Protein AF-0000000086146297 (afdb_homodimer)

Organism: NCBI:txid717836

Solvent-accessible surface area (backbone atoms only — not comparable to full-atom values): 44201 Å² total; per-residue (Å²): 134,79,69,78,69,76,67,78,66,74,62,49,36,58,52,51,18,40,50,40,42,63,62,53,62,82,61,59,47,70,68,55,52,52,50,49,42,52,52,50,49,47,46,53,19,30,20,44,31,10,44,73,65,35,85,61,36,61,24,47,51,53,18,51,52,60,70,60,40,91,52,51,75,29,87,24,72,25,65,71,34,85,62,46,26,46,54,42,56,15,21,18,49,40,8,17,19,18,39,48,49,43,37,44,44,35,29,76,68,16,60,27,36,36,55,40,12,4,45,28,26,13,54,36,49,35,55,77,49,42,88,76,43,50,43,57,48,40,51,42,10,28,53,48,3,26,34,48,13,39,39,51,15,38,49,29,28,73,45,10,50,80,38,12,43,37,39,30,11,42,27,17,18,53,4,8,35,36,4,38,35,39,69,67,61,37,55,35,69,44,43,31,15,18,44,14,39,36,44,31,54,35,25,22,41,45,23,20,73,72,65,37,26,52,44,68,26,38,26,28,7,53,19,24,24,48,19,49,51,23,45,38,27,19,76,39,64,41,50,26,12,48,45,22,42,74,32,91,29,4,44,52,56,43,52,18,80,47,82,81,53,46,67,62,68,55,56,57,51,70,84,74,54,67,71,43,74,54,45,17,54,47,88,47,51,30,45,71,70,37,41,27,48,25,52,51,25,16,53,48,15,74,77,40,81,41,49,72,80,48,51,59,36,34,42,38,38,29,21,51,73,52,29,74,63,28,46,50,88,43,68,48,25,43,53,25,85,47,64,54,24,35,32,33,6,43,32,42,42,31,29,42,6,27,60,72,32,52,92,50,55,76,59,55,58,77,49,61,74,36,66,65,44,46,55,43,14,74,37,49,46,68,47,67,33,86,86,42,54,85,39,24,31,36,42,35,40,29,33,54,89,60,65,71,49,79,48,74,44,61,64,31,72,18,30,81,94,27,57,69,53,70,65,55,54,51,50,54,28,46,69,34,26,29,84,75,63,32,64,69,54,40,51,50,51,53,51,45,50,75,45,36,83,80,46,56,62,67,61,55,55,64,67,39,68,130,77,70,77,69,75,67,78,65,73,63,50,37,57,54,52,17,40,48,40,40,63,60,52,62,83,62,59,46,69,67,54,52,53,50,49,40,52,52,49,48,48,45,54,18,31,20,43,30,11,46,74,65,36,85,60,35,62,24,47,50,53,19,50,51,60,71,59,40,91,53,50,73,29,86,22,70,25,66,70,35,86,63,44,25,46,54,44,57,15,22,18,50,39,8,17,19,19,39,50,50,44,38,44,43,35,29,76,68,17,58,28,37,38,54,40,12,5,44,27,26,14,53,37,48,35,55,75,50,43,86,76,43,50,44,57,48,39,51,42,10,28,52,49,3,24,33,49,13,40,39,51,16,38,49,31,29,73,45,10,51,79,38,13,43,36,39,30,9,41,28,17,19,54,4,10,34,36,4,38,36,39,70,65,61,37,53,35,69,44,43,32,16,18,44,14,38,34,42,30,53,35,27,23,41,45,21,20,73,73,63,38,26,52,43,68,26,39,25,29,7,52,20,23,24,49,18,48,51,23,45,38,26,18,75,39,63,40,48,26,13,49,46,23,43,74,32,90,28,4,43,53,54,44,52,17,79,46,81,81,55,46,66,62,70,54,55,57,52,70,83,76,56,66,72,43,76,54,44,19,53,46,86,46,50,29,46,71,70,36,41,27,46,24,52,52,26,16,52,46,15,74,76,38,80,40,47,73,81,48,52,59,35,34,42,38,37,26,20,51,74,53,28,75,63,27,44,50,88,43,68,49,26,44,53,26,85,48,63,53,25,34,34,33,6,43,32,43,41,31,30,41,5,28,60,72,30,53,92,50,54,78,60,55,57,76,48,60,74,35,66,66,43,46,55,44,15,73,36,48,46,67,46,66,34,86,87,43,56,87,40,23,32,36,42,35,39,29,34,55,88,60,64,70,48,78,50,74,44,62,66,33,71,20,31,79,93,28,56,69,53,70,64,55,54,50,50,55,28,46,70,34,29,28,86,74,63,32,65,68,52,41,52,49,51,52,51,45,50,75,44,35,84,80,44,57,61,66,61,57,56,64,67,39,68

InterPro domains:
  IPR005656 MmgE/PrpD [PTHR16943] (11-462)
  IPR036148 MmgE/PrpD superfamily [SSF103378] (12-457)
  IPR042183 MmgE/PrpD superfamily, domain 1 [G3DSA:1.10.4100.10] (11-283)
  IPR042188 MmgE/PrpD superfamily, domain 2 [G3DSA:3.30.1330.120] (284-409)
  IPR045336 MmgE/PrpD, N-terminal [PF03972] (16-261)
  IPR045337 MmgE/PrpD, C-terminal [PF19305] (284-452)

Foldseek 3Di:
DDPPPPPPPDQLLLLLLQLLLPQDLVLDDPLLLVLLLLQVLLLLLQLLLLCPPFPVLVVLVVVLDVVCDDPADADFFQFLDPHHGNLLSSLLNSLLSSPRLLQHWADQLLGEHQQSQQLSLLLSLQVVCPPLFALSLSSSLSLSLLQQLNLLSNLQGLQLVVVFFHSHQQSNLLSSLSSNCSRVSHHSQLNSQLLLQLLVQRGGGNCCLVAVDSRSSRRSSSSNSVSVVSSVCSVVPHGGDGSQDPDPCHNSVPRGPDDPRDSCSSNPQRSHDRSSSQMFGGLASARLLLQQLLQVLQVLCVVPLDFLQFFQAKEKEAAPSLCSFANPPDPCQLQPDASSSLSRHSLLSSLLCNNPNNNCHSCSRVCRVPPSSSSRSVRYHYDYDNVADTSKMWMWTATPVGDIDIDIDRDGQGGPVRRDDPVSSLVSSCVRPCVSLNDVLSVVLSVCSVVVNVDGSVSNSVSRD/DPPPPPPPPDQLLLLLLQLLLPFDLVLDDPLLLVLLLLQVLLLLLQLLLLCPPFPVLVVLVVVLDVVCDPPADADFFQFLDPHHGNLLSSLLNSLLSSPRLLFHWADQLLGEHQQSQQLSLLLSLQVVVAPLFALSLSSRLSLSLLQQLNLLSNLQGLQLVVVFFHSHQQSNLLSSLSSNCSRVSHHSQLNSQLLLQLLVQRGGGNCCLVAVDSRSSRRSSSSNSVSVVSSVCSVVPHGGDGSQDPDPCHNSVPRGPDDPRDSCSSNPQRSHDRSSSQMFGGLASARLLLQQLLQVLQVLCVVPLDFLQFFQAKEKEAAPSLCSFANPPDPCQLQPPASSSLSRHSLLSSLLCNNPNNNCHPCSRVCRVPPSSSSRSVRYHYDYDNVADTSKMWMWTATPVGDIDIDIDRDGQGGPVRRDDPVSSLVSSCVRPCVSLNDVLSVVLSVCSVVVNVDGSVVNSVSRD

pLDDT: mean 95.55, std 8.71, range [22.58, 99.0]

Structure (mmCIF, N/CA/C/O backbone):
data_AF-0000000086146297-model_v1
#
loop_
_entity.id
_entity.type
_entity.pdbx_description
1 polymer 'MmgE/PrpD family protein'
#
loop_
_atom_site.group_PDB
_atom_site.id
_atom_site.type_symbol
_atom_site.label_atom_id
_atom_site.label_alt_id
_atom_site.label_comp_id
_atom_site.label_asym_id
_atom_site.label_entity_id
_atom_site.label_seq_id
_atom_site.pdbx_PDB_ins_code
_atom_site.Cartn_x
_atom_site.Cartn_y
_atom_site.Cartn_z
_atom_site.occupancy
_atom_site.B_iso_or_equiv
_atom_site.auth_seq_id
_atom_site.auth_comp_id
_atom_site.auth_asym_id
_atom_site.auth_atom_id
_atom_site.pdbx_PDB_model_num
ATOM 1 N N . MET A 1 1 ? 5.941 -0.787 -39.719 1 22.58 1 MET A N 1
ATOM 2 C CA . MET A 1 1 ? 5.75 0.22 -38.688 1 22.58 1 MET A CA 1
ATOM 3 C C . MET A 1 1 ? 6.668 -0.047 -37.5 1 22.58 1 MET A C 1
ATOM 5 O O . MET A 1 1 ? 6.73 -1.17 -37 1 22.58 1 MET A O 1
ATOM 9 N N . ASP A 1 2 ? 7.793 0.718 -37.344 1 25.03 2 ASP A N 1
ATOM 10 C CA . ASP A 1 2 ? 8.938 0.594 -36.438 1 25.03 2 ASP A CA 1
ATOM 11 C C . ASP A 1 2 ? 8.492 0.47 -34.969 1 25.03 2 ASP A C 1
ATOM 13 O O . ASP A 1 2 ? 7.516 1.104 -34.562 1 25.03 2 ASP A O 1
ATOM 17 N N . ALA A 1 3 ? 8.609 -0.657 -34.469 1 31.59 3 ALA A N 1
ATOM 18 C CA . ALA A 1 3 ? 8.422 -0.79 -33.031 1 31.59 3 ALA A CA 1
ATOM 19 C C . ALA A 1 3 ? 8.906 0.457 -32.312 1 31.59 3 ALA A C 1
ATOM 21 O O . ALA A 1 3 ? 9.984 0.976 -32.594 1 31.59 3 ALA A O 1
ATOM 22 N N . PRO A 1 4 ? 8.016 1.37 -31.844 1 35.16 4 PRO A N 1
ATOM 23 C CA . PRO A 1 4 ? 8.633 2.494 -31.125 1 35.16 4 PRO A CA 1
ATOM 24 C C . PRO A 1 4 ? 9.898 2.094 -30.391 1 35.16 4 PRO A C 1
ATOM 26 O O . PRO A 1 4 ? 9.977 1 -29.828 1 35.16 4 PRO A O 1
ATOM 29 N N . THR A 1 5 ? 11.055 2.32 -30.875 1 36.78 5 THR A N 1
ATOM 30 C CA . THR A 1 5 ? 12.344 2.303 -30.203 1 36.78 5 THR A CA 1
ATOM 31 C C . THR A 1 5 ? 12.188 2.662 -28.734 1 36.78 5 THR A C 1
ATOM 33 O O . THR A 1 5 ? 11.648 3.719 -28.391 1 36.78 5 THR A O 1
ATOM 36 N N . GLU A 1 6 ? 11.836 1.782 -27.891 1 41.22 6 GLU A N 1
ATOM 37 C CA . GLU A 1 6 ? 11.859 2.062 -26.469 1 41.22 6 GLU A CA 1
ATOM 38 C C . GLU A 1 6 ? 12.914 3.115 -26.125 1 41.22 6 GLU A C 1
ATOM 40 O O . GLU A 1 6 ? 14.117 2.85 -26.219 1 41.22 6 GLU A O 1
ATOM 45 N N . ILE A 1 7 ? 12.938 4.27 -26.734 1 43.19 7 ILE A N 1
ATOM 46 C CA . ILE A 1 7 ? 13.773 5.379 -26.297 1 43.19 7 ILE A CA 1
ATOM 47 C C . ILE A 1 7 ? 14.102 5.219 -24.812 1 43.19 7 ILE A C 1
ATOM 49 O O . ILE A 1 7 ? 13.203 5.082 -23.984 1 43.19 7 ILE A O 1
ATOM 53 N N . SER A 1 8 ? 15.273 4.695 -24.656 1 55.25 8 SER A N 1
ATOM 54 C CA . SER A 1 8 ? 15.914 4.406 -23.391 1 55.25 8 SER A CA 1
ATOM 55 C C . SER A 1 8 ? 15.555 5.453 -22.344 1 55.25 8 SER A C 1
ATOM 57 O O . SER A 1 8 ? 15.953 6.617 -22.453 1 55.25 8 SER A O 1
ATOM 59 N N . ARG A 1 9 ? 14.461 5.418 -21.656 1 78.69 9 ARG 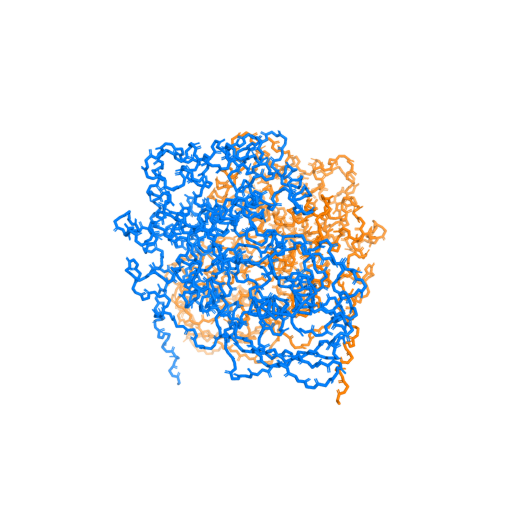A N 1
ATOM 60 C CA . ARG A 1 9 ? 14.062 6.324 -20.578 1 78.69 9 ARG A CA 1
ATOM 61 C C . ARG A 1 9 ? 15.172 6.457 -19.531 1 78.69 9 ARG A C 1
ATOM 63 O O . ARG A 1 9 ? 15.945 5.52 -19.312 1 78.69 9 ARG A O 1
ATOM 70 N N . LEU A 1 10 ? 15.625 7.727 -19.328 1 92.19 10 LEU A N 1
ATOM 71 C CA . LEU A 1 10 ? 16.547 8.023 -18.219 1 92.19 10 LEU A CA 1
ATOM 72 C C . LEU A 1 10 ? 16.297 7.094 -17.047 1 92.19 10 LEU A C 1
ATOM 74 O O . LEU A 1 10 ? 15.164 6.969 -16.578 1 92.19 10 LEU A O 1
ATOM 78 N N . PRO A 1 11 ? 17.328 6.254 -16.703 1 97.19 11 PRO A N 1
ATOM 79 C CA . PRO A 1 11 ? 17.141 5.297 -15.609 1 97.19 11 PRO A CA 1
ATOM 80 C C . PRO A 1 11 ? 17.109 5.965 -14.234 1 97.19 11 PRO A C 1
ATOM 82 O O . PRO A 1 11 ? 18.016 5.746 -13.414 1 97.19 11 PRO A O 1
ATOM 85 N N . VAL A 1 12 ? 16.094 6.637 -13.891 1 98.44 12 VAL A N 1
ATOM 86 C CA . VAL A 1 12 ? 16.031 7.512 -12.719 1 98.44 12 VAL A CA 1
ATOM 87 C C . VAL A 1 12 ? 16.094 6.68 -11.445 1 98.44 12 VAL A C 1
ATOM 89 O O . VAL A 1 12 ? 16.656 7.117 -10.438 1 98.44 12 VAL A O 1
ATOM 92 N N . THR A 1 13 ? 15.5 5.48 -11.445 1 98.81 13 THR A N 1
ATOM 93 C CA . THR A 1 13 ? 15.578 4.629 -10.266 1 98.81 13 THR A CA 1
ATOM 94 C C . THR A 1 13 ? 17.031 4.344 -9.898 1 98.81 13 THR A C 1
ATOM 96 O O . THR A 1 13 ? 17.422 4.48 -8.742 1 98.81 13 THR A O 1
ATOM 99 N N . LYS A 1 14 ? 17.797 3.939 -10.867 1 98.56 14 LYS A N 1
ATOM 100 C CA . LYS A 1 14 ? 19.219 3.639 -10.664 1 98.56 14 LYS A CA 1
ATOM 101 C C . LYS A 1 14 ? 19.984 4.891 -10.258 1 98.56 14 LYS A C 1
ATOM 103 O O . LYS A 1 14 ? 20.875 4.828 -9.391 1 98.56 14 LYS A O 1
ATOM 108 N N . ILE A 1 15 ? 19.688 6.008 -10.914 1 98.75 15 ILE A N 1
ATOM 109 C CA . ILE A 1 15 ? 20.359 7.262 -10.625 1 98.75 15 ILE A CA 1
ATOM 110 C C . ILE A 1 15 ? 20.094 7.672 -9.18 1 98.75 15 ILE A C 1
ATOM 112 O O . ILE A 1 15 ? 21.016 8.039 -8.453 1 98.75 15 ILE A O 1
ATOM 116 N N . LEU A 1 16 ? 18.844 7.609 -8.734 1 98.88 16 LEU A N 1
ATOM 117 C CA . LEU A 1 16 ? 18.5 7.934 -7.352 1 98.88 16 LEU A CA 1
ATOM 118 C C . LEU A 1 16 ? 19.172 6.961 -6.383 1 98.88 16 LEU A C 1
ATOM 120 O O . LEU A 1 16 ? 19.656 7.363 -5.328 1 98.88 16 LEU A O 1
ATOM 124 N N . ALA A 1 17 ? 19.141 5.691 -6.715 1 98.94 17 ALA A N 1
ATOM 125 C CA . ALA A 1 17 ? 19.766 4.688 -5.855 1 98.94 17 ALA A CA 1
ATOM 126 C C . ALA A 1 17 ? 21.25 4.957 -5.695 1 98.94 17 ALA A C 1
ATOM 128 O O . ALA A 1 17 ? 21.797 4.832 -4.598 1 98.94 17 ALA A O 1
ATOM 129 N N . THR A 1 18 ? 21.906 5.301 -6.773 1 98.81 18 THR A N 1
ATOM 130 C CA . THR A 1 18 ? 23.328 5.617 -6.746 1 98.81 18 THR A CA 1
ATOM 131 C C . THR A 1 18 ? 23.594 6.859 -5.898 1 98.81 18 THR A C 1
ATOM 133 O O . THR A 1 18 ? 24.547 6.906 -5.133 1 98.81 18 THR A O 1
ATOM 136 N N . PHE A 1 19 ? 22.781 7.844 -6.074 1 98.88 19 PHE A N 1
ATOM 137 C CA . PHE A 1 19 ? 22.875 9.055 -5.266 1 98.88 19 PHE A CA 1
ATOM 138 C C . PHE A 1 19 ? 22.781 8.727 -3.783 1 98.88 19 PHE A C 1
ATOM 140 O O . PHE A 1 19 ? 23.609 9.18 -2.986 1 98.88 19 PHE A O 1
ATOM 147 N N . VAL A 1 20 ? 21.766 7.914 -3.383 1 98.94 20 VAL A N 1
ATOM 148 C CA . VAL A 1 20 ? 21.547 7.516 -1.998 1 98.94 20 VAL A CA 1
ATOM 149 C C . VAL A 1 20 ? 22.766 6.754 -1.479 1 98.94 20 VAL A C 1
ATOM 151 O O . VAL A 1 20 ? 23.266 7.035 -0.385 1 98.94 20 VAL A O 1
ATOM 154 N N . ALA A 1 21 ? 23.281 5.828 -2.27 1 98.81 21 ALA A N 1
ATOM 155 C CA . ALA A 1 21 ? 24.391 4.961 -1.873 1 98.81 21 ALA A CA 1
ATOM 156 C C . ALA A 1 21 ? 25.688 5.754 -1.73 1 98.81 21 ALA A C 1
ATOM 158 O O . ALA A 1 21 ? 26.562 5.391 -0.935 1 98.81 21 ALA A O 1
ATOM 159 N N . SER A 1 22 ? 25.797 6.879 -2.467 1 98.44 22 SER A N 1
ATOM 160 C CA . SER A 1 22 ? 27.047 7.621 -2.5 1 98.44 22 SER A CA 1
ATOM 161 C C . SER A 1 22 ? 26.969 8.898 -1.671 1 98.44 22 SER A C 1
ATOM 163 O O . SER A 1 22 ? 27.906 9.688 -1.635 1 98.44 22 SER A O 1
ATOM 165 N N . ALA A 1 23 ? 25.844 9.117 -1.084 1 98.19 23 ALA A N 1
ATOM 166 C CA . ALA A 1 23 ? 25.672 10.328 -0.279 1 98.19 23 ALA A CA 1
ATOM 167 C C . ALA A 1 23 ? 26.75 10.422 0.795 1 98.19 23 ALA A C 1
ATOM 169 O O . ALA A 1 23 ? 27.141 9.414 1.395 1 98.19 23 ALA A O 1
ATOM 170 N N . SER A 1 24 ? 27.234 11.664 1.044 1 97.5 24 SER A N 1
ATOM 171 C CA . SER A 1 24 ? 28.328 11.906 1.981 1 97.5 24 SER A CA 1
ATOM 172 C C . SER A 1 24 ? 28.062 13.141 2.834 1 97.5 24 SER A C 1
ATOM 174 O O . SER A 1 24 ? 27.406 14.086 2.383 1 97.5 24 SER A O 1
ATOM 176 N N . VAL A 1 25 ? 28.578 13.156 4.016 1 97.19 25 VAL A N 1
ATOM 177 C CA . VAL A 1 25 ? 28.406 14.266 4.941 1 97.19 25 VAL A CA 1
ATOM 178 C C . VAL A 1 25 ? 28.984 15.539 4.336 1 97.19 25 VAL A C 1
ATOM 180 O O . VAL A 1 25 ? 28.609 16.656 4.742 1 97.19 25 VAL A O 1
ATOM 183 N N . GLU A 1 26 ? 29.797 15.398 3.314 1 96.88 26 GLU A N 1
ATOM 184 C CA . GLU A 1 26 ? 30.375 16.547 2.623 1 96.88 26 GLU A CA 1
ATOM 185 C C . GLU A 1 26 ? 29.312 17.344 1.873 1 96.88 26 GLU A C 1
ATOM 187 O O . GLU A 1 26 ? 29.516 18.5 1.527 1 96.88 26 GLU A O 1
ATOM 192 N N . HIS A 1 27 ? 28.156 16.703 1.616 1 96.81 27 HIS A N 1
ATOM 193 C CA . HIS A 1 27 ? 27.062 17.375 0.957 1 96.81 27 HIS A CA 1
ATOM 194 C C . HIS A 1 27 ? 26.406 18.406 1.886 1 96.81 27 HIS A C 1
ATOM 196 O O . HIS A 1 27 ? 25.688 19.297 1.429 1 96.81 27 HIS A O 1
ATOM 202 N N . LEU A 1 28 ? 26.625 18.234 3.184 1 97.62 28 LEU A N 1
ATOM 203 C CA . LEU A 1 28 ? 25.953 19.078 4.16 1 97.62 28 LEU A CA 1
ATOM 204 C C . LEU A 1 28 ? 26.656 20.422 4.289 1 97.62 28 LEU A C 1
ATOM 206 O O . LEU A 1 28 ? 27.656 20.547 5.012 1 97.62 28 LEU A O 1
ATOM 210 N N . ASP A 1 29 ? 26.188 21.438 3.652 1 97 29 ASP A N 1
ATOM 211 C CA . ASP A 1 29 ? 26.672 22.797 3.898 1 97 29 ASP A CA 1
ATOM 212 C C . ASP A 1 29 ? 25.891 23.453 5.027 1 97 29 ASP A C 1
ATOM 214 O O . ASP A 1 29 ? 25.047 22.812 5.664 1 97 29 ASP A O 1
ATOM 218 N N . GLU A 1 30 ? 26.125 24.641 5.32 1 96.31 30 GLU A N 1
ATOM 219 C CA . GLU A 1 30 ? 25.531 25.328 6.469 1 96.31 30 GLU A CA 1
ATOM 220 C C . GLU A 1 30 ? 24.031 25.547 6.27 1 96.31 30 GLU A C 1
ATOM 222 O O . GLU A 1 30 ? 23.266 25.5 7.227 1 96.31 30 GLU A O 1
ATOM 227 N N . LYS A 1 31 ? 23.672 25.797 5.055 1 95.94 31 LYS A N 1
ATOM 228 C CA . LYS A 1 31 ? 22.266 26 4.75 1 95.94 31 LYS A CA 1
ATOM 229 C C . LYS A 1 31 ? 21.453 24.734 5.035 1 95.94 31 LYS A C 1
ATOM 231 O O . LYS A 1 31 ? 20.375 24.812 5.621 1 95.94 31 LYS A O 1
ATOM 236 N N . LEU A 1 32 ? 21.984 23.594 4.602 1 97.44 32 LEU A N 1
ATOM 237 C CA . LEU A 1 32 ? 21.312 22.312 4.848 1 97.44 32 LEU A CA 1
ATOM 238 C C . LEU A 1 32 ? 21.25 22.016 6.34 1 97.44 32 LEU A C 1
ATOM 240 O O . LEU A 1 32 ? 20.203 21.594 6.848 1 97.44 32 LEU A O 1
ATOM 244 N N . ARG A 1 33 ? 22.344 22.203 7.051 1 97.69 33 ARG A N 1
ATOM 245 C CA . ARG A 1 33 ? 22.375 21.938 8.484 1 97.69 33 ARG A CA 1
ATOM 246 C C . ARG A 1 33 ? 21.359 22.781 9.234 1 97.69 33 ARG A C 1
ATOM 248 O O . ARG A 1 33 ? 20.656 22.281 10.109 1 97.69 33 ARG A O 1
ATOM 255 N N . THR A 1 34 ? 21.297 24.031 8.875 1 96.75 34 THR A N 1
ATOM 256 C CA . THR A 1 34 ? 20.359 24.953 9.516 1 96.75 34 THR A CA 1
ATOM 257 C C . THR A 1 34 ? 18.922 24.516 9.258 1 96.75 34 THR A C 1
ATOM 259 O O . THR A 1 34 ? 18.094 24.484 10.18 1 96.75 34 THR A O 1
ATOM 262 N N . LYS A 1 35 ? 18.609 24.172 8 1 97.62 35 LYS A N 1
ATOM 263 C CA . LYS A 1 35 ? 17.266 23.75 7.648 1 97.62 35 LYS A CA 1
ATOM 264 C C . LYS A 1 35 ? 16.891 22.438 8.328 1 97.62 35 LYS A C 1
ATOM 266 O O . LYS A 1 35 ? 15.75 22.266 8.766 1 97.62 35 LYS A O 1
ATOM 271 N N . ILE A 1 36 ? 17.844 21.562 8.43 1 98.31 36 ILE A N 1
ATOM 272 C CA . ILE A 1 36 ? 17.594 20.281 9.086 1 98.31 36 ILE A CA 1
ATOM 273 C C . ILE A 1 36 ? 17.234 20.516 10.555 1 98.31 36 ILE A C 1
ATOM 275 O O . ILE A 1 36 ? 16.297 19.906 11.07 1 98.31 36 ILE A O 1
ATOM 279 N N . LYS A 1 37 ? 17.984 21.391 11.211 1 97.94 37 LYS A N 1
ATOM 280 C CA . LYS A 1 37 ? 17.688 21.703 12.602 1 97.94 37 LYS A CA 1
ATOM 281 C C . LYS A 1 37 ? 16.297 22.328 12.75 1 97.94 37 LYS A C 1
ATOM 283 O O . LYS A 1 37 ? 15.578 22.031 13.703 1 97.94 37 LYS A O 1
ATOM 288 N N . GLU A 1 38 ? 15.914 23.109 11.805 1 97.75 38 GLU A N 1
ATOM 289 C CA . GLU A 1 38 ? 14.602 23.75 11.805 1 97.75 38 GLU A CA 1
ATOM 290 C C . GLU A 1 38 ? 13.492 22.703 11.695 1 97.75 38 GLU A C 1
ATOM 292 O O . GLU A 1 38 ? 12.555 22.703 12.5 1 97.75 38 GLU A O 1
ATOM 297 N N . VAL A 1 39 ? 13.586 21.812 10.695 1 98.25 39 VAL A N 1
ATOM 298 C CA . VAL A 1 39 ? 12.516 20.859 10.453 1 98.25 39 VAL A CA 1
ATOM 299 C C . VAL A 1 39 ? 12.523 19.781 11.539 1 98.25 39 VAL A C 1
ATOM 301 O O . VAL A 1 39 ? 11.469 19.266 11.914 1 98.25 39 VAL A O 1
ATOM 304 N N . LEU A 1 40 ? 13.711 19.484 12.078 1 98.5 40 LEU A N 1
ATOM 305 C CA . LEU A 1 40 ? 13.781 18.531 13.188 1 98.5 40 LEU A CA 1
ATOM 306 C C . LEU A 1 40 ? 13.07 19.094 14.422 1 98.5 40 LEU A C 1
ATOM 308 O O . LEU A 1 40 ? 12.352 18.375 15.109 1 98.5 40 LEU A O 1
ATOM 312 N N . THR A 1 41 ? 13.328 20.391 14.703 1 98.38 41 THR A N 1
ATOM 313 C CA . THR A 1 41 ? 12.641 21.062 15.797 1 98.38 41 THR A CA 1
ATOM 314 C C . THR A 1 41 ? 11.133 21 15.609 1 98.38 41 THR A C 1
ATOM 316 O O . THR A 1 41 ? 10.398 20.672 16.547 1 98.38 41 THR A O 1
ATOM 319 N N . ASP A 1 42 ? 10.703 21.266 14.445 1 98.56 42 ASP A N 1
ATOM 320 C CA . ASP A 1 42 ? 9.281 21.234 14.117 1 98.56 42 ASP A CA 1
ATOM 321 C C . ASP A 1 42 ? 8.719 19.828 14.266 1 98.56 42 ASP A C 1
ATOM 323 O O . ASP A 1 42 ? 7.645 19.641 14.844 1 98.56 42 ASP A O 1
ATOM 327 N N . TYR A 1 43 ? 9.438 18.859 13.766 1 98.62 43 TYR A N 1
ATOM 328 C CA . TYR A 1 43 ? 9.023 17.453 13.812 1 98.62 43 TYR A CA 1
ATOM 329 C C . TYR A 1 43 ? 8.836 17 15.25 1 98.62 43 TYR A C 1
ATOM 331 O O . TYR A 1 43 ? 7.832 16.375 15.586 1 98.62 43 TYR A O 1
ATOM 339 N N . ILE A 1 44 ? 9.797 17.297 16.062 1 98.56 44 ILE A N 1
ATOM 340 C CA . ILE A 1 44 ? 9.734 16.891 17.469 1 98.56 44 ILE A CA 1
ATOM 341 C C . ILE A 1 44 ? 8.516 17.516 18.141 1 98.56 44 ILE A C 1
ATOM 343 O O . ILE A 1 44 ? 7.781 16.844 18.859 1 98.56 44 ILE A O 1
ATOM 347 N N . ALA A 1 45 ? 8.305 18.766 17.875 1 98.62 45 ALA A N 1
ATOM 348 C CA . ALA A 1 45 ? 7.191 19.5 18.484 1 98.62 45 ALA A CA 1
ATOM 349 C C . ALA A 1 45 ? 5.855 18.875 18.078 1 98.62 45 ALA A C 1
ATOM 351 O O . ALA A 1 45 ? 5.016 18.594 18.938 1 98.62 45 ALA A O 1
ATOM 352 N N . VAL A 1 46 ? 5.676 18.625 16.812 1 98.62 46 VAL A N 1
ATOM 353 C CA . VAL A 1 46 ? 4.371 18.172 16.344 1 98.62 46 VAL A CA 1
ATOM 354 C C . VAL A 1 46 ? 4.172 16.703 16.734 1 98.62 46 VAL A C 1
ATOM 356 O O . VAL A 1 46 ? 3.047 16.266 16.984 1 98.62 46 VAL A O 1
ATOM 359 N N . ALA A 1 47 ? 5.262 15.914 16.766 1 98.62 47 ALA A N 1
ATOM 360 C CA . ALA A 1 47 ? 5.145 14.531 17.234 1 98.62 47 ALA A CA 1
ATOM 361 C C . ALA A 1 47 ? 4.684 14.484 18.688 1 98.62 47 ALA A C 1
ATOM 363 O O . ALA A 1 47 ? 3.795 13.703 19.047 1 98.62 47 ALA A O 1
ATOM 364 N N . ILE A 1 48 ? 5.316 15.336 19.578 1 98.31 48 ILE A N 1
ATOM 365 C CA . ILE A 1 48 ? 4.941 15.398 20.984 1 98.31 48 ILE A CA 1
ATOM 366 C C . ILE A 1 48 ? 3.502 15.891 21.109 1 98.31 48 ILE A C 1
ATOM 368 O O . ILE A 1 48 ? 2.715 15.32 21.875 1 98.31 48 ILE A O 1
ATOM 372 N N . GLY A 1 49 ? 3.178 16.938 20.359 1 97.94 49 GLY A N 1
ATOM 373 C CA . GLY A 1 49 ? 1.81 17.438 20.359 1 97.94 49 GLY A CA 1
ATOM 374 C C . GLY A 1 49 ? 0.803 16.391 19.891 1 97.94 49 GLY A C 1
ATOM 375 O O . GLY A 1 49 ? -0.259 16.234 20.5 1 97.94 49 GLY A O 1
ATOM 376 N N . GLY A 1 50 ? 1.109 15.703 18.766 1 98 50 GLY A N 1
ATOM 377 C CA . GLY A 1 50 ? 0.235 14.664 18.25 1 98 50 GLY A CA 1
ATOM 378 C C . GLY A 1 50 ? 0.04 13.508 19.219 1 98 50 GLY A C 1
ATOM 379 O O . GLY A 1 50 ? -1.08 13.031 19.391 1 98 50 GLY A O 1
ATOM 380 N N . TYR A 1 51 ? 1.096 13.109 19.812 1 96.94 51 TYR A N 1
ATOM 381 C CA . TYR A 1 51 ? 1.035 12.062 20.828 1 96.94 51 TYR A CA 1
ATOM 382 C C . TYR A 1 51 ? 0.106 12.461 21.969 1 96.94 51 TYR A C 1
ATOM 384 O O . TYR A 1 51 ? -0.764 11.68 22.375 1 96.94 51 TYR A O 1
ATOM 392 N N . ALA A 1 52 ? 0.223 13.617 22.438 1 96.44 52 ALA A N 1
ATOM 393 C CA . ALA A 1 52 ? -0.414 14.039 23.688 1 96.44 52 ALA A CA 1
ATOM 394 C C . ALA A 1 52 ? -1.862 14.461 23.438 1 96.44 52 ALA A C 1
ATOM 396 O O . ALA A 1 52 ? -2.717 14.289 24.312 1 96.44 52 ALA A O 1
ATOM 397 N N . SER A 1 53 ? -2.152 14.945 22.266 1 95.56 53 SER A N 1
ATOM 398 C CA . SER A 1 53 ? -3.424 15.656 22.172 1 95.56 53 SER A CA 1
ATOM 399 C C . SER A 1 53 ? -4.336 15.031 21.125 1 95.56 53 SER A C 1
ATOM 401 O O . SER A 1 53 ? -5.543 15.281 21.125 1 95.56 53 SER A O 1
ATOM 403 N N . ALA A 1 54 ? -3.844 14.258 20.203 1 97 54 ALA A N 1
ATOM 404 C CA . ALA A 1 54 ? -4.699 13.68 19.172 1 97 54 ALA A CA 1
ATOM 405 C C . ALA A 1 54 ? -5.512 12.516 19.734 1 97 54 ALA A C 1
ATOM 407 O O . ALA A 1 54 ? -4.969 11.633 20.406 1 97 54 ALA A O 1
ATOM 408 N N . ASP A 1 55 ? -6.75 12.469 19.406 1 96.69 55 ASP A N 1
ATOM 409 C CA . ASP A 1 55 ? -7.645 11.422 19.891 1 96.69 55 ASP A CA 1
ATOM 410 C C . ASP A 1 55 ? -7.266 10.062 19.312 1 96.69 55 ASP A C 1
ATOM 412 O O . ASP A 1 55 ? -7.582 9.023 19.875 1 96.69 55 ASP A O 1
ATOM 416 N N . SER A 1 56 ? -6.543 10.055 18.234 1 98.12 56 SER A N 1
ATOM 417 C CA . SER A 1 56 ? -6.184 8.828 17.547 1 98.12 56 SER A CA 1
ATOM 418 C C . SER A 1 56 ? -4.969 8.164 18.172 1 98.12 56 SER A C 1
ATOM 420 O O . SER A 1 56 ? -4.688 6.988 17.922 1 98.12 56 SER A O 1
ATOM 422 N N . SER A 1 57 ? -4.191 8.867 18.984 1 97.94 57 SER A N 1
ATOM 423 C CA . SER A 1 57 ? -2.887 8.406 19.453 1 97.94 57 SER A CA 1
ATOM 424 C C . SER A 1 57 ? -3.014 7.145 20.297 1 97.94 57 SER A C 1
ATOM 426 O O . SER A 1 57 ? -2.289 6.172 20.078 1 97.94 57 SER A O 1
ATOM 428 N N . THR A 1 58 ? -3.939 7.105 21.25 1 97.94 58 THR A N 1
ATOM 429 C CA . THR A 1 58 ? -4.059 5.984 22.172 1 97.94 58 THR A CA 1
ATOM 430 C C . THR A 1 58 ? -4.527 4.73 21.438 1 97.94 58 THR A C 1
ATOM 432 O O . THR A 1 58 ? -3.926 3.662 21.578 1 97.94 58 THR A O 1
ATOM 435 N N . PRO A 1 59 ? -5.621 4.816 20.609 1 98.62 59 PRO A N 1
ATOM 436 C CA . PRO A 1 59 ? -6.039 3.627 19.859 1 98.62 59 PRO A CA 1
ATOM 437 C C . PRO A 1 59 ? -4.938 3.084 18.953 1 98.62 59 PRO A C 1
ATOM 439 O O . PRO A 1 59 ? -4.723 1.87 18.891 1 98.62 59 PRO A O 1
ATOM 442 N N . ILE A 1 60 ? -4.227 3.93 18.281 1 98.62 60 ILE A N 1
ATOM 443 C CA . ILE A 1 60 ? -3.176 3.5 17.375 1 98.62 60 ILE A CA 1
ATOM 444 C C . ILE A 1 60 ? -2.043 2.844 18.156 1 98.62 60 ILE A C 1
ATOM 446 O O . ILE A 1 60 ? -1.534 1.791 17.766 1 98.62 60 ILE A O 1
ATOM 450 N N . TYR A 1 61 ? -1.627 3.457 19.266 1 97.25 61 TYR A N 1
ATOM 451 C CA . TYR A 1 61 ? -0.597 2.885 20.125 1 97.25 61 TYR A CA 1
ATOM 452 C C . TYR A 1 61 ? -0.995 1.49 20.594 1 97.25 61 TYR A C 1
ATOM 454 O O . TYR A 1 61 ? -0.19 0.557 20.547 1 97.25 61 TYR A O 1
ATOM 462 N N . ASN A 1 62 ? -2.246 1.33 21.047 1 97.25 62 ASN A N 1
ATOM 463 C CA . ASN A 1 62 ? -2.727 0.047 21.547 1 97.25 62 ASN A CA 1
ATOM 464 C C . ASN A 1 62 ? -2.676 -1.029 20.453 1 97.25 62 ASN A C 1
ATOM 466 O O . ASN A 1 62 ? -2.348 -2.184 20.734 1 97.25 62 ASN A O 1
ATOM 470 N N . ALA A 1 63 ? -3.029 -0.686 19.25 1 98.19 63 ALA A N 1
ATOM 471 C CA . ALA A 1 63 ? -2.965 -1.63 18.125 1 98.19 63 ALA A CA 1
ATOM 472 C C . ALA A 1 63 ? -1.533 -2.094 17.891 1 98.19 63 ALA A C 1
ATOM 474 O O . ALA A 1 63 ? -1.289 -3.279 17.656 1 98.19 63 ALA A O 1
ATOM 475 N N . VAL A 1 64 ? -0.589 -1.155 17.906 1 96.62 64 VAL A N 1
ATOM 476 C CA . VAL A 1 64 ? 0.81 -1.47 17.641 1 96.62 64 VAL A CA 1
ATOM 477 C C . VAL A 1 64 ? 1.36 -2.367 18.75 1 96.62 64 VAL A C 1
ATOM 479 O O . VAL A 1 64 ? 2.119 -3.301 18.484 1 96.62 64 VAL A O 1
ATOM 482 N N . VAL A 1 65 ? 0.996 -2.098 19.984 1 94.19 65 VAL A N 1
ATOM 483 C CA . VAL A 1 65 ? 1.396 -2.943 21.109 1 94.19 65 VAL A CA 1
ATOM 484 C C . VAL A 1 65 ? 0.906 -4.371 20.875 1 94.19 65 VAL A C 1
ATOM 486 O O . VAL A 1 65 ? 1.645 -5.332 21.109 1 94.19 65 VAL A O 1
ATOM 489 N N . ALA A 1 66 ? -0.301 -4.492 20.406 1 92.81 66 ALA A N 1
ATOM 490 C CA . ALA A 1 66 ? -0.873 -5.812 20.156 1 92.81 66 ALA A CA 1
ATOM 491 C C . ALA A 1 66 ? -0.119 -6.527 19.031 1 92.81 66 ALA A C 1
ATOM 493 O O . ALA A 1 66 ? 0.094 -7.738 19.094 1 92.81 66 ALA A O 1
ATOM 494 N N . LEU A 1 67 ? 0.263 -5.84 18.016 1 92.56 67 LEU A N 1
ATOM 495 C CA . LEU A 1 67 ? 0.929 -6.406 16.859 1 92.56 67 LEU A CA 1
ATOM 496 C C . LEU A 1 67 ? 2.338 -6.871 17.203 1 92.56 67 LEU A C 1
ATOM 498 O O . LEU A 1 67 ? 2.814 -7.879 16.672 1 92.56 67 LEU A O 1
ATOM 502 N N . GLN A 1 68 ? 3.062 -6.137 18.031 1 88.69 68 GLN A N 1
ATOM 503 C CA . GLN A 1 68 ? 4.438 -6.496 18.359 1 88.69 68 GLN A CA 1
ATOM 504 C C . GLN A 1 68 ? 4.484 -7.656 19.344 1 88.69 68 GLN A C 1
ATOM 506 O O . GLN A 1 68 ? 5.508 -8.328 19.469 1 88.69 68 GLN A O 1
ATOM 511 N N . GLY A 1 69 ? 3.344 -7.938 20.016 1 82.06 69 GLY A N 1
ATOM 512 C CA . GLY A 1 69 ? 3.289 -9.062 20.938 1 82.06 69 GLY A CA 1
ATOM 513 C C . GLY A 1 69 ? 3.854 -8.742 22.297 1 82.06 69 GLY A C 1
ATOM 514 O O . GLY A 1 69 ? 4.609 -7.781 22.453 1 82.06 69 GLY A O 1
ATOM 515 N N . ALA A 1 70 ? 3.582 -9.547 23.219 1 72 70 ALA A N 1
ATOM 516 C CA . ALA A 1 70 ? 3.891 -9.312 24.625 1 72 70 ALA A CA 1
ATOM 517 C C . ALA A 1 70 ? 5.383 -9.484 24.906 1 72 70 ALA A C 1
ATOM 519 O O . ALA A 1 70 ? 5.918 -8.898 25.844 1 72 70 ALA A O 1
ATOM 520 N N . ALA A 1 71 ? 5.977 -10.133 24.062 1 68.25 71 ALA A N 1
ATOM 521 C CA . ALA A 1 71 ? 7.371 -10.461 24.344 1 68.25 71 ALA A CA 1
ATOM 522 C C . ALA A 1 71 ? 8.312 -9.516 23.594 1 68.25 71 ALA A C 1
ATOM 524 O O . ALA A 1 71 ? 9.531 -9.695 23.609 1 68.25 71 ALA A O 1
ATOM 525 N N . ALA A 1 72 ? 7.691 -8.617 22.984 1 68.69 72 ALA A N 1
ATOM 526 C CA . ALA A 1 72 ? 8.562 -7.773 22.172 1 68.69 72 ALA A CA 1
ATOM 527 C C . ALA A 1 72 ? 9.5 -6.953 23.047 1 68.69 72 ALA A C 1
ATOM 529 O O . ALA A 1 72 ? 9.094 -6.434 24.094 1 68.69 72 ALA A O 1
ATOM 530 N N . ASN A 1 73 ? 10.703 -7.008 22.75 1 73.06 73 ASN A N 1
ATOM 531 C CA . ASN A 1 73 ? 11.75 -6.254 23.438 1 73.06 73 ASN A CA 1
ATOM 532 C C . ASN A 1 73 ? 12.5 -5.336 22.469 1 73.06 73 ASN A C 1
ATOM 534 O O . ASN A 1 73 ? 13.68 -5.559 22.188 1 73.06 73 ASN A O 1
ATOM 538 N N . GLY A 1 74 ? 11.758 -4.387 21.984 1 78.75 74 GLY A N 1
ATOM 539 C CA . GLY A 1 74 ? 12.453 -3.471 21.094 1 78.75 74 GLY A CA 1
ATOM 540 C C . GLY A 1 74 ? 13.273 -2.428 21.828 1 78.75 74 GLY A C 1
ATOM 541 O O . GLY A 1 74 ? 13.195 -2.332 23.062 1 78.75 74 GLY A O 1
ATOM 542 N N . SER A 1 75 ? 14.156 -1.713 21.062 1 84.62 75 SER A N 1
ATOM 543 C CA . SER A 1 75 ? 15.07 -0.765 21.688 1 84.62 75 SER A CA 1
ATOM 544 C C . SER A 1 75 ? 14.875 0.643 21.141 1 84.62 75 SER A C 1
ATOM 546 O O . SER A 1 75 ? 15.664 1.544 21.422 1 84.62 75 SER A O 1
ATOM 548 N N . CYS A 1 76 ? 13.781 0.811 20.359 1 94.25 76 CYS A N 1
ATOM 549 C CA . CYS A 1 76 ? 13.633 2.105 19.703 1 94.25 76 CYS A CA 1
ATOM 550 C C . CYS A 1 76 ? 12.602 2.969 20.422 1 94.25 76 CYS A C 1
ATOM 552 O O . CYS A 1 76 ? 11.578 2.463 20.891 1 94.25 76 CYS A O 1
ATOM 554 N N . THR A 1 77 ? 12.844 4.234 20.438 1 94.88 77 THR A N 1
ATOM 555 C CA . THR A 1 77 ? 12.102 5.238 21.188 1 94.88 77 THR A CA 1
ATOM 556 C C . THR A 1 77 ? 10.75 5.516 20.547 1 94.88 77 THR A C 1
ATOM 558 O O . THR A 1 77 ? 10.672 5.684 19.328 1 94.88 77 THR A O 1
ATOM 561 N N . VAL A 1 78 ? 9.711 5.488 21.297 1 96 78 VAL A N 1
ATOM 562 C CA . VAL A 1 78 ? 8.422 6.098 20.969 1 96 78 VAL A CA 1
ATOM 563 C C . VAL A 1 78 ? 8.273 7.43 21.688 1 96 78 VAL A C 1
ATOM 565 O O . VAL A 1 78 ? 8.273 7.473 22.922 1 96 78 VAL A O 1
ATOM 568 N N . ILE A 1 79 ? 8.195 8.461 20.922 1 95.81 79 ILE A N 1
ATOM 569 C CA . ILE A 1 79 ? 8.156 9.812 21.469 1 95.81 79 ILE A CA 1
ATOM 570 C C . ILE A 1 79 ? 7.023 9.93 22.484 1 95.81 79 ILE A C 1
ATOM 572 O O . ILE A 1 79 ? 5.879 9.562 22.188 1 95.81 79 ILE A O 1
ATOM 576 N N . GLY A 1 80 ? 7.383 10.445 23.672 1 93.06 80 GLY A N 1
ATOM 577 C CA . GLY A 1 80 ? 6.414 10.672 24.719 1 93.06 80 GLY A CA 1
ATOM 578 C C . GLY A 1 80 ? 6.176 9.453 25.594 1 93.06 80 GLY A C 1
ATOM 579 O O . GLY A 1 80 ? 5.41 9.508 26.562 1 93.06 80 GLY A O 1
ATOM 580 N N . ARG A 1 81 ? 6.844 8.32 25.25 1 91.19 81 ARG A N 1
ATOM 581 C CA . ARG A 1 81 ? 6.645 7.074 25.984 1 91.19 81 ARG A CA 1
ATOM 582 C C . ARG A 1 81 ? 7.973 6.523 26.5 1 91.19 81 ARG A C 1
ATOM 584 O O . ARG A 1 81 ? 9.023 6.758 25.891 1 91.19 81 ARG A O 1
ATOM 591 N N . SER A 1 82 ? 7.875 5.734 27.547 1 87.88 82 SER A N 1
ATOM 592 C CA . SER A 1 82 ? 9.07 5.098 28.094 1 87.88 82 SER A CA 1
ATOM 593 C C . SER A 1 82 ? 9.305 3.734 27.453 1 87.88 82 SER A C 1
ATOM 595 O O . SER A 1 82 ? 10.438 3.244 27.422 1 87.88 82 SER A O 1
ATOM 597 N N . GLU A 1 83 ? 8.211 3.17 26.938 1 86.25 83 GLU A N 1
ATOM 598 C CA . GLU A 1 83 ? 8.32 1.854 26.328 1 86.25 83 GLU A CA 1
ATOM 599 C C . GLU A 1 83 ? 9.094 1.928 25.016 1 86.25 83 GLU A C 1
ATOM 601 O O . GLU A 1 83 ? 8.945 2.891 24.25 1 86.25 83 GLU A O 1
ATOM 606 N N . GLN A 1 84 ? 9.859 0.967 24.812 1 88.62 84 GLN A N 1
ATOM 607 C CA . GLN A 1 84 ? 10.586 0.843 23.562 1 88.62 84 GLN A CA 1
ATOM 608 C C . GLN A 1 84 ? 9.961 -0.23 22.672 1 88.62 84 GLN A C 1
ATOM 610 O O . GLN A 1 84 ? 9.312 -1.153 23.156 1 88.62 84 GLN A O 1
ATOM 615 N N . MET A 1 85 ? 10.125 -0.017 21.406 1 92.38 85 MET A N 1
ATOM 616 C CA . MET A 1 85 ? 9.484 -0.908 20.438 1 92.38 85 MET A CA 1
ATOM 617 C C . MET A 1 85 ? 10.484 -1.37 19.375 1 92.38 85 MET A C 1
ATOM 619 O O . MET A 1 85 ? 11.633 -0.912 19.359 1 92.38 85 MET A O 1
ATOM 623 N N . LEU A 1 86 ? 10.031 -2.396 18.625 1 93.44 86 LEU A N 1
ATOM 624 C CA . LEU A 1 86 ? 10.773 -2.746 17.406 1 93.44 86 LEU A CA 1
ATOM 625 C C . LEU A 1 86 ? 10.875 -1.55 16.469 1 93.44 86 LEU A C 1
ATOM 627 O O . LEU A 1 86 ? 9.984 -0.695 16.453 1 93.44 86 LEU A O 1
ATOM 631 N N . PRO A 1 87 ? 11.938 -1.448 15.68 1 95.75 87 PRO A N 1
ATOM 632 C CA . PRO A 1 87 ? 12.227 -0.249 14.891 1 95.75 87 PRO A CA 1
ATOM 633 C C . PRO A 1 87 ? 11.062 0.154 13.984 1 95.75 87 PRO A C 1
ATOM 635 O O . PRO A 1 87 ? 10.664 1.321 13.969 1 95.75 87 PRO A O 1
ATOM 638 N N . GLN A 1 88 ? 10.461 -0.836 13.234 1 97.06 88 GLN A N 1
ATOM 639 C CA . GLN A 1 88 ? 9.422 -0.494 12.266 1 97.06 88 GLN A CA 1
ATOM 640 C C . GLN A 1 88 ? 8.164 0.008 12.977 1 97.06 88 GLN A C 1
ATOM 642 O O . GLN A 1 88 ? 7.426 0.828 12.422 1 97.06 88 GLN A O 1
ATOM 647 N N . TYR A 1 89 ? 7.922 -0.392 14.211 1 96.75 89 TYR A N 1
ATOM 648 C CA . TYR A 1 89 ? 6.727 0.012 14.945 1 96.75 89 TYR A CA 1
ATOM 649 C C . TYR A 1 89 ? 6.941 1.346 15.648 1 96.75 89 TYR A C 1
ATOM 651 O O . TYR A 1 89 ? 6.035 2.182 15.703 1 96.75 89 TYR A O 1
ATOM 659 N N . ALA A 1 90 ? 8.188 1.532 16.25 1 97.19 90 ALA A N 1
ATOM 660 C CA . ALA A 1 90 ? 8.516 2.842 16.797 1 97.19 90 ALA A CA 1
ATOM 661 C C . ALA A 1 90 ? 8.422 3.932 15.742 1 97.19 90 ALA A C 1
ATOM 663 O O . ALA A 1 90 ? 7.852 5 15.984 1 97.19 90 ALA A O 1
ATOM 664 N N . ALA A 1 91 ? 8.969 3.633 14.578 1 98.25 91 ALA A N 1
ATOM 665 C CA . ALA A 1 91 ? 8.938 4.582 13.461 1 98.25 91 ALA A CA 1
ATOM 666 C C . ALA A 1 91 ? 7.508 4.855 13.016 1 98.25 91 ALA A C 1
ATOM 668 O O . ALA A 1 91 ? 7.16 5.996 12.695 1 98.25 91 ALA A O 1
ATOM 669 N N . LEU A 1 92 ? 6.66 3.797 12.93 1 98.69 92 LEU A N 1
ATOM 670 C CA . LEU A 1 92 ? 5.254 3.939 12.57 1 98.69 92 LEU A CA 1
ATOM 671 C C . LEU A 1 92 ? 4.543 4.895 13.531 1 98.69 92 LEU A C 1
ATOM 673 O O . LEU A 1 92 ? 3.855 5.816 13.094 1 98.69 92 LEU A O 1
ATOM 677 N N . LEU A 1 93 ? 4.754 4.688 14.797 1 98.44 93 LEU A N 1
ATOM 678 C CA . LEU A 1 93 ? 4.07 5.496 15.805 1 98.44 93 LEU A CA 1
ATOM 679 C C . LEU A 1 93 ? 4.551 6.941 15.758 1 98.44 93 LEU A C 1
ATOM 681 O O . LEU A 1 93 ? 3.74 7.867 15.711 1 98.44 93 LEU A O 1
ATOM 685 N N . ASN A 1 94 ? 5.855 7.156 15.727 1 98.75 94 ASN A N 1
ATOM 686 C CA . ASN A 1 94 ? 6.398 8.508 15.742 1 98.75 94 ASN A CA 1
ATOM 687 C C . ASN A 1 94 ? 5.98 9.289 14.5 1 98.75 94 ASN A C 1
ATOM 689 O O . ASN A 1 94 ? 5.652 10.477 14.586 1 98.75 94 ASN A O 1
ATOM 693 N N . SER A 1 95 ? 6.012 8.609 13.359 1 98.88 95 SER A N 1
ATOM 694 C CA . SER A 1 95 ? 5.566 9.242 12.117 1 98.88 95 SER A CA 1
ATOM 695 C C . SER A 1 95 ? 4.086 9.602 12.18 1 98.88 95 SER A C 1
ATOM 697 O O . SER A 1 95 ? 3.682 10.672 11.711 1 98.88 95 SER A O 1
ATOM 699 N N . THR A 1 96 ? 3.283 8.711 12.719 1 98.88 96 THR A N 1
ATOM 700 C CA . THR A 1 96 ? 1.847 8.93 12.852 1 98.88 96 THR A CA 1
ATOM 701 C C . THR A 1 96 ? 1.561 10.094 13.797 1 98.88 96 THR A C 1
ATOM 703 O O . THR A 1 96 ? 0.76 10.977 13.477 1 98.88 96 THR A O 1
ATOM 706 N N . PHE A 1 97 ? 2.24 10.117 14.953 1 98.69 97 PHE A N 1
ATOM 707 C CA . PHE A 1 97 ? 2.051 11.211 15.898 1 98.69 97 PHE A CA 1
ATOM 708 C C . PHE A 1 97 ? 2.4 12.547 15.25 1 98.69 97 PHE A C 1
ATOM 710 O O . PHE A 1 97 ? 1.652 13.516 15.383 1 98.69 97 PHE A O 1
ATOM 717 N N . ALA A 1 98 ? 3.439 12.547 14.5 1 98.81 98 ALA A N 1
ATOM 718 C CA . ALA A 1 98 ? 3.949 13.781 13.914 1 98.81 98 ALA A CA 1
ATOM 719 C C . ALA A 1 98 ? 3.01 14.297 12.828 1 98.81 98 ALA A C 1
ATOM 721 O O . ALA A 1 98 ? 3.08 15.469 12.445 1 98.81 98 ALA A O 1
ATOM 722 N N . HIS A 1 99 ? 2.143 13.445 12.32 1 98.75 99 HIS A N 1
ATOM 723 C CA . HIS A 1 99 ? 1.249 13.836 11.234 1 98.75 99 HIS A CA 1
ATOM 724 C C . HIS A 1 99 ? -0.179 14.023 11.742 1 98.75 99 HIS A C 1
ATOM 726 O O . HIS A 1 99 ? -1.069 14.398 10.969 1 98.75 99 HIS A O 1
ATOM 732 N N . SER A 1 100 ? -0.445 13.844 13.016 1 98.38 100 SER A N 1
ATOM 733 C CA . SER A 1 100 ? -1.798 13.719 13.547 1 98.38 100 SER A CA 1
ATOM 734 C C . SER A 1 100 ? -2.455 15.086 13.719 1 98.38 100 SER A C 1
ATOM 736 O O . SER A 1 100 ? -3.684 15.188 13.75 1 98.38 100 SER A O 1
ATOM 738 N N . LEU A 1 101 ? -1.626 16.141 13.789 1 98.06 101 LEU A N 1
ATOM 739 C CA . LEU A 1 101 ? -2.207 17.453 14.039 1 98.06 101 LEU A CA 1
ATOM 740 C C . LEU A 1 101 ? -2.332 18.25 12.742 1 98.06 101 LEU A C 1
ATOM 742 O O . LEU A 1 101 ? -2.861 19.359 12.742 1 98.06 101 LEU A O 1
ATOM 746 N N . ASP A 1 102 ? -1.839 17.656 11.602 1 97.69 102 ASP A N 1
ATOM 747 C CA . ASP A 1 102 ? -1.72 18.406 10.352 1 97.69 102 ASP A CA 1
ATOM 748 C C . ASP A 1 102 ? -0.991 19.734 10.57 1 97.69 102 ASP A C 1
ATOM 750 O O . ASP A 1 102 ? -1.435 20.781 10.094 1 97.69 102 ASP A O 1
ATOM 754 N N . PHE A 1 103 ? 0.054 19.625 11.266 1 98.38 103 PHE A N 1
ATOM 755 C CA . PHE A 1 103 ? 0.808 20.797 11.703 1 98.38 103 PHE A CA 1
ATOM 756 C C . PHE A 1 103 ? 2.271 20.672 11.297 1 98.38 103 PHE A C 1
ATOM 758 O O . PHE A 1 103 ? 3.082 21.547 11.617 1 98.38 103 PHE A O 1
ATOM 765 N N . ASP A 1 104 ? 2.621 19.578 10.57 1 98.44 104 ASP A N 1
ATOM 766 C CA . ASP A 1 104 ? 3.982 19.266 10.141 1 98.44 104 ASP A CA 1
ATOM 767 C C . ASP A 1 104 ? 4.332 20.016 8.859 1 98.44 104 ASP A C 1
ATOM 769 O O . ASP A 1 104 ? 3.467 20.625 8.234 1 98.44 104 ASP A O 1
ATOM 773 N N . ASP A 1 105 ? 5.582 20 8.539 1 98 105 ASP A N 1
ATOM 774 C CA . ASP A 1 105 ? 6.086 20.766 7.398 1 98 105 ASP A CA 1
ATOM 775 C C . ASP A 1 105 ? 5.465 20.266 6.094 1 98 105 ASP A C 1
ATOM 777 O O . ASP A 1 105 ? 4.898 19.172 6.047 1 98 105 ASP A O 1
ATOM 781 N N . THR A 1 106 ? 5.566 21.062 5.078 1 97.44 106 THR A N 1
ATOM 782 C CA . THR A 1 106 ? 4.961 20.766 3.783 1 97.44 106 THR A CA 1
ATOM 783 C C . THR A 1 106 ? 5.898 21.172 2.646 1 97.44 106 THR A C 1
ATOM 785 O O . THR A 1 106 ? 6.793 22 2.836 1 97.44 106 THR A O 1
ATOM 788 N N . TYR A 1 107 ? 5.773 20.562 1.573 1 97.19 107 TYR A N 1
ATOM 789 C CA . TYR A 1 107 ? 6.445 20.891 0.319 1 97.19 107 TYR A CA 1
ATOM 790 C C . TYR A 1 107 ? 5.438 21.156 -0.79 1 97.19 107 TYR A C 1
ATOM 792 O O . TYR A 1 107 ? 4.77 20.234 -1.268 1 97.19 107 TYR A O 1
ATOM 800 N N . ALA A 1 108 ? 5.352 22.344 -1.267 1 94.56 108 ALA A N 1
ATOM 801 C CA . ALA A 1 108 ? 4.266 22.844 -2.104 1 94.56 108 ALA A CA 1
ATOM 802 C C . ALA A 1 108 ? 4.27 22.172 -3.475 1 94.56 108 ALA A C 1
ATOM 804 O O . ALA A 1 108 ? 3.223 21.766 -3.975 1 94.56 108 ALA A O 1
ATOM 805 N N . GLU A 1 109 ? 5.395 22 -4.09 1 93.44 109 GLU A N 1
ATOM 806 C CA . GLU A 1 109 ? 5.453 21.516 -5.465 1 93.44 109 GLU A CA 1
ATOM 807 C C . GLU A 1 109 ? 5.051 20.047 -5.543 1 93.44 109 GLU A C 1
ATOM 809 O O . GLU A 1 109 ? 4.629 19.562 -6.602 1 93.44 109 GLU A O 1
ATOM 814 N N . GLY A 1 110 ? 5.156 19.344 -4.469 1 94.44 110 GLY A N 1
ATOM 815 C CA . GLY A 1 110 ? 4.781 17.938 -4.418 1 94.44 110 GLY A CA 1
ATOM 816 C C . GLY A 1 110 ? 3.498 17.688 -3.646 1 94.44 110 GLY A C 1
ATOM 817 O O . GLY A 1 110 ? 2.975 16.578 -3.645 1 94.44 110 GLY A O 1
ATOM 818 N N . SER A 1 111 ? 3.047 18.812 -3.002 1 92.62 111 SER A N 1
ATOM 819 C CA . SER A 1 111 ? 1.861 18.766 -2.154 1 92.62 111 SER A CA 1
ATOM 820 C C . SER A 1 111 ? 1.947 17.609 -1.155 1 92.62 111 SER A C 1
ATOM 822 O O . SER A 1 111 ? 1.058 16.766 -1.102 1 92.62 111 SER A O 1
ATOM 824 N N . LEU A 1 112 ? 3.006 17.656 -0.344 1 97.62 112 LEU A N 1
ATOM 825 C CA . LEU A 1 112 ? 3.217 16.547 0.581 1 97.62 112 LEU A CA 1
ATOM 826 C C . LEU A 1 112 ? 3.969 17.016 1.823 1 97.62 112 LEU A C 1
ATOM 828 O O . LEU A 1 112 ? 4.379 18.172 1.907 1 97.62 112 LEU A O 1
ATOM 832 N N . HIS A 1 113 ? 3.979 16.141 2.762 1 98.56 113 HIS A N 1
ATOM 833 C CA . HIS A 1 113 ? 4.746 16.266 3.996 1 98.56 113 HIS A CA 1
ATOM 834 C C . HIS A 1 113 ? 5.938 15.32 4.004 1 98.56 113 HIS A C 1
ATOM 836 O O . HIS A 1 113 ? 5.781 14.125 4.242 1 98.56 113 HIS A O 1
ATOM 842 N N . ALA A 1 114 ? 7.098 15.875 3.85 1 98.56 114 ALA A N 1
ATOM 843 C CA . ALA A 1 114 ? 8.258 15.008 3.666 1 98.56 114 ALA A CA 1
ATOM 844 C C . ALA A 1 114 ? 8.898 14.664 5.004 1 98.56 114 ALA A C 1
ATOM 846 O O . ALA A 1 114 ? 9.484 13.586 5.164 1 98.56 114 ALA A O 1
ATOM 847 N N . GLY A 1 115 ? 8.82 15.539 5.953 1 98.81 115 GLY A N 1
ATOM 848 C CA . GLY A 1 115 ? 9.531 15.391 7.211 1 98.81 115 GLY A CA 1
ATOM 849 C C . GLY A 1 115 ? 9.086 14.188 8.016 1 98.81 115 GLY A C 1
ATOM 850 O O . GLY A 1 115 ? 9.914 13.461 8.57 1 98.81 115 GLY A O 1
ATOM 851 N N . VAL A 1 116 ? 7.82 13.922 8.016 1 98.81 116 VAL A N 1
ATOM 852 C CA . VAL A 1 116 ? 7.246 12.922 8.906 1 98.81 116 VAL A CA 1
ATOM 853 C C . VAL A 1 116 ? 7.762 11.531 8.523 1 98.81 116 VAL A C 1
ATOM 855 O O . VAL A 1 116 ? 7.922 10.664 9.383 1 98.81 116 VAL A O 1
ATOM 858 N N . THR A 1 117 ? 8.055 11.289 7.258 1 98.88 117 THR A N 1
ATOM 859 C CA . THR A 1 117 ? 8.609 10 6.871 1 98.88 117 THR A CA 1
ATOM 860 C C . THR A 1 117 ? 10.133 10.016 6.957 1 98.88 117 THR A C 1
ATOM 862 O O . THR A 1 117 ? 10.734 9.102 7.527 1 98.88 117 THR A O 1
ATOM 865 N N . ALA A 1 118 ? 10.812 11.078 6.492 1 98.88 118 ALA A N 1
ATOM 866 C CA . ALA A 1 118 ? 12.266 11.156 6.426 1 98.88 118 ALA A CA 1
ATOM 867 C C . ALA A 1 118 ? 12.883 11.164 7.82 1 98.88 118 ALA A C 1
ATOM 869 O O . ALA A 1 118 ? 13.805 10.398 8.102 1 98.88 118 ALA A O 1
ATOM 870 N N . ILE A 1 119 ? 12.375 11.984 8.711 1 98.88 119 ILE A N 1
ATOM 871 C CA . ILE A 1 119 ? 12.961 12.156 10.039 1 98.88 119 ILE A CA 1
ATOM 872 C C . ILE A 1 119 ? 12.664 10.922 10.891 1 98.88 119 ILE A C 1
ATOM 874 O O . ILE A 1 119 ? 13.531 10.438 11.617 1 98.88 119 ILE A O 1
ATOM 878 N N . SER A 1 120 ? 11.414 10.398 10.797 1 98.81 120 SER A N 1
ATOM 879 C CA . SER A 1 120 ? 11.07 9.203 11.562 1 98.81 120 SER A CA 1
ATOM 880 C C . SER A 1 120 ? 11.969 8.023 11.18 1 98.81 120 SER A C 1
ATOM 882 O O . SER A 1 120 ? 12.461 7.305 12.047 1 98.81 120 SER A O 1
ATOM 884 N N . ALA A 1 121 ? 12.172 7.836 9.883 1 98.88 121 ALA A N 1
ATOM 885 C CA . ALA A 1 121 ? 13.008 6.738 9.406 1 98.88 121 ALA A CA 1
ATOM 886 C C . ALA A 1 121 ? 14.461 6.938 9.836 1 98.88 121 ALA A C 1
ATOM 888 O O . ALA A 1 121 ? 15.102 6.012 10.344 1 98.88 121 ALA A O 1
ATOM 889 N N . ALA A 1 122 ? 14.984 8.148 9.656 1 98.75 122 ALA A N 1
ATOM 890 C CA . ALA A 1 122 ? 16.375 8.453 9.961 1 98.75 122 ALA A CA 1
ATOM 891 C C . ALA A 1 122 ? 16.656 8.312 11.453 1 98.75 122 ALA A C 1
ATOM 893 O O . ALA A 1 122 ? 17.641 7.672 11.844 1 98.75 122 ALA A O 1
ATOM 894 N N . MET A 1 123 ? 15.75 8.867 12.297 1 97.62 123 MET A N 1
ATOM 895 C CA . MET A 1 123 ? 15.977 8.844 13.734 1 97.62 123 MET A CA 1
ATOM 896 C C . MET A 1 123 ? 15.891 7.426 14.281 1 97.62 123 MET A C 1
ATOM 898 O O . MET A 1 123 ? 16.703 7.027 15.125 1 97.62 123 MET A O 1
ATOM 902 N N . THR A 1 124 ? 14.938 6.676 13.836 1 97.94 124 THR A N 1
ATOM 903 C CA . THR A 1 124 ? 14.789 5.301 14.297 1 97.94 124 THR A CA 1
ATOM 904 C C . THR A 1 124 ? 15.977 4.453 13.859 1 97.94 124 THR A C 1
ATOM 906 O O . THR A 1 124 ? 16.547 3.701 14.664 1 97.94 124 THR A O 1
ATOM 909 N N . GLN A 1 125 ? 16.359 4.566 12.578 1 98.12 125 GLN A N 1
ATOM 910 C CA . GLN A 1 125 ? 17.484 3.775 12.094 1 98.12 125 GLN A CA 1
ATOM 911 C C . GLN A 1 125 ? 18.781 4.168 12.805 1 98.12 125 GLN A C 1
ATOM 913 O O . GLN A 1 125 ? 19.625 3.312 13.094 1 98.12 125 GLN A O 1
ATOM 918 N N . ALA A 1 126 ? 18.984 5.465 13.031 1 97.75 126 ALA A N 1
ATOM 919 C CA . ALA A 1 126 ? 20.156 5.918 13.766 1 97.75 126 ALA A CA 1
ATOM 920 C C . ALA A 1 126 ? 20.188 5.32 15.172 1 97.75 126 ALA A C 1
ATOM 922 O O . ALA A 1 126 ? 21.25 4.945 15.664 1 97.75 126 ALA A O 1
ATOM 923 N N . GLU A 1 127 ? 19.047 5.297 15.773 1 96.44 127 GLU A N 1
ATOM 924 C CA . GLU A 1 127 ? 18.969 4.711 17.109 1 96.44 127 GLU A CA 1
ATOM 925 C C . GLU A 1 127 ? 19.344 3.232 17.094 1 96.44 127 GLU A C 1
ATOM 927 O O . GLU A 1 127 ? 20.031 2.75 18 1 96.44 127 GLU A O 1
ATOM 932 N N . VAL A 1 128 ? 18.891 2.484 16.125 1 95.19 128 VAL A N 1
ATOM 933 C CA . VAL A 1 128 ? 19.219 1.072 15.977 1 95.19 128 VAL A CA 1
ATOM 934 C C . VAL A 1 128 ? 20.734 0.905 15.914 1 95.19 128 VAL A C 1
ATOM 936 O O . VAL A 1 128 ? 21.297 -0.046 16.469 1 95.19 128 VAL A O 1
ATOM 939 N N . LEU A 1 129 ? 21.375 1.887 15.258 1 95.31 129 LEU A N 1
ATOM 940 C CA . LEU A 1 129 ? 22.828 1.801 15.062 1 95.31 129 LEU A CA 1
ATOM 941 C C . LEU A 1 129 ? 23.562 2.248 16.312 1 95.31 129 LEU A C 1
ATOM 943 O O . LEU A 1 129 ? 24.75 1.939 16.469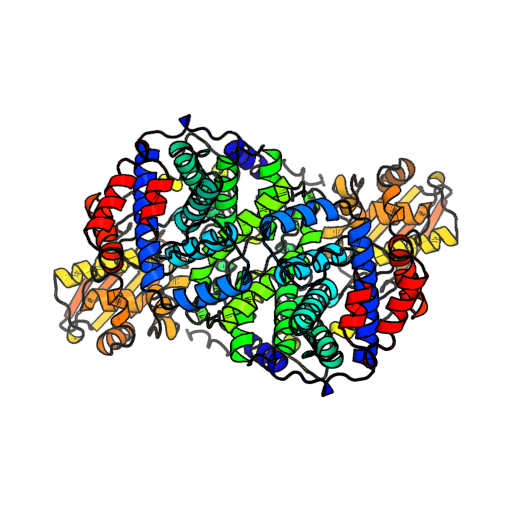 1 95.31 129 LEU A O 1
ATOM 947 N N . GLY A 1 130 ? 22.906 3.012 17.125 1 92.25 130 GLY A N 1
ATOM 948 C CA . GLY A 1 130 ? 23.531 3.482 18.359 1 92.25 130 GLY A CA 1
ATOM 949 C C . GLY A 1 130 ? 24.734 4.387 18.109 1 92.25 130 GLY A C 1
ATOM 950 O O . GLY A 1 130 ? 24.641 5.348 17.344 1 92.25 130 GLY A O 1
ATOM 951 N N . GLU A 1 131 ? 25.812 4.055 18.703 1 89.31 131 GLU A N 1
ATOM 952 C CA . GLU A 1 131 ? 27.016 4.895 18.656 1 89.31 131 GLU A CA 1
ATOM 953 C C . GLU A 1 131 ? 27.703 4.809 17.297 1 89.31 131 GLU A C 1
ATOM 955 O O . GLU A 1 131 ? 28.562 5.625 16.984 1 89.31 131 GLU A O 1
ATOM 960 N N . SER A 1 132 ? 27.25 3.916 16.562 1 90 132 SER A N 1
ATOM 961 C CA . SER A 1 132 ? 27.859 3.76 15.25 1 90 132 SER A CA 1
ATOM 962 C C . SER A 1 132 ? 27.344 4.816 14.273 1 90 132 SER A C 1
ATOM 964 O O . SER A 1 132 ? 27.938 5.031 13.211 1 90 132 SER A O 1
ATOM 966 N N . ALA A 1 133 ? 26.266 5.457 14.57 1 91 133 ALA A N 1
ATOM 967 C CA . ALA A 1 133 ? 25.75 6.539 13.734 1 91 133 ALA A CA 1
ATOM 968 C C . ALA A 1 133 ? 26.094 7.902 14.328 1 91 133 ALA A C 1
ATOM 970 O O . ALA A 1 133 ? 25.688 8.211 15.453 1 91 133 ALA A O 1
ATOM 971 N N . SER A 1 134 ? 26.812 8.703 13.539 1 94.62 134 SER A N 1
ATOM 972 C CA . SER A 1 134 ? 27.094 10.07 13.984 1 94.62 134 SER A CA 1
ATOM 973 C C . SER A 1 134 ? 25.891 10.984 13.727 1 94.62 134 SER A C 1
ATOM 975 O O . SER A 1 134 ? 25.031 10.664 12.914 1 94.62 134 SER A O 1
ATOM 977 N N . VAL A 1 135 ? 25.891 12.031 14.398 1 96.31 135 VAL A N 1
ATOM 978 C CA . VAL A 1 135 ? 24.844 13.031 14.219 1 96.31 135 VAL A CA 1
ATOM 979 C C . VAL A 1 135 ? 24.859 13.547 12.781 1 96.31 135 VAL A C 1
ATOM 981 O O . VAL A 1 135 ? 23.797 13.781 12.188 1 96.31 135 VAL A O 1
ATOM 984 N N . GLU A 1 136 ? 26.016 13.711 12.195 1 96.69 136 GLU A N 1
ATOM 985 C CA . GLU A 1 136 ? 26.141 14.195 10.82 1 96.69 136 GLU A CA 1
ATOM 986 C C . GLU A 1 136 ? 25.547 13.195 9.828 1 96.69 136 GLU A C 1
ATOM 988 O O . GLU A 1 136 ? 24.922 13.594 8.844 1 96.69 136 GLU A O 1
ATOM 993 N N . GLU A 1 137 ? 25.766 11.961 10.109 1 97.62 137 GLU A N 1
ATOM 994 C CA . GLU A 1 137 ? 25.172 10.938 9.242 1 97.62 137 GLU A CA 1
ATOM 995 C C . GLU A 1 137 ? 23.656 10.93 9.352 1 97.62 137 GLU A C 1
ATOM 997 O O . GLU A 1 137 ? 22.953 10.727 8.352 1 97.62 137 GLU A O 1
ATOM 1002 N N . ALA A 1 138 ? 23.188 11.117 10.594 1 98.19 138 ALA A N 1
ATOM 1003 C CA . ALA A 1 138 ? 21.734 11.219 10.773 1 98.19 138 ALA A CA 1
ATOM 1004 C C . ALA A 1 138 ? 21.188 12.43 10.031 1 98.19 138 ALA A C 1
ATOM 1006 O O . ALA A 1 138 ? 20.125 12.344 9.398 1 98.19 138 ALA A O 1
ATOM 1007 N N . MET A 1 139 ? 21.891 13.555 10.109 1 98.5 139 MET A N 1
ATOM 1008 C CA . MET A 1 139 ? 21.484 14.758 9.391 1 98.5 139 MET A CA 1
ATOM 1009 C C . MET A 1 139 ? 21.484 14.523 7.887 1 98.5 139 MET A C 1
ATOM 1011 O O . MET A 1 139 ? 20.547 14.938 7.188 1 98.5 139 MET A O 1
ATOM 1015 N N . LEU A 1 140 ? 22.5 13.828 7.414 1 98.75 140 LEU A N 1
ATOM 1016 C CA . LEU A 1 140 ? 22.594 13.492 5.996 1 98.75 140 LEU A CA 1
ATOM 1017 C C . LEU A 1 140 ? 21.406 12.633 5.57 1 98.75 140 LEU A C 1
ATOM 1019 O O . LEU A 1 140 ? 20.812 12.867 4.516 1 98.75 140 LEU A O 1
ATOM 1023 N N . ALA A 1 141 ? 21.078 11.633 6.402 1 98.88 141 ALA A N 1
ATOM 1024 C CA . ALA A 1 141 ? 19.969 10.734 6.109 1 98.88 141 ALA A CA 1
ATOM 1025 C C . ALA A 1 141 ? 18.656 11.5 6.027 1 98.88 141 ALA A C 1
ATOM 1027 O O . ALA A 1 141 ? 17.828 11.242 5.152 1 98.88 141 ALA A O 1
ATOM 1028 N N . ILE A 1 142 ? 18.453 12.453 6.934 1 98.88 142 ILE A N 1
ATOM 1029 C CA . ILE A 1 142 ? 17.266 13.305 6.906 1 98.88 142 ILE A CA 1
ATOM 1030 C C . ILE A 1 142 ? 17.219 14.078 5.59 1 98.88 142 ILE A C 1
ATOM 1032 O O . ILE A 1 142 ? 16.203 14.062 4.895 1 98.88 142 ILE A O 1
ATOM 1036 N N . ALA A 1 143 ? 18.297 14.672 5.207 1 98.88 143 ALA A N 1
ATOM 1037 C CA . ALA A 1 143 ? 18.359 15.492 3.996 1 98.88 143 ALA A CA 1
ATOM 1038 C C . ALA A 1 143 ? 18.062 14.656 2.756 1 98.88 143 ALA A C 1
ATOM 1040 O O . ALA A 1 143 ? 17.281 15.062 1.894 1 98.88 143 ALA A O 1
ATOM 1041 N N . VAL A 1 144 ? 18.672 13.5 2.67 1 98.94 144 VAL A N 1
ATOM 1042 C CA . VAL A 1 144 ? 18.516 12.633 1.508 1 98.94 144 VAL A CA 1
ATOM 1043 C C . VAL A 1 144 ? 17.078 12.102 1.456 1 98.94 144 VAL A C 1
ATOM 1045 O O . VAL A 1 144 ? 16.469 12.031 0.384 1 98.94 144 VAL A O 1
ATOM 1048 N N . GLY A 1 145 ? 16.547 11.688 2.639 1 98.94 145 GLY A N 1
ATOM 1049 C CA . GLY A 1 145 ? 15.164 11.258 2.688 1 98.94 145 GLY A CA 1
ATOM 1050 C C . GLY A 1 145 ? 14.188 12.312 2.199 1 98.94 145 GLY A C 1
ATOM 1051 O O . GLY A 1 145 ? 13.305 12.031 1.389 1 98.94 145 GLY A O 1
ATOM 1052 N N . TYR A 1 146 ? 14.383 13.602 2.664 1 98.88 146 TYR A N 1
ATOM 1053 C CA . TYR A 1 146 ? 13.586 14.727 2.182 1 98.88 146 TYR A CA 1
ATOM 1054 C C . TYR A 1 146 ? 13.703 14.875 0.67 1 98.88 146 TYR A C 1
ATOM 1056 O O . TYR A 1 146 ? 12.703 15.039 -0.025 1 98.88 146 TYR A O 1
ATOM 1064 N N . GLU A 1 147 ? 14.898 14.828 0.216 1 98.88 147 GLU A N 1
ATOM 1065 C CA . GLU A 1 147 ? 15.188 15.125 -1.182 1 98.88 147 GLU A CA 1
ATOM 1066 C C . GLU A 1 147 ? 14.508 14.133 -2.117 1 98.88 147 GLU A C 1
ATOM 1068 O O . GLU A 1 147 ? 13.867 14.523 -3.09 1 98.88 147 GLU A O 1
ATOM 1073 N N . VAL A 1 148 ? 14.648 12.875 -1.775 1 98.94 148 VAL A N 1
ATOM 1074 C CA . VAL A 1 148 ? 14.047 11.828 -2.604 1 98.94 148 VAL A CA 1
ATOM 1075 C C . VAL A 1 148 ? 12.531 11.969 -2.594 1 98.94 148 VAL A C 1
ATOM 1077 O O . VAL A 1 148 ? 11.891 11.914 -3.645 1 98.94 148 VAL A O 1
ATOM 1080 N N . THR A 1 149 ? 11.945 12.203 -1.44 1 98.94 149 THR A N 1
ATOM 1081 C CA . THR A 1 149 ? 10.5 12.359 -1.316 1 98.94 149 THR A CA 1
ATOM 1082 C C . THR A 1 149 ? 10.016 13.547 -2.143 1 98.94 149 THR A C 1
ATOM 1084 O O . THR A 1 149 ? 9.055 13.422 -2.908 1 98.94 149 THR A O 1
ATOM 1087 N N . CYS A 1 150 ? 10.68 14.656 -2.004 1 98.81 150 CYS A N 1
ATOM 1088 C CA . CYS A 1 150 ? 10.242 15.891 -2.631 1 98.81 150 CYS A CA 1
ATOM 1089 C C . CYS A 1 150 ? 10.375 15.82 -4.145 1 98.81 150 CYS A C 1
ATOM 1091 O O . CYS A 1 150 ? 9.484 16.234 -4.879 1 98.81 150 CYS A O 1
ATOM 1093 N N . ARG A 1 151 ? 11.453 15.305 -4.645 1 98.81 151 ARG A N 1
ATOM 1094 C CA . ARG A 1 151 ? 11.656 15.195 -6.086 1 98.81 151 ARG A CA 1
ATOM 1095 C C . ARG A 1 151 ? 10.617 14.281 -6.719 1 98.81 151 ARG A C 1
ATOM 1097 O O . ARG A 1 151 ? 10.031 14.625 -7.75 1 98.81 151 ARG A O 1
ATOM 1104 N N . ILE A 1 152 ? 10.383 13.141 -6.113 1 98.75 152 ILE A N 1
ATOM 1105 C CA . ILE A 1 152 ? 9.375 12.211 -6.621 1 98.75 152 ILE A CA 1
ATOM 1106 C C . ILE A 1 152 ? 7.988 12.844 -6.516 1 98.75 152 ILE A C 1
ATOM 1108 O O . ILE A 1 152 ? 7.199 12.797 -7.465 1 98.75 152 ILE A O 1
ATOM 1112 N N . GLY A 1 153 ? 7.688 13.438 -5.359 1 98.44 153 GLY A N 1
ATOM 1113 C CA . GLY A 1 153 ? 6.406 14.086 -5.148 1 98.44 153 GLY A CA 1
ATOM 1114 C C . GLY A 1 153 ? 6.109 15.172 -6.164 1 98.44 153 GLY A C 1
ATOM 1115 O O . GLY A 1 153 ? 4.969 15.336 -6.602 1 98.44 153 GLY A O 1
ATOM 1116 N N . ARG A 1 154 ? 7.094 15.93 -6.52 1 97.75 154 ARG A N 1
ATOM 1117 C CA . ARG A 1 154 ? 6.93 17 -7.496 1 97.75 154 ARG A CA 1
ATOM 1118 C C . ARG A 1 154 ? 6.488 16.453 -8.844 1 97.75 154 ARG A C 1
ATOM 1120 O O . ARG A 1 154 ? 5.699 17.078 -9.555 1 97.75 154 ARG A O 1
ATOM 1127 N N . GLU A 1 155 ? 6.945 15.289 -9.203 1 98 155 GLU A N 1
ATOM 1128 C CA . GLU A 1 155 ? 6.59 14.695 -10.492 1 98 155 GLU A CA 1
ATOM 1129 C C . GLU A 1 155 ? 5.219 14.031 -10.43 1 98 155 GLU A C 1
ATOM 1131 O O . GLU A 1 155 ? 4.605 13.766 -11.469 1 98 155 GLU A O 1
ATOM 1136 N N . LEU A 1 156 ? 4.746 13.688 -9.258 1 97.56 156 LEU A N 1
ATOM 1137 C CA . LEU A 1 156 ? 3.359 13.258 -9.109 1 97.56 156 LEU A CA 1
ATOM 1138 C C . LEU A 1 156 ? 2.408 14.445 -9.234 1 97.56 156 LEU A C 1
ATOM 1140 O O . LEU A 1 156 ? 1.392 14.359 -9.922 1 97.56 156 LEU A O 1
ATOM 1144 N N . GLY A 1 157 ? 2.775 15.555 -8.539 1 94.75 157 GLY A N 1
ATOM 1145 C CA . GLY A 1 157 ? 1.954 16.75 -8.523 1 94.75 157 GLY A CA 1
ATOM 1146 C C . GLY A 1 157 ? 0.612 16.547 -7.844 1 94.75 157 GLY A C 1
ATOM 1147 O O . GLY A 1 157 ? 0.371 15.508 -7.234 1 94.75 157 GLY A O 1
ATOM 1148 N N . THR A 1 158 ? -0.236 17.562 -7.934 1 93.75 158 THR A N 1
ATOM 1149 C CA . THR A 1 158 ? -1.582 17.453 -7.379 1 93.75 158 THR A CA 1
ATOM 1150 C C . THR A 1 158 ? -2.477 16.609 -8.273 1 93.75 158 THR A C 1
ATOM 1152 O O . THR A 1 158 ? -3.568 16.203 -7.867 1 93.75 158 THR A O 1
ATOM 1155 N N . GLU A 1 159 ? -1.979 16.281 -9.477 1 93.88 159 GLU A N 1
ATOM 1156 C CA . GLU A 1 159 ? -2.719 15.406 -10.383 1 93.88 159 GLU A CA 1
ATOM 1157 C C . GLU A 1 159 ? -2.975 14.039 -9.75 1 93.88 159 GLU A C 1
ATOM 1159 O O . GLU A 1 159 ? -3.963 13.375 -10.07 1 93.88 159 GLU A O 1
ATOM 1164 N N . SER A 1 160 ? -2.086 13.633 -8.812 1 96.19 160 SER A N 1
ATOM 1165 C CA . SER A 1 160 ? -2.264 12.367 -8.102 1 96.19 160 SER A CA 1
ATOM 1166 C C . SER A 1 160 ? -3.604 12.328 -7.379 1 96.19 160 SER A C 1
ATOM 1168 O O . SER A 1 160 ? -4.176 11.25 -7.184 1 96.19 160 SER A O 1
ATOM 1170 N N . TYR A 1 161 ? -4.121 13.508 -6.988 1 93.81 161 TYR A N 1
ATOM 1171 C CA . TYR A 1 161 ? -5.383 13.578 -6.266 1 93.81 161 TYR A CA 1
ATOM 1172 C C . TYR A 1 161 ? -6.535 13.078 -7.125 1 93.81 161 TYR A C 1
ATOM 1174 O O . TYR A 1 161 ? -7.523 12.555 -6.609 1 93.81 161 TYR A O 1
ATOM 1182 N N . HIS A 1 162 ? -6.375 13.195 -8.391 1 92.12 162 HIS A N 1
ATOM 1183 C CA . HIS A 1 162 ? -7.434 12.75 -9.289 1 92.12 162 HIS A CA 1
ATOM 1184 C C . HIS A 1 162 ? -7.547 11.234 -9.289 1 92.12 162 HIS A C 1
ATOM 1186 O O . HIS A 1 162 ? -8.602 10.688 -9.617 1 92.12 162 HIS A O 1
ATOM 1192 N N . ARG A 1 163 ? -6.523 10.617 -8.891 1 94.5 163 ARG A N 1
ATOM 1193 C CA . ARG A 1 163 ? -6.586 9.164 -8.758 1 94.5 163 ARG A CA 1
ATOM 1194 C C . ARG A 1 163 ? -6.938 8.766 -7.328 1 94.5 163 ARG A C 1
ATOM 1196 O O . ARG A 1 163 ? -7.309 7.613 -7.074 1 94.5 163 ARG A O 1
ATOM 1203 N N . GLY A 1 164 ? -6.738 9.727 -6.461 1 96.06 164 GLY A N 1
ATOM 1204 C CA . GLY A 1 164 ? -7.164 9.477 -5.094 1 96.06 164 GLY A CA 1
ATOM 1205 C C . GLY A 1 164 ? -6.027 9.086 -4.172 1 96.06 164 GLY A C 1
ATOM 1206 O O . GLY A 1 164 ? -6.23 8.383 -3.184 1 96.06 164 GLY A O 1
ATOM 1207 N N . PHE A 1 165 ? -4.812 9.57 -4.441 1 98.12 165 PHE A N 1
ATOM 1208 C CA . PHE A 1 165 ? -3.689 9.125 -3.625 1 98.12 165 PHE A CA 1
ATOM 1209 C C . PHE A 1 165 ? -3.076 10.297 -2.867 1 98.12 165 PHE A C 1
ATOM 1211 O O . PHE A 1 165 ? -3.023 11.414 -3.383 1 98.12 165 PHE A O 1
ATOM 1218 N N . HIS A 1 166 ? -2.604 10 -1.689 1 98.19 166 HIS A N 1
ATOM 1219 C CA . HIS A 1 166 ? -1.918 10.914 -0.785 1 98.19 166 HIS A CA 1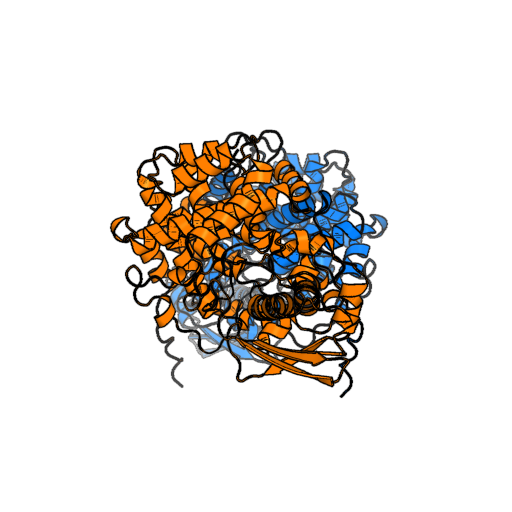
ATOM 1220 C C . HIS A 1 166 ? -0.405 10.82 -0.945 1 98.19 166 HIS A C 1
ATOM 1222 O O . HIS A 1 166 ? 0.217 9.875 -0.449 1 98.19 166 HIS A O 1
ATOM 1228 N N . ASN A 1 167 ? 0.211 11.82 -1.467 1 98.38 167 ASN A N 1
ATOM 1229 C CA . ASN A 1 167 ? 1.61 11.797 -1.878 1 98.38 167 ASN A CA 1
ATOM 1230 C C . ASN A 1 167 ? 2.543 11.633 -0.68 1 98.38 167 ASN A C 1
ATOM 1232 O O . ASN A 1 167 ? 3.639 11.086 -0.809 1 98.38 167 ASN A O 1
ATOM 1236 N N . THR A 1 168 ? 2.094 12.117 0.495 1 98.69 168 THR A N 1
ATOM 1237 C CA . THR A 1 168 ? 2.926 12.016 1.689 1 98.69 168 THR A CA 1
ATOM 1238 C C . THR A 1 168 ? 3.334 10.562 1.941 1 98.69 168 THR A C 1
ATOM 1240 O O . THR A 1 168 ? 4.48 10.289 2.295 1 98.69 168 THR A O 1
ATOM 1243 N N . ALA A 1 169 ? 2.416 9.695 1.692 1 98.75 169 ALA A N 1
ATOM 1244 C CA . ALA A 1 169 ? 2.697 8.281 1.923 1 98.75 169 ALA A CA 1
ATOM 1245 C C . ALA A 1 169 ? 3.318 7.641 0.687 1 98.75 169 ALA A C 1
ATOM 1247 O O . ALA A 1 169 ? 4.316 6.922 0.789 1 98.75 169 ALA A O 1
ATOM 1248 N N . THR A 1 170 ? 2.754 7.898 -0.502 1 98.75 170 THR A N 1
ATOM 1249 C CA . THR A 1 170 ? 3.178 7.18 -1.697 1 98.75 170 THR A CA 1
ATOM 1250 C C . THR A 1 170 ? 4.605 7.559 -2.08 1 98.75 170 THR A C 1
ATOM 1252 O O . THR A 1 170 ? 5.418 6.691 -2.402 1 98.75 170 THR A O 1
ATOM 1255 N N . ALA A 1 171 ? 4.934 8.844 -2.012 1 98.88 171 ALA A N 1
ATOM 1256 C CA . ALA A 1 171 ? 6.301 9.266 -2.287 1 98.88 171 ALA A CA 1
ATOM 1257 C C . ALA A 1 171 ? 7.191 9.086 -1.06 1 98.88 171 ALA A C 1
ATOM 1259 O O . ALA A 1 171 ? 8.383 8.805 -1.186 1 98.88 171 ALA A O 1
ATOM 1260 N N . GLY A 1 172 ? 6.609 9.234 0.111 1 98.88 172 GLY A N 1
ATOM 1261 C CA . GLY A 1 172 ? 7.355 9.219 1.361 1 98.88 172 GLY A CA 1
ATOM 1262 C C . GLY A 1 172 ? 8.062 7.898 1.612 1 98.88 172 GLY A C 1
ATOM 1263 O O . GLY A 1 172 ? 9.125 7.871 2.244 1 98.88 172 GLY A O 1
ATOM 1264 N N . ILE A 1 173 ? 7.531 6.816 1.106 1 98.94 173 ILE A N 1
ATOM 1265 C CA . ILE A 1 173 ? 8.141 5.516 1.352 1 98.94 173 ILE A CA 1
ATOM 1266 C C . ILE A 1 173 ? 9.508 5.453 0.68 1 98.94 173 ILE A C 1
ATOM 1268 O O . ILE A 1 173 ? 10.438 4.84 1.209 1 98.94 173 ILE A O 1
ATOM 1272 N N . PHE A 1 174 ? 9.664 6.082 -0.467 1 98.94 174 PHE A N 1
ATOM 1273 C CA . PHE A 1 174 ? 10.953 6.102 -1.148 1 98.94 174 PHE A CA 1
ATOM 1274 C C . PHE A 1 174 ? 11.969 6.918 -0.362 1 98.94 174 PHE A C 1
ATOM 1276 O O . PHE A 1 174 ? 13.125 6.523 -0.235 1 98.94 174 PHE A O 1
ATOM 1283 N N . GLY A 1 175 ? 11.523 8.055 0.162 1 98.94 175 GLY A N 1
ATOM 1284 C CA . GLY A 1 175 ? 12.406 8.852 1.003 1 98.94 175 GLY A CA 1
ATOM 1285 C C . GLY A 1 175 ? 12.812 8.141 2.281 1 98.94 175 GLY A C 1
ATOM 1286 O O . GLY A 1 175 ? 13.953 8.258 2.721 1 98.94 175 GLY A O 1
ATOM 1287 N N . ALA A 1 176 ? 11.867 7.445 2.896 1 99 176 ALA A N 1
ATOM 1288 C CA . ALA A 1 176 ? 12.172 6.676 4.098 1 99 176 ALA A CA 1
ATOM 1289 C C . ALA A 1 176 ? 13.195 5.582 3.803 1 99 176 ALA A C 1
ATOM 1291 O O . ALA A 1 176 ? 14.148 5.391 4.566 1 99 176 ALA A O 1
ATOM 1292 N N . VAL A 1 177 ? 13.023 4.859 2.709 1 99 177 VAL A N 1
ATOM 1293 C CA . VAL A 1 177 ? 13.992 3.854 2.291 1 99 177 VAL A CA 1
ATOM 1294 C C . VAL A 1 177 ? 15.359 4.496 2.115 1 99 177 VAL A C 1
ATOM 1296 O O . VAL A 1 177 ? 16.375 3.957 2.572 1 99 177 VAL A O 1
ATOM 1299 N N . ALA A 1 178 ? 15.398 5.645 1.468 1 99 178 ALA A N 1
ATOM 1300 C CA . ALA A 1 178 ? 16.656 6.352 1.223 1 99 178 ALA A CA 1
ATOM 1301 C C . ALA A 1 178 ? 17.344 6.703 2.535 1 99 178 ALA A C 1
ATOM 1303 O O . ALA A 1 178 ? 18.547 6.492 2.68 1 99 178 ALA A O 1
ATOM 1304 N N . ALA A 1 179 ? 16.594 7.25 3.482 1 98.94 179 ALA A N 1
ATOM 1305 C CA . ALA A 1 179 ? 17.156 7.641 4.77 1 98.94 179 ALA A CA 1
ATOM 1306 C C . ALA A 1 179 ? 17.781 6.441 5.484 1 98.94 179 ALA A C 1
ATOM 1308 O O . ALA A 1 179 ? 18.891 6.523 5.988 1 98.94 179 ALA A O 1
ATOM 1309 N N . ILE A 1 180 ? 17.062 5.328 5.527 1 98.94 180 ILE A N 1
ATOM 1310 C CA . ILE A 1 180 ? 17.547 4.113 6.172 1 98.94 180 ILE A CA 1
ATOM 1311 C C . ILE A 1 180 ? 18.797 3.619 5.457 1 98.94 180 ILE A C 1
ATOM 1313 O O . ILE A 1 180 ? 19.797 3.262 6.105 1 98.94 180 ILE A O 1
ATOM 1317 N N . ALA A 1 181 ? 18.766 3.65 4.16 1 98.94 181 ALA A N 1
ATOM 1318 C CA . ALA A 1 181 ? 19.859 3.127 3.346 1 98.94 181 ALA A CA 1
ATOM 1319 C C . ALA A 1 181 ? 21.125 3.947 3.543 1 98.94 181 ALA A C 1
ATOM 1321 O O . ALA A 1 181 ? 22.234 3.398 3.568 1 98.94 181 ALA A O 1
ATOM 1322 N N . VAL A 1 182 ? 20.984 5.258 3.605 1 98.88 182 VAL A N 1
ATOM 1323 C CA . VAL A 1 182 ? 22.141 6.125 3.838 1 98.88 182 VAL A CA 1
ATOM 1324 C C . VAL A 1 182 ? 22.828 5.73 5.141 1 98.88 182 VAL A C 1
ATOM 1326 O O . VAL A 1 182 ? 24.047 5.555 5.176 1 98.88 182 VAL A O 1
ATOM 1329 N N . LEU A 1 183 ? 22.094 5.598 6.211 1 98.75 183 LEU A N 1
ATOM 1330 C CA . LEU A 1 183 ? 22.641 5.297 7.52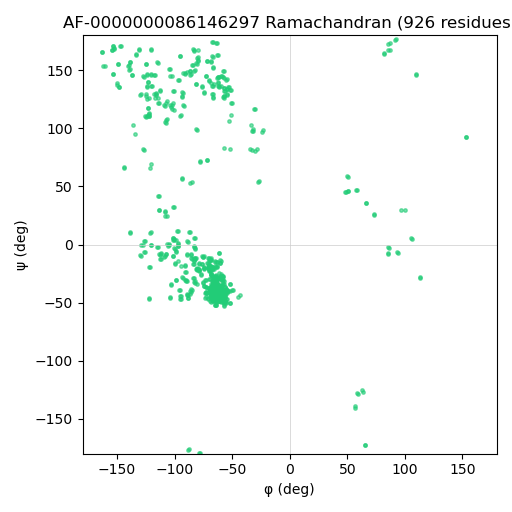7 1 98.75 183 LEU A CA 1
ATOM 1331 C C . LEU A 1 183 ? 23.266 3.91 7.547 1 98.75 183 LEU A C 1
ATOM 1333 O O . LEU A 1 183 ? 24.266 3.686 8.242 1 98.75 183 LEU A O 1
ATOM 1337 N N . LYS A 1 184 ? 22.766 2.99 6.758 1 98.5 184 LYS A N 1
ATOM 1338 C CA . LYS A 1 184 ? 23.281 1.623 6.734 1 98.5 184 LYS A CA 1
ATOM 1339 C C . LYS A 1 184 ? 24.406 1.48 5.719 1 98.5 184 LYS A C 1
ATOM 1341 O O . LYS A 1 184 ? 25.016 0.416 5.609 1 98.5 184 LYS A O 1
ATOM 1346 N N . HIS A 1 185 ? 24.625 2.508 4.922 1 98.44 185 HIS A N 1
ATOM 1347 C CA . HIS A 1 185 ? 25.625 2.496 3.871 1 98.44 185 HIS A CA 1
ATOM 1348 C C . HIS A 1 185 ? 25.391 1.354 2.889 1 98.44 185 HIS A C 1
ATOM 1350 O O . HIS A 1 185 ? 26.312 0.598 2.57 1 98.44 185 HIS A O 1
ATOM 1356 N N . LEU A 1 186 ? 24.203 1.225 2.479 1 98.81 186 LEU A N 1
ATOM 1357 C CA . LEU A 1 186 ? 23.859 0.141 1.563 1 98.81 186 LEU A CA 1
ATOM 1358 C C . LEU A 1 186 ? 24.406 0.415 0.167 1 98.81 186 LEU A C 1
ATOM 1360 O O . LEU A 1 186 ? 24.391 1.558 -0.296 1 98.81 186 LEU A O 1
ATOM 1364 N N . PRO A 1 187 ? 24.828 -0.625 -0.552 1 98.75 187 PRO A N 1
ATOM 1365 C CA . PRO A 1 187 ? 25.234 -0.45 -1.948 1 98.75 187 PRO A CA 1
ATOM 1366 C C . PRO A 1 187 ? 24.062 -0.104 -2.863 1 98.75 187 PRO A C 1
ATOM 1368 O O . PRO A 1 187 ? 22.922 -0.406 -2.541 1 98.75 187 PRO A O 1
ATOM 1371 N N . SER A 1 188 ? 24.375 0.507 -3.98 1 98.75 188 SER A N 1
ATOM 1372 C CA . SER A 1 188 ? 23.375 1.039 -4.898 1 98.75 188 SER A CA 1
ATOM 1373 C C . SER A 1 188 ? 22.406 -0.051 -5.363 1 98.75 188 SER A C 1
ATOM 1375 O O . SER A 1 188 ? 21.219 0.191 -5.512 1 98.75 188 SER A O 1
ATOM 1377 N N . GLU A 1 189 ? 22.891 -1.269 -5.52 1 98.56 189 GLU A N 1
ATOM 1378 C CA . GLU A 1 189 ? 22.047 -2.359 -6.004 1 98.56 189 GLU A CA 1
ATOM 1379 C C . GLU A 1 189 ? 20.984 -2.738 -4.977 1 98.56 189 GLU A C 1
ATOM 1381 O O . GLU A 1 189 ? 19.859 -3.053 -5.332 1 98.56 189 GLU A O 1
ATOM 1386 N N . LEU A 1 190 ? 21.375 -2.676 -3.703 1 98.88 190 LEU A N 1
ATOM 1387 C CA . LEU A 1 190 ? 20.422 -2.982 -2.643 1 98.88 190 LEU A CA 1
ATOM 1388 C C . LEU A 1 190 ? 19.406 -1.861 -2.49 1 98.88 190 LEU A C 1
ATOM 1390 O O . LEU A 1 190 ? 18.219 -2.121 -2.238 1 98.88 190 LEU A O 1
ATOM 1394 N N . VAL A 1 191 ? 19.875 -0.628 -2.662 1 98.94 191 VAL A N 1
ATOM 1395 C CA . VAL A 1 191 ? 18.938 0.5 -2.609 1 98.94 191 VAL A CA 1
ATOM 1396 C C . VAL A 1 191 ? 17.938 0.39 -3.746 1 98.94 191 VAL A C 1
ATOM 1398 O O . VAL A 1 191 ? 16.734 0.622 -3.547 1 98.94 191 VAL A O 1
ATOM 1401 N N . GLU A 1 192 ? 18.391 0.041 -4.926 1 98.88 192 GLU A N 1
ATOM 1402 C CA . GLU A 1 192 ? 17.516 -0.128 -6.074 1 98.88 192 GLU A CA 1
ATOM 1403 C C . GLU A 1 192 ? 16.469 -1.211 -5.812 1 98.88 192 GLU A C 1
ATOM 1405 O O . GLU A 1 192 ? 15.297 -1.039 -6.141 1 98.88 192 GLU A O 1
ATOM 1410 N N . SER A 1 193 ? 16.906 -2.324 -5.246 1 98.88 193 SER A N 1
ATOM 1411 C CA . SER A 1 193 ? 15.977 -3.396 -4.906 1 98.88 193 SER A CA 1
ATOM 1412 C C . SER A 1 193 ? 14.953 -2.936 -3.871 1 98.88 193 SER A C 1
ATOM 1414 O O . SER A 1 193 ? 13.766 -3.246 -3.982 1 98.88 193 SER A O 1
ATOM 1416 N N . ALA A 1 194 ? 15.438 -2.213 -2.891 1 98.94 194 ALA A N 1
ATOM 1417 C CA . ALA A 1 194 ? 14.531 -1.699 -1.863 1 98.94 194 ALA A CA 1
ATOM 1418 C C . ALA A 1 194 ? 13.516 -0.732 -2.461 1 98.94 194 ALA A C 1
ATOM 1420 O O . ALA A 1 194 ? 12.344 -0.741 -2.08 1 98.94 194 ALA A O 1
ATOM 1421 N N . PHE A 1 195 ? 13.961 0.112 -3.408 1 98.94 195 PHE A N 1
ATOM 1422 C CA . PHE A 1 195 ? 13.039 0.989 -4.113 1 98.94 195 PHE A CA 1
ATOM 1423 C C . PHE A 1 195 ? 12.008 0.176 -4.887 1 98.94 195 PHE A C 1
ATOM 1425 O O . PHE A 1 195 ? 10.82 0.527 -4.914 1 98.94 195 PHE A O 1
ATOM 1432 N N . GLY A 1 196 ? 12.484 -0.877 -5.543 1 98.94 196 GLY A N 1
ATOM 1433 C CA . GLY A 1 196 ? 11.57 -1.752 -6.254 1 98.94 196 GLY A CA 1
ATOM 1434 C C . GLY A 1 196 ? 10.5 -2.354 -5.359 1 98.94 196 GLY A C 1
ATOM 1435 O O . GLY A 1 196 ? 9.328 -2.41 -5.734 1 98.94 196 GLY A O 1
ATOM 1436 N N . LEU A 1 197 ? 10.891 -2.789 -4.168 1 98.94 197 LEU A N 1
ATOM 1437 C CA . LEU A 1 197 ? 9.961 -3.34 -3.188 1 98.94 197 LEU A CA 1
ATOM 1438 C C . LEU A 1 197 ? 9.031 -2.258 -2.645 1 98.94 197 LEU A C 1
ATOM 1440 O O . LEU A 1 197 ? 7.836 -2.494 -2.453 1 98.94 197 LEU A O 1
ATOM 1444 N N . ALA A 1 198 ? 9.57 -1.082 -2.465 1 98.94 198 ALA A N 1
ATOM 1445 C CA . ALA A 1 198 ? 8.781 0.049 -1.982 1 98.94 198 ALA A CA 1
ATOM 1446 C C . ALA A 1 198 ? 7.684 0.417 -2.977 1 98.94 198 ALA A C 1
ATOM 1448 O O . ALA A 1 198 ? 6.574 0.785 -2.578 1 98.94 198 ALA A O 1
ATOM 1449 N N . ALA A 1 199 ? 7.977 0.337 -4.25 1 98.81 199 ALA A N 1
ATOM 1450 C CA . ALA A 1 199 ? 6.977 0.63 -5.273 1 98.81 199 ALA A CA 1
ATOM 1451 C C . ALA A 1 199 ? 5.785 -0.314 -5.16 1 98.81 199 ALA A C 1
ATOM 1453 O O . ALA A 1 199 ? 4.648 0.074 -5.445 1 98.81 199 ALA A O 1
ATOM 1454 N N . SER A 1 200 ? 6 -1.504 -4.66 1 98.62 200 SER A N 1
ATOM 1455 C CA . SER A 1 200 ? 4.938 -2.492 -4.496 1 98.62 200 SER A CA 1
ATOM 1456 C C . SER A 1 200 ? 4.156 -2.256 -3.209 1 98.62 200 SER A C 1
ATOM 1458 O O . SER A 1 200 ? 3.07 -2.811 -3.025 1 98.62 200 SER A O 1
ATOM 1460 N N . LYS A 1 201 ? 4.684 -1.396 -2.346 1 98.81 201 LYS A N 1
ATOM 1461 C CA . LYS A 1 201 ? 4.023 -1.168 -1.064 1 98.81 201 LYS A CA 1
ATOM 1462 C C . LYS A 1 201 ? 3.461 0.248 -0.979 1 98.81 201 LYS A C 1
ATOM 1464 O O . LYS A 1 201 ? 2.666 0.553 -0.089 1 98.81 201 LYS A O 1
ATOM 1469 N N . ALA A 1 202 ? 3.834 1.115 -1.894 1 98.81 202 ALA A N 1
ATOM 1470 C CA . ALA A 1 202 ? 3.342 2.49 -1.869 1 98.81 202 ALA A CA 1
ATOM 1471 C C . ALA A 1 202 ? 1.815 2.527 -1.902 1 98.81 202 ALA A C 1
ATOM 1473 O O . ALA A 1 202 ? 1.189 1.852 -2.723 1 98.81 202 ALA A O 1
ATOM 1474 N N . ALA A 1 203 ? 1.2 3.252 -0.96 1 98.56 203 ALA A N 1
ATOM 1475 C CA . ALA A 1 203 ? -0.254 3.336 -0.856 1 98.56 203 ALA A CA 1
ATOM 1476 C C . ALA A 1 203 ? -0.674 4.523 0.005 1 98.56 203 ALA A C 1
ATOM 1478 O O . ALA A 1 203 ? 0.15 5.109 0.71 1 98.56 203 ALA A O 1
ATOM 1479 N N . GLY A 1 204 ? -1.899 4.879 -0.043 1 98.56 204 GLY A N 1
ATOM 1480 C CA . GLY A 1 204 ? -2.48 5.969 0.725 1 98.56 204 GLY A CA 1
ATOM 1481 C C . GLY A 1 204 ? -3.688 6.598 0.052 1 98.56 204 GLY A C 1
ATOM 1482 O O . GLY A 1 204 ? -3.553 7.574 -0.69 1 98.56 204 GLY A O 1
ATOM 1483 N N . SER A 1 205 ? -4.855 6.152 0.348 1 98.44 205 SER A N 1
ATOM 1484 C CA . SER A 1 205 ? -6.098 6.625 -0.259 1 98.44 205 SER A CA 1
ATOM 1485 C C . SER A 1 205 ? -6.574 7.914 0.4 1 98.44 205 SER A C 1
ATOM 1487 O O . SER A 1 205 ? -6.547 8.039 1.626 1 98.44 205 SER A O 1
ATOM 1489 N N . MET A 1 206 ? -7.031 8.82 -0.377 1 97.62 206 MET A N 1
ATOM 1490 C CA . MET A 1 206 ? -7.562 10.086 0.123 1 97.62 206 MET A CA 1
ATOM 1491 C C . MET A 1 206 ? -9.016 9.93 0.565 1 97.62 206 MET A C 1
ATOM 1493 O O . MET A 1 206 ? -9.641 10.891 1.007 1 97.62 206 MET A O 1
ATOM 1497 N N . GLN A 1 207 ? -9.5 8.719 0.542 1 97.75 207 GLN A N 1
ATOM 1498 C CA . GLN A 1 207 ? -10.891 8.469 0.921 1 97.75 207 GLN A CA 1
ATOM 1499 C C . GLN A 1 207 ? -11.141 8.867 2.373 1 97.75 207 GLN A C 1
ATOM 1501 O O . GLN A 1 207 ? -12.297 8.977 2.803 1 97.75 207 GLN A O 1
ATOM 1506 N N . TYR A 1 208 ? -10.133 9.219 3.125 1 96.62 208 TYR A N 1
ATOM 1507 C CA . TYR A 1 208 ? -10.289 9.703 4.492 1 96.62 208 TYR A CA 1
ATOM 1508 C C . TYR A 1 208 ? -11.07 11.008 4.516 1 96.62 208 TYR A C 1
ATOM 1510 O O . TYR A 1 208 ? -11.641 11.383 5.547 1 96.62 208 TYR A O 1
ATOM 1518 N N . LEU A 1 209 ? -11.164 11.703 3.449 1 95.44 209 LEU A N 1
ATOM 1519 C CA . LEU A 1 209 ? -11.875 12.977 3.354 1 95.44 209 LEU A CA 1
ATOM 1520 C C . LEU A 1 209 ? -13.383 12.766 3.459 1 95.44 209 LEU A C 1
ATOM 1522 O O . LEU A 1 209 ? -14.133 13.719 3.678 1 95.44 209 LEU A O 1
ATOM 1526 N N . ASP A 1 210 ? -13.82 11.531 3.256 1 95.62 210 ASP A N 1
ATOM 1527 C CA . ASP A 1 210 ? -15.25 11.234 3.215 1 95.62 210 ASP A CA 1
ATOM 1528 C C . ASP A 1 210 ? -15.891 11.422 4.586 1 95.62 210 ASP A C 1
ATOM 1530 O O . ASP A 1 210 ? -17.031 11.891 4.691 1 95.62 210 ASP A O 1
ATOM 1534 N N . ASN A 1 211 ? -15.164 11.039 5.637 1 95.81 211 ASN A N 1
ATOM 1535 C CA . ASN A 1 211 ? -15.773 11.07 6.965 1 95.81 211 ASN A CA 1
ATOM 1536 C C . ASN A 1 211 ? -14.797 11.602 8.016 1 95.81 211 ASN A C 1
ATOM 1538 O O . ASN A 1 211 ? -15.008 11.422 9.211 1 95.81 211 ASN A O 1
ATOM 1542 N N . GLY A 1 212 ? -13.703 12.133 7.586 1 96.25 212 GLY A N 1
ATOM 1543 C CA . GLY A 1 212 ? -12.711 12.602 8.547 1 96.25 212 GLY A CA 1
ATOM 1544 C C . GLY A 1 212 ? -12.086 11.477 9.352 1 96.25 212 GLY A C 1
ATOM 1545 O O . GLY A 1 212 ? -11.844 11.625 10.547 1 96.25 212 GLY A O 1
ATOM 1546 N N . SER A 1 213 ? -11.883 10.352 8.75 1 97.69 213 SER A N 1
ATOM 1547 C CA . SER A 1 213 ? -11.273 9.195 9.398 1 97.69 213 SER A CA 1
ATOM 1548 C C . SER A 1 213 ? -9.805 9.461 9.734 1 97.69 213 SER A C 1
ATOM 1550 O O . SER A 1 213 ? -9.266 10.508 9.375 1 97.69 213 SER A O 1
ATOM 1552 N N . TRP A 1 214 ? -9.156 8.539 10.422 1 98.69 214 TRP A N 1
ATOM 1553 C CA . TRP A 1 214 ? -7.816 8.766 10.945 1 98.69 214 TRP A CA 1
ATOM 1554 C C . TRP A 1 214 ? -6.762 8.172 10.016 1 98.69 214 TRP A C 1
ATOM 1556 O O . TRP A 1 214 ? -5.594 8.047 10.391 1 98.69 214 TRP A O 1
ATOM 1566 N N . ASN A 1 215 ? -7.219 7.762 8.773 1 98.62 215 ASN A N 1
ATOM 1567 C CA . ASN A 1 215 ? -6.316 7.18 7.789 1 98.62 215 ASN A CA 1
ATOM 1568 C C . ASN A 1 215 ? -5.133 8.102 7.496 1 98.62 215 ASN A C 1
ATOM 1570 O O . ASN A 1 215 ? -3.982 7.664 7.504 1 98.62 215 ASN A O 1
ATOM 1574 N N . LYS A 1 216 ? -5.418 9.328 7.223 1 98 216 LYS A N 1
ATOM 1575 C CA . LYS A 1 216 ? -4.391 10.297 6.836 1 98 216 LYS A CA 1
ATOM 1576 C C . LYS A 1 216 ? -3.285 10.367 7.887 1 98 216 LYS A C 1
ATOM 1578 O O . LYS A 1 216 ? -2.105 10.484 7.543 1 98 216 LYS A O 1
ATOM 1583 N N . ARG A 1 217 ? -3.695 10.344 9.164 1 98.69 217 ARG A N 1
ATOM 1584 C CA . ARG A 1 217 ? -2.746 10.398 10.273 1 98.69 217 ARG A CA 1
ATOM 1585 C C . ARG A 1 217 ? -1.792 9.211 10.234 1 98.69 217 ARG A C 1
ATOM 1587 O O . ARG A 1 217 ? -0.634 9.32 10.641 1 98.69 217 ARG A O 1
ATOM 1594 N N . LEU A 1 218 ? -2.248 8.078 9.688 1 98.88 218 LEU A N 1
ATOM 1595 C CA . LEU A 1 218 ? -1.51 6.816 9.68 1 98.88 218 LEU A CA 1
ATOM 1596 C C . LEU A 1 218 ? -0.657 6.691 8.43 1 98.88 218 LEU A C 1
ATOM 1598 O O . LEU A 1 218 ? 0.268 5.879 8.375 1 98.88 218 LEU A O 1
ATOM 1602 N N . HIS A 1 219 ? -0.906 7.418 7.414 1 98.88 219 HIS A N 1
ATOM 1603 C CA . HIS A 1 219 ? -0.3 7.23 6.098 1 98.88 219 HIS A CA 1
ATOM 1604 C C . HIS A 1 219 ? 1.222 7.293 6.18 1 98.88 219 HIS A C 1
ATOM 1606 O O . HIS A 1 219 ? 1.912 6.391 5.707 1 98.88 219 HIS A O 1
ATOM 1612 N N . PRO A 1 220 ? 1.811 8.352 6.773 1 98.88 220 PRO A N 1
ATOM 1613 C CA . PRO A 1 220 ? 3.273 8.328 6.828 1 98.88 220 PRO A CA 1
ATOM 1614 C C . PRO A 1 220 ? 3.814 7.211 7.719 1 98.88 220 PRO A C 1
ATOM 1616 O O . PRO A 1 220 ? 4.895 6.68 7.461 1 98.88 220 PRO A O 1
ATOM 1619 N N . GLY A 1 221 ? 3.045 6.887 8.812 1 98.94 221 GLY A N 1
ATOM 1620 C CA . GLY A 1 221 ? 3.43 5.758 9.641 1 98.94 221 GLY A CA 1
ATOM 1621 C C . GLY A 1 221 ? 3.492 4.449 8.867 1 98.94 221 GLY A C 1
ATOM 1622 O O . GLY A 1 221 ? 4.449 3.684 9.016 1 98.94 221 GLY A O 1
ATOM 1623 N N . PHE A 1 222 ? 2.463 4.203 8.039 1 98.94 222 PHE A N 1
ATOM 1624 C CA . PHE A 1 222 ? 2.459 3.031 7.172 1 98.94 222 PHE A CA 1
ATOM 1625 C C . PHE A 1 222 ? 3.66 3.047 6.234 1 98.94 222 PHE A C 1
ATOM 1627 O O . PHE A 1 222 ? 4.336 2.027 6.062 1 98.94 222 PHE A O 1
ATOM 1634 N N . ALA A 1 223 ? 3.957 4.184 5.652 1 98.94 223 ALA A N 1
ATOM 1635 C CA . ALA A 1 223 ? 5.047 4.316 4.688 1 98.94 223 ALA A CA 1
ATOM 1636 C C . ALA A 1 223 ? 6.391 3.994 5.328 1 98.94 223 ALA A C 1
ATOM 1638 O O . ALA A 1 223 ? 7.195 3.248 4.762 1 98.94 223 ALA A O 1
ATOM 1639 N N . VAL A 1 224 ? 6.664 4.523 6.527 1 98.88 224 VAL A N 1
ATOM 1640 C CA . VAL A 1 224 ? 7.957 4.332 7.176 1 98.88 224 VAL A CA 1
ATOM 1641 C C . VAL A 1 224 ? 8.086 2.889 7.66 1 98.88 224 VAL A C 1
ATOM 1643 O O . VAL A 1 224 ? 9.148 2.281 7.547 1 98.88 224 VAL A O 1
ATOM 1646 N N . HIS A 1 225 ? 6.969 2.361 8.242 1 98.81 225 HIS A N 1
ATOM 1647 C CA . HIS A 1 225 ? 6.953 0.947 8.594 1 98.81 225 HIS A CA 1
ATOM 1648 C C . HIS A 1 225 ? 7.348 0.078 7.406 1 98.81 225 HIS A C 1
ATOM 1650 O O . HIS A 1 225 ? 8.211 -0.797 7.527 1 98.81 225 HIS A O 1
ATOM 1656 N N . ASP A 1 226 ? 6.73 0.297 6.309 1 98.88 226 ASP A N 1
ATOM 1657 C CA . ASP A 1 226 ? 6.941 -0.522 5.117 1 98.88 226 ASP A CA 1
ATOM 1658 C C . ASP A 1 226 ? 8.336 -0.292 4.535 1 98.88 226 ASP A C 1
ATOM 1660 O O . ASP A 1 226 ? 8.914 -1.193 3.926 1 98.88 226 ASP A O 1
ATOM 1664 N N . ALA A 1 227 ? 8.875 0.906 4.719 1 98.94 227 ALA A N 1
ATOM 1665 C CA . ALA A 1 227 ? 10.258 1.144 4.305 1 98.94 227 ALA A CA 1
ATOM 1666 C C . ALA A 1 227 ? 11.219 0.221 5.047 1 98.94 227 ALA A C 1
ATOM 1668 O O . ALA A 1 227 ? 12.141 -0.336 4.445 1 98.94 227 ALA A O 1
ATOM 1669 N N . PHE A 1 228 ? 11.07 0.086 6.348 1 98.81 228 PHE A N 1
ATOM 1670 C CA . PHE A 1 228 ? 11.898 -0.839 7.113 1 98.81 228 PHE A CA 1
ATOM 1671 C C . PHE A 1 228 ? 11.742 -2.262 6.59 1 98.81 228 PHE A C 1
ATOM 1673 O O . PHE A 1 228 ? 12.719 -3.008 6.508 1 98.81 228 PHE A O 1
ATOM 1680 N N . VAL A 1 229 ? 10.523 -2.637 6.219 1 98.81 229 VAL A N 1
ATOM 1681 C CA . VAL A 1 229 ? 10.258 -3.963 5.672 1 98.81 229 VAL A CA 1
ATOM 1682 C C . VAL A 1 229 ? 11.008 -4.129 4.348 1 98.81 229 VAL A C 1
ATOM 1684 O O . VAL A 1 229 ? 11.688 -5.141 4.133 1 98.81 229 VAL A O 1
ATOM 1687 N N . CYS A 1 230 ? 10.906 -3.16 3.475 1 98.94 230 CYS A N 1
ATOM 1688 C CA . CYS A 1 230 ? 11.523 -3.227 2.154 1 98.94 230 CYS A CA 1
ATOM 1689 C C . CYS A 1 230 ? 13.039 -3.311 2.264 1 98.94 230 CYS A C 1
ATOM 1691 O O . CYS A 1 230 ? 13.68 -4.082 1.545 1 98.94 230 CYS A O 1
ATOM 1693 N N . VAL A 1 231 ? 13.648 -2.518 3.154 1 98.94 231 VAL A N 1
ATOM 1694 C CA . VAL A 1 231 ? 15.094 -2.52 3.32 1 98.94 231 VAL A CA 1
ATOM 1695 C C . VAL A 1 231 ? 15.547 -3.863 3.887 1 98.94 231 VAL A C 1
ATOM 1697 O O . VAL A 1 231 ? 16.547 -4.43 3.436 1 98.94 231 VAL A O 1
ATOM 1700 N N . ALA A 1 232 ? 14.789 -4.426 4.879 1 98.81 232 ALA A N 1
ATOM 1701 C CA . ALA A 1 232 ? 15.125 -5.734 5.441 1 98.81 232 ALA A CA 1
ATOM 1702 C C . ALA A 1 232 ? 15.102 -6.816 4.363 1 98.81 232 ALA A C 1
ATOM 1704 O O . ALA A 1 232 ? 15.977 -7.68 4.32 1 98.81 232 ALA A O 1
ATOM 1705 N N . LEU A 1 233 ? 14.094 -6.785 3.514 1 98.94 233 LEU A N 1
ATOM 1706 C CA . LEU A 1 233 ? 13.977 -7.75 2.424 1 98.94 233 LEU A CA 1
ATOM 1707 C C . LEU A 1 233 ? 15.148 -7.621 1.452 1 98.94 233 LEU A C 1
ATOM 1709 O O . LEU A 1 233 ? 15.766 -8.617 1.087 1 98.94 233 LEU A O 1
ATOM 1713 N N . ALA A 1 234 ? 15.445 -6.414 1.047 1 98.94 234 ALA A N 1
ATOM 1714 C CA . ALA A 1 234 ? 16.547 -6.191 0.119 1 98.94 234 ALA A CA 1
ATOM 1715 C C . ALA A 1 234 ? 17.875 -6.676 0.712 1 98.94 234 ALA A C 1
ATOM 1717 O O . ALA A 1 234 ? 18.656 -7.344 0.034 1 98.94 234 ALA A O 1
ATOM 1718 N N . GLU A 1 235 ? 18.141 -6.398 1.967 1 98.75 235 GLU A N 1
ATOM 1719 C CA . GLU A 1 235 ? 19.375 -6.797 2.639 1 98.75 235 GLU A CA 1
ATOM 1720 C C . GLU A 1 235 ? 19.484 -8.32 2.723 1 98.75 235 GLU A C 1
ATOM 1722 O O . GLU A 1 235 ? 20.594 -8.859 2.721 1 98.75 235 GLU A O 1
ATOM 1727 N N . ALA A 1 236 ? 18.312 -8.961 2.785 1 98.75 236 ALA A N 1
ATOM 1728 C CA . ALA A 1 236 ? 18.297 -10.414 2.877 1 98.75 236 ALA A CA 1
ATOM 1729 C C . ALA A 1 236 ? 18.453 -11.055 1.501 1 98.75 236 ALA A C 1
ATOM 1731 O O . ALA A 1 236 ? 18.469 -12.281 1.378 1 98.75 236 ALA A O 1
ATOM 1732 N N . GLY A 1 237 ? 18.516 -10.258 0.462 1 98.69 237 GLY A N 1
ATOM 1733 C CA . GLY A 1 237 ? 18.797 -10.766 -0.869 1 98.69 237 GLY A CA 1
ATOM 1734 C C . GLY A 1 237 ? 17.578 -10.805 -1.773 1 98.69 237 GLY A C 1
ATOM 1735 O O . GLY A 1 237 ? 17.656 -11.312 -2.895 1 98.69 237 GLY A O 1
ATOM 1736 N N . VAL A 1 238 ? 16.5 -10.312 -1.349 1 98.81 238 VAL A N 1
ATOM 1737 C CA . VAL A 1 238 ? 15.297 -10.297 -2.17 1 98.81 238 VAL A CA 1
ATOM 1738 C C . VAL A 1 238 ? 15.492 -9.359 -3.357 1 98.81 238 VAL A C 1
ATOM 1740 O O . VAL A 1 238 ? 15.961 -8.227 -3.195 1 98.81 238 VAL A O 1
ATOM 1743 N N . ILE A 1 239 ? 15.078 -9.781 -4.496 1 98.56 239 ILE A N 1
ATOM 1744 C CA . ILE A 1 239 ? 15.234 -9.023 -5.73 1 98.56 239 ILE A CA 1
ATOM 1745 C C . ILE A 1 239 ? 13.992 -8.156 -5.965 1 98.56 239 ILE A C 1
ATOM 1747 O O . ILE A 1 239 ? 12.883 -8.68 -6.098 1 98.56 239 ILE A O 1
ATOM 1751 N N . GLY A 1 240 ? 14.234 -6.832 -6.012 1 98.75 240 GLY A N 1
ATOM 1752 C CA . GLY A 1 240 ? 13.148 -5.895 -6.273 1 98.75 240 GLY A CA 1
ATOM 1753 C C . GLY A 1 240 ? 13.047 -5.504 -7.738 1 98.75 240 GLY A C 1
ATOM 1754 O O . GLY A 1 240 ? 13.992 -5.699 -8.508 1 98.75 240 GLY A O 1
ATOM 1755 N N . ALA A 1 241 ? 11.93 -4.984 -8.094 1 98.69 241 ALA A N 1
ATOM 1756 C CA . ALA A 1 241 ? 11.648 -4.586 -9.469 1 98.69 241 ALA A CA 1
ATOM 1757 C C . ALA A 1 241 ? 12.609 -3.498 -9.93 1 98.69 241 ALA A C 1
ATOM 1759 O O . ALA A 1 241 ? 12.906 -2.559 -9.188 1 98.69 241 ALA A O 1
ATOM 1760 N N . SER A 1 242 ? 13.109 -3.631 -11.117 1 97.62 242 SER A N 1
ATOM 1761 C CA . SER A 1 242 ? 13.938 -2.592 -11.727 1 97.62 242 SER A CA 1
ATOM 1762 C C . SER A 1 242 ? 13.078 -1.471 -12.305 1 97.62 242 SER A C 1
ATOM 1764 O O . SER A 1 242 ? 11.875 -1.647 -12.516 1 97.62 242 SER A O 1
ATOM 1766 N N . ARG A 1 243 ? 13.688 -0.338 -12.461 1 98 243 ARG A N 1
ATOM 1767 C CA . ARG A 1 243 ? 13.016 0.83 -13.023 1 98 243 ARG A CA 1
ATOM 1768 C C . ARG A 1 243 ? 11.664 1.062 -12.344 1 98 243 ARG A C 1
ATOM 1770 O O . ARG A 1 243 ? 10.656 1.278 -13.016 1 98 243 ARG A O 1
ATOM 1777 N N . SER A 1 244 ? 11.688 0.965 -11.016 1 98.62 244 SER A N 1
ATOM 1778 C CA . SER A 1 244 ? 10.461 0.97 -10.234 1 98.62 244 SER A CA 1
ATOM 1779 C C . SER A 1 244 ? 9.766 2.328 -10.297 1 98.62 244 SER A C 1
ATOM 1781 O O . SER A 1 244 ? 8.555 2.424 -10.086 1 98.62 244 SER A O 1
ATOM 1783 N N . ILE A 1 245 ? 10.445 3.346 -10.602 1 98.69 245 ILE A N 1
ATOM 1784 C CA . ILE A 1 245 ? 9.867 4.684 -10.648 1 98.69 245 ILE A CA 1
ATOM 1785 C C . ILE A 1 245 ? 9.43 5.008 -12.078 1 98.69 245 ILE A C 1
ATOM 1787 O O . ILE A 1 245 ? 8.266 5.348 -12.312 1 98.69 245 ILE A O 1
ATOM 1791 N N . GLU A 1 246 ? 10.266 4.758 -13.086 1 98.06 246 GLU A N 1
ATOM 1792 C CA . GLU A 1 246 ? 10.047 5.25 -14.445 1 98.06 246 GLU A CA 1
ATOM 1793 C C . GLU A 1 246 ? 9.484 4.152 -15.344 1 98.06 246 GLU A C 1
ATOM 1795 O O . GLU A 1 246 ? 9.109 4.418 -16.484 1 98.06 246 GLU A O 1
ATOM 1800 N N . GLY A 1 247 ? 9.461 2.947 -14.891 1 96.69 247 GLY A N 1
ATOM 1801 C CA . GLY A 1 247 ? 9.109 1.832 -15.758 1 96.69 247 GLY A CA 1
ATOM 1802 C C . GLY A 1 247 ? 7.688 1.902 -16.281 1 96.69 247 GLY A C 1
ATOM 1803 O O . GLY A 1 247 ? 6.898 2.74 -15.836 1 96.69 247 GLY A O 1
ATOM 1804 N N . LYS A 1 248 ? 7.344 0.997 -17.188 1 94.12 248 LYS A N 1
ATOM 1805 C CA . LYS A 1 248 ? 6.051 0.93 -17.859 1 94.12 248 LYS A CA 1
ATOM 1806 C C . LYS A 1 248 ? 4.914 0.838 -16.844 1 94.12 248 LYS A C 1
ATOM 1808 O O . LYS A 1 248 ? 3.887 1.508 -16.984 1 94.12 248 LYS A O 1
ATOM 1813 N N . TYR A 1 249 ? 5.121 -0.02 -15.852 1 96.12 249 TYR A N 1
ATOM 1814 C CA . TYR A 1 249 ? 4.168 -0.178 -14.758 1 96.12 249 TYR A CA 1
ATOM 1815 C C . TYR A 1 249 ? 4.711 0.423 -13.461 1 96.12 249 TYR A C 1
ATOM 1817 O O . TYR A 1 249 ? 4.398 -0.054 -12.367 1 96.12 249 TYR A O 1
ATOM 1825 N N . GLY A 1 250 ? 5.555 1.416 -13.648 1 97.06 250 GLY A N 1
ATOM 1826 C CA . GLY A 1 250 ? 6.266 2.008 -12.531 1 97.06 250 GLY A CA 1
ATOM 1827 C C . GLY A 1 250 ? 5.41 2.967 -11.719 1 97.06 250 GLY A C 1
ATOM 1828 O O . GLY A 1 250 ? 4.234 3.178 -12.039 1 97.06 250 GLY A O 1
ATOM 1829 N N . PHE A 1 251 ? 6.023 3.512 -10.734 1 98.38 251 PHE A N 1
ATOM 1830 C CA . PHE A 1 251 ? 5.391 4.332 -9.711 1 98.38 251 PHE A CA 1
ATOM 1831 C C . PHE A 1 251 ? 4.75 5.57 -10.328 1 98.38 251 PHE A C 1
ATOM 1833 O O . PHE A 1 251 ? 3.602 5.902 -10.031 1 98.38 251 PHE A O 1
ATOM 1840 N N . LEU A 1 252 ? 5.434 6.281 -11.211 1 98 252 LEU A N 1
ATOM 1841 C CA . LEU A 1 252 ? 4.914 7.516 -11.789 1 98 252 LEU A CA 1
ATOM 1842 C C . LEU A 1 252 ? 3.67 7.246 -12.625 1 98 252 LEU A C 1
ATOM 1844 O O . LEU A 1 252 ? 2.699 8.008 -12.562 1 98 252 LEU A O 1
ATOM 1848 N N . GLN A 1 253 ? 3.639 6.156 -13.336 1 95.56 253 GLN A N 1
ATOM 1849 C CA . GLN A 1 253 ? 2.496 5.77 -14.156 1 95.56 253 GLN A CA 1
ATOM 1850 C C . GLN A 1 253 ? 1.301 5.387 -13.289 1 95.56 253 GLN A C 1
ATOM 1852 O O . GLN A 1 253 ? 0.164 5.758 -13.586 1 95.56 253 GLN A O 1
ATOM 1857 N N . ALA A 1 254 ? 1.546 4.75 -12.289 1 97.38 254 ALA A N 1
ATOM 1858 C CA . ALA A 1 254 ? 0.489 4.176 -11.461 1 97.38 254 ALA A CA 1
ATOM 1859 C C . ALA A 1 254 ? -0.218 5.254 -10.648 1 97.38 254 ALA A C 1
ATOM 1861 O O . ALA A 1 254 ? -1.44 5.219 -10.484 1 97.38 254 ALA A O 1
ATOM 1862 N N . TYR A 1 255 ? 0.475 6.258 -10.18 1 97.94 255 TYR A N 1
ATOM 1863 C CA . TYR A 1 255 ? -0.068 7.051 -9.086 1 97.94 255 TYR A CA 1
ATOM 1864 C C . TYR A 1 255 ? -0.421 8.461 -9.555 1 97.94 255 TYR A C 1
ATOM 1866 O O . TYR A 1 255 ? -1.052 9.227 -8.82 1 97.94 255 TYR A O 1
ATOM 1874 N N . SER A 1 256 ? -0.07 8.836 -10.781 1 96.25 256 SER A N 1
ATOM 1875 C CA . SER A 1 256 ? -0.416 10.188 -11.219 1 96.25 256 SER A CA 1
ATOM 1876 C C . SER A 1 256 ? -0.67 10.227 -12.727 1 96.25 256 SER A C 1
ATOM 1878 O O . SER A 1 256 ? 0.103 9.672 -13.508 1 96.25 256 SER A O 1
ATOM 1880 N N . PRO A 1 257 ? -1.725 10.898 -13.148 1 94.44 257 PRO A N 1
ATOM 1881 C CA . PRO A 1 257 ? -1.967 11.102 -14.578 1 94.44 257 PRO A CA 1
ATOM 1882 C C . PRO A 1 257 ? -1.256 12.336 -15.125 1 94.44 257 PRO A C 1
ATOM 1884 O O . PRO A 1 257 ? -1.576 12.797 -16.219 1 94.44 257 PRO A O 1
ATOM 1887 N N . LYS A 1 258 ? -0.362 12.906 -14.305 1 94.88 258 LYS A N 1
ATOM 1888 C CA . LYS A 1 258 ? 0.354 14.109 -14.727 1 94.88 258 LYS A CA 1
ATOM 1889 C C . LYS A 1 258 ? 1.064 13.883 -16.062 1 94.88 258 LYS A C 1
ATOM 1891 O O . LYS A 1 258 ? 1.803 12.914 -16.219 1 94.88 258 LYS A O 1
ATOM 1896 N N . VAL A 1 259 ? 0.936 14.82 -16.984 1 92.56 259 VAL A N 1
ATOM 1897 C CA . VAL A 1 259 ? 1.408 14.641 -18.359 1 92.56 259 VAL A CA 1
ATOM 1898 C C . VAL A 1 259 ? 2.828 15.188 -18.484 1 92.56 259 VAL A C 1
ATOM 1900 O O . VAL A 1 259 ? 3.613 14.695 -19.312 1 92.56 259 VAL A O 1
ATOM 1903 N N . ASP A 1 260 ? 3.158 16.141 -17.703 1 94.25 260 ASP A N 1
ATOM 1904 C CA . ASP A 1 260 ? 4.453 16.797 -17.891 1 94.25 260 ASP A CA 1
ATOM 1905 C C . ASP A 1 260 ? 5.477 16.281 -16.875 1 94.25 260 ASP A C 1
ATOM 1907 O O . ASP A 1 260 ? 6.273 17.047 -16.344 1 94.25 260 ASP A O 1
ATOM 1911 N N . GLN A 1 261 ? 5.359 15.039 -16.5 1 95.75 261 GLN A N 1
ATOM 1912 C CA . GLN A 1 261 ? 6.414 14.422 -15.703 1 95.75 261 GLN A CA 1
ATOM 1913 C C . GLN A 1 261 ? 7.762 14.5 -16.406 1 95.75 261 GLN A C 1
ATOM 1915 O O . GLN A 1 261 ? 7.84 14.336 -17.625 1 95.75 261 GLN A O 1
ATOM 1920 N N . SER A 1 262 ? 8.828 14.875 -15.695 1 97.31 262 SER A N 1
ATOM 1921 C CA . SER A 1 262 ? 10.156 15.008 -16.281 1 97.31 262 SER A CA 1
ATOM 1922 C C . SER A 1 262 ? 11.18 14.172 -15.508 1 97.31 262 SER A C 1
ATOM 1924 O O . SER A 1 262 ? 11.547 14.516 -14.383 1 97.31 262 SER A O 1
ATOM 1926 N N . LEU A 1 263 ? 11.664 13.109 -16.125 1 97.5 263 LEU A N 1
ATOM 1927 C CA . LEU A 1 263 ? 12.703 12.273 -15.539 1 97.5 263 LEU A CA 1
ATOM 1928 C C . LEU A 1 263 ? 14 13.055 -15.367 1 97.5 263 LEU A C 1
ATOM 1930 O O . LEU A 1 263 ? 14.742 12.836 -14.406 1 97.5 263 LEU A O 1
ATOM 1934 N N . GLN A 1 264 ? 14.242 13.969 -16.25 1 97.56 264 GLN A N 1
ATOM 1935 C CA . GLN A 1 264 ? 15.414 14.836 -16.156 1 97.56 264 GLN A CA 1
ATOM 1936 C C . GLN A 1 264 ? 15.328 15.742 -14.93 1 97.56 264 GLN A C 1
ATOM 1938 O O . GLN A 1 264 ? 16.297 15.859 -14.172 1 97.56 264 GLN A O 1
ATOM 1943 N N . ARG A 1 265 ? 14.172 16.359 -14.758 1 97.19 265 ARG A N 1
ATOM 1944 C CA . ARG A 1 265 ? 13.977 17.234 -13.609 1 97.19 265 ARG A CA 1
ATOM 1945 C C . ARG A 1 265 ? 14.078 16.453 -12.305 1 97.19 265 ARG A C 1
ATOM 1947 O O . ARG A 1 265 ? 14.602 16.953 -11.305 1 97.19 265 ARG A O 1
ATOM 1954 N N . LEU A 1 266 ? 13.664 15.258 -12.328 1 97.81 266 LEU A N 1
ATOM 1955 C CA . LEU A 1 266 ? 13.664 14.391 -11.156 1 97.81 266 LEU A CA 1
ATOM 1956 C C . LEU A 1 266 ? 15.094 14.141 -10.664 1 97.81 266 LEU A C 1
ATOM 1958 O O . LEU A 1 266 ? 15.32 13.992 -9.469 1 97.81 266 LEU A O 1
ATOM 1962 N N . THR A 1 267 ? 16.078 14.148 -11.547 1 98.19 267 THR A N 1
ATOM 1963 C CA . THR A 1 267 ? 17.406 13.703 -11.148 1 98.19 267 THR A CA 1
ATOM 1964 C C . THR A 1 267 ? 18.438 14.82 -11.336 1 98.19 267 THR A C 1
ATOM 1966 O O . THR A 1 267 ? 19.609 14.664 -10.992 1 98.19 267 THR A O 1
ATOM 1969 N N . ALA A 1 268 ? 18.031 15.953 -11.812 1 97.81 268 ALA A N 1
ATOM 1970 C CA . ALA A 1 268 ? 18.953 17.047 -12.141 1 97.81 268 ALA A CA 1
ATOM 1971 C C . ALA A 1 268 ? 19.609 17.594 -10.875 1 97.81 268 ALA A C 1
ATOM 1973 O O . ALA A 1 268 ? 18.922 17.922 -9.898 1 97.81 268 ALA A O 1
ATOM 1974 N N . GLY A 1 269 ? 20.938 17.641 -10.875 1 98.06 269 GLY A N 1
ATOM 1975 C CA . GLY A 1 269 ? 21.703 18.328 -9.852 1 98.06 269 GLY A CA 1
ATOM 1976 C C . GLY A 1 269 ? 21.719 17.594 -8.523 1 98.06 269 GLY A C 1
ATOM 1977 O O . GLY A 1 269 ? 21.922 18.219 -7.477 1 98.06 269 GLY A O 1
ATOM 1978 N N . LEU A 1 270 ? 21.547 16.344 -8.508 1 98 270 LEU A N 1
ATOM 1979 C CA . LEU A 1 270 ? 21.547 15.578 -7.266 1 98 270 LEU A CA 1
ATOM 1980 C C . LEU A 1 270 ? 22.859 15.805 -6.508 1 98 270 LEU A C 1
ATOM 1982 O O . LEU A 1 270 ? 23.938 15.734 -7.09 1 98 270 LEU A O 1
ATOM 1986 N N . GLY A 1 271 ? 22.719 16.094 -5.199 1 96.5 271 GLY A N 1
ATOM 1987 C CA . GLY A 1 271 ? 23.875 16.328 -4.344 1 96.5 271 GLY A CA 1
ATOM 1988 C C . GLY A 1 271 ? 24.375 17.766 -4.383 1 96.5 271 GLY A C 1
ATOM 1989 O O . GLY A 1 271 ? 25.203 18.156 -3.572 1 96.5 271 GLY A O 1
ATOM 1990 N N . LYS A 1 272 ? 23.828 18.562 -5.277 1 96.56 272 LYS A N 1
ATOM 1991 C CA . LYS A 1 272 ? 24.203 19.969 -5.41 1 96.56 272 LYS A CA 1
ATOM 1992 C C . LYS A 1 272 ? 23 20.891 -5.234 1 96.56 272 LYS A C 1
ATOM 1994 O O . LYS A 1 272 ? 23.078 21.906 -4.555 1 96.56 272 LYS A O 1
ATOM 1999 N N . VAL A 1 273 ? 21.922 20.531 -5.891 1 97.38 273 VAL A N 1
ATOM 2000 C CA . VAL A 1 273 ? 20.672 21.25 -5.762 1 97.38 273 VAL A CA 1
ATOM 2001 C C . VAL A 1 273 ? 19.703 20.469 -4.871 1 97.38 273 VAL A C 1
ATOM 2003 O O . VAL A 1 273 ? 19.359 19.328 -5.184 1 97.38 273 VAL A O 1
ATOM 2006 N N . TRP A 1 274 ? 19.328 21.047 -3.799 1 98.25 274 TRP A N 1
ATOM 2007 C CA . TRP A 1 274 ? 18.406 20.422 -2.852 1 98.25 274 TRP A CA 1
ATOM 2008 C C . TRP A 1 274 ? 17.031 21.078 -2.895 1 98.25 274 TRP A C 1
ATOM 2010 O O . TRP A 1 274 ? 16.828 22.125 -2.275 1 98.25 274 TRP A O 1
ATOM 2020 N N . VAL A 1 275 ? 16.078 20.422 -3.498 1 97.69 275 VAL A N 1
ATOM 2021 C CA . VAL A 1 275 ? 14.797 21.062 -3.766 1 97.69 275 VAL A CA 1
ATOM 2022 C C . VAL A 1 275 ? 13.969 21.125 -2.484 1 97.69 275 VAL A C 1
ATOM 2024 O O . VAL A 1 275 ? 13.148 22.016 -2.307 1 97.69 275 VAL A O 1
ATOM 2027 N N . TRP A 1 276 ? 14.266 20.172 -1.548 1 97.88 276 TRP A N 1
ATOM 2028 C CA . TRP A 1 276 ? 13.461 20.078 -0.334 1 97.88 276 TRP A CA 1
ATOM 2029 C C . TRP A 1 276 ? 13.703 21.281 0.567 1 97.88 276 TRP A C 1
ATOM 2031 O O . TRP A 1 276 ? 12.953 21.531 1.517 1 97.88 276 TRP A O 1
ATOM 2041 N N . LEU A 1 277 ? 14.75 22.094 0.304 1 97.12 277 LEU A N 1
ATOM 2042 C CA . LEU A 1 277 ? 14.992 23.312 1.072 1 97.12 277 LEU A CA 1
ATOM 2043 C C . LEU A 1 277 ? 13.805 24.266 0.96 1 97.12 277 LEU A C 1
ATOM 2045 O O . LEU A 1 277 ? 13.656 25.172 1.782 1 97.12 277 LEU A O 1
ATOM 2049 N N . GLN A 1 278 ? 12.945 24 0.008 1 95.88 278 GLN A N 1
ATOM 2050 C CA . GLN A 1 278 ? 11.742 24.797 -0.17 1 95.88 278 GLN A CA 1
ATOM 2051 C C . GLN A 1 278 ? 10.633 24.328 0.767 1 95.88 278 GLN A C 1
ATOM 2053 O O . GLN A 1 278 ? 9.547 24.922 0.791 1 95.88 278 GLN A O 1
ATOM 2058 N N . SER A 1 279 ? 10.844 23.328 1.561 1 96.5 279 SER A N 1
ATOM 2059 C CA . SER A 1 279 ? 9.852 22.906 2.539 1 96.5 279 SER A CA 1
ATOM 2060 C C . SER A 1 279 ? 9.531 24.016 3.523 1 96.5 279 SER A C 1
ATOM 2062 O O . SER A 1 279 ? 10.414 24.797 3.902 1 96.5 279 SER A O 1
ATOM 2064 N N . SER A 1 280 ? 8.289 24.031 3.902 1 96.38 280 SER A N 1
ATOM 2065 C CA . SER A 1 280 ? 7.789 25.125 4.742 1 96.38 280 SER A CA 1
ATOM 2066 C C . SER A 1 280 ? 7.164 24.578 6.023 1 96.38 280 SER A C 1
ATOM 2068 O O . SER A 1 280 ? 6.566 23.5 6.027 1 96.38 280 SER A O 1
ATOM 2070 N N . LEU A 1 281 ? 7.32 25.344 7.074 1 97.44 281 LEU A N 1
ATOM 2071 C CA . LEU A 1 281 ? 6.609 25.031 8.312 1 97.44 281 LEU A CA 1
ATOM 2072 C C . LEU A 1 281 ? 5.219 25.656 8.312 1 97.44 281 LEU A C 1
ATOM 2074 O O . LEU A 1 281 ? 5.004 26.703 7.715 1 97.44 281 LEU A O 1
ATOM 2078 N N . LYS A 1 282 ? 4.324 25 8.969 1 97.62 282 LYS A N 1
ATOM 2079 C CA . LYS A 1 282 ? 2.951 25.484 9.055 1 97.62 282 LYS A CA 1
ATOM 2080 C C . LYS A 1 282 ? 2.744 26.328 10.312 1 97.62 282 LYS A C 1
ATOM 2082 O O . LYS A 1 282 ? 3.01 25.859 11.422 1 97.62 282 LYS A O 1
ATOM 2087 N N . PRO A 1 283 ? 2.227 27.531 10.141 1 97.06 283 PRO A N 1
ATOM 2088 C CA . PRO A 1 283 ? 1.87 28.297 11.328 1 97.06 283 PRO A CA 1
ATOM 2089 C C . PRO A 1 283 ? 0.555 27.859 11.953 1 97.06 283 PRO A C 1
ATOM 2091 O O . PRO A 1 283 ? 0.293 28.141 13.125 1 97.06 283 PRO A O 1
ATOM 2094 N N . TYR A 1 284 ? -0.292 27.203 11.172 1 97.44 284 TYR A N 1
ATOM 2095 C CA . TYR A 1 284 ? -1.613 26.766 11.609 1 97.44 284 TYR A CA 1
ATOM 2096 C C . TYR A 1 284 ? -1.781 25.266 11.43 1 97.44 284 TYR A C 1
ATOM 2098 O O . TYR A 1 284 ? -1.288 24.688 10.453 1 97.44 284 TYR A O 1
ATOM 2106 N N . PRO A 1 285 ? -2.41 24.609 12.383 1 97.88 285 PRO A N 1
ATOM 2107 C CA . PRO A 1 285 ? -2.654 23.172 12.266 1 97.88 285 PRO A CA 1
ATOM 2108 C C . PRO A 1 285 ? -3.824 22.844 11.336 1 97.88 285 PRO A C 1
ATOM 2110 O O . PRO A 1 285 ? -4.859 22.344 11.797 1 97.88 285 PRO A O 1
ATOM 2113 N N . ALA A 1 286 ? -3.676 23.016 10.062 1 97.94 286 ALA A N 1
ATOM 2114 C CA . ALA A 1 286 ? -4.699 22.797 9.039 1 97.94 286 ALA A CA 1
ATOM 2115 C C . ALA A 1 286 ? -4.066 22.484 7.688 1 97.94 286 ALA A C 1
ATOM 2117 O O . ALA A 1 286 ? -2.855 22.625 7.508 1 97.94 286 ALA A O 1
ATOM 2118 N N . CYS A 1 287 ? -4.926 22.016 6.781 1 97.56 287 CYS A N 1
ATOM 2119 C CA . CYS A 1 287 ? -4.438 21.797 5.422 1 97.56 287 CYS A CA 1
ATOM 2120 C C . CYS A 1 287 ? -3.781 23.062 4.875 1 97.56 287 CYS A C 1
ATOM 2122 O O . CYS A 1 287 ? -4.316 24.156 5.027 1 97.56 287 CYS A O 1
ATOM 2124 N N . ARG A 1 288 ? -2.654 22.859 4.266 1 97.12 288 ARG A N 1
ATOM 2125 C CA . ARG A 1 288 ? -1.834 23.969 3.791 1 97.12 288 ARG A CA 1
ATOM 2126 C C . ARG A 1 288 ? -2.605 24.828 2.805 1 97.12 288 ARG A C 1
ATOM 2128 O O . ARG A 1 288 ? -2.398 26.047 2.742 1 97.12 288 ARG A O 1
ATOM 2135 N N . MET A 1 289 ? -3.523 24.312 2.123 1 96.69 289 MET A N 1
ATOM 2136 C CA . MET A 1 289 ? -4.285 25 1.081 1 96.69 289 MET A CA 1
ATOM 2137 C C . MET A 1 289 ? -5.223 26.031 1.687 1 96.69 289 MET A C 1
ATOM 2139 O O . MET A 1 289 ? -5.723 26.906 0.98 1 96.69 289 MET A O 1
ATOM 2143 N N . ALA A 1 290 ? -5.398 26 2.957 1 97.94 290 ALA A N 1
ATOM 2144 C CA . ALA A 1 290 ? -6.289 26.953 3.627 1 97.94 290 ALA A CA 1
ATOM 2145 C C . ALA A 1 290 ? -5.504 28.109 4.234 1 97.94 290 ALA A C 1
ATOM 2147 O O . ALA A 1 290 ? -6.09 29.094 4.68 1 97.94 290 ALA A O 1
ATOM 2148 N N . HIS A 1 291 ? -4.223 28.062 4.207 1 98.25 291 HIS A N 1
ATOM 2149 C CA . HIS A 1 291 ? -3.398 28.922 5.059 1 98.25 291 HIS A CA 1
ATOM 2150 C C . HIS A 1 291 ? -3.467 30.375 4.617 1 98.25 291 HIS A C 1
ATOM 2152 O O . HIS A 1 291 ? -3.424 31.281 5.449 1 98.25 291 HIS A O 1
ATOM 2158 N N . THR A 1 292 ? -3.516 30.641 3.293 1 98.19 292 THR A N 1
ATOM 2159 C CA . THR A 1 292 ? -3.652 32.031 2.844 1 98.19 292 THR A CA 1
ATOM 2160 C C . THR A 1 292 ? -4.938 32.656 3.385 1 98.19 292 THR A C 1
ATOM 2162 O O . THR A 1 292 ? -4.953 33.812 3.768 1 98.19 292 THR A O 1
ATOM 2165 N N . PHE A 1 293 ? -5.969 31.891 3.438 1 98.69 293 PHE A N 1
ATOM 2166 C CA . PHE A 1 293 ? -7.262 32.375 3.898 1 98.69 293 PHE A CA 1
ATOM 2167 C C . PHE A 1 293 ? -7.258 32.594 5.41 1 98.69 293 PHE A C 1
ATOM 2169 O O . PHE A 1 293 ? -7.84 33.531 5.918 1 98.69 293 PHE A O 1
ATOM 2176 N N . ILE A 1 294 ? -6.629 31.656 6.137 1 98.69 294 ILE A N 1
ATOM 2177 C CA . ILE A 1 294 ? -6.504 31.812 7.582 1 98.69 294 ILE A CA 1
ATOM 2178 C C . ILE A 1 294 ? -5.762 33.094 7.906 1 98.69 294 ILE A C 1
ATOM 2180 O O . ILE A 1 294 ? -6.176 33.844 8.789 1 98.69 294 ILE A O 1
ATOM 2184 N N . GLU A 1 295 ? -4.691 33.312 7.188 1 98.12 295 GLU A N 1
ATOM 2185 C CA . GLU A 1 295 ? -3.867 34.469 7.41 1 98.12 295 GLU A CA 1
ATOM 2186 C C . GLU A 1 295 ? -4.641 35.75 7.098 1 98.12 295 GLU A C 1
ATOM 2188 O O . GLU A 1 295 ? -4.641 36.719 7.891 1 98.12 295 GLU A O 1
ATOM 2193 N N . MET A 1 296 ? -5.309 35.812 5.961 1 98.38 296 MET A N 1
ATOM 2194 C CA . MET A 1 296 ? -6.086 37 5.574 1 98.38 296 MET A CA 1
ATOM 2195 C C . MET A 1 296 ? -7.219 37.25 6.562 1 98.38 296 MET A C 1
ATOM 2197 O O . MET A 1 296 ? -7.441 38.375 6.984 1 98.38 296 MET A O 1
ATOM 2201 N N . ALA A 1 297 ? -7.945 36.219 6.91 1 98.56 297 ALA A N 1
ATOM 2202 C CA . ALA A 1 297 ? -9.047 36.344 7.859 1 98.56 297 ALA A CA 1
ATOM 2203 C C . ALA A 1 297 ? -8.555 36.812 9.219 1 98.56 297 ALA A C 1
ATOM 2205 O O . ALA A 1 297 ? -9.195 37.656 9.859 1 98.56 297 ALA A O 1
ATOM 2206 N N . GLY A 1 298 ? -7.457 36.281 9.648 1 97.88 298 GLY A N 1
ATOM 2207 C CA . GLY A 1 298 ? -6.863 36.719 10.898 1 97.88 298 GLY A CA 1
ATOM 2208 C C . GLY A 1 298 ? -6.453 38.156 10.891 1 97.88 298 GLY A C 1
ATOM 2209 O O . GLY A 1 298 ? -6.613 38.875 11.891 1 97.88 298 GLY A O 1
ATOM 2210 N N . GLU A 1 299 ? -5.863 38.594 9.812 1 97.31 299 GLU A N 1
ATOM 2211 C CA . GLU A 1 299 ? -5.484 40 9.656 1 97.31 299 GLU A CA 1
ATOM 2212 C C . GLU A 1 299 ? -6.707 40.906 9.734 1 97.31 299 GLU A C 1
ATOM 2214 O O . GLU A 1 299 ? -6.656 41.969 10.375 1 97.31 299 GLU A O 1
ATOM 2219 N N . LEU A 1 300 ? -7.715 40.5 9.07 1 97.31 300 LEU A N 1
ATOM 2220 C CA . LEU A 1 300 ? -8.945 41.281 9.094 1 97.31 300 LEU A CA 1
ATOM 2221 C C . LEU A 1 300 ? -9.516 41.344 10.508 1 97.31 300 LEU A C 1
ATOM 2223 O O . LEU A 1 300 ? -10.008 42.375 10.938 1 97.31 300 LEU A O 1
ATOM 2227 N N . HIS A 1 301 ? -9.516 40.219 11.203 1 97 301 HIS A N 1
ATOM 2228 C CA . HIS A 1 301 ? -9.961 40.188 12.594 1 97 301 HIS A CA 1
ATOM 2229 C C . HIS A 1 301 ? -9.156 41.156 13.453 1 97 301 HIS A C 1
ATOM 2231 O O . HIS A 1 301 ? -9.719 41.812 14.336 1 97 301 HIS A O 1
ATOM 2237 N N . CYS A 1 302 ? -7.883 41.188 13.281 1 95.06 302 CYS A N 1
ATOM 2238 C CA . CYS A 1 302 ? -7.016 42.062 14.055 1 95.06 302 CYS A CA 1
ATOM 2239 C C . CYS A 1 302 ? -7.367 43.531 13.805 1 95.06 302 CYS A C 1
ATOM 2241 O O . CYS A 1 302 ? -7.297 44.344 14.727 1 95.06 302 CYS A O 1
ATOM 2243 N N . SER A 1 303 ? -7.688 43.812 12.625 1 93.56 303 SER A N 1
ATOM 2244 C CA . SER A 1 303 ? -8.008 45.188 12.266 1 93.56 303 SER A CA 1
ATOM 2245 C C . SER A 1 303 ? -9.445 45.531 12.656 1 93.56 303 SER A C 1
ATOM 2247 O O . SER A 1 303 ? -9.742 46.688 12.953 1 93.56 303 SER A O 1
ATOM 2249 N N . HIS A 1 304 ? -10.258 44.531 12.547 1 89.25 304 HIS A N 1
ATOM 2250 C CA . HIS A 1 304 ? -11.672 44.656 12.875 1 89.25 304 HIS A CA 1
ATOM 2251 C C . HIS A 1 304 ? -12.148 43.438 13.688 1 89.25 304 HIS A C 1
ATOM 2253 O O . HIS A 1 304 ? -12.312 42.344 13.141 1 89.25 304 HIS A O 1
ATOM 2259 N N . ALA A 1 305 ? -12.305 43.562 14.93 1 89.19 305 ALA A N 1
ATOM 2260 C CA . ALA A 1 305 ? -12.844 42.469 15.703 1 89.19 305 ALA A CA 1
ATOM 2261 C C . ALA A 1 305 ? -14.211 42.031 15.18 1 89.19 305 ALA A C 1
ATOM 2263 O O . ALA A 1 305 ? -15.242 42.344 15.789 1 89.19 305 ALA A O 1
ATOM 2264 N N . CYS A 1 306 ? -14.164 41.25 14.234 1 92.94 306 CYS A N 1
ATOM 2265 C CA . CYS A 1 306 ? -15.367 40.875 13.484 1 92.94 306 CYS A CA 1
ATOM 2266 C C . CYS A 1 306 ? -16.328 40.094 14.344 1 92.94 306 CYS A C 1
ATOM 2268 O O . CYS A 1 306 ? -15.906 39.219 15.102 1 92.94 306 CYS A O 1
ATOM 2270 N N . LYS A 1 307 ? -17.547 40.406 14.203 1 96.12 307 LYS A N 1
ATOM 2271 C CA . LYS A 1 307 ? -18.656 39.625 14.75 1 96.12 307 LYS A CA 1
ATOM 2272 C C . LYS A 1 307 ? -19.516 39.031 13.633 1 96.12 307 LYS A C 1
ATOM 2274 O O . LYS A 1 307 ? -19.5 39.531 12.508 1 96.12 307 LYS A O 1
ATOM 2279 N N . LEU A 1 308 ? -20.188 38 14 1 97.44 308 LEU A N 1
ATOM 2280 C CA . LEU A 1 308 ? -21.062 37.344 13.031 1 97.44 308 LEU A CA 1
ATOM 2281 C C . LEU A 1 308 ? -22.016 38.344 12.406 1 97.44 308 LEU A C 1
ATOM 2283 O O . LEU A 1 308 ? -22.266 38.312 11.195 1 97.44 308 LEU A O 1
ATOM 2287 N N . SER A 1 309 ? -22.531 39.25 13.188 1 96.62 309 SER A N 1
ATOM 2288 C CA . SER A 1 309 ? -23.531 40.219 12.734 1 96.62 309 SER A CA 1
ATOM 2289 C C . SER A 1 309 ? -22.922 41.219 11.75 1 96.62 309 SER A C 1
ATOM 2291 O O . SER A 1 309 ? -23.656 41.875 11 1 96.62 309 SER A O 1
ATOM 2293 N N . ASP A 1 310 ? -21.672 41.344 11.719 1 96.56 310 ASP A N 1
ATOM 2294 C CA . ASP A 1 310 ? -21 42.312 10.844 1 96.56 310 ASP A CA 1
ATOM 2295 C C . ASP A 1 310 ? -20.906 41.781 9.414 1 96.56 310 ASP A C 1
ATOM 2297 O O . ASP A 1 310 ? -20.656 42.562 8.484 1 96.56 310 ASP A O 1
ATOM 2301 N N . ILE A 1 311 ? -21 40.469 9.242 1 98.19 311 ILE A N 1
ATOM 2302 C CA . ILE A 1 311 ? -20.641 39.844 7.973 1 98.19 311 ILE A CA 1
ATOM 2303 C C . ILE A 1 311 ? -21.906 39.375 7.246 1 98.19 311 ILE A C 1
ATOM 2305 O O . ILE A 1 311 ? -22.656 38.562 7.773 1 98.19 311 ILE A O 1
ATOM 2309 N N . ALA A 1 312 ? -22.094 39.875 6.059 1 98.38 312 ALA A N 1
ATOM 2310 C CA . ALA A 1 312 ? -23.219 39.469 5.227 1 98.38 312 ALA A CA 1
ATOM 2311 C C . ALA A 1 312 ? -22.875 38.219 4.402 1 98.38 312 ALA A C 1
ATOM 2313 O O . ALA A 1 312 ? -23.719 37.344 4.234 1 98.38 312 ALA A O 1
ATOM 2314 N N . ALA A 1 313 ? -21.703 38.188 3.85 1 98.62 313 ALA A N 1
ATOM 2315 C CA . ALA A 1 313 ? -21.25 37.094 3.016 1 98.62 313 ALA A CA 1
ATOM 2316 C C . ALA A 1 313 ? -19.734 37.094 2.871 1 98.62 313 ALA A C 1
ATOM 2318 O O . ALA A 1 313 ? -19.094 38.156 2.986 1 98.62 313 ALA A O 1
ATOM 2319 N N . VAL A 1 314 ? -19.188 35.969 2.639 1 98.75 314 VAL A N 1
ATOM 2320 C CA . VAL A 1 314 ? -17.766 35.812 2.352 1 98.75 314 VAL A CA 1
ATOM 2321 C C . VAL A 1 314 ? -17.578 34.969 1.078 1 98.75 314 VAL A C 1
ATOM 2323 O O . VAL A 1 314 ? -18.172 33.906 0.934 1 98.75 314 VAL A O 1
ATOM 2326 N N . GLN A 1 315 ? -16.797 35.438 0.144 1 98.75 315 GLN A N 1
ATOM 2327 C CA . GLN A 1 315 ? -16.484 34.719 -1.084 1 98.75 315 GLN A CA 1
ATOM 2328 C C . GLN A 1 315 ? -14.992 34.406 -1.15 1 98.75 315 GLN A C 1
ATOM 2330 O O . GLN A 1 315 ? -14.148 35.281 -0.987 1 98.75 315 GLN A O 1
ATOM 2335 N N . LEU A 1 316 ? -14.719 33.156 -1.343 1 98.81 316 LEU A N 1
ATOM 2336 C CA . LEU A 1 316 ? -13.344 32.688 -1.465 1 98.81 316 LEU A CA 1
ATOM 2337 C C . LEU A 1 316 ? -13.062 32.188 -2.879 1 98.81 316 LEU A C 1
ATOM 2339 O O . LEU A 1 316 ? -13.875 31.453 -3.455 1 98.81 316 LEU A O 1
ATOM 2343 N N . GLN A 1 317 ? -11.961 32.594 -3.469 1 98.69 317 GLN A N 1
ATOM 2344 C CA . GLN A 1 317 ? -11.477 32.094 -4.754 1 98.69 317 GLN A CA 1
ATOM 2345 C C . GLN A 1 317 ? -10.094 31.469 -4.613 1 98.69 317 GLN A C 1
ATOM 2347 O O . GLN A 1 317 ? -9.234 32 -3.91 1 98.69 317 GLN A O 1
ATOM 2352 N N . MET A 1 318 ? -9.906 30.359 -5.227 1 98.12 318 MET A N 1
ATOM 2353 C CA . MET A 1 318 ? -8.672 29.594 -5.102 1 98.12 318 MET A CA 1
ATOM 2354 C C . MET A 1 318 ? -8.43 28.734 -6.34 1 98.12 318 MET A C 1
ATOM 2356 O O . MET A 1 318 ? -9.289 28.656 -7.219 1 98.12 318 MET A O 1
ATOM 2360 N N . PRO A 1 319 ? -7.215 28.094 -6.469 1 96.06 319 PRO A N 1
ATOM 2361 C CA . PRO A 1 319 ? -7.016 27.141 -7.555 1 96.06 319 PRO A CA 1
ATOM 2362 C C . PRO A 1 319 ? -8.031 26 -7.52 1 96.06 319 PRO A C 1
ATOM 2364 O O . PRO A 1 319 ? -8.344 25.469 -6.445 1 96.06 319 PRO A O 1
ATOM 2367 N N . PRO A 1 320 ? -8.477 25.516 -8.688 1 95 320 PRO A N 1
ATOM 2368 C CA . PRO A 1 320 ? -9.523 24.5 -8.734 1 95 320 PRO A CA 1
ATOM 2369 C C . PRO A 1 320 ? -9.141 23.219 -7.992 1 95 320 PRO A C 1
ATOM 2371 O O . PRO A 1 320 ? -9.984 22.609 -7.344 1 95 320 PRO A O 1
ATOM 2374 N N . THR A 1 321 ? -7.926 22.844 -8.023 1 91.81 321 THR A N 1
ATOM 2375 C CA . THR A 1 321 ? -7.484 21.609 -7.391 1 91.81 321 THR A CA 1
ATOM 2376 C C . THR A 1 321 ? -7.617 21.703 -5.875 1 91.81 321 THR A C 1
ATOM 2378 O O . THR A 1 321 ? -7.871 20.703 -5.207 1 91.81 321 THR A O 1
ATOM 2381 N N . ASN A 1 322 ? -7.434 22.922 -5.359 1 95.56 322 ASN A N 1
ATOM 2382 C CA . ASN A 1 322 ? -7.516 23.094 -3.912 1 95.56 322 ASN A CA 1
ATOM 2383 C C . ASN A 1 322 ? -8.938 22.891 -3.404 1 95.56 322 ASN A C 1
ATOM 2385 O O . ASN A 1 322 ? -9.141 22.531 -2.242 1 95.56 322 ASN A O 1
ATOM 2389 N N . ILE A 1 323 ? -9.922 23.109 -4.281 1 94.94 323 ILE A N 1
ATOM 2390 C CA . ILE A 1 323 ? -11.32 22.938 -3.92 1 94.94 323 ILE A CA 1
ATOM 2391 C C . ILE A 1 323 ? -11.602 21.469 -3.6 1 94.94 323 ILE A C 1
ATOM 2393 O O . ILE A 1 323 ? -12.414 21.156 -2.725 1 94.94 323 ILE A O 1
ATOM 2397 N N . LEU A 1 324 ? -10.852 20.562 -4.199 1 90.06 324 LEU A N 1
ATOM 2398 C CA . LEU A 1 324 ? -11.047 19.141 -4.012 1 90.06 324 LEU A CA 1
ATOM 2399 C C . LEU A 1 324 ? -10.797 18.734 -2.559 1 90.06 324 LEU A C 1
ATOM 2401 O O . LEU A 1 324 ? -11.461 17.844 -2.029 1 90.06 324 LEU A O 1
ATOM 2405 N N . LEU A 1 325 ? -9.93 19.469 -1.908 1 93.69 325 LEU A N 1
ATOM 2406 C CA . LEU A 1 325 ? -9.516 19.047 -0.575 1 93.69 325 LEU A CA 1
ATOM 2407 C C . LEU A 1 325 ? -10.211 19.875 0.499 1 93.69 325 LEU A C 1
ATOM 2409 O O . LEU A 1 325 ? -10.562 19.359 1.56 1 93.69 325 LEU A O 1
ATOM 2413 N N . ILE A 1 326 ? -10.438 21.188 0.181 1 96.06 326 ILE A N 1
ATOM 2414 C CA . ILE A 1 326 ? -10.82 22 1.327 1 96.06 326 ILE A CA 1
ATOM 2415 C C . ILE A 1 326 ? -12.094 22.781 1.001 1 96.06 326 ILE A C 1
ATOM 2417 O O . ILE A 1 326 ? -12.711 23.375 1.889 1 96.06 326 ILE A O 1
ATOM 2421 N N . GLY A 1 327 ? -12.523 22.781 -0.234 1 95.62 327 GLY A N 1
ATOM 2422 C CA . GLY A 1 327 ? -13.5 23.797 -0.592 1 95.62 327 GLY A CA 1
ATOM 2423 C C . GLY A 1 327 ? -14.758 23.219 -1.212 1 95.62 327 GLY A C 1
ATOM 2424 O O . GLY A 1 327 ? -15.688 23.953 -1.558 1 95.62 327 GLY A O 1
ATOM 2425 N N . ASP A 1 328 ? -14.727 21.844 -1.471 1 92.06 328 ASP A N 1
ATOM 2426 C CA . ASP A 1 328 ? -15.953 21.266 -1.998 1 92.06 328 ASP A CA 1
ATOM 2427 C C . ASP A 1 328 ? -17.109 21.406 -1.001 1 92.06 328 ASP A C 1
ATOM 2429 O O . ASP A 1 328 ? -16.906 21.25 0.206 1 92.06 328 ASP A O 1
ATOM 2433 N N . ALA A 1 329 ? -18.281 21.719 -1.485 1 92 329 ALA A N 1
ATOM 2434 C CA . ALA A 1 329 ? -19.391 22.094 -0.614 1 92 329 ALA A CA 1
ATOM 2435 C C . ALA A 1 329 ? -20.156 20.859 -0.129 1 92 329 ALA A C 1
ATOM 2437 O O . ALA A 1 329 ? -21.375 20.797 -0.25 1 92 329 ALA A O 1
ATOM 2438 N N . THR A 1 330 ? -19.422 19.953 0.428 1 91.81 330 THR A N 1
ATOM 2439 C CA . THR A 1 330 ? -20.062 18.828 1.087 1 91.81 330 THR A CA 1
ATOM 2440 C C . THR A 1 330 ? -20.469 19.188 2.514 1 91.81 330 THR A C 1
ATOM 2442 O O . THR A 1 330 ? -19.891 20.078 3.121 1 91.81 330 THR A O 1
ATOM 2445 N N . PRO A 1 331 ? -21.469 18.516 3.07 1 92.88 331 PRO A N 1
ATOM 2446 C CA . PRO A 1 331 ? -21.953 18.859 4.406 1 92.88 331 PRO A CA 1
ATOM 2447 C C . PRO A 1 331 ? -20.859 18.844 5.461 1 92.88 331 PRO A C 1
ATOM 2449 O O . PRO A 1 331 ? -20.797 19.734 6.312 1 92.88 331 PRO A O 1
ATOM 2452 N N . ASN A 1 332 ? -19.984 17.891 5.383 1 93.25 332 ASN A N 1
ATOM 2453 C CA . ASN A 1 332 ? -18.953 17.766 6.418 1 93.25 332 ASN A CA 1
ATOM 2454 C C . ASN A 1 332 ? -17.875 18.844 6.266 1 93.25 332 ASN A C 1
ATOM 2456 O O . ASN A 1 332 ? -17.141 19.125 7.211 1 93.25 332 ASN A O 1
ATOM 2460 N N . LYS A 1 333 ? -17.734 19.422 5.105 1 93.88 333 LYS A N 1
ATOM 2461 C CA . LYS A 1 333 ? -16.781 20.516 4.918 1 93.88 333 LYS A CA 1
ATOM 2462 C C . LYS A 1 333 ? -17.391 21.844 5.316 1 93.88 333 LYS A C 1
ATOM 2464 O O . LYS A 1 333 ? -16.719 22.703 5.883 1 93.88 333 LYS A O 1
ATOM 2469 N N . ILE A 1 334 ? -18.656 22 4.984 1 96.56 334 ILE A N 1
ATOM 2470 C CA . ILE A 1 334 ? -19.312 23.234 5.336 1 96.56 334 ILE A CA 1
ATOM 2471 C C . ILE A 1 334 ? -19.484 23.328 6.852 1 96.56 334 ILE A C 1
ATOM 2473 O O . ILE A 1 334 ? -19.234 24.375 7.457 1 96.56 334 ILE A O 1
ATOM 2477 N N . HIS A 1 335 ? -19.938 22.219 7.398 1 96.75 335 HIS A N 1
ATOM 2478 C CA . HIS A 1 335 ? -20.141 22.125 8.844 1 96.75 335 HIS A CA 1
ATOM 2479 C C . HIS A 1 335 ? -19.422 20.906 9.414 1 96.75 335 HIS A C 1
ATOM 2481 O O . HIS A 1 335 ? -20.062 19.891 9.734 1 96.75 335 HIS A O 1
ATOM 2487 N N . PRO A 1 336 ? -18.094 21.062 9.648 1 97.25 336 PRO A N 1
ATOM 2488 C CA . PRO A 1 336 ? -17.344 19.922 10.164 1 97.25 336 PRO A CA 1
ATOM 2489 C C . PRO A 1 336 ? -17.844 19.453 11.531 1 97.25 336 PRO A C 1
ATOM 2491 O O . PRO A 1 336 ? -18.219 20.266 12.367 1 97.25 336 PRO A O 1
ATOM 2494 N N . SER A 1 337 ? -17.797 18.141 11.727 1 94.94 337 SER A N 1
ATOM 2495 C CA . SER A 1 337 ? -18.25 17.562 12.977 1 94.94 337 SER A CA 1
ATOM 2496 C C . SER A 1 337 ? -17.109 16.906 13.742 1 94.94 337 SER A C 1
ATOM 2498 O O . SER A 1 337 ? -17.312 16.312 14.797 1 94.94 337 SER A O 1
ATOM 2500 N N . ASN A 1 338 ? -15.945 16.906 13.211 1 95.75 338 ASN A N 1
ATOM 2501 C CA . ASN A 1 338 ? -14.734 16.406 13.859 1 95.75 338 ASN A CA 1
ATOM 2502 C C . ASN A 1 338 ? -13.508 17.219 13.438 1 95.75 338 ASN A C 1
ATOM 2504 O O . ASN A 1 338 ? -13.586 18.047 12.539 1 95.75 338 ASN A O 1
ATOM 2508 N N . ASN A 1 339 ? -12.414 16.969 14.102 1 95.75 339 ASN A N 1
ATOM 2509 C CA . ASN A 1 339 ? -11.211 17.766 13.914 1 95.75 339 ASN A CA 1
ATOM 2510 C C . ASN A 1 339 ? -10.664 17.641 12.492 1 95.75 339 ASN A C 1
ATOM 2512 O O . ASN A 1 339 ? -10.227 18.625 11.898 1 95.75 339 ASN A O 1
ATOM 2516 N N . ILE A 1 340 ? -10.68 16.469 11.93 1 96.06 340 ILE A N 1
ATOM 2517 C CA . ILE A 1 340 ? -10.094 16.25 10.609 1 96.06 340 ILE A CA 1
ATOM 2518 C C . ILE A 1 340 ? -10.922 16.984 9.555 1 96.06 340 ILE A C 1
ATOM 2520 O O . ILE A 1 340 ? -10.367 17.672 8.695 1 96.06 340 ILE A O 1
ATOM 2524 N N . ASP A 1 341 ? -12.211 16.891 9.633 1 96.88 341 ASP A N 1
ATOM 2525 C CA . ASP A 1 341 ? -13.055 17.656 8.719 1 96.88 341 ASP A CA 1
ATOM 2526 C C . ASP A 1 341 ? -12.773 19.141 8.82 1 96.88 341 ASP A C 1
ATOM 2528 O O . ASP A 1 341 ? -12.719 19.844 7.812 1 96.88 341 ASP A O 1
ATOM 2532 N N . ALA A 1 342 ? -12.609 19.562 10.031 1 98.12 342 ALA A N 1
ATOM 2533 C CA . ALA A 1 342 ? -12.367 20.984 10.25 1 98.12 342 ALA A CA 1
ATOM 2534 C C . ALA A 1 342 ? -11.008 21.406 9.695 1 98.12 342 ALA A C 1
ATOM 2536 O O . ALA A 1 342 ? -10.859 22.5 9.148 1 98.12 342 ALA A O 1
ATOM 2537 N N . GLN A 1 343 ? -10 20.531 9.883 1 97.81 343 GLN A N 1
ATOM 2538 C CA . GLN A 1 343 ? -8.664 20.781 9.359 1 97.81 343 GLN A CA 1
ATOM 2539 C C . GLN A 1 343 ? -8.68 20.922 7.844 1 97.81 343 GLN A C 1
ATOM 2541 O O . GLN A 1 343 ? -7.855 21.641 7.273 1 97.81 343 GLN A O 1
ATOM 2546 N N . PHE A 1 344 ? -9.68 20.312 7.219 1 97.69 344 PHE A N 1
ATOM 2547 C CA . PHE A 1 344 ? -9.758 20.312 5.762 1 97.69 344 PHE A CA 1
ATOM 2548 C C . PHE A 1 344 ? -10.969 21.109 5.281 1 97.69 344 PHE A C 1
ATOM 2550 O O . PHE A 1 344 ? -11.516 20.828 4.215 1 97.69 344 PHE A O 1
ATOM 2557 N N . SER A 1 345 ? -11.375 22.094 6.027 1 98.31 345 SER A N 1
ATOM 2558 C CA . SER A 1 345 ? -12.5 22.969 5.688 1 98.31 345 SER A CA 1
ATOM 2559 C C . SER A 1 345 ? -12.07 24.422 5.637 1 98.31 345 SER A C 1
ATOM 2561 O O . SER A 1 345 ? -11.844 25.047 6.68 1 98.31 345 SER A O 1
ATOM 2563 N N . VAL A 1 346 ? -12.07 24.953 4.43 1 98.62 346 VAL A N 1
ATOM 2564 C CA . VAL A 1 346 ? -11.766 26.375 4.34 1 98.62 346 VAL A CA 1
ATOM 2565 C C . VAL A 1 346 ? -12.914 27.188 4.941 1 98.62 346 VAL A C 1
ATOM 2567 O O . VAL A 1 346 ? -12.703 28.312 5.434 1 98.62 346 VAL A O 1
ATOM 2570 N N . PHE A 1 347 ? -14.133 26.625 5.02 1 98.69 347 PHE A N 1
ATOM 2571 C CA . PHE A 1 347 ? -15.281 27.266 5.645 1 98.69 347 PHE A CA 1
ATOM 2572 C C . PHE A 1 347 ? -15.047 27.469 7.137 1 98.69 347 PHE A C 1
ATOM 2574 O O . PHE A 1 347 ? -15.086 28.594 7.629 1 98.69 347 PHE A O 1
ATOM 2581 N N . PH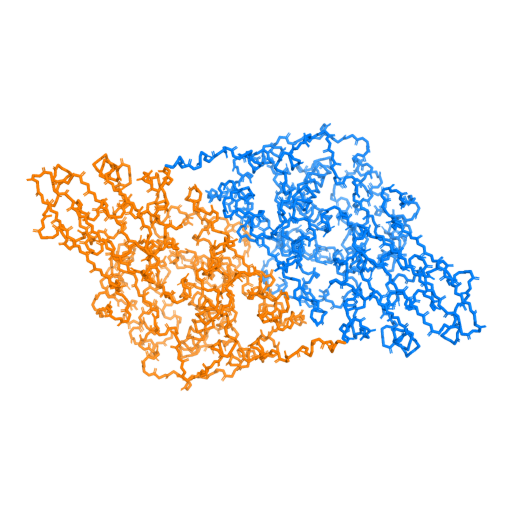E A 1 348 ? -14.68 26.406 7.77 1 98.69 348 PHE A N 1
ATOM 2582 C CA . PHE A 1 348 ? -14.422 26.453 9.203 1 98.69 348 PHE A CA 1
ATOM 2583 C C . PHE A 1 348 ? -13.227 27.344 9.508 1 98.69 348 PHE A C 1
ATOM 2585 O O . PHE A 1 348 ? -13.281 28.188 10.414 1 98.69 348 PHE A O 1
ATOM 2592 N N . GLN A 1 349 ? -12.156 27.156 8.773 1 98.69 349 GLN A N 1
ATOM 2593 C CA . GLN A 1 349 ? -10.906 27.859 9.055 1 98.69 349 GLN A CA 1
ATOM 2594 C C . GLN A 1 349 ? -11.086 29.375 8.914 1 98.69 349 GLN A C 1
ATOM 2596 O O . GLN A 1 349 ? -10.609 30.141 9.75 1 98.69 349 GLN A O 1
ATOM 2601 N N . VAL A 1 350 ? -11.773 29.812 7.895 1 98.69 350 VAL A N 1
ATOM 2602 C CA . VAL A 1 350 ? -12 31.219 7.656 1 98.69 350 VAL A CA 1
ATOM 2603 C C . VAL A 1 350 ? -12.977 31.781 8.695 1 98.69 350 VAL A C 1
ATOM 2605 O O . VAL A 1 350 ? -12.742 32.844 9.281 1 98.69 350 VAL A O 1
ATOM 2608 N N . ALA A 1 351 ? -14.07 31.047 8.906 1 98.69 351 ALA A N 1
ATOM 2609 C CA . ALA A 1 351 ? -15.047 31.484 9.891 1 98.69 351 ALA A CA 1
ATOM 2610 C C . ALA A 1 351 ? -14.406 31.641 11.266 1 98.69 351 ALA A C 1
ATOM 2612 O O . ALA A 1 351 ? -14.609 32.656 11.938 1 98.69 351 ALA A O 1
ATOM 2613 N N . HIS A 1 352 ? -13.656 30.672 11.656 1 98.56 352 HIS A N 1
ATOM 2614 C CA . HIS A 1 352 ? -13 30.703 12.953 1 98.56 352 HIS A CA 1
ATOM 2615 C C . HIS A 1 352 ? -12.023 31.859 13.047 1 98.56 352 HIS A C 1
ATOM 2617 O O . HIS A 1 352 ? -12.008 32.594 14.039 1 98.56 352 HIS A O 1
ATOM 2623 N N . ALA A 1 353 ? -11.195 32.062 12.031 1 98.44 353 ALA A N 1
ATOM 2624 C CA . ALA A 1 353 ? -10.18 33.125 12.047 1 98.44 353 ALA A CA 1
ATOM 2625 C C . ALA A 1 353 ? -10.82 34.5 12.055 1 98.44 353 ALA A C 1
ATOM 2627 O O . ALA A 1 353 ? -10.305 35.438 12.695 1 98.44 353 ALA A O 1
ATOM 2628 N N . LEU A 1 354 ? -11.914 34.656 11.367 1 98.38 354 LEU A N 1
ATOM 2629 C CA . LEU A 1 354 ? -12.609 35.938 11.352 1 98.38 354 LEU A CA 1
ATOM 2630 C C . LEU A 1 354 ? -13.164 36.281 12.734 1 98.38 354 LEU A C 1
ATOM 2632 O O . LEU A 1 354 ? -13.141 37.438 13.148 1 98.38 354 LEU A O 1
ATOM 2636 N N . LEU A 1 355 ? -13.641 35.281 13.422 1 98.06 355 LEU A N 1
ATOM 2637 C CA . LEU A 1 355 ? -14.344 35.5 14.68 1 98.06 355 LEU A CA 1
ATOM 2638 C C . LEU A 1 355 ? -13.375 35.5 15.852 1 98.06 355 LEU A C 1
ATOM 2640 O O . LEU A 1 355 ? -13.578 36.219 16.828 1 98.06 355 LEU A O 1
ATOM 2644 N N . HIS A 1 356 ? -12.289 34.719 15.742 1 97.38 356 HIS A N 1
ATOM 2645 C CA . HIS A 1 356 ? -11.461 34.5 16.922 1 97.38 356 HIS A CA 1
ATOM 2646 C C . HIS A 1 356 ? -9.992 34.781 16.641 1 97.38 356 HIS A C 1
ATOM 2648 O O . HIS A 1 356 ? -9.156 34.719 17.547 1 97.38 356 HIS A O 1
ATOM 2654 N N . GLY A 1 357 ? -9.703 35.156 15.438 1 97.25 357 GLY A N 1
ATOM 2655 C CA . GLY A 1 357 ? -8.32 35.375 15.047 1 97.25 357 GLY A CA 1
ATOM 2656 C C . GLY A 1 357 ? -7.648 34.094 14.57 1 97.25 357 GLY A C 1
ATOM 2657 O O . GLY A 1 357 ? -8.234 33 14.648 1 97.25 357 GLY A O 1
ATOM 2658 N N . SER A 1 358 ? -6.414 34.25 14.055 1 96.38 358 SER A N 1
ATOM 2659 C CA . SER A 1 358 ? -5.754 33.125 13.414 1 96.38 358 SER A CA 1
ATOM 2660 C C . SER A 1 358 ? -4.746 32.469 14.352 1 96.38 358 SER A C 1
ATOM 2662 O O . SER A 1 358 ? -4.305 31.328 14.117 1 96.38 358 SER A O 1
ATOM 2664 N N . ASN A 1 359 ? -4.289 33.062 15.43 1 93.69 359 ASN A N 1
ATOM 2665 C CA . ASN A 1 359 ? -3.252 32.562 16.328 1 93.69 359 ASN A CA 1
ATOM 2666 C C . ASN A 1 359 ? -3.848 31.781 17.5 1 93.69 359 ASN A C 1
ATOM 2668 O O . ASN A 1 359 ? -3.553 32.062 18.656 1 93.69 359 ASN A O 1
ATOM 2672 N N . THR A 1 360 ? -4.633 30.719 17.156 1 94.5 360 THR A N 1
ATOM 2673 C CA . THR A 1 360 ? -5.316 29.984 18.203 1 94.5 360 THR A CA 1
ATOM 2674 C C . THR A 1 360 ? -4.762 28.562 18.312 1 94.5 360 THR A C 1
ATOM 2676 O O . THR A 1 360 ? -5.082 27.828 19.25 1 94.5 360 THR A O 1
ATOM 2679 N N . GLY A 1 361 ? -3.93 28.172 17.391 1 94.38 361 GLY A N 1
ATOM 2680 C CA . GLY A 1 361 ? -3.346 26.844 17.422 1 94.38 361 GLY A CA 1
ATOM 2681 C C . GLY A 1 361 ? -4.383 25.734 17.438 1 94.38 361 GLY A C 1
ATOM 2682 O O . GLY A 1 361 ? -5.379 25.812 16.703 1 94.38 361 GLY A O 1
ATOM 2683 N N . MET A 1 362 ? -4.141 24.703 18.203 1 94.94 362 MET A N 1
ATOM 2684 C CA . MET A 1 362 ? -5.016 23.531 18.25 1 94.94 362 MET A CA 1
ATOM 2685 C C . MET A 1 362 ? -6.324 23.875 18.953 1 94.94 362 MET A C 1
ATOM 2687 O O . MET A 1 362 ? -7.312 23.141 18.828 1 94.94 362 MET A O 1
ATOM 2691 N N . GLN A 1 363 ? -6.383 24.953 19.656 1 95.25 363 GLN A N 1
ATOM 2692 C CA . GLN A 1 363 ? -7.59 25.359 20.375 1 95.25 363 GLN A CA 1
ATOM 2693 C C . GLN A 1 363 ? -8.719 25.703 19.406 1 95.25 363 GLN A C 1
ATOM 2695 O O . GLN A 1 363 ? -9.891 25.734 19.781 1 95.25 363 GLN A O 1
ATOM 2700 N N . ALA A 1 364 ? -8.344 25.984 18.234 1 96.81 364 ALA A N 1
ATOM 2701 C CA . ALA A 1 364 ? -9.352 26.25 17.203 1 96.81 364 ALA A CA 1
ATOM 2702 C C . ALA A 1 364 ? -10.383 25.125 17.141 1 96.81 364 ALA A C 1
ATOM 2704 O O . ALA A 1 364 ? -11.57 25.375 16.938 1 96.81 364 ALA A O 1
ATOM 2705 N N . TYR A 1 365 ? -9.961 23.938 17.391 1 97.12 365 TYR A N 1
ATOM 2706 C CA . TYR A 1 365 ? -10.805 22.781 17.141 1 97.12 365 TYR A CA 1
ATOM 2707 C C . TYR A 1 365 ? -11.719 22.5 18.312 1 97.12 365 TYR A C 1
ATOM 2709 O O . TYR A 1 365 ? -12.648 21.703 18.219 1 97.12 365 TYR A O 1
ATOM 2717 N N . ASP A 1 366 ? -11.531 23.203 19.453 1 96.75 366 ASP A N 1
ATOM 2718 C CA . ASP A 1 366 ? -12.508 23.219 20.531 1 96.75 366 ASP A CA 1
ATOM 2719 C C . ASP A 1 366 ? -13.812 23.891 20.094 1 96.75 366 ASP A C 1
ATOM 2721 O O . ASP A 1 366 ? -14.844 23.734 20.75 1 96.75 366 ASP A O 1
ATOM 2725 N N . ASN A 1 367 ? -13.727 24.578 19.016 1 97.25 367 ASN A N 1
ATOM 2726 C CA . ASN A 1 367 ? -14.875 25.344 18.547 1 97.25 367 ASN A CA 1
ATOM 2727 C C . ASN A 1 367 ? -15.617 24.625 17.422 1 97.25 367 ASN A C 1
ATOM 2729 O O . ASN A 1 367 ? -16.547 25.188 16.828 1 97.25 367 ASN A O 1
ATOM 2733 N N . VAL A 1 368 ? -15.211 23.422 17.078 1 97.81 368 VAL A N 1
ATOM 2734 C CA . VAL A 1 368 ? -16 22.625 16.156 1 97.81 368 VAL A CA 1
ATOM 2735 C C . VAL A 1 368 ? -17.422 22.438 16.703 1 97.81 368 VAL A C 1
ATOM 2737 O O . VAL A 1 368 ? -17.594 22.047 17.859 1 97.81 368 VAL A O 1
ATOM 2740 N N . GLY A 1 369 ? -18.438 22.781 15.93 1 96.69 369 GLY A N 1
ATOM 2741 C CA . GLY A 1 369 ? -19.828 22.688 16.359 1 96.69 369 GLY A CA 1
ATOM 2742 C C . GLY A 1 369 ? -20.375 23.969 16.938 1 96.69 369 GLY A C 1
ATOM 2743 O O . GLY A 1 369 ? -21.562 24.078 17.219 1 96.69 369 GLY A O 1
ATOM 2744 N N . ASP A 1 370 ? -19.484 24.969 17.125 1 97.62 370 ASP A N 1
ATOM 2745 C CA . ASP A 1 370 ? -19.938 26.25 17.641 1 97.62 370 ASP A CA 1
ATOM 2746 C C . ASP A 1 370 ? -20.984 26.891 16.734 1 97.62 370 ASP A C 1
ATOM 2748 O O . ASP A 1 370 ? -20.812 26.922 15.516 1 97.62 370 ASP A O 1
ATOM 2752 N N . SER A 1 371 ? -22.047 27.438 17.281 1 97.75 371 SER A N 1
ATOM 2753 C CA . SER A 1 371 ? -23.203 27.906 16.531 1 97.75 371 SER A CA 1
ATOM 2754 C C . SER A 1 371 ? -22.859 29.125 15.703 1 97.75 371 SER A C 1
ATOM 2756 O O . SER A 1 371 ? -23.312 29.266 14.562 1 97.75 371 SER A O 1
ATOM 2758 N N . ASP A 1 372 ? -22.078 30.047 16.25 1 98 372 ASP A N 1
ATOM 2759 C CA . ASP A 1 372 ? -21.703 31.234 15.508 1 98 372 ASP A CA 1
ATOM 2760 C C . ASP A 1 372 ? -20.797 30.891 14.328 1 98 372 ASP A C 1
ATOM 2762 O O . ASP A 1 372 ? -20.953 31.453 13.242 1 98 372 ASP A O 1
ATOM 2766 N N . ILE A 1 373 ? -19.859 30.031 14.578 1 98.25 373 ILE A N 1
ATOM 2767 C CA . ILE A 1 373 ? -18.969 29.594 13.508 1 98.25 373 ILE A CA 1
ATOM 2768 C C . ILE A 1 373 ? -19.766 28.891 12.414 1 98.25 373 ILE A C 1
ATOM 2770 O O . ILE A 1 373 ? -19.594 29.172 11.227 1 98.25 373 ILE A O 1
ATOM 2774 N N . ASN A 1 374 ? -20.688 28.016 12.797 1 98.25 374 ASN A N 1
ATOM 2775 C CA . ASN A 1 374 ? -21.531 27.312 11.828 1 98.25 374 ASN A CA 1
ATOM 2776 C C . ASN A 1 374 ? -22.375 28.281 11 1 98.25 374 ASN A C 1
ATOM 2778 O O . ASN A 1 374 ? -22.516 28.109 9.789 1 98.25 374 ASN A O 1
ATOM 2782 N N . ALA A 1 375 ? -22.906 29.25 11.672 1 98.44 375 ALA A N 1
ATOM 2783 C CA . ALA A 1 375 ? -23.703 30.25 10.977 1 98.44 375 ALA A CA 1
ATOM 2784 C C . ALA A 1 375 ? -22.859 31.016 9.961 1 98.44 375 ALA A C 1
ATOM 2786 O O . ALA A 1 375 ? -23.328 31.297 8.852 1 98.44 375 ALA A O 1
ATOM 2787 N N . LEU A 1 376 ? -21.719 31.359 10.328 1 98.56 376 LEU A N 1
ATOM 2788 C CA . LEU A 1 376 ? -20.844 32.094 9.406 1 98.56 376 LEU A CA 1
ATOM 2789 C C . LEU A 1 376 ? -20.406 31.188 8.258 1 98.56 376 LEU A C 1
ATOM 2791 O O . LEU A 1 376 ? -20.281 31.641 7.121 1 98.56 376 LEU A O 1
ATOM 2795 N N . CYS A 1 377 ? -20.062 29.906 8.547 1 98.56 377 CYS A N 1
ATOM 2796 C CA . CYS A 1 377 ? -19.734 28.953 7.496 1 98.56 377 CYS A CA 1
ATOM 2797 C C . CYS A 1 377 ? -20.797 28.953 6.406 1 98.56 377 CYS A C 1
ATOM 2799 O O . CYS A 1 377 ? -20.484 28.875 5.219 1 98.56 377 CYS A O 1
ATOM 2801 N N . SER A 1 378 ? -22.047 29.062 6.812 1 98.19 378 SER A N 1
ATOM 2802 C CA . SER A 1 378 ? -23.172 29.016 5.887 1 98.19 378 SER A CA 1
ATOM 2803 C C . SER A 1 378 ? -23.203 30.25 4.992 1 98.19 378 SER A C 1
ATOM 2805 O O . SER A 1 378 ? -23.891 30.281 3.975 1 98.19 378 SER A O 1
ATOM 2807 N N . LYS A 1 379 ? -22.438 31.281 5.32 1 98.31 379 LYS A N 1
ATOM 2808 C CA . LYS A 1 379 ? -22.375 32.531 4.535 1 98.31 379 LYS A CA 1
ATOM 2809 C C . LYS A 1 379 ? -21.172 32.5 3.592 1 98.31 379 LYS A C 1
ATOM 2811 O O . LYS A 1 379 ? -20.953 33.469 2.854 1 98.31 379 LYS A O 1
ATOM 2816 N N . ILE A 1 380 ? -20.391 31.469 3.564 1 98.69 380 ILE A N 1
ATOM 2817 C CA . ILE A 1 380 ? -19.156 31.406 2.791 1 98.69 380 ILE A CA 1
ATOM 2818 C C . ILE A 1 380 ? -19.391 30.625 1.5 1 98.69 380 ILE A C 1
ATOM 2820 O O . ILE A 1 380 ? -19.969 29.531 1.525 1 98.69 380 ILE A O 1
ATOM 2824 N N . THR A 1 381 ? -18.969 31.141 0.386 1 98.44 381 THR A N 1
ATOM 2825 C CA . THR A 1 381 ? -18.984 30.453 -0.902 1 98.44 381 THR A CA 1
ATOM 2826 C C . THR A 1 381 ? -17.562 30.344 -1.466 1 98.44 381 THR A C 1
ATOM 2828 O O . THR A 1 381 ? -16.719 31.203 -1.225 1 98.44 381 THR A O 1
ATOM 2831 N N . VAL A 1 382 ? -17.328 29.234 -2.17 1 98.5 382 VAL A N 1
ATOM 2832 C CA . VAL A 1 382 ? -16 28.953 -2.711 1 98.5 382 VAL A CA 1
ATOM 2833 C C . VAL A 1 382 ? -16.094 28.75 -4.223 1 98.5 382 VAL A C 1
ATOM 2835 O O . VAL A 1 382 ? -17.016 28.094 -4.711 1 98.5 382 VAL A O 1
ATOM 2838 N N . SER A 1 383 ? -15.195 29.312 -4.973 1 98.12 383 SER A N 1
ATOM 2839 C CA . SER A 1 383 ? -15.117 29.094 -6.414 1 98.12 383 SER A CA 1
ATOM 2840 C C . SER A 1 383 ? -13.672 28.938 -6.875 1 98.12 383 SER A C 1
ATOM 2842 O O . SER A 1 383 ? -12.742 29.359 -6.188 1 98.12 383 SER A O 1
ATOM 2844 N N . GLY A 1 384 ? -13.555 28.281 -8.016 1 97.5 384 GLY A N 1
ATOM 2845 C CA . GLY A 1 384 ? -12.242 28.078 -8.602 1 97.5 384 GLY A CA 1
ATOM 2846 C C . GLY A 1 384 ? -11.883 29.109 -9.648 1 97.5 384 GLY A C 1
ATOM 2847 O O . GLY A 1 384 ? -12.742 29.562 -10.398 1 97.5 384 GLY A O 1
ATOM 2848 N N . ASP A 1 385 ? -10.617 29.484 -9.617 1 97.38 385 ASP A N 1
ATOM 2849 C CA . ASP A 1 385 ? -10.039 30.297 -10.68 1 97.38 385 ASP A CA 1
ATOM 2850 C C . ASP A 1 385 ? -8.836 29.609 -11.32 1 97.38 385 ASP A C 1
ATOM 2852 O O . ASP A 1 385 ? -7.789 29.469 -10.688 1 97.38 385 ASP A O 1
ATOM 2856 N N . PRO A 1 386 ? -8.922 29.172 -12.523 1 95.31 386 PRO A N 1
ATOM 2857 C CA . PRO A 1 386 ? -7.852 28.406 -13.172 1 95.31 386 PRO A CA 1
ATOM 2858 C C . PRO A 1 386 ? -6.566 29.219 -13.336 1 95.31 386 PRO A C 1
ATOM 2860 O O . PRO A 1 386 ? -5.512 28.656 -13.641 1 95.31 386 PRO A O 1
ATOM 2863 N N . ASN A 1 387 ? -6.723 30.547 -13.156 1 96.12 387 ASN A N 1
ATOM 2864 C CA . ASN A 1 387 ? -5.535 31.375 -13.289 1 96.12 387 ASN A CA 1
ATOM 2865 C C . ASN A 1 387 ? -4.746 31.453 -11.992 1 96.12 387 ASN A C 1
ATOM 2867 O O . ASN A 1 387 ? -3.613 31.938 -11.969 1 96.12 387 ASN A O 1
ATOM 2871 N N . MET A 1 388 ? -5.32 31 -10.969 1 96.5 388 MET A N 1
ATOM 2872 C CA . MET A 1 388 ? -4.641 30.969 -9.672 1 96.5 388 MET A CA 1
ATOM 2873 C C . MET A 1 388 ? -3.818 29.688 -9.523 1 96.5 388 MET A C 1
ATOM 2875 O O . MET A 1 388 ? -4.18 28.641 -10.078 1 96.5 388 MET A O 1
ATOM 2879 N N . THR A 1 389 ? -2.67 29.797 -8.82 1 92.75 389 THR A N 1
ATOM 2880 C CA . THR A 1 389 ? -1.771 28.656 -8.695 1 92.75 389 THR A CA 1
ATOM 2881 C C . THR A 1 389 ? -1.32 28.469 -7.246 1 92.75 389 THR A C 1
ATOM 2883 O O . THR A 1 389 ? -1.5 29.375 -6.422 1 92.75 389 THR A O 1
ATOM 2886 N N . GLY A 1 390 ? -0.815 27.344 -6.98 1 92.69 390 GLY A N 1
ATOM 2887 C CA . GLY A 1 390 ? -0.272 27.078 -5.66 1 92.69 390 GLY A CA 1
ATOM 2888 C C . GLY A 1 390 ? -1.292 27.234 -4.551 1 92.69 390 GLY A C 1
ATOM 2889 O O . GLY A 1 390 ? -2.391 26.688 -4.625 1 92.69 390 GLY A O 1
ATOM 2890 N N . PHE A 1 391 ? -0.881 28.031 -3.541 1 95.88 391 PHE A N 1
ATOM 2891 C CA . PHE A 1 391 ? -1.727 28.219 -2.369 1 95.88 391 PHE A CA 1
ATOM 2892 C C . PHE A 1 391 ? -2.344 29.609 -2.375 1 95.88 391 PHE A C 1
ATOM 2894 O O . PHE A 1 391 ? -2.74 30.125 -1.326 1 95.88 391 PHE A O 1
ATOM 2901 N N . SER A 1 392 ? -2.469 30.203 -3.553 1 97.38 392 SER A N 1
ATOM 2902 C CA . SER A 1 392 ? -3.008 31.547 -3.658 1 97.38 392 SER A CA 1
ATOM 2903 C C . SER A 1 392 ? -4.48 31.594 -3.266 1 97.38 392 SER A C 1
ATOM 2905 O O . SER A 1 392 ? -5.172 30.578 -3.328 1 97.38 392 SER A O 1
ATOM 2907 N N . GLY A 1 393 ? -4.855 32.781 -2.797 1 98.19 393 GLY A N 1
ATOM 2908 C CA . GLY A 1 393 ? -6.238 32.969 -2.396 1 98.19 393 GLY A CA 1
ATOM 2909 C C . GLY A 1 393 ? -6.688 34.406 -2.492 1 98.19 393 GLY A C 1
ATOM 2910 O O . GLY A 1 393 ? -5.875 35.344 -2.371 1 98.19 393 GLY A O 1
ATOM 2911 N N . ARG A 1 394 ? -7.945 34.531 -2.814 1 98.69 394 ARG A N 1
ATOM 291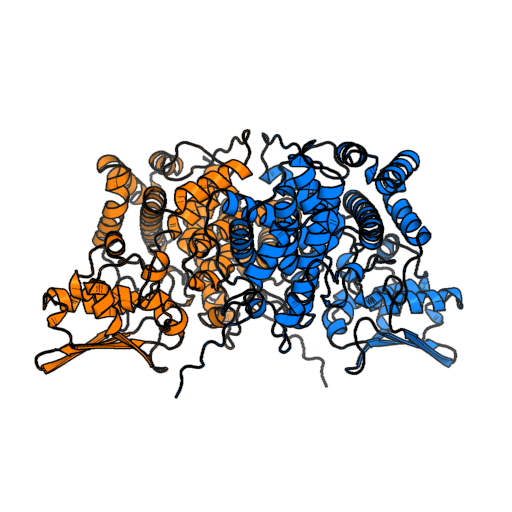2 C CA . ARG A 1 394 ? -8.648 35.812 -2.764 1 98.69 394 ARG A CA 1
ATOM 2913 C C . ARG A 1 394 ? -9.898 35.719 -1.889 1 98.69 394 ARG A C 1
ATOM 2915 O O . ARG A 1 394 ? -10.688 34.781 -2.023 1 98.69 394 ARG A O 1
ATOM 2922 N N . MET A 1 395 ? -10.039 36.562 -0.974 1 98.75 395 MET A N 1
ATOM 2923 C CA . MET A 1 395 ? -11.164 36.594 -0.042 1 98.75 395 MET A CA 1
ATOM 2924 C C . MET A 1 395 ? -11.898 37.938 -0.116 1 98.75 395 MET A C 1
ATOM 2926 O O . MET A 1 395 ? -11.273 39 -0.019 1 98.75 395 MET A O 1
ATOM 2930 N N . ARG A 1 396 ? -13.172 37.875 -0.34 1 98.69 396 ARG A N 1
ATOM 2931 C CA . ARG A 1 396 ? -14.039 39.031 -0.296 1 98.69 396 ARG A CA 1
ATOM 2932 C C . ARG A 1 396 ? -15.039 38.938 0.854 1 98.69 396 ARG A C 1
ATOM 2934 O O . ARG A 1 396 ? -15.797 37.969 0.941 1 98.69 396 ARG A O 1
ATOM 2941 N N . VAL A 1 397 ? -15.016 39.906 1.716 1 98.44 397 VAL A N 1
ATOM 2942 C CA . VAL A 1 397 ? -15.961 39.969 2.82 1 98.44 397 VAL A CA 1
ATOM 2943 C C . VAL A 1 397 ? -16.953 41.125 2.57 1 98.44 397 VAL A C 1
ATOM 2945 O O . VAL A 1 397 ? -16.547 42.281 2.432 1 98.44 397 VAL A O 1
ATOM 2948 N N . GLN A 1 398 ? -18.188 40.688 2.498 1 98.38 398 GLN A N 1
ATOM 2949 C CA . GLN A 1 398 ? -19.266 41.688 2.414 1 98.38 398 GLN A CA 1
ATOM 2950 C C . GLN A 1 398 ? -19.797 42 3.799 1 98.38 398 GLN A C 1
ATOM 2952 O O . GLN A 1 398 ? -20.219 41.125 4.543 1 98.38 398 GLN A O 1
ATOM 2957 N N . TRP A 1 399 ? -19.875 43.344 4.016 1 97.31 399 TRP A N 1
ATOM 2958 C CA . TRP A 1 399 ? -20.312 43.781 5.34 1 97.31 399 TRP A CA 1
ATOM 2959 C C . TRP A 1 399 ? -21.828 43.969 5.383 1 97.31 399 TRP A C 1
ATOM 2961 O O . TRP A 1 399 ? -22.438 44.375 4.395 1 97.31 399 TRP A O 1
ATOM 2971 N N . SER A 1 400 ? -22.359 43.688 6.582 1 96.69 400 SER A N 1
ATOM 2972 C CA . SER A 1 400 ? -23.797 43.844 6.762 1 96.69 400 SER A CA 1
ATOM 2973 C C . SER A 1 400 ? -24.219 45.281 6.633 1 96.69 400 SER A C 1
ATOM 2975 O O . SER A 1 400 ? -25.344 45.562 6.199 1 96.69 400 SER A O 1
ATOM 2977 N N . HIS A 1 401 ? -23.438 46.219 6.977 1 94.38 401 HIS A N 1
ATOM 2978 C CA . HIS A 1 401 ? -23.766 47.656 6.938 1 94.38 401 HIS A CA 1
ATOM 2979 C C . HIS A 1 401 ? -23.422 48.25 5.586 1 94.38 401 HIS A C 1
ATOM 2981 O O . HIS A 1 401 ? -23.484 49.469 5.414 1 94.38 401 HIS A O 1
ATOM 2987 N N . GLY A 1 402 ? -22.984 47.5 4.723 1 95.12 402 GLY A N 1
ATOM 2988 C CA . GLY A 1 402 ? -22.672 47.969 3.381 1 95.12 402 GLY A CA 1
ATOM 2989 C C . GLY A 1 402 ? -21.188 48 3.086 1 95.12 402 GLY A C 1
ATOM 2990 O O . GLY A 1 402 ? -20.375 48.188 3.988 1 95.12 402 GLY A O 1
ATOM 2991 N N . GLY A 1 403 ? -20.844 47.719 1.796 1 95.88 403 GLY A N 1
ATOM 2992 C CA . GLY A 1 403 ? -19.453 47.688 1.359 1 95.88 403 GLY A CA 1
ATOM 2993 C C . GLY A 1 403 ? -18.828 46.312 1.455 1 95.88 403 GLY A C 1
ATOM 2994 O O . GLY A 1 403 ? -19.469 45.375 1.867 1 95.88 403 GLY A O 1
ATOM 2995 N N . SER A 1 404 ? -17.547 46.25 0.974 1 96.94 404 SER A N 1
ATOM 2996 C CA . SER A 1 404 ? -16.828 45 0.986 1 96.94 404 SER A CA 1
ATOM 2997 C C . SER A 1 404 ? -15.32 45.219 1.147 1 96.94 404 SER A C 1
ATOM 2999 O O . SER A 1 404 ? -14.828 46.344 0.943 1 96.94 404 SER A O 1
ATOM 3001 N N . GLN A 1 405 ? -14.695 44.281 1.631 1 96.19 405 GLN A N 1
ATOM 3002 C CA . GLN A 1 405 ? -13.242 44.219 1.711 1 96.19 405 GLN A CA 1
ATOM 3003 C C . GLN A 1 405 ? -12.695 43.031 0.9 1 96.19 405 GLN A C 1
ATOM 3005 O O . GLN A 1 405 ? -13.203 41.906 1.003 1 96.19 405 GLN A O 1
ATOM 3010 N N . VAL A 1 406 ? -11.656 43.375 0.004 1 98.19 406 VAL A N 1
ATOM 3011 C CA . VAL A 1 406 ? -11.031 42.312 -0.802 1 98.19 406 VAL A CA 1
ATOM 3012 C C . VAL A 1 406 ? -9.562 42.188 -0.412 1 98.19 406 VAL A C 1
ATOM 3014 O O . VAL A 1 406 ? -8.844 43.188 -0.299 1 98.19 406 VAL A O 1
ATOM 3017 N N . MET A 1 407 ? -9.195 41 -0.163 1 98.12 407 MET A N 1
ATOM 3018 C CA . MET A 1 407 ? -7.809 40.688 0.146 1 98.12 407 MET A CA 1
ATOM 3019 C C . MET A 1 407 ? -7.301 39.562 -0.753 1 98.12 407 MET A C 1
ATOM 3021 O O . MET A 1 407 ? -8.062 38.688 -1.148 1 98.12 407 MET A O 1
ATOM 3025 N N . GLU A 1 408 ? -6.02 39.625 -1.135 1 98.06 408 GLU A N 1
ATOM 3026 C CA . GLU A 1 408 ? -5.379 38.594 -1.949 1 98.06 408 GLU A CA 1
ATOM 3027 C C . GLU A 1 408 ? -3.982 38.281 -1.429 1 98.06 408 GLU A C 1
ATOM 3029 O O . GLU A 1 408 ? -3.289 39.156 -0.908 1 98.06 408 GLU A O 1
ATOM 3034 N N . GLN A 1 409 ? -3.607 37.062 -1.551 1 97.81 409 GLN A N 1
ATOM 3035 C CA . GLN A 1 409 ? -2.289 36.625 -1.133 1 97.81 409 GLN A CA 1
ATOM 3036 C C . GLN A 1 409 ? -1.821 35.438 -1.991 1 97.81 409 GLN A C 1
ATOM 3038 O O . GLN A 1 409 ? -2.605 34.531 -2.309 1 97.81 409 GLN A O 1
ATOM 3043 N N . GLN A 1 410 ? -0.57 35.438 -2.371 1 96.69 410 GLN A N 1
ATOM 3044 C CA . GLN A 1 410 ? -0.022 34.406 -3.223 1 96.69 410 GLN A CA 1
ATOM 3045 C C . GLN A 1 410 ? 0.652 33.312 -2.391 1 96.69 410 GLN A C 1
ATOM 3047 O O . GLN A 1 410 ? 0.542 32.125 -2.705 1 96.69 410 GLN A O 1
ATOM 3052 N N . TYR A 1 411 ? 1.43 33.75 -1.399 1 96.62 411 TYR A N 1
ATOM 3053 C CA . TYR A 1 411 ? 2.238 32.812 -0.603 1 96.62 411 TYR A CA 1
ATOM 3054 C C . TYR A 1 411 ? 1.906 32.938 0.879 1 96.62 411 TYR A C 1
ATOM 3056 O O . TYR A 1 411 ? 2.125 34 1.483 1 96.62 411 TYR A O 1
ATOM 3064 N N . PRO A 1 412 ? 1.417 31.922 1.476 1 96.81 412 PRO A N 1
ATOM 3065 C CA . PRO A 1 412 ? 1.172 31.984 2.918 1 96.81 412 PRO A CA 1
ATOM 3066 C C . PRO A 1 412 ? 2.461 31.953 3.736 1 96.81 412 PRO A C 1
ATOM 3068 O O . PRO A 1 412 ? 3.508 31.531 3.236 1 96.81 412 PRO A O 1
ATOM 3071 N N . LEU A 1 413 ? 2.305 32.469 4.98 1 95.75 413 LEU A N 1
ATOM 3072 C CA . LEU A 1 413 ? 3.432 32.438 5.906 1 95.75 413 LEU A CA 1
ATOM 3073 C C . LEU A 1 413 ? 4.031 31.047 6.004 1 95.75 413 LEU A C 1
ATOM 3075 O O . LEU A 1 413 ? 3.299 30.062 6.133 1 95.75 413 LEU A O 1
ATOM 3079 N N . GLY A 1 414 ? 5.352 30.906 5.918 1 93.62 414 GLY A N 1
ATOM 3080 C CA . GLY A 1 414 ? 6.082 29.641 5.953 1 93.62 414 GLY A CA 1
ATOM 3081 C C . GLY A 1 414 ? 6.758 29.312 4.641 1 93.62 414 GLY A C 1
ATOM 3082 O O . GLY A 1 414 ? 7.75 28.578 4.617 1 93.62 414 GLY A O 1
ATOM 3083 N N . GLU A 1 415 ? 6.156 29.812 3.508 1 93.88 415 GLU A N 1
ATOM 3084 C CA . GLU A 1 415 ? 6.797 29.609 2.211 1 93.88 415 GLU A CA 1
ATOM 3085 C C . GLU A 1 415 ? 8.102 30.375 2.107 1 93.88 415 GLU A C 1
ATOM 3087 O O . GLU A 1 415 ? 8.328 31.328 2.855 1 93.88 415 GLU A O 1
ATOM 3092 N N . GLU A 1 416 ? 8.898 29.969 1.178 1 89.81 416 GLU A N 1
ATOM 3093 C CA . GLU A 1 416 ? 10.203 30.609 0.986 1 89.81 416 GLU A CA 1
ATOM 3094 C C . GLU A 1 416 ? 10.055 32.094 0.73 1 89.81 416 GLU A C 1
ATOM 3096 O O . GLU A 1 416 ? 10.891 32.906 1.159 1 89.81 416 GLU A O 1
ATOM 3101 N N . GLN A 1 417 ? 8.93 32.5 0.082 1 93.25 417 GLN A N 1
ATOM 3102 C CA . GLN A 1 417 ? 8.68 33.906 -0.276 1 93.25 417 GLN A CA 1
ATOM 3103 C C . GLN A 1 417 ? 8.094 34.656 0.9 1 93.25 417 GLN A C 1
ATOM 3105 O O . GLN A 1 417 ? 8.047 35.906 0.878 1 93.25 417 GLN A O 1
ATOM 3110 N N . HIS A 1 418 ? 7.664 33.938 1.88 1 95.19 418 HIS A N 1
ATOM 3111 C CA . HIS A 1 418 ? 7.047 34.438 3.102 1 95.19 418 HIS A CA 1
ATOM 3112 C C . HIS A 1 418 ? 7.445 33.594 4.309 1 95.19 418 HIS A C 1
ATOM 3114 O O . HIS A 1 418 ? 6.602 32.938 4.918 1 95.19 418 HIS A O 1
ATOM 3120 N N . PRO A 1 419 ? 8.742 33.625 4.672 1 92.31 419 PRO A N 1
ATOM 3121 C CA . PRO A 1 419 ? 9.32 32.625 5.562 1 92.31 419 PRO A CA 1
ATOM 3122 C C . PRO A 1 419 ? 9.016 32.906 7.035 1 92.31 419 PRO A C 1
ATOM 3124 O O . PRO A 1 419 ? 8.758 34.031 7.418 1 92.31 419 PRO A O 1
ATOM 3127 N N . PHE A 1 420 ? 9.039 31.844 7.812 1 89.88 420 PHE A N 1
ATOM 3128 C CA . PHE A 1 420 ? 9.086 31.922 9.266 1 89.88 420 PHE A CA 1
ATOM 3129 C C . PHE A 1 420 ? 10.367 32.594 9.727 1 89.88 420 PHE A C 1
ATOM 3131 O O . PHE A 1 420 ? 11.43 32.406 9.141 1 89.88 420 PHE A O 1
ATOM 3138 N N . ARG A 1 421 ? 10.336 33.438 10.844 1 88.44 421 ARG A N 1
ATOM 3139 C CA . ARG A 1 421 ? 11.508 33.844 11.617 1 88.44 421 ARG A CA 1
ATOM 3140 C C . ARG A 1 421 ? 11.875 32.75 12.641 1 88.44 421 ARG A C 1
ATOM 3142 O O . ARG A 1 421 ? 11.031 31.953 13.031 1 88.44 421 ARG A O 1
ATOM 3149 N N . ARG A 1 422 ? 12.977 32.625 12.953 1 92.5 422 ARG A N 1
ATOM 3150 C CA . ARG A 1 422 ? 13.453 31.703 13.961 1 92.5 422 ARG A CA 1
ATOM 3151 C C . ARG A 1 422 ? 12.57 31.734 15.203 1 92.5 422 ARG A C 1
ATOM 3153 O O . ARG A 1 422 ? 12.266 30.688 15.781 1 92.5 422 ARG A O 1
ATOM 3160 N N . GLU A 1 423 ? 12.242 32.844 15.625 1 94.19 423 GLU A N 1
ATOM 3161 C CA . GLU A 1 423 ? 11.391 33 16.797 1 94.19 423 GLU A CA 1
ATOM 3162 C C . GLU A 1 423 ? 10.039 32.344 16.609 1 94.19 423 GLU A C 1
ATOM 3164 O O . GLU A 1 423 ? 9.453 31.812 17.562 1 94.19 423 GLU A O 1
ATOM 3169 N N . ASP A 1 424 ? 9.539 32.406 15.398 1 94.56 424 ASP A N 1
ATOM 3170 C CA . ASP A 1 424 ? 8.273 31.75 15.086 1 94.56 424 ASP A CA 1
ATOM 3171 C C . ASP A 1 424 ? 8.383 30.234 15.266 1 94.56 424 ASP A C 1
ATOM 3173 O O . ASP A 1 424 ? 7.453 29.594 15.766 1 94.56 424 ASP A O 1
ATOM 3177 N N . VAL A 1 425 ? 9.523 29.703 14.898 1 96.31 425 VAL A N 1
ATOM 3178 C CA . VAL A 1 425 ? 9.773 28.266 15.031 1 96.31 425 VAL A CA 1
ATOM 3179 C C . VAL A 1 425 ? 9.797 27.875 16.5 1 96.31 425 VAL A C 1
ATOM 3181 O O . VAL A 1 425 ? 9.18 26.891 16.906 1 96.31 425 VAL A O 1
ATOM 3184 N N . GLU A 1 426 ? 10.5 28.672 17.266 1 96.56 426 GLU A N 1
ATOM 3185 C CA . GLU A 1 426 ? 10.633 28.391 18.688 1 96.56 426 GLU A CA 1
ATOM 3186 C C . GLU A 1 426 ? 9.289 28.516 19.406 1 96.56 426 GLU A C 1
ATOM 3188 O O . GLU A 1 426 ? 8.969 27.719 20.281 1 96.56 426 GLU A O 1
ATOM 3193 N N . GLN A 1 427 ? 8.562 29.5 19.047 1 96.19 427 GLN A N 1
ATOM 3194 C CA . GLN A 1 427 ? 7.246 29.688 19.641 1 96.19 427 GLN A CA 1
ATOM 3195 C C . GLN A 1 427 ? 6.324 28.516 19.344 1 96.19 427 GLN A C 1
ATOM 3197 O O . GLN A 1 427 ? 5.602 28.047 20.234 1 96.19 427 GLN A O 1
ATOM 3202 N N . LYS A 1 428 ? 6.32 28.109 18.062 1 97.06 428 LYS A N 1
ATOM 3203 C CA . LYS A 1 428 ? 5.539 26.938 17.703 1 97.06 428 LYS A CA 1
ATOM 3204 C C . LYS A 1 428 ? 5.977 25.719 18.5 1 97.06 428 LYS A C 1
ATOM 3206 O O . LYS A 1 428 ? 5.137 24.984 19.031 1 97.06 428 LYS A O 1
ATOM 3211 N N . PHE A 1 429 ? 7.309 25.547 18.641 1 98.19 429 PHE A N 1
ATOM 3212 C CA . PHE A 1 429 ? 7.867 24.422 19.391 1 98.19 429 PHE A CA 1
ATOM 3213 C C . PHE A 1 429 ? 7.402 24.453 20.844 1 98.19 429 PHE A C 1
ATOM 3215 O O . PHE A 1 429 ? 6.879 23.469 21.359 1 98.19 429 PHE A O 1
ATOM 3222 N N . LEU A 1 430 ? 7.52 25.562 21.438 1 97.69 430 LEU A N 1
ATOM 3223 C CA . LEU A 1 430 ? 7.199 25.703 22.859 1 97.69 430 LEU A CA 1
ATOM 3224 C C . LEU A 1 430 ? 5.699 25.531 23.094 1 97.69 430 LEU A C 1
ATOM 3226 O O . LEU A 1 430 ? 5.289 24.969 24.109 1 97.69 430 LEU A O 1
ATOM 3230 N N . SER A 1 431 ? 4.898 26.016 22.172 1 96.56 431 SER A N 1
ATOM 3231 C CA . SER A 1 431 ? 3.449 25.906 22.312 1 96.56 431 SER A CA 1
ATOM 3232 C C . SER A 1 431 ? 2.994 24.453 22.359 1 96.56 431 SER A C 1
ATOM 3234 O O . SER A 1 431 ? 1.982 24.125 22.984 1 96.56 431 SER A O 1
ATOM 3236 N N . LEU A 1 432 ? 3.75 23.562 21.734 1 97.75 432 LEU A N 1
ATOM 3237 C CA . LEU A 1 432 ? 3.354 22.156 21.641 1 97.75 432 LEU A CA 1
ATOM 3238 C C . LEU A 1 432 ? 4.062 21.312 22.688 1 97.75 432 LEU A C 1
ATOM 3240 O O . LEU A 1 432 ? 3.512 20.312 23.172 1 97.75 432 LEU A O 1
ATOM 3244 N N . VAL A 1 433 ? 5.277 21.672 23.094 1 98.25 433 VAL A N 1
ATOM 3245 C CA . VAL A 1 433 ? 6.121 20.812 23.906 1 98.25 433 VAL A CA 1
ATOM 3246 C C . VAL A 1 433 ? 5.961 21.172 25.391 1 98.25 433 VAL A C 1
ATOM 3248 O O . VAL A 1 433 ? 5.898 20.281 26.234 1 98.25 433 VAL A O 1
ATOM 3251 N N . ARG A 1 434 ? 5.859 22.438 25.75 1 97.62 434 ARG A N 1
ATOM 3252 C CA . ARG A 1 434 ? 5.82 22.906 27.125 1 97.62 434 ARG A CA 1
ATOM 3253 C C . ARG A 1 434 ? 4.645 22.297 27.875 1 97.62 434 ARG A C 1
ATOM 3255 O O . ARG A 1 434 ? 4.793 21.859 29.016 1 97.62 434 ARG A O 1
ATOM 3262 N N . PRO A 1 435 ? 3.473 22.234 27.25 1 96.81 435 PRO A N 1
ATOM 3263 C CA . PRO A 1 435 ? 2.328 21.672 27.984 1 96.81 435 PRO A CA 1
ATOM 3264 C C . PRO A 1 435 ? 2.508 20.203 28.328 1 96.81 435 PRO A C 1
ATOM 3266 O O . PRO A 1 435 ? 1.835 19.688 29.219 1 96.81 435 PRO A O 1
ATOM 3269 N N . VAL A 1 436 ? 3.42 19.547 27.625 1 97 436 VAL A N 1
ATOM 3270 C CA . VAL A 1 436 ? 3.553 18.094 27.781 1 97 436 VAL A CA 1
ATOM 3271 C C . VAL A 1 436 ? 4.777 17.781 28.625 1 97 436 VAL A C 1
ATOM 3273 O O . VAL A 1 436 ? 4.691 16.984 29.578 1 97 436 VAL A O 1
ATOM 3276 N N . PHE A 1 437 ? 5.914 18.438 28.344 1 97.25 437 PHE A N 1
ATOM 3277 C CA . PHE A 1 437 ? 7.184 18.047 28.938 1 97.25 437 PHE A CA 1
ATOM 3278 C C . PHE A 1 437 ? 7.637 19.094 29.953 1 97.25 437 PHE A C 1
ATOM 3280 O O . PHE A 1 437 ? 8.586 18.875 30.703 1 97.25 437 PHE A O 1
ATOM 3287 N N . GLY A 1 438 ? 6.996 20.266 30 1 97.62 438 GLY A N 1
ATOM 3288 C CA . GLY A 1 438 ? 7.418 21.359 30.859 1 97.62 438 GLY A CA 1
ATOM 3289 C C . GLY A 1 438 ? 8.469 22.25 30.219 1 97.62 438 GLY A C 1
ATOM 3290 O O . GLY A 1 438 ? 9.078 21.859 29.203 1 97.62 438 GLY A O 1
ATOM 3291 N N . GLN A 1 439 ? 8.727 23.375 30.797 1 97.56 439 GLN A N 1
ATOM 3292 C CA . GLN A 1 439 ? 9.602 24.406 30.25 1 97.56 439 GLN A CA 1
ATOM 3293 C C . GLN A 1 439 ? 11.055 23.938 30.219 1 97.56 439 GLN A C 1
ATOM 3295 O O . GLN A 1 439 ? 11.742 24.109 29.219 1 97.56 439 GLN A O 1
ATOM 3300 N N . THR A 1 440 ? 11.539 23.328 31.266 1 98.06 440 THR A N 1
ATOM 3301 C CA . THR A 1 440 ? 12.938 22.953 31.391 1 98.06 440 THR A CA 1
ATOM 3302 C C . THR A 1 440 ? 13.328 21.922 30.344 1 98.06 440 THR A C 1
ATOM 3304 O O . THR A 1 440 ? 14.336 22.094 29.641 1 98.06 440 THR A O 1
ATOM 3307 N N . ARG A 1 441 ? 12.547 20.922 30.219 1 97.81 441 ARG A N 1
ATOM 3308 C CA . ARG A 1 441 ? 12.828 19.875 29.25 1 97.81 441 ARG A CA 1
ATOM 3309 C C . ARG A 1 441 ? 12.68 20.406 27.828 1 97.81 441 ARG A C 1
ATOM 3311 O O . ARG A 1 441 ? 13.438 20.031 26.922 1 97.81 441 ARG A O 1
ATOM 3318 N N . ALA A 1 442 ? 11.688 21.25 27.562 1 98.31 442 ALA A N 1
ATOM 3319 C CA . ALA A 1 442 ? 11.508 21.875 26.266 1 98.31 442 ALA A CA 1
ATOM 3320 C C . ALA A 1 442 ? 12.758 22.656 25.859 1 98.31 442 ALA A C 1
ATOM 3322 O O . ALA A 1 442 ? 13.234 22.531 24.719 1 98.31 442 ALA A O 1
ATOM 3323 N N . GLU A 1 443 ? 13.258 23.422 26.781 1 97.75 443 GLU A N 1
ATOM 3324 C CA . GLU A 1 443 ? 14.445 24.219 26.516 1 97.75 443 GLU A CA 1
ATOM 3325 C C . GLU A 1 443 ? 15.672 23.328 26.297 1 97.75 443 GLU A C 1
ATOM 3327 O O . GLU A 1 443 ? 16.531 23.656 25.484 1 97.75 443 GLU A O 1
ATOM 3332 N N . ALA A 1 444 ? 15.734 22.266 27.047 1 98.12 444 ALA A N 1
ATOM 3333 C CA . ALA A 1 444 ? 16.828 21.312 26.875 1 98.12 444 ALA A CA 1
ATOM 3334 C C . ALA A 1 444 ? 16.828 20.703 25.484 1 98.12 444 ALA A C 1
ATOM 3336 O O . ALA A 1 444 ? 17.875 20.562 24.859 1 98.12 444 ALA A O 1
ATOM 3337 N N . ILE A 1 445 ? 15.633 20.344 25 1 98.31 445 ILE A N 1
ATOM 3338 C CA . ILE A 1 445 ? 15.5 19.766 23.672 1 98.31 445 ILE A CA 1
ATOM 3339 C C . ILE A 1 445 ? 15.945 20.781 22.625 1 98.31 445 ILE A C 1
ATOM 3341 O O . ILE A 1 445 ? 16.734 20.453 21.734 1 98.31 445 ILE A O 1
ATOM 3345 N N . LEU A 1 446 ? 15.461 22.047 22.719 1 97.81 446 LEU A N 1
ATOM 3346 C CA . LEU A 1 446 ? 15.852 23.094 21.781 1 97.81 446 LEU A CA 1
ATOM 3347 C C . LEU A 1 446 ? 17.359 23.297 21.781 1 97.81 446 LEU A C 1
ATOM 3349 O O . LEU A 1 446 ? 17.969 23.469 20.719 1 97.81 446 LEU A O 1
ATOM 3353 N N . GLY A 1 447 ? 17.906 23.266 22.984 1 97.5 447 GLY A N 1
ATOM 3354 C CA . GLY A 1 447 ? 19.344 23.438 23.109 1 97.5 447 GLY A CA 1
ATOM 3355 C C . GLY A 1 447 ? 20.141 22.344 22.422 1 97.5 447 GLY A C 1
ATOM 3356 O O . GLY A 1 447 ? 21.125 22.625 21.734 1 97.5 447 GLY A O 1
ATOM 3357 N N . VAL A 1 448 ? 19.734 21.125 22.594 1 97.75 448 VAL A N 1
ATOM 3358 C CA . VAL A 1 448 ? 20.422 20 21.984 1 97.75 448 VAL A CA 1
ATOM 3359 C C . VAL A 1 448 ? 20.297 20.062 20.469 1 97.75 448 VAL A C 1
ATOM 3361 O O . VAL A 1 448 ? 21.281 19.828 19.734 1 97.75 448 VAL A O 1
ATOM 3364 N N . VAL A 1 449 ? 19.109 20.391 19.906 1 98 449 VAL A N 1
ATOM 3365 C CA . VAL A 1 449 ? 18.906 20.453 18.469 1 98 449 VAL A CA 1
ATOM 3366 C C . VAL A 1 449 ? 19.719 21.594 17.875 1 98 449 VAL A C 1
ATOM 3368 O O . VAL A 1 449 ? 20.312 21.453 16.797 1 98 449 VAL A O 1
ATOM 3371 N N . GLU A 1 450 ? 19.75 22.734 18.562 1 96.19 450 GLU A N 1
ATOM 3372 C CA . GLU A 1 450 ? 20.5 23.891 18.094 1 96.19 450 GLU A CA 1
ATOM 3373 C C . GLU A 1 450 ? 21.984 23.562 17.953 1 96.19 450 GLU A C 1
ATOM 3375 O O . GLU A 1 450 ? 22.656 24.062 17.031 1 96.19 450 GLU A O 1
ATOM 3380 N N . HIS A 1 451 ? 22.516 22.75 18.875 1 96.56 451 HIS A N 1
ATOM 3381 C CA . HIS A 1 451 ? 23.922 22.375 18.859 1 96.56 451 HIS A CA 1
ATOM 3382 C C . HIS A 1 451 ? 24.094 20.875 18.594 1 96.56 451 HIS A C 1
ATOM 3384 O O . HIS A 1 451 ? 24.875 20.203 19.25 1 96.56 451 HIS A O 1
ATOM 3390 N N . LEU A 1 452 ? 23.312 20.453 17.703 1 96 452 LEU A N 1
ATOM 3391 C CA . LEU A 1 452 ? 23.156 19.031 17.453 1 96 452 LEU A CA 1
ATOM 3392 C C . LEU A 1 452 ? 24.5 18.359 17.188 1 96 452 LEU A C 1
ATOM 3394 O O . LEU A 1 452 ? 24.734 17.234 17.656 1 96 452 LEU A O 1
ATOM 3398 N N . GLN A 1 453 ? 25.406 18.984 16.469 1 94.19 453 GLN A N 1
ATOM 3399 C CA . GLN A 1 453 ? 26.688 18.406 16.062 1 94.19 453 GLN A CA 1
ATOM 3400 C C . GLN A 1 453 ? 27.625 18.234 17.266 1 94.19 453 GLN A C 1
ATOM 3402 O O . GLN A 1 453 ? 28.609 17.516 17.188 1 94.19 453 GLN A O 1
ATOM 3407 N N . GLU A 1 454 ? 27.297 18.828 18.344 1 94.5 454 GLU A N 1
ATOM 3408 C CA . GLU A 1 454 ? 28.109 18.75 19.562 1 94.5 454 GLU A CA 1
ATOM 3409 C C . GLU A 1 454 ? 27.578 17.688 20.516 1 94.5 454 GLU A C 1
ATOM 3411 O O . GLU A 1 454 ? 28.156 17.453 21.578 1 94.5 454 GLU A O 1
ATOM 3416 N N . HIS A 1 455 ? 26.531 17.078 20.125 1 93.62 455 HIS A N 1
ATOM 3417 C CA . HIS A 1 455 ? 25.891 16.078 20.984 1 93.62 455 HIS A CA 1
ATOM 3418 C C . HIS A 1 455 ? 25.828 14.719 20.312 1 93.62 455 HIS A C 1
ATOM 3420 O O . HIS A 1 455 ? 26.172 14.586 19.141 1 93.62 455 HIS A O 1
ATOM 3426 N N . LYS A 1 456 ? 25.484 13.734 21.156 1 92.69 456 LYS A N 1
ATOM 3427 C CA . LYS A 1 456 ? 25.125 12.43 20.625 1 92.69 456 LYS A CA 1
ATOM 3428 C C . LYS A 1 456 ? 23.609 12.328 20.406 1 92.69 456 LYS A C 1
ATOM 3430 O O . LYS A 1 456 ? 22.828 12.953 21.109 1 92.69 456 LYS A O 1
ATOM 3435 N N . LEU A 1 457 ? 23.266 11.578 19.391 1 92.75 457 LEU A N 1
ATOM 3436 C CA . LEU A 1 457 ? 21.859 11.406 19.094 1 92.75 457 LEU A CA 1
ATOM 3437 C C . LEU A 1 457 ? 21.109 10.805 20.281 1 92.75 457 LEU A C 1
ATOM 3439 O O . LEU A 1 457 ? 19.938 11.117 20.516 1 92.75 457 LEU A O 1
ATOM 3443 N N . THR A 1 458 ? 21.797 9.984 21.062 1 91.12 458 THR A N 1
ATOM 3444 C CA . THR A 1 458 ? 21.203 9.32 22.203 1 91.12 458 THR A CA 1
ATOM 3445 C C . THR A 1 458 ? 20.781 10.336 23.266 1 91.12 458 THR A C 1
ATOM 3447 O O . THR A 1 458 ? 19.812 10.117 24 1 91.12 458 THR A O 1
ATOM 3450 N N . GLU A 1 459 ? 21.453 11.445 23.328 1 93.62 459 GLU A N 1
ATOM 3451 C CA . GLU A 1 459 ? 21.094 12.508 24.25 1 93.62 459 GLU A CA 1
ATOM 3452 C C . GLU A 1 459 ? 19.75 13.141 23.875 1 93.62 459 GLU A C 1
ATOM 3454 O O . GLU A 1 459 ? 18.922 13.422 24.734 1 93.62 459 GLU A O 1
ATOM 3459 N N . LEU A 1 460 ? 19.625 13.344 22.594 1 95.62 460 LEU A N 1
ATOM 3460 C CA . LEU A 1 460 ? 18.359 13.891 22.125 1 95.62 460 LEU A CA 1
ATOM 3461 C C . LEU A 1 460 ? 17.219 12.914 22.359 1 95.62 460 LEU A C 1
ATOM 3463 O O . LEU A 1 460 ? 16.156 13.297 22.875 1 95.62 460 LEU A O 1
ATOM 3467 N N . LEU A 1 461 ? 17.422 11.641 22.062 1 93.88 461 LEU A N 1
ATOM 3468 C CA . LEU A 1 461 ? 16.391 10.609 22.188 1 93.88 461 LEU A CA 1
ATOM 3469 C C . LEU A 1 461 ? 15.992 10.43 23.641 1 93.88 461 LEU A C 1
ATOM 3471 O O . LEU A 1 461 ? 14.82 10.18 23.938 1 93.88 461 LEU A O 1
ATOM 3475 N N . ALA A 1 462 ? 16.938 10.578 24.547 1 92.88 462 ALA A N 1
ATOM 3476 C CA . ALA A 1 462 ? 16.672 10.438 25.969 1 92.88 462 ALA A CA 1
ATOM 3477 C C . ALA A 1 462 ? 15.727 11.523 26.469 1 92.88 462 ALA A C 1
ATOM 3479 O O . ALA A 1 462 ? 14.953 11.312 27.406 1 92.88 462 ALA A O 1
ATOM 3480 N N . LEU A 1 463 ? 15.742 12.648 25.797 1 96 463 LEU A N 1
ATOM 3481 C CA . LEU A 1 463 ? 14.898 13.766 26.188 1 96 463 LEU A CA 1
ATOM 3482 C C . LEU A 1 463 ? 13.477 13.586 25.641 1 96 463 LEU A C 1
ATOM 3484 O O . LEU A 1 463 ? 12.555 14.281 26.078 1 96 463 LEU A O 1
ATOM 3488 N N . LEU A 1 464 ? 13.266 12.625 24.734 1 96.19 464 LEU A N 1
ATOM 3489 C CA . LEU A 1 464 ? 12 12.547 24 1 96.19 464 LEU A CA 1
ATOM 3490 C C . LEU A 1 464 ? 11.102 11.469 24.594 1 96.19 464 LEU A C 1
ATOM 3492 O O . LEU A 1 464 ? 10.008 11.219 24.078 1 96.19 464 LEU A O 1
ATOM 3496 N N . HIS A 1 465 ? 11.5 10.844 25.719 1 88.75 465 HIS A N 1
ATOM 3497 C CA . HIS A 1 465 ? 10.703 9.828 26.391 1 88.75 465 HIS A CA 1
ATOM 3498 C C . HIS A 1 465 ? 9.703 10.469 27.344 1 88.75 465 HIS A C 1
ATOM 3500 O O . HIS A 1 465 ? 9.938 11.555 27.875 1 88.75 465 HIS A O 1
ATOM 3506 N N . MET B 1 1 ? -28.328 25.297 -12.477 1 23.06 1 MET B N 1
ATOM 3507 C CA . MET B 1 1 ? -27.859 23.969 -12.836 1 23.06 1 MET B CA 1
ATOM 3508 C C . MET B 1 1 ? -27.688 23.094 -11.594 1 23.06 1 MET B C 1
ATOM 3510 O O . MET B 1 1 ? -27.031 23.5 -10.633 1 23.06 1 MET B O 1
ATOM 3514 N N . ASP B 1 2 ? -28.609 22.219 -11.297 1 24.92 2 ASP B N 1
ATOM 3515 C CA . ASP B 1 2 ? -28.828 21.422 -10.094 1 24.92 2 ASP B CA 1
ATOM 3516 C C . ASP B 1 2 ? -27.547 20.688 -9.688 1 24.92 2 ASP B C 1
ATOM 3518 O O . ASP B 1 2 ? -26.766 20.25 -10.539 1 24.92 2 ASP B O 1
ATOM 3522 N N . ALA B 1 3 ? -26.953 21.078 -8.586 1 32.88 3 ALA B N 1
ATOM 3523 C CA . ALA B 1 3 ? -25.828 20.359 -7.984 1 32.88 3 ALA B CA 1
ATOM 3524 C C . ALA B 1 3 ? -25.953 18.859 -8.25 1 32.88 3 ALA B C 1
ATOM 3526 O O . ALA B 1 3 ? -27.016 18.266 -8.078 1 32.88 3 ALA B O 1
ATOM 3527 N N . PRO B 1 4 ? -25.312 18.266 -9.219 1 35.28 4 PRO B N 1
ATOM 3528 C CA . PRO B 1 4 ? -25.609 16.844 -9.398 1 35.28 4 PRO B CA 1
ATOM 3529 C C . PRO B 1 4 ? -25.922 16.125 -8.086 1 35.28 4 PRO B C 1
ATOM 3531 O O . PRO B 1 4 ? -25.25 16.375 -7.078 1 35.28 4 PRO B O 1
ATOM 3534 N N . THR B 1 5 ? -27.156 15.953 -7.77 1 36.88 5 THR B N 1
ATOM 3535 C CA . THR B 1 5 ? -27.672 15.086 -6.719 1 36.88 5 THR B CA 1
ATOM 3536 C C . THR B 1 5 ? -26.75 13.883 -6.508 1 36.88 5 THR B C 1
ATOM 3538 O O . THR B 1 5 ? -26.469 13.133 -7.449 1 36.88 5 THR B O 1
ATOM 3541 N N . GLU B 1 6 ? -25.672 14.031 -5.789 1 41.72 6 GLU B N 1
ATOM 3542 C CA . GLU B 1 6 ? -24.906 12.844 -5.43 1 41.72 6 GLU B CA 1
ATOM 3543 C C . GLU B 1 6 ? -25.797 11.602 -5.395 1 41.72 6 GLU B C 1
ATOM 3545 O O . GLU B 1 6 ? -26.641 11.461 -4.508 1 41.72 6 GLU B O 1
ATOM 3550 N N . ILE B 1 7 ? -26.516 11.266 -6.422 1 43.25 7 ILE B N 1
ATOM 3551 C CA . ILE B 1 7 ? -27.203 9.992 -6.492 1 43.25 7 ILE B CA 1
ATOM 3552 C C . ILE B 1 7 ? -26.516 8.977 -5.582 1 43.25 7 ILE B C 1
ATOM 3554 O O . ILE B 1 7 ? -25.312 8.758 -5.691 1 43.25 7 ILE B O 1
ATOM 3558 N N . SER B 1 8 ? -27.109 8.891 -4.441 1 55.84 8 SER B N 1
ATOM 3559 C CA . SER B 1 8 ? -26.734 8.008 -3.34 1 55.84 8 SER B CA 1
ATOM 3560 C C . SER B 1 8 ? -26.156 6.699 -3.857 1 55.84 8 SER B C 1
ATOM 3562 O O . SER B 1 8 ? -26.875 5.898 -4.469 1 55.84 8 SER B O 1
ATOM 3564 N N . ARG B 1 9 ? -24.906 6.598 -4.234 1 78.44 9 ARG B N 1
ATOM 3565 C CA . ARG B 1 9 ? -24.234 5.371 -4.656 1 78.44 9 ARG B CA 1
ATOM 3566 C C . ARG B 1 9 ? -24.453 4.25 -3.648 1 78.44 9 ARG B C 1
ATOM 3568 O O . ARG B 1 9 ? -24.625 4.504 -2.453 1 78.44 9 ARG B O 1
ATOM 3575 N N . LEU B 1 10 ? -25.047 3.131 -4.168 1 92.19 10 LEU B N 1
ATOM 3576 C CA . LEU B 1 10 ? -25.141 1.916 -3.367 1 92.19 10 LEU B CA 1
ATOM 3577 C C . LEU B 1 10 ? -23.984 1.803 -2.395 1 92.19 10 LEU B C 1
ATOM 3579 O O . LEU B 1 10 ? -22.812 1.901 -2.799 1 92.19 10 LEU B O 1
ATOM 3583 N N . PRO B 1 11 ? -24.297 1.827 -1.063 1 97.06 11 PRO B N 1
ATOM 3584 C CA . PRO B 1 11 ? -23.219 1.773 -0.073 1 97.06 11 PRO B CA 1
ATOM 3585 C C . PRO B 1 11 ? -22.562 0.397 0.013 1 97.06 11 PRO B C 1
ATOM 3587 O O . PRO B 1 11 ? -22.672 -0.282 1.037 1 97.06 11 PRO B O 1
ATOM 3590 N N . VAL B 1 12 ? -21.797 0.003 -0.915 1 98.38 12 VAL B N 1
ATOM 3591 C CA . VAL B 1 12 ? -21.297 -1.357 -1.081 1 98.38 12 VAL B CA 1
ATOM 3592 C C . VAL B 1 12 ? -20.328 -1.694 0.053 1 98.38 12 VAL B C 1
ATOM 3594 O O . VAL B 1 12 ? -20.266 -2.842 0.502 1 98.38 12 VAL B O 1
ATOM 3597 N N . THR B 1 13 ? -19.531 -0.717 0.523 1 98.81 13 THR B N 1
ATOM 3598 C CA . THR B 1 13 ? -18.625 -0.98 1.641 1 98.81 13 THR B CA 1
ATOM 3599 C C . THR B 1 13 ? -19.406 -1.465 2.859 1 98.81 13 THR B C 1
ATOM 3601 O O . THR B 1 13 ? -19.047 -2.469 3.477 1 98.81 13 THR B O 1
ATOM 3604 N N . LYS B 1 14 ? -20.453 -0.75 3.197 1 98.56 14 LYS B N 1
ATOM 3605 C CA . LYS B 1 14 ? -21.281 -1.106 4.34 1 98.56 14 LYS B CA 1
ATOM 3606 C C . LYS B 1 14 ? -21.984 -2.445 4.117 1 98.56 14 LYS B C 1
ATOM 3608 O O . LYS B 1 14 ? -22.094 -3.254 5.039 1 98.56 14 LYS B O 1
ATOM 3613 N N . ILE B 1 15 ? -22.484 -2.648 2.898 1 98.75 15 ILE B N 1
ATOM 3614 C CA . ILE B 1 15 ? -23.172 -3.887 2.57 1 98.75 15 ILE B CA 1
ATOM 3615 C C . ILE B 1 15 ? -22.219 -5.07 2.723 1 98.75 15 ILE B C 1
ATOM 3617 O O . ILE B 1 15 ? -22.578 -6.086 3.326 1 98.75 15 ILE B O 1
ATOM 3621 N N . LEU B 1 16 ? -21 -4.977 2.184 1 98.88 16 LEU B N 1
ATOM 3622 C CA . LEU B 1 16 ? -20.016 -6.043 2.32 1 98.88 16 LEU B CA 1
ATOM 3623 C C . LEU B 1 16 ? -19.641 -6.246 3.785 1 98.88 16 LEU B C 1
ATOM 3625 O O . LEU B 1 16 ? -19.484 -7.383 4.238 1 98.88 16 LEU B O 1
ATOM 3629 N N . ALA B 1 17 ? -19.453 -5.16 4.504 1 98.94 17 ALA B N 1
ATOM 3630 C CA . ALA B 1 17 ? -19.094 -5.262 5.918 1 98.94 17 ALA B CA 1
ATOM 3631 C C . ALA B 1 17 ? -20.188 -5.992 6.699 1 98.94 17 ALA B C 1
ATOM 3633 O O . ALA B 1 17 ? -19.906 -6.82 7.562 1 98.94 17 ALA B O 1
ATOM 3634 N N . THR B 1 18 ? -21.422 -5.676 6.41 1 98.81 18 THR B N 1
ATOM 3635 C CA . THR B 1 18 ? -22.547 -6.324 7.062 1 98.81 18 THR B CA 1
ATOM 3636 C C . THR B 1 18 ? -22.594 -7.809 6.711 1 98.81 18 THR B C 1
ATOM 3638 O O . THR B 1 18 ? -22.859 -8.648 7.574 1 98.81 18 THR B O 1
ATOM 3641 N N . PHE B 1 19 ? -22.391 -8.109 5.484 1 98.88 19 PHE B N 1
ATOM 3642 C CA . PHE B 1 19 ? -22.328 -9.5 5.043 1 98.88 19 PHE B CA 1
ATOM 3643 C C . PHE B 1 19 ? -21.266 -10.266 5.82 1 98.88 19 PHE B C 1
ATOM 3645 O O . PHE B 1 19 ? -21.531 -11.359 6.332 1 98.88 19 PHE B O 1
ATOM 3652 N N . VAL B 1 20 ? -20.047 -9.703 5.93 1 98.94 20 VAL B N 1
ATOM 3653 C CA . VAL B 1 20 ? -18.922 -10.32 6.637 1 98.94 20 VAL B CA 1
ATOM 3654 C C . VAL B 1 20 ? -19.297 -10.531 8.102 1 98.94 20 VAL B C 1
ATOM 3656 O O . VAL B 1 20 ? -19.094 -11.609 8.656 1 98.94 20 VAL B O 1
ATOM 3659 N N . ALA B 1 21 ? -19.891 -9.516 8.727 1 98.81 21 ALA B N 1
ATOM 3660 C CA . ALA B 1 21 ? -20.219 -9.539 10.148 1 98.81 21 ALA B CA 1
ATOM 3661 C C . ALA B 1 21 ? -21.328 -10.539 10.445 1 98.81 21 ALA B C 1
ATOM 3663 O O . ALA B 1 21 ? -21.375 -11.109 11.539 1 98.81 21 ALA B O 1
ATOM 3664 N N . SER B 1 22 ? -22.188 -10.812 9.438 1 98.44 22 SER B N 1
ATOM 3665 C CA . SER B 1 22 ? -23.359 -11.648 9.672 1 98.44 22 SER B CA 1
ATOM 3666 C C . SER B 1 22 ? -23.156 -13.039 9.086 1 98.44 22 SER B C 1
ATOM 3668 O O . SER B 1 22 ? -24.078 -13.875 9.133 1 98.44 22 SER B O 1
ATOM 3670 N N . ALA B 1 23 ? -22.047 -13.273 8.5 1 98.19 23 ALA B N 1
ATOM 3671 C CA . ALA B 1 23 ? -21.781 -14.578 7.898 1 98.19 23 ALA B CA 1
ATOM 3672 C C . ALA B 1 23 ? -21.969 -15.695 8.922 1 98.19 23 ALA B C 1
ATOM 3674 O O . ALA B 1 23 ? -21.594 -15.547 10.086 1 98.19 23 ALA B O 1
ATOM 3675 N N . SER B 1 24 ? -22.531 -16.844 8.461 1 97.56 24 SER B N 1
ATOM 3676 C CA . SER B 1 24 ? -22.844 -17.953 9.336 1 97.56 24 SER B CA 1
ATOM 3677 C C . SER B 1 24 ? -22.5 -19.297 8.68 1 97.56 24 SER B C 1
ATOM 3679 O O . SER B 1 24 ? -22.562 -19.422 7.453 1 97.56 24 SER B O 1
ATOM 3681 N N . VAL B 1 25 ? -22.172 -20.25 9.469 1 97.25 25 VAL B N 1
ATOM 3682 C CA . VAL B 1 25 ? -21.812 -21.578 8.977 1 97.25 25 VAL B CA 1
ATOM 3683 C C . VAL B 1 25 ? -22.984 -22.188 8.211 1 97.25 25 VAL B C 1
ATOM 3685 O O . VAL B 1 25 ? -22.781 -23.094 7.398 1 97.25 25 VAL B O 1
ATOM 3688 N N . GLU B 1 26 ? -24.156 -21.625 8.383 1 96.94 26 GLU B N 1
ATOM 3689 C CA . GLU B 1 26 ? -25.344 -22.094 7.656 1 96.94 26 GLU B CA 1
ATOM 3690 C C . GLU B 1 26 ? -25.234 -21.797 6.164 1 96.94 26 GLU B C 1
ATOM 3692 O O . GLU B 1 26 ? -25.938 -22.391 5.348 1 96.94 26 GLU B O 1
ATOM 3697 N N . HIS B 1 27 ? -24.359 -20.859 5.805 1 96.81 27 HIS B N 1
ATOM 3698 C CA . HIS B 1 27 ? -24.125 -20.531 4.402 1 96.81 27 HIS B CA 1
ATOM 3699 C C . HIS B 1 27 ? -23.375 -21.656 3.689 1 96.81 27 HIS B C 1
ATOM 3701 O O . HIS B 1 27 ? -23.391 -21.734 2.459 1 96.81 27 HIS B O 1
ATOM 3707 N N . LEU B 1 28 ? -22.719 -22.5 4.473 1 97.69 28 LEU B N 1
ATOM 3708 C CA . LEU B 1 28 ? -21.875 -23.531 3.881 1 97.69 28 LEU B CA 1
ATOM 3709 C C . LEU B 1 28 ? -22.719 -24.734 3.434 1 97.69 28 LEU B C 1
ATOM 3711 O O . LEU B 1 28 ? -23.062 -25.578 4.246 1 97.69 28 LEU B O 1
ATOM 3715 N N . ASP B 1 29 ? -23.031 -24.812 2.193 1 97 29 ASP B N 1
ATOM 3716 C CA . ASP B 1 29 ? -23.641 -26.031 1.652 1 97 29 ASP B CA 1
ATOM 3717 C C . ASP B 1 29 ? -22.562 -27.016 1.188 1 97 29 ASP B C 1
ATOM 3719 O O . ASP B 1 29 ? -21.375 -26.781 1.387 1 97 29 ASP B O 1
ATOM 3723 N N . GLU B 1 30 ? -22.922 -28.094 0.635 1 96.38 30 GLU B N 1
ATOM 3724 C CA . GLU B 1 30 ? -21.984 -29.156 0.281 1 96.38 30 GLU B CA 1
ATOM 3725 C C . GLU B 1 30 ? -21.062 -28.734 -0.85 1 96.38 30 GLU B C 1
ATOM 3727 O O . GLU B 1 30 ? -19.891 -29.125 -0.886 1 96.38 30 GLU B O 1
ATOM 3732 N N . LYS B 1 31 ? -21.594 -27.953 -1.727 1 96 31 LYS B N 1
ATOM 3733 C CA . LYS B 1 31 ? -20.781 -27.469 -2.84 1 96 31 LYS B CA 1
ATOM 3734 C C . LYS B 1 31 ? -19.641 -26.578 -2.346 1 96 31 LYS B C 1
ATOM 3736 O O . LYS B 1 31 ? -18.516 -26.719 -2.807 1 96 31 LYS B O 1
ATOM 3741 N N . LEU B 1 32 ? -19.969 -25.688 -1.416 1 97.44 32 LEU B N 1
ATOM 3742 C CA . LEU B 1 32 ? -18.953 -24.797 -0.844 1 97.44 32 LEU B CA 1
ATOM 3743 C C . LEU B 1 32 ? -17.906 -25.609 -0.064 1 97.44 32 LEU B C 1
ATOM 3745 O O . LEU B 1 32 ? -16.703 -25.375 -0.201 1 97.44 32 LEU B O 1
ATOM 3749 N N . ARG B 1 33 ? -18.359 -26.547 0.75 1 97.69 33 ARG B N 1
ATOM 3750 C CA . ARG B 1 33 ? -17.438 -27.359 1.549 1 97.69 33 ARG B CA 1
ATOM 3751 C C . ARG B 1 33 ? -16.469 -28.141 0.658 1 97.69 33 ARG B C 1
ATOM 3753 O O . ARG B 1 33 ? -15.273 -28.203 0.936 1 97.69 33 ARG B O 1
ATOM 3760 N N . THR B 1 34 ? -17.016 -28.703 -0.381 1 96.81 34 THR B N 1
ATOM 3761 C CA . THR B 1 34 ? -16.188 -29.484 -1.31 1 96.81 34 THR B CA 1
ATOM 3762 C C . THR B 1 34 ? -15.156 -28.594 -1.988 1 96.81 34 THR B C 1
ATOM 3764 O O . THR B 1 34 ? -13.984 -28.969 -2.088 1 96.81 34 THR B O 1
ATOM 3767 N N . LYS B 1 35 ? -15.602 -27.406 -2.451 1 97.62 35 LYS B N 1
ATOM 3768 C CA . LYS B 1 35 ? -14.688 -26.5 -3.129 1 97.62 35 LYS B CA 1
ATOM 3769 C C . LYS B 1 35 ? -13.617 -25.984 -2.17 1 97.62 35 LYS B C 1
ATOM 3771 O O . LYS B 1 35 ? -12.453 -25.828 -2.555 1 97.62 35 LYS B O 1
ATOM 3776 N N . ILE B 1 36 ? -14 -25.734 -0.952 1 98.38 36 ILE B N 1
ATOM 3777 C CA . ILE B 1 36 ? -13.047 -25.266 0.048 1 98.38 36 ILE B CA 1
ATOM 3778 C C . ILE B 1 36 ? -11.961 -26.328 0.265 1 98.38 36 ILE B C 1
ATOM 3780 O O . ILE B 1 36 ? -10.773 -26 0.329 1 98.38 36 ILE B O 1
ATOM 3784 N N . LYS B 1 37 ? -12.375 -27.578 0.386 1 97.94 37 LYS B N 1
ATOM 3785 C CA . LYS B 1 37 ? -11.398 -28.656 0.564 1 97.94 37 LYS B CA 1
ATOM 3786 C C . LYS B 1 37 ? -10.461 -28.75 -0.637 1 97.94 37 LYS B C 1
ATOM 3788 O O . LYS B 1 37 ? -9.266 -29 -0.478 1 97.94 37 LYS B O 1
ATOM 3793 N N . GLU B 1 38 ? -10.984 -28.516 -1.798 1 97.75 38 GLU B N 1
ATOM 3794 C CA . GLU B 1 38 ? -10.195 -28.562 -3.021 1 97.75 38 GLU B CA 1
ATOM 3795 C C . GLU B 1 38 ? -9.133 -27.469 -3.023 1 97.75 38 GLU B C 1
ATOM 3797 O O . GLU B 1 38 ? -7.953 -27.734 -3.25 1 97.75 38 GLU B O 1
ATOM 3802 N N . VAL B 1 39 ? -9.547 -26.203 -2.77 1 98.25 39 VAL B N 1
ATOM 3803 C CA . VAL B 1 39 ? -8.617 -25.094 -2.854 1 98.25 39 VAL B CA 1
ATOM 3804 C C . VAL B 1 39 ? -7.652 -25.125 -1.669 1 98.25 39 VAL B C 1
ATOM 3806 O O . VAL B 1 39 ? -6.492 -24.734 -1.792 1 98.25 39 VAL B O 1
ATOM 3809 N N . LEU B 1 40 ? -8.117 -25.641 -0.525 1 98.5 40 LEU B N 1
ATOM 3810 C CA . LEU B 1 40 ? -7.223 -25.812 0.616 1 98.5 40 LEU B CA 1
ATOM 3811 C C . LEU B 1 40 ? -6.117 -26.812 0.308 1 98.5 40 LEU B C 1
ATOM 3813 O O . LEU B 1 40 ? -4.957 -26.594 0.655 1 98.5 40 LEU B O 1
ATOM 3817 N N . THR B 1 41 ? -6.52 -27.938 -0.307 1 98.44 41 THR B N 1
ATOM 3818 C CA . THR B 1 41 ? -5.547 -28.938 -0.737 1 98.44 41 THR B CA 1
ATOM 3819 C C . THR B 1 41 ? -4.512 -28.328 -1.675 1 98.44 41 THR B C 1
ATOM 3821 O O . THR B 1 41 ? -3.311 -28.531 -1.506 1 98.44 41 THR B O 1
ATOM 3824 N N . ASP B 1 42 ? -4.977 -27.578 -2.592 1 98.56 42 ASP B N 1
ATOM 3825 C CA . ASP B 1 42 ? -4.109 -26.922 -3.559 1 98.56 42 ASP B CA 1
ATOM 3826 C C . ASP B 1 42 ? -3.189 -25.906 -2.871 1 98.56 42 ASP B C 1
ATOM 3828 O O . ASP B 1 42 ? -1.991 -25.859 -3.154 1 98.56 42 ASP B O 1
ATOM 3832 N N . TYR B 1 43 ? -3.744 -25.125 -1.98 1 98.62 43 TYR B N 1
ATOM 3833 C CA . TYR B 1 43 ? -2.998 -24.109 -1.248 1 98.62 43 TYR B CA 1
ATOM 3834 C C . TYR B 1 43 ? -1.858 -24.734 -0.454 1 98.62 43 TYR B C 1
ATOM 3836 O O . TYR B 1 43 ? -0.726 -24.25 -0.494 1 98.62 43 TYR B O 1
ATOM 3844 N N . ILE B 1 44 ? -2.164 -25.781 0.251 1 98.56 44 ILE B N 1
ATOM 3845 C CA . ILE B 1 44 ? -1.161 -26.453 1.066 1 98.56 44 ILE B CA 1
ATOM 3846 C C . ILE B 1 44 ? -0.036 -26.969 0.174 1 98.56 44 ILE B C 1
ATOM 3848 O O . ILE B 1 44 ? 1.145 -26.797 0.489 1 98.56 44 ILE B O 1
ATOM 3852 N N . ALA B 1 45 ? -0.407 -27.562 -0.918 1 98.62 45 ALA B N 1
ATOM 3853 C CA . ALA B 1 45 ? 0.569 -28.141 -1.842 1 98.62 45 ALA B CA 1
ATOM 3854 C C . ALA B 1 45 ? 1.511 -27.062 -2.379 1 98.62 45 ALA B C 1
ATOM 3856 O O . ALA B 1 45 ? 2.732 -27.219 -2.34 1 98.62 45 ALA B O 1
ATOM 3857 N N . VAL B 1 46 ? 0.96 -25.969 -2.826 1 98.62 46 VAL B N 1
ATOM 3858 C CA . VAL B 1 46 ? 1.785 -24.953 -3.486 1 98.62 46 VAL B CA 1
ATOM 3859 C C . VAL B 1 46 ? 2.59 -24.188 -2.445 1 98.62 46 VAL B C 1
ATOM 3861 O O . VAL B 1 46 ? 3.701 -23.734 -2.723 1 98.62 46 VAL B O 1
ATOM 3864 N N . ALA B 1 47 ? 2.035 -24.016 -1.233 1 98.62 47 ALA B N 1
ATOM 3865 C CA . ALA B 1 47 ? 2.805 -23.375 -0.167 1 98.62 47 ALA B CA 1
ATOM 3866 C C . ALA B 1 47 ? 4.035 -24.203 0.188 1 98.62 47 ALA B C 1
ATOM 3868 O O . ALA B 1 47 ? 5.137 -23.672 0.332 1 98.62 47 ALA B O 1
ATOM 3869 N N . ILE B 1 48 ? 3.85 -25.562 0.338 1 98.31 48 ILE B N 1
ATOM 3870 C CA . ILE B 1 48 ? 4.957 -26.453 0.649 1 98.31 48 ILE B CA 1
ATOM 3871 C C . ILE B 1 48 ? 5.965 -26.453 -0.499 1 98.31 48 ILE B C 1
ATOM 3873 O O . ILE B 1 48 ? 7.172 -26.359 -0.272 1 98.31 48 ILE B O 1
ATOM 3877 N N . GLY B 1 49 ? 5.43 -26.547 -1.726 1 97.94 49 GLY B N 1
ATOM 3878 C CA . GLY B 1 49 ? 6.305 -26.484 -2.885 1 97.94 49 GLY B CA 1
ATOM 3879 C C . GLY B 1 49 ? 7.082 -25.172 -2.971 1 97.94 49 GLY B C 1
ATOM 3880 O O . GLY B 1 49 ? 8.281 -25.172 -3.254 1 97.94 49 GLY B O 1
ATOM 3881 N N . GLY B 1 50 ? 6.379 -24.031 -2.77 1 98 50 GLY B N 1
ATOM 3882 C CA . GLY B 1 50 ? 7.02 -22.719 -2.799 1 98 50 GLY B CA 1
ATOM 3883 C C . GLY B 1 50 ? 8.086 -22.562 -1.731 1 98 50 GLY B C 1
ATOM 3884 O O . GLY B 1 50 ? 9.172 -22.047 -2.006 1 98 50 GLY B O 1
ATOM 3885 N N . TYR B 1 51 ? 7.785 -23.016 -0.574 1 97 51 TYR B N 1
ATOM 3886 C CA . TYR B 1 51 ? 8.75 -22.984 0.52 1 97 51 TYR B CA 1
ATOM 3887 C C . TYR B 1 51 ? 10.008 -23.766 0.152 1 97 51 TYR B C 1
ATOM 3889 O O . TYR B 1 51 ? 11.125 -23.266 0.318 1 97 51 TYR B O 1
ATOM 3897 N N . ALA B 1 52 ? 9.859 -24.891 -0.385 1 96.5 52 ALA B N 1
ATOM 3898 C CA . ALA B 1 52 ? 10.953 -25.844 -0.554 1 96.5 52 ALA B CA 1
ATOM 3899 C C . ALA B 1 52 ? 11.766 -25.531 -1.81 1 96.5 52 ALA B C 1
ATOM 3901 O O . ALA B 1 52 ? 12.977 -25.766 -1.852 1 96.5 52 ALA B O 1
ATOM 3902 N N . SER B 1 53 ? 11.125 -24.953 -2.795 1 95.62 53 SER B N 1
ATOM 3903 C CA . SER B 1 53 ? 11.812 -24.984 -4.086 1 95.62 53 SER B CA 1
ATOM 3904 C C . SER B 1 53 ? 12.039 -23.578 -4.633 1 95.62 53 SER B C 1
ATOM 3906 O O . SER B 1 53 ? 12.859 -23.391 -5.535 1 95.62 53 SER B O 1
ATOM 3908 N N . ALA B 1 54 ? 11.344 -22.594 -4.184 1 97 54 ALA B N 1
ATOM 3909 C CA . ALA B 1 54 ? 11.523 -21.25 -4.723 1 97 54 ALA B CA 1
ATOM 3910 C C . ALA B 1 54 ? 12.812 -20.609 -4.184 1 97 54 ALA B C 1
ATOM 3912 O O . ALA B 1 54 ? 13.07 -20.656 -2.98 1 97 54 ALA B O 1
ATOM 3913 N N . ASP B 1 55 ? 13.547 -20 -5.031 1 96.69 55 ASP B N 1
ATOM 3914 C CA . ASP B 1 55 ? 14.812 -19.359 -4.66 1 96.69 55 ASP B CA 1
ATOM 3915 C C . ASP B 1 55 ? 14.57 -18.172 -3.74 1 96.69 55 ASP B C 1
ATOM 3917 O O . ASP B 1 55 ? 15.461 -17.781 -2.979 1 96.69 55 ASP B O 1
ATOM 3921 N N . SER B 1 56 ? 13.398 -17.641 -3.727 1 98.12 56 SER B N 1
ATOM 3922 C CA . SER B 1 56 ? 13.07 -16.438 -2.955 1 98.12 56 SER B CA 1
ATOM 3923 C C . SER B 1 56 ? 12.742 -16.797 -1.507 1 98.12 56 SER B C 1
ATOM 3925 O O . SER B 1 56 ? 12.727 -15.914 -0.641 1 98.12 56 SER B O 1
ATOM 3927 N N . SER B 1 57 ? 12.453 -18.047 -1.192 1 97.94 57 SER B N 1
ATOM 3928 C CA . SER B 1 57 ? 11.898 -18.453 0.098 1 97.94 57 SER B CA 1
ATOM 3929 C C . SER B 1 57 ? 12.875 -18.141 1.234 1 97.94 57 SER B C 1
ATOM 3931 O O . SER B 1 57 ? 12.484 -17.562 2.248 1 97.94 57 SER B O 1
ATOM 3933 N N . THR B 1 58 ? 14.148 -18.484 1.087 1 97.94 58 THR B N 1
ATOM 3934 C CA . THR B 1 58 ? 15.117 -18.344 2.164 1 97.94 58 THR B CA 1
ATOM 3935 C C . THR B 1 58 ? 15.391 -16.859 2.441 1 97.94 58 THR B C 1
ATOM 3937 O O . THR B 1 58 ? 15.328 -16.422 3.59 1 97.94 58 THR B O 1
ATOM 3940 N N . PRO B 1 59 ? 15.672 -16.031 1.386 1 98.62 59 PRO B N 1
ATOM 3941 C CA . PRO B 1 59 ? 15.875 -14.609 1.643 1 98.62 59 PRO B CA 1
ATOM 3942 C C . PRO B 1 59 ? 14.672 -13.953 2.307 1 98.62 59 PRO B C 1
ATOM 3944 O O . PRO B 1 59 ? 14.828 -13.164 3.242 1 98.62 59 PRO B O 1
ATOM 3947 N N . ILE B 1 60 ? 13.484 -14.266 1.88 1 98.62 60 ILE B N 1
ATOM 3948 C CA . ILE B 1 60 ? 12.281 -13.664 2.432 1 98.62 60 ILE B CA 1
ATOM 3949 C C . ILE B 1 60 ? 12.102 -14.094 3.885 1 98.62 60 ILE B C 1
ATOM 3951 O O . ILE B 1 60 ? 11.789 -13.273 4.75 1 98.62 60 ILE B O 1
ATOM 3955 N N . TYR B 1 61 ? 12.289 -15.383 4.176 1 97.25 61 TYR B N 1
ATOM 3956 C CA . TYR B 1 61 ? 12.211 -15.891 5.543 1 97.25 61 TYR B CA 1
ATOM 3957 C C . TYR B 1 61 ? 13.203 -15.164 6.449 1 97.25 61 TYR B C 1
ATOM 3959 O O . TYR B 1 61 ? 12.844 -14.742 7.551 1 97.25 61 TYR B O 1
ATOM 3967 N N . ASN B 1 62 ? 14.445 -14.992 5.984 1 97.25 62 ASN B N 1
ATOM 3968 C CA . ASN B 1 62 ? 15.477 -14.336 6.777 1 97.25 62 ASN B CA 1
ATOM 3969 C C . ASN B 1 62 ? 15.102 -12.891 7.102 1 97.25 62 ASN B C 1
ATOM 3971 O O . ASN B 1 62 ? 15.367 -12.414 8.203 1 97.25 62 ASN B O 1
ATOM 3975 N N . ALA B 1 63 ? 14.516 -12.195 6.152 1 98.19 63 ALA B N 1
ATOM 3976 C CA . ALA B 1 63 ? 14.078 -10.82 6.379 1 98.19 63 ALA B CA 1
ATOM 3977 C C . ALA B 1 63 ? 13 -10.766 7.461 1 98.19 63 ALA B C 1
ATOM 3979 O O . ALA B 1 63 ? 13.023 -9.883 8.32 1 98.19 63 ALA B O 1
ATOM 3980 N N . VAL B 1 64 ? 12.047 -11.68 7.398 1 96.62 64 VAL B N 1
ATOM 3981 C CA . VAL B 1 64 ? 10.938 -11.703 8.344 1 96.62 64 VAL B CA 1
ATOM 3982 C C . VAL B 1 64 ? 11.461 -12.016 9.75 1 96.62 64 VAL B C 1
ATOM 3984 O O . VAL B 1 64 ? 11.008 -11.43 10.734 1 96.62 64 VAL B O 1
ATOM 3987 N N . VAL B 1 65 ? 12.398 -12.938 9.852 1 94.19 65 VAL B N 1
ATOM 3988 C CA . VAL B 1 65 ? 13.023 -13.25 11.133 1 94.19 65 VAL B CA 1
ATOM 3989 C C . VAL B 1 65 ? 13.664 -12 11.719 1 94.19 65 VAL B C 1
ATOM 3991 O O . VAL B 1 65 ? 13.539 -11.727 12.914 1 94.19 65 VAL B O 1
ATOM 3994 N N . ALA B 1 66 ? 14.312 -11.242 10.891 1 92.81 66 ALA B N 1
ATOM 3995 C CA . ALA B 1 66 ? 14.961 -10.016 11.336 1 92.81 66 ALA B CA 1
ATOM 3996 C C . ALA B 1 66 ? 13.938 -9 11.82 1 92.81 66 ALA B C 1
ATOM 3998 O O . ALA B 1 66 ? 14.164 -8.289 12.805 1 92.81 66 ALA B O 1
ATOM 3999 N N . LEU B 1 67 ? 12.844 -8.883 11.164 1 92.62 67 LEU B N 1
ATOM 4000 C CA . LEU B 1 67 ? 11.805 -7.898 11.477 1 92.62 67 LEU B CA 1
ATOM 4001 C C . LEU B 1 67 ? 11.109 -8.242 12.789 1 92.62 67 LEU B C 1
ATOM 4003 O O . LEU B 1 67 ? 10.734 -7.348 13.547 1 92.62 67 LEU B O 1
ATOM 4007 N N . GLN B 1 68 ? 10.859 -9.5 13.055 1 88.81 68 GLN B N 1
ATOM 4008 C CA . GLN B 1 68 ? 10.141 -9.898 14.266 1 88.81 68 GLN B CA 1
ATOM 4009 C C . GLN B 1 68 ? 11.047 -9.812 15.492 1 88.81 68 GLN B C 1
ATOM 4011 O O . GLN B 1 68 ? 10.562 -9.75 16.625 1 88.81 68 GLN B O 1
ATOM 4016 N N . GLY B 1 69 ? 12.359 -9.75 15.266 1 82.06 69 GLY B N 1
ATOM 4017 C CA . GLY B 1 69 ? 13.289 -9.617 16.375 1 82.06 69 GLY B CA 1
ATOM 4018 C C . GLY B 1 69 ? 13.602 -10.938 17.062 1 82.06 69 GLY B C 1
ATOM 4019 O O . GLY B 1 69 ? 12.836 -11.898 16.938 1 82.06 69 GLY B O 1
ATOM 4020 N N . ALA B 1 70 ? 14.602 -10.961 17.812 1 72 70 ALA B N 1
ATOM 4021 C CA . ALA B 1 70 ? 15.148 -12.18 18.406 1 72 70 ALA B CA 1
ATOM 4022 C C . ALA B 1 70 ? 14.258 -12.68 19.547 1 72 70 ALA B C 1
ATOM 4024 O O . ALA B 1 70 ? 14.25 -13.875 19.844 1 72 70 ALA B O 1
ATOM 4025 N N . ALA B 1 71 ? 13.516 -11.844 20.016 1 68.31 71 ALA B N 1
ATOM 4026 C CA . ALA B 1 71 ? 12.742 -12.211 21.188 1 68.31 71 ALA B CA 1
ATOM 4027 C C . ALA B 1 71 ? 11.32 -12.609 20.812 1 68.31 71 ALA B C 1
ATOM 4029 O O . ALA B 1 71 ? 10.484 -12.859 21.688 1 68.31 71 ALA B O 1
ATOM 4030 N N . ALA B 1 72 ? 11.141 -12.609 19.562 1 69.25 72 ALA B N 1
ATOM 4031 C CA . ALA B 1 72 ? 9.75 -12.859 19.188 1 69.25 72 ALA B CA 1
ATOM 4032 C C . ALA B 1 72 ? 9.336 -14.281 19.547 1 69.25 72 ALA B C 1
ATOM 4034 O O . ALA B 1 72 ? 10.102 -15.227 19.375 1 69.25 72 ALA B O 1
ATOM 4035 N N . ASN B 1 73 ? 8.281 -14.375 20.188 1 73.19 73 ASN B N 1
ATOM 4036 C CA . ASN B 1 73 ? 7.68 -15.648 20.578 1 73.19 73 ASN B CA 1
ATOM 4037 C C . ASN B 1 73 ? 6.277 -15.805 20 1 73.19 73 ASN B C 1
ATOM 4039 O O . ASN B 1 73 ? 5.289 -15.727 20.734 1 73.19 73 ASN B O 1
ATOM 4043 N N . GLY B 1 74 ? 6.258 -15.953 18.719 1 78.75 74 GLY B N 1
ATOM 4044 C CA . GLY B 1 74 ? 4.938 -16.156 18.141 1 78.75 74 GLY B CA 1
ATOM 4045 C C . GLY B 1 74 ? 4.469 -17.594 18.219 1 78.75 74 GLY B C 1
ATOM 4046 O O . GLY B 1 74 ? 5.227 -18.484 18.641 1 78.75 74 GLY B O 1
ATOM 4047 N N . SER B 1 75 ? 3.141 -17.797 17.953 1 84.69 75 SER B N 1
ATOM 4048 C CA . SER B 1 75 ? 2.561 -19.125 18.109 1 84.69 75 SER B CA 1
ATOM 4049 C C . SER B 1 75 ? 1.968 -19.625 16.797 1 84.69 75 SER B C 1
ATOM 4051 O O . SER B 1 75 ? 1.284 -20.656 16.766 1 84.69 75 SER B O 1
ATOM 4053 N N . CYS B 1 76 ? 2.271 -18.906 15.703 1 94.31 76 CYS B N 1
ATOM 4054 C CA . CYS B 1 76 ? 1.61 -19.266 14.453 1 94.31 76 CYS B CA 1
ATOM 4055 C C . CYS B 1 76 ? 2.559 -20.031 13.539 1 94.31 76 CYS B C 1
ATOM 4057 O O . CYS B 1 76 ? 3.746 -19.719 13.469 1 94.31 76 CYS B O 1
ATOM 4059 N N . THR B 1 77 ? 2.018 -20.953 12.828 1 94.88 77 THR B N 1
ATOM 4060 C CA . THR B 1 77 ? 2.732 -21.922 12 1 94.88 77 THR B CA 1
ATOM 4061 C C . THR B 1 77 ? 3.264 -21.25 10.734 1 94.88 77 THR B C 1
ATOM 4063 O O . THR B 1 77 ? 2.543 -20.5 10.07 1 94.88 77 THR B O 1
ATOM 4066 N N . VAL B 1 78 ? 4.508 -21.469 10.438 1 95.94 78 VAL B N 1
ATOM 4067 C CA . VAL B 1 78 ? 5.082 -21.266 9.109 1 95.94 78 VAL B CA 1
ATOM 4068 C C . VAL B 1 78 ? 5.242 -22.609 8.406 1 95.94 78 VAL B C 1
ATOM 4070 O O . VAL B 1 78 ? 5.973 -23.484 8.875 1 95.94 78 VAL B O 1
ATOM 4073 N N . ILE B 1 79 ? 4.539 -22.75 7.332 1 95.94 79 ILE B N 1
ATOM 4074 C CA . ILE B 1 79 ? 4.508 -24.016 6.605 1 95.94 79 ILE B CA 1
ATOM 4075 C C . ILE B 1 79 ? 5.93 -24.438 6.266 1 95.94 79 ILE B C 1
ATOM 4077 O O . ILE B 1 79 ? 6.711 -23.672 5.711 1 95.94 79 ILE B O 1
ATOM 4081 N N . GLY B 1 80 ? 6.223 -25.703 6.617 1 93.25 80 GLY B N 1
ATOM 4082 C CA . GLY B 1 80 ? 7.516 -26.297 6.316 1 93.25 80 GLY B CA 1
ATOM 4083 C C . GLY B 1 80 ? 8.57 -26 7.367 1 93.25 80 GLY B C 1
ATOM 4084 O O . GLY B 1 80 ? 9.703 -26.469 7.262 1 93.25 80 GLY B O 1
ATOM 4085 N N . ARG B 1 81 ? 8.195 -25.203 8.406 1 91.19 81 ARG B N 1
ATOM 4086 C CA . ARG B 1 81 ? 9.148 -24.812 9.445 1 91.19 81 ARG B CA 1
ATOM 4087 C C . ARG B 1 81 ? 8.625 -25.188 10.836 1 91.19 81 ARG B C 1
ATOM 4089 O O . ARG B 1 81 ? 7.414 -25.25 11.055 1 91.19 81 ARG B O 1
ATOM 4096 N N . SER B 1 82 ? 9.555 -25.359 11.742 1 87.75 82 SER B N 1
ATOM 4097 C CA . SER B 1 82 ? 9.172 -25.656 13.125 1 87.75 82 SER B CA 1
ATOM 4098 C C . SER B 1 82 ? 9.008 -24.375 13.938 1 87.75 82 SER B C 1
ATOM 4100 O O . SER B 1 82 ? 8.289 -24.359 14.938 1 87.75 82 SER B O 1
ATOM 4102 N N . GLU B 1 83 ? 9.695 -23.328 13.453 1 86.12 83 GLU B N 1
ATOM 4103 C CA . GLU B 1 83 ? 9.617 -22.062 14.172 1 86.12 83 GLU B CA 1
ATOM 4104 C C . GLU B 1 83 ? 8.234 -21.438 14.039 1 86.12 83 GLU B C 1
ATOM 4106 O O . GLU B 1 83 ? 7.609 -21.516 12.977 1 86.12 83 GLU B O 1
ATOM 4111 N N . GLN B 1 84 ? 7.812 -20.891 15.078 1 88.62 84 GLN B N 1
ATOM 4112 C CA . GLN B 1 84 ? 6.551 -20.156 15.078 1 88.62 84 GLN B CA 1
ATOM 4113 C C . GLN B 1 84 ? 6.789 -18.641 15.078 1 88.62 84 GLN B C 1
ATOM 4115 O O . GLN B 1 84 ? 7.84 -18.188 15.531 1 88.62 84 GLN B O 1
ATOM 4120 N N . MET B 1 85 ? 5.855 -17.969 14.508 1 92.44 85 MET B N 1
ATOM 4121 C CA . MET B 1 85 ? 6.008 -16.531 14.344 1 92.44 85 MET B CA 1
ATOM 4122 C C . MET B 1 85 ? 4.762 -15.789 14.82 1 92.44 85 MET B C 1
ATOM 4124 O O . MET B 1 85 ? 3.764 -16.422 15.18 1 92.44 85 MET B O 1
ATOM 4128 N N . LEU B 1 86 ? 4.934 -14.445 14.938 1 93.5 86 LEU B N 1
ATOM 4129 C CA . LEU B 1 86 ? 3.76 -13.602 15.125 1 93.5 86 LEU B CA 1
ATOM 4130 C C . LEU B 1 86 ? 2.77 -13.789 13.977 1 93.5 86 LEU B C 1
ATOM 4132 O O . LEU B 1 86 ? 3.17 -14.086 12.852 1 93.5 86 LEU B O 1
ATOM 4136 N N . PRO B 1 87 ? 1.475 -13.633 14.227 1 95.75 87 PRO B N 1
ATOM 4137 C CA . PRO B 1 87 ? 0.436 -13.977 13.25 1 95.75 87 PRO B CA 1
ATOM 4138 C C . PRO B 1 87 ? 0.639 -13.281 11.906 1 95.75 87 PRO B C 1
ATOM 4140 O O . PRO B 1 87 ? 0.587 -13.938 10.859 1 95.75 87 PRO B O 1
ATOM 4143 N N . GLN B 1 88 ? 0.925 -11.938 11.914 1 97.06 88 GLN B N 1
ATOM 4144 C CA . GLN B 1 88 ? 1.021 -11.195 10.664 1 97.06 88 GLN B CA 1
ATOM 4145 C C . GLN B 1 88 ? 2.232 -11.648 9.852 1 97.06 88 GLN B C 1
ATOM 4147 O O . GLN B 1 88 ? 2.215 -11.602 8.617 1 97.06 88 GLN B O 1
ATOM 4152 N N . TYR B 1 89 ? 3.277 -12.156 10.484 1 96.81 89 TYR B N 1
ATOM 4153 C CA . TYR B 1 89 ? 4.488 -12.578 9.789 1 96.81 89 TYR B CA 1
ATOM 4154 C C . TYR B 1 89 ? 4.363 -14.016 9.297 1 96.81 89 TYR B C 1
ATOM 4156 O O . TYR B 1 89 ? 4.824 -14.344 8.203 1 96.81 89 TYR B O 1
ATOM 4164 N N . ALA B 1 90 ? 3.74 -14.906 10.156 1 97.19 90 ALA B N 1
ATOM 4165 C CA . ALA B 1 90 ? 3.455 -16.266 9.688 1 97.19 90 ALA B CA 1
ATOM 4166 C C . ALA B 1 90 ? 2.564 -16.234 8.445 1 97.19 90 ALA B C 1
ATOM 4168 O O . ALA B 1 90 ? 2.822 -16.953 7.473 1 97.19 90 ALA B O 1
ATOM 4169 N N . ALA B 1 91 ? 1.545 -15.406 8.5 1 98.25 91 ALA B N 1
ATOM 4170 C CA . ALA B 1 91 ? 0.621 -15.266 7.379 1 98.25 91 ALA B CA 1
ATOM 4171 C C . ALA B 1 91 ? 1.333 -14.727 6.145 1 98.25 91 ALA B C 1
ATOM 4173 O O . ALA B 1 91 ? 1.07 -15.164 5.023 1 98.25 91 ALA B O 1
ATOM 4174 N N . LEU B 1 92 ? 2.221 -13.711 6.328 1 98.69 92 LEU B N 1
ATOM 4175 C CA . LEU B 1 92 ? 3.006 -13.148 5.238 1 98.69 92 LEU B CA 1
ATOM 4176 C C . LEU B 1 92 ? 3.832 -14.227 4.543 1 98.69 92 LEU B C 1
ATOM 4178 O O . LEU B 1 92 ? 3.807 -14.344 3.316 1 98.69 92 LEU B O 1
ATOM 4182 N N . LEU B 1 93 ? 4.5 -15.016 5.336 1 98.44 93 LEU B N 1
ATOM 4183 C CA . LEU B 1 93 ? 5.375 -16.047 4.781 1 98.44 93 LEU B CA 1
ATOM 4184 C C . LEU B 1 93 ? 4.566 -17.109 4.062 1 98.44 93 LEU B C 1
ATOM 4186 O O . LEU B 1 93 ? 4.871 -17.469 2.92 1 98.44 93 LEU B O 1
ATOM 4190 N N . ASN B 1 94 ? 3.52 -17.625 4.688 1 98.75 94 ASN B N 1
ATOM 4191 C CA . ASN B 1 94 ? 2.727 -18.703 4.094 1 98.75 94 ASN B CA 1
ATOM 4192 C C . ASN B 1 94 ? 2.059 -18.25 2.799 1 98.75 94 ASN B C 1
ATOM 4194 O O . ASN B 1 94 ? 2.012 -19 1.825 1 98.75 94 ASN B O 1
ATOM 4198 N N . SER B 1 95 ? 1.551 -17.016 2.812 1 98.88 95 SER B N 1
ATOM 4199 C CA . SER B 1 95 ? 0.947 -16.469 1.604 1 98.88 95 SER B CA 1
ATOM 4200 C C . SER B 1 95 ? 1.979 -16.312 0.491 1 98.88 95 SER B C 1
ATOM 4202 O O . SER B 1 95 ? 1.688 -16.594 -0.675 1 98.88 95 SER B O 1
ATOM 4204 N N . THR B 1 96 ? 3.166 -15.852 0.833 1 98.88 96 THR B N 1
ATOM 4205 C CA . THR B 1 96 ? 4.25 -15.664 -0.123 1 98.88 96 THR B CA 1
ATOM 4206 C C . THR B 1 96 ? 4.691 -17 -0.708 1 98.88 96 THR B C 1
ATOM 4208 O O . THR B 1 96 ? 4.836 -17.141 -1.924 1 98.88 96 THR B O 1
ATOM 4211 N N . PHE B 1 97 ? 4.871 -18.016 0.161 1 98.75 97 PHE B N 1
ATOM 4212 C CA . PHE B 1 97 ? 5.258 -19.328 -0.315 1 98.75 97 PHE B CA 1
ATOM 4213 C C . PHE B 1 97 ? 4.219 -19.891 -1.283 1 98.75 97 PHE B C 1
ATOM 4215 O O . PHE B 1 97 ? 4.566 -20.406 -2.346 1 98.75 97 PHE B O 1
ATOM 4222 N N . ALA B 1 98 ? 2.994 -19.672 -0.965 1 98.81 98 ALA B N 1
ATOM 4223 C CA . ALA B 1 98 ? 1.896 -20.234 -1.743 1 98.81 98 ALA B CA 1
ATOM 4224 C C . ALA B 1 98 ? 1.788 -19.578 -3.109 1 98.81 98 ALA B C 1
ATOM 4226 O O . ALA B 1 98 ? 1.158 -20.109 -4.023 1 98.81 98 ALA B O 1
ATOM 4227 N N . HIS B 1 99 ? 2.379 -18.406 -3.262 1 98.75 99 HIS B N 1
ATOM 4228 C CA . HIS B 1 99 ? 2.273 -17.656 -4.516 1 98.75 99 HIS B CA 1
ATOM 4229 C C . HIS B 1 99 ? 3.582 -17.719 -5.297 1 98.75 99 HIS B C 1
ATOM 4231 O O . HIS B 1 99 ? 3.668 -17.188 -6.406 1 98.75 99 HIS B O 1
ATOM 4237 N N . SER B 1 100 ? 4.609 -18.375 -4.801 1 98.38 100 SER B N 1
ATOM 4238 C CA . SER B 1 100 ? 5.973 -18.266 -5.312 1 98.38 100 SER B CA 1
ATOM 4239 C C . SER B 1 100 ? 6.16 -19.094 -6.578 1 98.38 100 SER B C 1
ATOM 4241 O O . SER B 1 100 ? 7.059 -18.828 -7.379 1 98.38 100 SER B O 1
ATOM 4243 N N . LEU B 1 101 ? 5.281 -20.094 -6.77 1 98.12 101 LEU B N 1
ATOM 4244 C CA . LEU B 1 101 ? 5.477 -20.969 -7.918 1 98.12 101 LEU B CA 1
ATOM 4245 C C . LEU B 1 101 ? 4.555 -20.578 -9.07 1 98.12 101 LEU B C 1
ATOM 4247 O O . LEU B 1 101 ? 4.621 -21.172 -10.148 1 98.12 101 LEU B O 1
ATOM 4251 N N . ASP B 1 102 ? 3.668 -19.562 -8.836 1 97.69 102 ASP B N 1
ATOM 4252 C CA . ASP B 1 102 ? 2.605 -19.234 -9.781 1 97.69 102 ASP B CA 1
ATOM 4253 C C . ASP B 1 102 ? 1.812 -20.484 -10.164 1 97.69 102 ASP B C 1
ATOM 4255 O O . ASP B 1 102 ? 1.549 -20.719 -11.344 1 97.69 102 ASP B O 1
ATOM 4259 N N . PHE B 1 103 ? 1.496 -21.188 -9.164 1 98.44 103 PHE B N 1
ATOM 4260 C CA . PHE B 1 103 ? 0.856 -22.484 -9.344 1 98.44 103 PHE B CA 1
ATOM 4261 C C . PHE B 1 103 ? -0.441 -22.562 -8.547 1 98.44 103 PHE B C 1
ATOM 4263 O O . PHE B 1 103 ? -1.1 -23.609 -8.516 1 98.44 103 PHE B O 1
ATOM 4270 N N . ASP B 1 104 ? -0.822 -21.438 -7.879 1 98.44 104 ASP B N 1
ATOM 4271 C CA . ASP B 1 104 ? -2.002 -21.344 -7.023 1 98.44 104 ASP B CA 1
ATOM 4272 C C . ASP B 1 104 ? -3.254 -21.047 -7.852 1 98.44 104 ASP B C 1
ATOM 4274 O O . ASP B 1 104 ? -3.166 -20.797 -9.055 1 98.44 104 ASP B O 1
ATOM 4278 N N . ASP B 1 105 ? -4.371 -21.188 -7.219 1 98 105 ASP B N 1
ATOM 4279 C CA . ASP B 1 105 ? -5.656 -21.062 -7.898 1 98 105 ASP B CA 1
ATOM 4280 C C . ASP B 1 105 ? -5.836 -19.656 -8.469 1 98 105 ASP B C 1
ATOM 4282 O O . ASP B 1 105 ? -5.125 -18.734 -8.086 1 98 105 ASP B O 1
ATOM 4286 N N . THR B 1 106 ? -6.754 -19.516 -9.375 1 97.5 106 THR B N 1
ATOM 4287 C CA . THR B 1 106 ? -7 -18.266 -10.07 1 97.5 106 THR B CA 1
ATOM 4288 C C . THR B 1 106 ? -8.5 -18.031 -10.242 1 97.5 106 THR B C 1
ATOM 4290 O O . THR B 1 106 ? -9.297 -18.969 -10.172 1 97.5 106 THR B O 1
ATOM 4293 N N . TYR B 1 107 ? -8.875 -16.844 -10.352 1 97.25 107 TYR B N 1
ATOM 4294 C CA . TYR B 1 107 ? -10.227 -16.391 -10.672 1 97.25 107 TYR B CA 1
ATOM 4295 C C . TYR B 1 107 ? -10.227 -15.523 -11.922 1 97.25 107 TYR B C 1
ATOM 4297 O O . TYR B 1 107 ? -9.758 -14.391 -11.898 1 97.25 107 TYR B O 1
ATOM 4305 N N . ALA B 1 108 ? -10.797 -15.969 -12.984 1 94.75 108 ALA B N 1
ATOM 4306 C CA . ALA B 1 108 ? -10.641 -15.414 -14.328 1 94.75 108 ALA B CA 1
ATOM 4307 C C . ALA B 1 108 ? -11.273 -14.031 -14.43 1 94.75 108 ALA B C 1
ATOM 4309 O O . ALA B 1 108 ? -10.672 -13.109 -14.977 1 94.75 108 ALA B O 1
ATOM 4310 N N . GLU B 1 109 ? -12.422 -13.82 -13.883 1 93.5 109 GLU B N 1
ATOM 4311 C CA . GLU B 1 109 ? -13.156 -12.57 -14.07 1 93.5 109 GLU B CA 1
ATOM 4312 C C . GLU B 1 109 ? -12.469 -11.414 -13.344 1 93.5 109 GLU B C 1
ATOM 4314 O O . GLU B 1 109 ? -12.641 -10.25 -13.711 1 93.5 109 GLU B O 1
ATOM 4319 N N . GLY B 1 110 ? -11.688 -11.727 -12.359 1 94.5 110 GLY B N 1
ATOM 4320 C CA . GLY B 1 110 ? -10.969 -10.711 -11.602 1 94.5 110 GLY B CA 1
ATOM 4321 C C . GLY B 1 110 ? -9.477 -10.695 -11.891 1 94.5 110 GLY B C 1
ATOM 4322 O O . GLY B 1 110 ? -8.758 -9.805 -11.43 1 94.5 110 GLY B O 1
ATOM 4323 N N . SER B 1 111 ? -9.086 -11.758 -12.672 1 92.88 111 SER B N 1
ATOM 4324 C CA . SER B 1 111 ? -7.676 -11.945 -13 1 92.88 111 SER B CA 1
ATOM 4325 C C . SER B 1 111 ? -6.809 -11.883 -11.742 1 92.88 111 SER B C 1
ATOM 4327 O O . SER B 1 111 ? -5.871 -11.086 -11.672 1 92.88 111 SER B O 1
ATOM 4329 N N . LEU B 1 112 ? -7.121 -12.781 -10.82 1 97.69 112 LEU B N 1
ATOM 4330 C CA . LEU B 1 112 ? -6.398 -12.742 -9.547 1 97.69 112 LEU B CA 1
ATOM 4331 C C . LEU B 1 112 ? -6.344 -14.125 -8.906 1 97.69 112 LEU B C 1
ATOM 4333 O O . LEU B 1 112 ? -6.941 -15.07 -9.422 1 97.69 112 LEU B O 1
ATOM 4337 N N . HIS B 1 113 ? -5.527 -14.195 -7.918 1 98.56 113 HIS B N 1
ATOM 4338 C CA . HIS B 1 113 ? -5.395 -15.352 -7.035 1 98.56 113 HIS B CA 1
ATOM 4339 C C . HIS B 1 113 ? -6 -15.07 -5.664 1 98.56 113 HIS B C 1
ATOM 4341 O O . HIS B 1 113 ? -5.395 -14.367 -4.848 1 98.56 113 HIS B O 1
ATOM 4347 N N . ALA B 1 114 ? -7.109 -15.672 -5.402 1 98.62 114 ALA B N 1
ATOM 4348 C CA . ALA B 1 114 ? -7.832 -15.312 -4.184 1 98.62 114 ALA B CA 1
ATOM 4349 C C . ALA B 1 114 ? -7.406 -16.188 -3.012 1 98.62 114 ALA B C 1
ATOM 4351 O O . ALA B 1 114 ? -7.43 -15.742 -1.859 1 98.62 114 ALA B O 1
ATOM 4352 N N . GLY B 1 115 ? -7.031 -17.391 -3.273 1 98.81 115 GLY B N 1
ATOM 4353 C CA . GLY B 1 115 ? -6.758 -18.375 -2.229 1 98.81 115 GLY B CA 1
ATOM 4354 C C . GLY B 1 115 ? -5.594 -17.984 -1.34 1 98.81 115 GLY B C 1
ATOM 4355 O O . GLY B 1 115 ? -5.668 -18.109 -0.116 1 98.81 115 GLY B O 1
ATOM 4356 N N . VAL B 1 116 ? -4.574 -17.438 -1.92 1 98.81 116 VAL B N 1
ATOM 4357 C CA . VAL B 1 116 ? -3.318 -17.203 -1.214 1 98.81 116 VAL B CA 1
ATOM 4358 C C . VAL B 1 116 ? -3.527 -16.172 -0.114 1 98.81 116 VAL B C 1
ATOM 4360 O O . VAL B 1 116 ? -2.883 -16.219 0.936 1 98.81 116 VAL B O 1
ATOM 4363 N N . THR B 1 117 ? -4.441 -15.227 -0.296 1 98.88 117 THR B N 1
ATOM 4364 C CA . THR B 1 117 ? -4.707 -14.258 0.763 1 98.88 117 THR B CA 1
ATOM 4365 C C . THR B 1 117 ? -5.793 -14.773 1.704 1 98.88 117 THR B C 1
ATOM 4367 O O . THR B 1 117 ? -5.633 -14.727 2.926 1 98.88 117 THR B O 1
ATOM 4370 N N . ALA B 1 118 ? -6.883 -15.367 1.195 1 98.88 118 ALA B N 1
ATOM 4371 C CA . ALA B 1 118 ? -8.023 -15.797 1.992 1 98.88 118 ALA B CA 1
ATOM 4372 C C . ALA B 1 118 ? -7.645 -16.938 2.932 1 98.88 118 ALA B C 1
ATOM 4374 O O . ALA B 1 118 ? -7.934 -16.891 4.129 1 98.88 118 ALA B O 1
ATOM 4375 N N . ILE B 1 119 ? -6.977 -17.953 2.428 1 98.88 119 ILE B N 1
ATOM 4376 C CA . ILE B 1 119 ? -6.66 -19.141 3.209 1 98.88 119 ILE B CA 1
ATOM 4377 C C . ILE B 1 119 ? -5.562 -18.812 4.223 1 98.88 119 ILE B C 1
ATOM 4379 O O . ILE B 1 119 ? -5.633 -19.234 5.379 1 98.88 119 ILE B O 1
ATOM 4383 N N . SER B 1 120 ? -4.539 -18.031 3.793 1 98.75 120 SER B N 1
ATOM 4384 C CA . SER B 1 120 ? -3.475 -17.656 4.719 1 98.75 120 SER B CA 1
ATOM 4385 C C . SER B 1 120 ? -4.027 -16.875 5.906 1 98.75 120 SER B C 1
ATOM 4387 O O . SER B 1 120 ? -3.654 -17.125 7.051 1 98.75 120 SER B O 1
ATOM 4389 N N . ALA B 1 121 ? -4.898 -15.922 5.629 1 98.88 121 ALA B N 1
ATOM 4390 C CA . ALA B 1 121 ? -5.492 -15.109 6.688 1 98.88 121 ALA B CA 1
ATOM 4391 C C . ALA B 1 121 ? -6.371 -15.961 7.602 1 98.88 121 ALA B C 1
ATOM 4393 O O . ALA B 1 121 ? -6.27 -15.875 8.828 1 98.88 121 ALA B O 1
ATOM 4394 N N . ALA B 1 122 ? -7.211 -16.812 7.012 1 98.75 122 ALA B N 1
ATOM 4395 C CA . ALA B 1 122 ? -8.156 -17.625 7.77 1 98.75 122 ALA B CA 1
ATOM 4396 C C . ALA B 1 122 ? -7.422 -18.641 8.648 1 98.75 122 ALA B C 1
ATOM 4398 O O . ALA B 1 122 ? -7.723 -18.766 9.836 1 98.75 122 ALA B O 1
ATOM 4399 N N . MET B 1 123 ? -6.398 -19.312 8.062 1 97.62 123 MET B N 1
ATOM 4400 C CA . MET B 1 123 ? -5.691 -20.359 8.805 1 97.62 123 MET B CA 1
ATOM 4401 C C . MET B 1 123 ? -4.883 -19.75 9.945 1 97.62 123 MET B C 1
ATOM 4403 O O . MET B 1 123 ? -4.855 -20.312 11.047 1 97.62 123 MET B O 1
ATOM 4407 N N . THR B 1 124 ? -4.23 -18.672 9.711 1 97.94 124 THR B N 1
ATOM 4408 C CA . THR B 1 124 ? -3.441 -18.016 10.75 1 97.94 124 THR B CA 1
ATOM 4409 C C . THR B 1 124 ? -4.34 -17.516 11.867 1 97.94 124 THR B C 1
ATOM 4411 O O . THR B 1 124 ? -4.051 -17.719 13.047 1 97.94 124 THR B O 1
ATOM 4414 N N . GLN B 1 125 ? -5.434 -16.812 11.492 1 98.12 125 GLN B N 1
ATOM 4415 C CA . GLN B 1 125 ? -6.332 -16.281 12.516 1 98.12 125 GLN B CA 1
ATOM 4416 C C . GLN B 1 125 ? -6.977 -17.406 13.312 1 98.12 125 GLN B C 1
ATOM 4418 O O . GLN B 1 125 ? -7.176 -17.281 14.523 1 98.12 125 GLN B O 1
ATOM 4423 N N . ALA B 1 126 ? -7.359 -18.484 12.641 1 97.75 126 ALA B N 1
ATOM 4424 C CA . ALA B 1 126 ? -7.922 -19.641 13.344 1 97.75 126 ALA B CA 1
ATOM 4425 C C . ALA B 1 126 ? -6.922 -20.219 14.344 1 97.75 126 ALA B C 1
ATOM 4427 O O . ALA B 1 126 ? -7.305 -20.609 15.445 1 97.75 126 ALA B O 1
ATOM 4428 N N . GLU B 1 127 ? -5.707 -20.281 13.922 1 96.44 127 GLU B N 1
ATOM 4429 C CA . GLU B 1 127 ? -4.668 -20.781 14.82 1 96.44 127 GLU B CA 1
ATOM 4430 C C . GLU B 1 127 ? -4.539 -19.891 16.047 1 96.44 127 GLU B C 1
ATOM 4432 O O . GLU B 1 127 ? -4.355 -20.391 17.172 1 96.44 127 GLU B O 1
ATOM 4437 N N . VAL B 1 128 ? -4.559 -18.594 15.891 1 95.19 128 VAL B N 1
ATOM 4438 C CA . VAL B 1 128 ? -4.484 -17.656 17 1 95.19 128 VAL B CA 1
ATOM 4439 C C . VAL B 1 128 ? -5.598 -17.938 18 1 95.19 128 VAL B C 1
ATOM 4441 O O . VAL B 1 128 ? -5.391 -17.844 19.219 1 95.19 128 VAL B O 1
ATOM 4444 N N . LEU B 1 129 ? -6.75 -18.328 17.453 1 95.31 129 LEU B N 1
ATOM 4445 C CA . LEU B 1 129 ? -7.914 -18.562 18.297 1 95.31 129 LEU B CA 1
ATOM 4446 C C . LEU B 1 129 ? -7.848 -19.938 18.953 1 95.31 129 LEU B C 1
ATOM 4448 O O . LEU B 1 129 ? -8.531 -20.188 19.953 1 95.31 129 LEU B O 1
ATOM 4452 N N . GLY B 1 130 ? -7.086 -20.812 18.375 1 92.25 130 GLY B N 1
ATOM 4453 C CA . GLY B 1 130 ? -6.945 -22.156 18.922 1 92.25 130 GLY B CA 1
ATOM 4454 C C . GLY B 1 130 ? -8.242 -22.938 18.938 1 92.25 130 GLY B C 1
ATOM 4455 O O . GLY B 1 130 ? -8.914 -23.031 17.906 1 92.25 130 GLY B O 1
ATOM 4456 N N . GLU B 1 131 ? -8.609 -23.422 20.047 1 89.38 131 GLU B N 1
ATOM 4457 C CA . GLU B 1 131 ? -9.766 -24.312 20.188 1 89.38 131 GLU B CA 1
ATOM 4458 C C . GLU B 1 131 ? -11.07 -23.516 20.094 1 89.38 131 GLU B C 1
ATOM 4460 O O . GLU B 1 131 ? -12.141 -24.109 19.922 1 89.38 131 GLU B O 1
ATOM 4465 N N . SER B 1 132 ? -10.93 -22.297 20.125 1 90.25 132 SER B N 1
ATOM 4466 C CA . SER B 1 132 ? -12.133 -21.469 20.062 1 90.25 132 SER B CA 1
ATOM 4467 C C . SER B 1 132 ? -12.641 -21.359 18.625 1 90.25 132 SER B C 1
ATOM 4469 O O . SER B 1 132 ? -13.781 -20.938 18.391 1 90.25 132 SER B O 1
ATOM 4471 N N . ALA B 1 133 ? -11.844 -21.688 17.656 1 91.31 133 ALA B N 1
ATOM 4472 C CA . ALA B 1 133 ? -12.273 -21.688 16.266 1 91.31 133 ALA B CA 1
ATOM 4473 C C . ALA B 1 133 ? -12.562 -23.094 15.781 1 91.31 133 ALA B C 1
ATOM 4475 O O . ALA B 1 133 ? -11.68 -23.953 15.781 1 91.31 133 ALA B O 1
ATOM 4476 N N . SER B 1 134 ? -13.828 -23.312 15.352 1 94.62 134 SER B N 1
ATOM 4477 C CA . SER B 1 134 ? -14.156 -24.594 14.758 1 94.62 134 SER B CA 1
ATOM 4478 C C . SER B 1 134 ? -13.695 -24.672 13.312 1 94.62 134 SER B C 1
ATOM 4480 O O . SER B 1 134 ? -13.445 -23.656 12.672 1 94.62 134 SER B O 1
ATOM 4482 N N . VAL B 1 135 ? -13.602 -25.828 12.867 1 96.38 135 VAL B N 1
ATOM 4483 C CA . VAL B 1 135 ? -13.219 -26.078 11.477 1 96.38 135 VAL B CA 1
ATOM 4484 C C . VAL B 1 135 ? -14.25 -25.438 10.539 1 96.38 135 VAL B C 1
ATOM 4486 O O . VAL B 1 135 ? -13.891 -24.875 9.508 1 96.38 135 VAL B O 1
ATOM 4489 N N . GLU B 1 136 ? -15.516 -25.484 10.898 1 96.69 136 GLU B N 1
ATOM 4490 C CA . GLU B 1 136 ? -16.578 -24.891 10.078 1 96.69 136 GLU B CA 1
ATOM 4491 C C . GLU B 1 136 ? -16.438 -23.375 9.992 1 96.69 136 GLU B C 1
ATOM 4493 O O . GLU B 1 136 ? -16.688 -22.781 8.938 1 96.69 136 GLU B O 1
ATOM 4498 N N . GLU B 1 137 ? -16.062 -22.812 11.086 1 97.69 137 GLU B N 1
ATOM 4499 C CA . GLU B 1 137 ? -15.852 -21.359 11.078 1 97.69 137 GLU B CA 1
ATOM 4500 C C . GLU B 1 137 ? -14.656 -20.984 10.211 1 97.69 137 GLU B C 1
ATOM 4502 O O . GLU B 1 137 ? -14.68 -19.969 9.523 1 97.69 137 GLU B O 1
ATOM 4507 N N . ALA B 1 138 ? -13.617 -21.828 10.312 1 98.19 138 ALA B N 1
ATOM 4508 C CA . ALA B 1 138 ? -12.461 -21.594 9.445 1 98.19 138 ALA B CA 1
ATOM 4509 C C . ALA B 1 138 ? -12.844 -21.734 7.973 1 98.19 138 ALA B C 1
ATOM 4511 O O . ALA B 1 138 ? -12.414 -20.938 7.137 1 98.19 138 ALA B O 1
ATOM 4512 N N . MET B 1 139 ? -13.648 -22.734 7.656 1 98.5 139 MET B N 1
ATOM 4513 C CA . MET B 1 139 ? -14.141 -22.938 6.297 1 98.5 139 MET B CA 1
ATOM 4514 C C . MET B 1 139 ? -14.969 -21.734 5.84 1 98.5 139 MET B C 1
ATOM 4516 O O . MET B 1 139 ? -14.828 -21.266 4.707 1 98.5 139 MET B O 1
ATOM 4520 N N . LEU B 1 140 ? -15.812 -21.25 6.734 1 98.75 140 LEU B N 1
ATOM 4521 C CA . LEU B 1 140 ? -16.625 -20.078 6.43 1 98.75 140 LEU B CA 1
ATOM 4522 C C . LEU B 1 140 ? -15.758 -18.859 6.137 1 98.75 140 LEU B C 1
ATOM 4524 O O . LEU B 1 140 ? -16.016 -18.125 5.188 1 98.75 140 LEU B O 1
ATOM 4528 N N . ALA B 1 141 ? -14.719 -18.672 6.977 1 98.88 141 ALA B N 1
ATOM 4529 C CA . ALA B 1 141 ? -13.805 -17.547 6.801 1 98.88 141 ALA B CA 1
ATOM 4530 C C . ALA B 1 141 ? -13.102 -17.625 5.449 1 98.88 141 ALA B C 1
ATOM 4532 O O . ALA B 1 141 ? -12.938 -16.609 4.773 1 98.88 141 ALA B O 1
ATOM 4533 N N . ILE B 1 142 ? -12.688 -18.828 5.047 1 98.88 142 ILE B N 1
ATOM 4534 C CA . ILE B 1 142 ? -12.07 -19.016 3.742 1 98.88 142 ILE B CA 1
ATOM 4535 C C . ILE B 1 142 ? -13.047 -18.625 2.641 1 98.88 142 ILE B C 1
ATOM 4537 O O . ILE B 1 142 ? -12.711 -17.844 1.75 1 98.88 142 ILE B O 1
ATOM 4541 N N . ALA B 1 143 ? -14.273 -19.078 2.729 1 98.88 143 ALA B N 1
ATOM 4542 C CA . ALA B 1 143 ? -15.281 -18.797 1.705 1 98.88 143 ALA B CA 1
ATOM 4543 C C . ALA B 1 143 ? -15.555 -17.312 1.589 1 98.88 143 ALA B C 1
ATOM 4545 O O . ALA B 1 143 ? -15.617 -16.766 0.483 1 98.88 143 ALA B O 1
ATOM 4546 N N . VAL B 1 144 ? -15.727 -16.656 2.713 1 98.94 144 VAL B N 1
ATOM 4547 C CA . VAL B 1 144 ? -16.047 -15.234 2.732 1 98.94 144 VAL B CA 1
ATOM 4548 C C . VAL B 1 144 ? -14.867 -14.43 2.213 1 98.94 144 VAL B C 1
ATOM 4550 O O . VAL B 1 144 ? -15.039 -13.469 1.453 1 98.94 144 VAL B O 1
ATOM 4553 N N . GLY B 1 145 ? -13.641 -14.812 2.654 1 98.94 145 GLY B N 1
ATOM 4554 C CA . GLY B 1 145 ? -12.453 -14.156 2.133 1 98.94 145 GLY B CA 1
ATOM 4555 C C . GLY B 1 145 ? -12.336 -14.242 0.624 1 98.94 145 GLY B C 1
ATOM 4556 O O . GLY B 1 145 ? -12.078 -13.234 -0.043 1 98.94 145 GLY B O 1
ATOM 4557 N N . TYR B 1 146 ? -12.578 -15.469 0.051 1 98.88 146 TYR B N 1
ATOM 4558 C CA . TYR B 1 146 ? -12.602 -15.656 -1.395 1 98.88 146 TYR B CA 1
ATOM 4559 C C . TYR B 1 146 ? -13.648 -14.75 -2.043 1 98.88 146 TYR B C 1
ATOM 4561 O O . TYR B 1 146 ? -13.367 -14.094 -3.047 1 98.88 146 TYR B O 1
ATOM 4569 N N . GLU B 1 147 ? -14.789 -14.758 -1.476 1 98.88 147 GLU B N 1
ATOM 4570 C CA . GLU B 1 147 ? -15.945 -14.094 -2.076 1 98.88 147 GLU B CA 1
ATOM 4571 C C . GLU B 1 147 ? -15.711 -12.586 -2.188 1 98.88 147 GLU B C 1
ATOM 4573 O O . GLU B 1 147 ? -15.93 -11.992 -3.246 1 98.88 147 GLU B O 1
ATOM 4578 N N . VAL B 1 148 ? -15.234 -12.016 -1.104 1 98.94 148 VAL B N 1
ATOM 4579 C CA . VAL B 1 148 ? -14.984 -10.578 -1.091 1 98.94 148 VAL B CA 1
ATOM 4580 C C . VAL B 1 148 ? -13.891 -10.234 -2.1 1 98.94 148 VAL B C 1
ATOM 4582 O O . VAL B 1 148 ? -14.031 -9.289 -2.879 1 98.94 148 VAL B O 1
ATOM 4585 N N . THR B 1 149 ? -12.828 -11.008 -2.135 1 98.94 149 THR B N 1
ATOM 4586 C CA . THR B 1 149 ? -11.727 -10.773 -3.064 1 98.94 149 THR B CA 1
ATOM 4587 C C . THR B 1 149 ? -12.211 -10.859 -4.508 1 98.94 149 THR B C 1
ATOM 4589 O O . THR B 1 149 ? -11.93 -9.977 -5.316 1 98.94 149 THR B O 1
ATOM 4592 N N . CYS B 1 150 ? -12.953 -11.891 -4.812 1 98.81 150 CYS B N 1
ATOM 4593 C CA . CYS B 1 150 ? -13.367 -12.156 -6.184 1 98.81 150 CYS B CA 1
ATOM 4594 C C . CYS B 1 150 ? -14.359 -11.109 -6.672 1 98.81 150 CYS B C 1
ATOM 4596 O O . CYS B 1 150 ? -14.258 -10.633 -7.801 1 98.81 150 CYS B O 1
ATOM 4598 N N . ARG B 1 151 ? -15.297 -10.734 -5.863 1 98.81 151 ARG B N 1
ATOM 4599 C CA . ARG B 1 151 ? -16.281 -9.742 -6.262 1 98.81 151 ARG B CA 1
ATOM 4600 C C . ARG B 1 151 ? -15.625 -8.391 -6.527 1 98.81 151 ARG B C 1
ATOM 4602 O O . ARG B 1 151 ? -15.914 -7.746 -7.539 1 98.81 151 ARG B O 1
ATOM 4609 N N . ILE B 1 152 ? -14.758 -7.973 -5.641 1 98.75 152 ILE B N 1
ATOM 4610 C CA . ILE B 1 152 ? -14.039 -6.715 -5.82 1 98.75 152 ILE B CA 1
ATOM 4611 C C . ILE B 1 152 ? -13.133 -6.809 -7.047 1 98.75 152 ILE B C 1
ATOM 4613 O O . ILE B 1 152 ? -13.109 -5.895 -7.875 1 98.75 152 ILE B O 1
ATOM 4617 N N . GLY B 1 153 ? -12.398 -7.902 -7.152 1 98.44 153 GLY B N 1
ATOM 4618 C CA . GLY B 1 153 ? -11.5 -8.102 -8.281 1 98.44 153 GLY B CA 1
ATOM 4619 C C . GLY B 1 153 ? -12.211 -8.047 -9.625 1 98.44 153 GLY B C 1
ATOM 4620 O O . GLY B 1 153 ? -11.672 -7.52 -10.594 1 98.44 153 GLY B O 1
ATOM 4621 N N . ARG B 1 154 ? -13.375 -8.594 -9.688 1 97.81 154 ARG B N 1
ATOM 4622 C CA . ARG B 1 154 ? -14.156 -8.594 -10.922 1 97.81 154 ARG B CA 1
ATOM 4623 C C . ARG B 1 154 ? -14.477 -7.176 -11.367 1 97.81 154 ARG B C 1
ATOM 4625 O O . ARG B 1 154 ? -14.5 -6.883 -12.562 1 97.81 154 ARG B O 1
ATOM 4632 N N . GLU B 1 155 ? -14.695 -6.289 -10.453 1 98 155 GLU B N 1
ATOM 4633 C CA . GLU B 1 155 ? -15.039 -4.91 -10.781 1 98 155 GLU B CA 1
ATOM 4634 C C . GLU B 1 155 ? -13.789 -4.102 -11.125 1 98 155 GLU B C 1
ATOM 4636 O O . GLU B 1 155 ? -13.891 -3.037 -11.742 1 98 155 GLU B O 1
ATOM 4641 N N . LEU B 1 156 ? -12.633 -4.543 -10.695 1 97.56 156 LEU B N 1
ATOM 4642 C CA . LEU B 1 156 ? -11.391 -3.951 -11.172 1 97.56 156 LEU B CA 1
ATOM 4643 C C . LEU B 1 156 ? -11.102 -4.379 -12.609 1 97.56 156 LEU B C 1
ATOM 4645 O O . LEU B 1 156 ? -10.742 -3.553 -13.453 1 97.56 156 LEU B O 1
ATOM 4649 N N . GLY B 1 157 ? -11.266 -5.691 -12.859 1 94.88 157 GLY B N 1
ATOM 4650 C CA . GLY B 1 157 ? -11 -6.266 -14.172 1 94.88 157 GLY B CA 1
ATOM 4651 C C . GLY B 1 157 ? -9.531 -6.191 -14.562 1 94.88 157 GLY B C 1
ATOM 4652 O O . GLY B 1 157 ? -8.688 -5.828 -13.75 1 94.88 157 GLY B O 1
ATOM 4653 N N . THR B 1 158 ? -9.242 -6.562 -15.805 1 93.88 158 THR B N 1
ATOM 4654 C CA . THR B 1 158 ? -7.883 -6.48 -16.328 1 93.88 158 THR B CA 1
ATOM 4655 C C . THR B 1 158 ? -7.512 -5.035 -16.641 1 93.88 158 THR B C 1
ATOM 4657 O O . THR B 1 158 ? -6.34 -4.723 -16.859 1 93.88 158 THR B O 1
ATOM 4660 N N . GLU B 1 159 ? -8.516 -4.141 -16.609 1 94.12 159 GLU B N 1
ATOM 4661 C CA . GLU B 1 159 ? -8.258 -2.719 -16.812 1 94.12 159 GLU B CA 1
ATOM 4662 C C . GLU B 1 159 ? -7.289 -2.168 -15.773 1 94.12 159 GLU B C 1
ATOM 4664 O O . GLU B 1 159 ? -6.559 -1.212 -16.047 1 94.12 159 GLU B O 1
ATOM 4669 N N . SER B 1 160 ? -7.266 -2.811 -14.578 1 96.31 160 SER B N 1
ATOM 4670 C CA . SER B 1 160 ? -6.336 -2.404 -13.531 1 96.31 160 SER B CA 1
ATOM 4671 C C . SER B 1 160 ? -4.891 -2.482 -14.008 1 96.31 160 SER B C 1
ATOM 4673 O O . SER B 1 160 ? -4.035 -1.73 -13.539 1 96.31 160 SER B O 1
ATOM 4675 N N . TYR B 1 161 ? -4.621 -3.389 -14.984 1 94.06 161 TYR B N 1
ATOM 4676 C CA . TYR B 1 161 ? -3.266 -3.559 -15.5 1 94.06 161 TYR B CA 1
ATOM 4677 C C . TYR B 1 161 ? -2.785 -2.295 -16.203 1 94.06 161 TYR B C 1
ATOM 4679 O O . TYR B 1 161 ? -1.588 -2 -16.203 1 94.06 161 TYR B O 1
ATOM 4687 N N . HIS B 1 162 ? -3.695 -1.558 -16.688 1 92.31 162 HIS B N 1
ATOM 4688 C CA . HIS B 1 162 ? -3.328 -0.329 -17.391 1 92.31 162 HIS B CA 1
ATOM 4689 C C . HIS B 1 162 ? -2.814 0.723 -16.406 1 92.31 162 HIS B C 1
ATOM 4691 O O . HIS B 1 162 ? -2.08 1.634 -16.797 1 92.31 162 HIS B O 1
ATOM 4697 N N . ARG B 1 163 ? -3.145 0.533 -15.203 1 94.56 163 ARG B N 1
ATOM 4698 C CA . ARG B 1 163 ? -2.609 1.428 -14.18 1 94.56 163 ARG B CA 1
ATOM 4699 C C . ARG B 1 163 ? -1.388 0.816 -13.5 1 94.56 163 ARG B C 1
ATOM 4701 O O . ARG B 1 163 ? -0.685 1.492 -12.75 1 94.56 163 ARG B O 1
ATOM 4708 N N . GLY B 1 164 ? -1.254 -0.449 -13.742 1 96.12 164 GLY B N 1
ATOM 4709 C CA . GLY B 1 164 ? -0.04 -1.088 -13.266 1 96.12 164 GLY B CA 1
ATOM 4710 C C . GLY B 1 164 ? -0.224 -1.793 -11.93 1 96.12 164 GLY B C 1
ATOM 4711 O O . GLY B 1 164 ? 0.725 -1.92 -11.156 1 96.12 164 GLY B O 1
ATOM 4712 N N . PHE B 1 165 ? -1.429 -2.293 -11.648 1 98.19 165 PHE B N 1
ATOM 4713 C CA . PHE B 1 165 ? -1.646 -2.885 -10.328 1 98.19 165 PHE B CA 1
ATOM 4714 C C . PHE B 1 165 ? -1.988 -4.363 -10.453 1 98.19 165 PHE B C 1
ATOM 4716 O O . PHE B 1 165 ? -2.674 -4.773 -11.391 1 98.19 165 PHE B O 1
ATOM 4723 N N . HIS B 1 166 ? -1.538 -5.105 -9.492 1 98.25 166 HIS B N 1
ATOM 4724 C CA . HIS B 1 166 ? -1.768 -6.539 -9.336 1 98.25 166 HIS B CA 1
ATOM 4725 C C . HIS B 1 166 ? -2.957 -6.812 -8.422 1 98.25 166 HIS B C 1
ATOM 4727 O O . HIS B 1 166 ? -2.844 -6.703 -7.199 1 98.25 166 HIS B O 1
ATOM 4733 N N . ASN B 1 167 ? -4.02 -7.309 -8.953 1 98.38 167 ASN B N 1
ATOM 4734 C CA . ASN B 1 167 ? -5.297 -7.418 -8.258 1 98.38 167 ASN B CA 1
ATOM 4735 C C . ASN B 1 167 ? -5.223 -8.406 -7.102 1 98.38 167 ASN B C 1
ATOM 4737 O O . ASN B 1 167 ? -5.949 -8.273 -6.117 1 98.38 167 ASN B O 1
ATOM 4741 N N . THR B 1 168 ? -4.324 -9.398 -7.215 1 98.69 168 THR B N 1
ATOM 4742 C CA . THR B 1 168 ? -4.188 -10.391 -6.156 1 98.69 168 THR B CA 1
ATOM 4743 C C . THR B 1 168 ? -3.918 -9.719 -4.816 1 98.69 168 THR B C 1
ATOM 4745 O O . THR B 1 168 ? -4.473 -10.117 -3.789 1 98.69 168 THR B O 1
ATOM 4748 N N . ALA B 1 169 ? -3.135 -8.703 -4.875 1 98.75 169 ALA B N 1
ATOM 4749 C CA . ALA B 1 169 ? -2.791 -7.996 -3.643 1 98.75 169 ALA B CA 1
ATOM 4750 C C . ALA B 1 169 ? -3.811 -6.902 -3.334 1 98.75 169 ALA B C 1
ATOM 4752 O O . ALA B 1 169 ? -4.281 -6.789 -2.201 1 98.75 169 ALA B O 1
ATOM 4753 N N . THR B 1 170 ? -4.184 -6.094 -4.344 1 98.75 170 THR B N 1
ATOM 4754 C CA . THR B 1 170 ? -5.008 -4.918 -4.082 1 98.75 170 THR B CA 1
ATOM 4755 C C . THR B 1 170 ? -6.41 -5.324 -3.643 1 98.75 170 THR B C 1
ATOM 4757 O O . THR B 1 170 ? -6.957 -4.762 -2.693 1 98.75 170 THR B O 1
ATOM 4760 N N . ALA B 1 171 ? -6.977 -6.328 -4.285 1 98.88 171 ALA B N 1
ATOM 4761 C CA . ALA B 1 171 ? -8.289 -6.824 -3.865 1 98.88 171 ALA B CA 1
ATOM 4762 C C . ALA B 1 171 ? -8.156 -7.805 -2.705 1 98.88 171 ALA B C 1
ATOM 4764 O O . ALA B 1 171 ? -9.031 -7.875 -1.842 1 98.88 171 ALA B O 1
ATOM 4765 N N . GLY B 1 172 ? -7.062 -8.547 -2.682 1 98.88 172 GLY B N 1
ATOM 4766 C CA . GLY B 1 172 ? -6.855 -9.602 -1.708 1 98.88 172 GLY B CA 1
ATOM 4767 C C . GLY B 1 172 ? -6.848 -9.102 -0.276 1 98.88 172 GLY B C 1
ATOM 4768 O O . GLY B 1 172 ? -7.246 -9.828 0.641 1 98.88 172 GLY B O 1
ATOM 4769 N N . ILE B 1 173 ? -6.438 -7.875 -0.06 1 98.94 173 ILE B N 1
ATOM 4770 C CA . ILE B 1 173 ? -6.363 -7.352 1.3 1 98.94 173 ILE B CA 1
ATOM 4771 C C . ILE B 1 173 ? -7.766 -7.25 1.894 1 98.94 173 ILE B C 1
ATOM 4773 O O . ILE B 1 173 ? -7.961 -7.477 3.09 1 98.94 173 ILE B O 1
ATOM 4777 N N . PHE B 1 174 ? -8.758 -6.93 1.086 1 98.94 174 PHE B N 1
ATOM 4778 C CA . PHE B 1 174 ? -10.125 -6.852 1.572 1 98.94 174 PHE B CA 1
ATOM 4779 C C . PHE B 1 174 ? -10.648 -8.234 1.946 1 98.94 174 PHE B C 1
ATOM 4781 O O . PHE B 1 174 ? -11.312 -8.391 2.973 1 98.94 174 PHE B O 1
ATOM 4788 N N . GLY B 1 175 ? -10.336 -9.227 1.111 1 98.94 175 GLY B N 1
ATOM 4789 C CA . GLY B 1 175 ? -10.719 -10.586 1.44 1 98.94 175 GLY B CA 1
ATOM 4790 C C . GLY B 1 175 ? -10.047 -11.109 2.695 1 98.94 175 GLY B C 1
ATOM 4791 O O . GLY B 1 175 ? -10.664 -11.82 3.49 1 98.94 175 GLY B O 1
ATOM 4792 N N . ALA B 1 176 ? -8.766 -10.789 2.854 1 99 176 ALA B N 1
ATOM 4793 C CA . ALA B 1 176 ? -8.039 -11.188 4.059 1 99 176 ALA B CA 1
ATOM 4794 C C . ALA B 1 176 ? -8.656 -10.555 5.305 1 99 176 ALA B C 1
ATOM 4796 O O . ALA B 1 176 ? -8.852 -11.234 6.32 1 99 176 ALA B O 1
ATOM 4797 N N . VAL B 1 177 ? -8.977 -9.266 5.246 1 99 177 VAL B N 1
ATOM 4798 C CA . VAL B 1 177 ? -9.648 -8.594 6.348 1 99 177 VAL B CA 1
ATOM 4799 C C . VAL B 1 177 ? -10.969 -9.305 6.66 1 99 177 VAL B C 1
ATOM 4801 O O . VAL B 1 177 ? -11.281 -9.555 7.828 1 99 177 VAL B O 1
ATOM 4804 N N . ALA B 1 178 ? -11.719 -9.633 5.629 1 99 178 ALA B N 1
ATOM 4805 C CA . ALA B 1 178 ? -13 -10.305 5.797 1 99 178 ALA B CA 1
ATOM 4806 C C . ALA B 1 178 ? -12.836 -11.641 6.512 1 99 178 ALA B C 1
ATOM 4808 O O . ALA B 1 178 ? -13.578 -11.953 7.445 1 99 178 ALA B O 1
ATOM 4809 N N . ALA B 1 179 ? -11.859 -12.445 6.07 1 98.94 179 ALA B N 1
ATOM 4810 C CA . ALA B 1 179 ? -11.617 -13.75 6.668 1 98.94 179 ALA B CA 1
ATOM 4811 C C . ALA B 1 179 ? -11.297 -13.625 8.156 1 98.94 179 ALA B C 1
ATOM 4813 O O . ALA B 1 179 ? -11.844 -14.352 8.984 1 98.94 179 ALA B O 1
ATOM 4814 N N . ILE B 1 180 ? -10.414 -12.695 8.508 1 98.94 180 ILE B N 1
ATOM 4815 C CA . ILE B 1 180 ? -10.031 -12.469 9.898 1 98.94 180 ILE B CA 1
ATOM 4816 C C . ILE B 1 180 ? -11.25 -12.023 10.703 1 98.94 180 ILE B C 1
ATOM 4818 O O . ILE B 1 180 ? -11.492 -12.516 11.805 1 98.94 180 ILE B O 1
ATOM 4822 N N . ALA B 1 181 ? -12.016 -11.133 10.117 1 98.94 181 ALA B N 1
ATOM 4823 C CA . ALA B 1 181 ? -13.164 -10.547 10.805 1 98.94 181 ALA B CA 1
ATOM 4824 C C . ALA B 1 181 ? -14.227 -11.602 11.086 1 98.94 181 ALA B C 1
ATOM 4826 O O . ALA B 1 181 ? -14.867 -11.578 12.141 1 98.94 181 ALA B O 1
ATOM 4827 N N . VAL B 1 182 ? -14.477 -12.484 10.133 1 98.88 182 VAL B N 1
ATOM 4828 C CA . VAL B 1 182 ? -15.438 -13.555 10.328 1 98.88 182 VAL B CA 1
ATOM 4829 C C . VAL B 1 182 ? -15.055 -14.383 11.547 1 98.88 182 VAL B C 1
ATOM 4831 O O . VAL B 1 182 ? -15.883 -14.648 12.422 1 98.88 182 VAL B O 1
ATOM 4834 N N . LEU B 1 183 ? -13.812 -14.82 11.633 1 98.75 183 LEU B N 1
ATOM 4835 C CA . LEU B 1 183 ? -13.344 -15.68 12.711 1 98.75 183 LEU B CA 1
ATOM 4836 C C . LEU B 1 183 ? -13.391 -14.953 14.047 1 98.75 183 LEU B C 1
ATOM 4838 O O . LEU B 1 183 ? -13.641 -15.57 15.086 1 98.75 183 LEU B O 1
ATOM 4842 N N . LYS B 1 184 ? -13.227 -13.648 14.047 1 98.5 184 LYS B N 1
ATOM 4843 C CA . LYS B 1 184 ? -13.227 -12.867 15.281 1 98.5 184 LYS B CA 1
ATOM 4844 C C . LYS B 1 184 ? -14.633 -12.406 15.648 1 98.5 184 LYS B C 1
ATOM 4846 O O . LYS B 1 184 ? -14.844 -11.797 16.703 1 98.5 184 LYS B O 1
ATOM 4851 N N . HIS B 1 185 ? -15.57 -12.609 14.742 1 98.44 185 HIS B N 1
ATOM 4852 C CA . HIS B 1 185 ? -16.953 -12.18 14.93 1 98.44 185 HIS B CA 1
ATOM 4853 C C . HIS B 1 185 ? -17.031 -10.672 15.164 1 98.44 185 HIS B C 1
ATOM 4855 O O . HIS B 1 185 ? -17.688 -10.227 16.109 1 98.44 185 HIS B O 1
ATOM 4861 N N . LEU B 1 186 ? -16.359 -9.961 14.375 1 98.81 186 LEU B N 1
ATOM 4862 C CA . LEU B 1 186 ? -16.344 -8.508 14.539 1 98.81 186 LEU B CA 1
ATOM 4863 C C . LEU B 1 186 ? -17.672 -7.898 14.109 1 98.81 186 LEU B C 1
ATOM 4865 O O . LEU B 1 186 ? -18.266 -8.336 13.133 1 98.81 186 LEU B O 1
ATOM 4869 N N . PRO B 1 187 ? -18.109 -6.836 14.781 1 98.75 187 PRO B N 1
ATOM 4870 C CA . PRO B 1 187 ? -19.312 -6.117 14.336 1 98.75 187 PRO B CA 1
ATOM 4871 C C . PRO B 1 187 ? -19.094 -5.379 13.016 1 98.75 187 PRO B C 1
ATOM 4873 O O . PRO B 1 187 ? -17.953 -5.059 12.664 1 98.75 187 PRO B O 1
ATOM 4876 N N . SER B 1 188 ? -20.172 -5.105 12.328 1 98.75 188 SER B N 1
ATOM 4877 C CA . SER B 1 188 ? -20.141 -4.543 10.984 1 98.75 188 SER B CA 1
ATOM 4878 C C . SER B 1 188 ? -19.391 -3.215 10.961 1 98.75 188 SER B C 1
ATOM 4880 O O . SER B 1 188 ? -18.656 -2.926 10.008 1 98.75 188 SER B O 1
ATOM 4882 N N . GLU B 1 189 ? -19.484 -2.432 12.016 1 98.56 189 GLU B N 1
ATOM 4883 C CA . GLU B 1 189 ? -18.828 -1.126 12.055 1 98.56 189 GLU B CA 1
ATOM 4884 C C . GLU B 1 189 ? -17.312 -1.269 12.102 1 98.56 189 GLU B C 1
ATOM 4886 O O . GLU B 1 189 ? -16.594 -0.48 11.484 1 98.56 189 GLU B O 1
ATOM 4891 N N . LEU B 1 190 ? -16.844 -2.299 12.82 1 98.88 190 LEU B N 1
ATOM 4892 C CA . LEU B 1 190 ? -15.406 -2.539 12.891 1 98.88 190 LEU B CA 1
ATOM 4893 C C . LEU B 1 190 ? -14.883 -3.092 11.57 1 98.88 190 LEU B C 1
ATOM 4895 O O . LEU B 1 190 ? -13.781 -2.748 11.141 1 98.88 190 LEU B O 1
ATOM 4899 N N . VAL B 1 191 ? -15.695 -3.934 10.93 1 98.94 191 VAL B N 1
ATOM 4900 C CA . VAL B 1 191 ? -15.305 -4.449 9.625 1 98.94 191 VAL B CA 1
ATOM 4901 C C . VAL B 1 191 ? -15.211 -3.301 8.625 1 98.94 191 VAL B C 1
ATOM 4903 O O . VAL B 1 191 ? -14.273 -3.242 7.824 1 98.94 191 VAL B O 1
ATOM 4906 N N . GLU B 1 192 ? -16.156 -2.398 8.664 1 98.88 192 GLU B N 1
ATOM 4907 C CA . GLU B 1 192 ? -16.156 -1.239 7.773 1 98.88 192 GLU B CA 1
ATOM 4908 C C . GLU B 1 192 ? -14.898 -0.392 7.996 1 98.88 192 GLU B C 1
ATOM 4910 O O . GLU B 1 192 ? -14.273 0.061 7.035 1 98.88 192 GLU B O 1
ATOM 4915 N N . SER B 1 193 ? -14.555 -0.16 9.25 1 98.88 193 SER B N 1
ATOM 4916 C CA . SER B 1 193 ? -13.344 0.594 9.562 1 98.88 193 SER B CA 1
ATOM 4917 C C . SER B 1 193 ? -12.094 -0.123 9.055 1 98.88 193 SER B C 1
ATOM 4919 O O . SER B 1 193 ? -11.195 0.507 8.508 1 98.88 193 SER B O 1
ATOM 4921 N N . ALA B 1 194 ? -12.078 -1.42 9.25 1 98.94 194 ALA B N 1
ATOM 4922 C CA . ALA B 1 194 ? -10.938 -2.205 8.773 1 98.94 194 ALA B CA 1
ATOM 4923 C C . ALA B 1 194 ? -10.828 -2.143 7.254 1 98.94 194 ALA B C 1
ATOM 4925 O O . ALA B 1 194 ? -9.727 -2.057 6.707 1 98.94 194 ALA B O 1
ATOM 4926 N N . PHE B 1 195 ? -11.984 -2.188 6.555 1 98.94 195 PHE B N 1
ATOM 4927 C CA . PHE B 1 195 ? -11.977 -2.018 5.105 1 98.94 195 PHE B CA 1
ATOM 4928 C C . PHE B 1 195 ? -11.438 -0.645 4.723 1 98.94 195 PHE B C 1
ATOM 4930 O O . PHE B 1 195 ? -10.688 -0.515 3.756 1 98.94 195 PHE B O 1
ATOM 4937 N N . GLY B 1 196 ? -11.875 0.371 5.469 1 98.94 196 GLY B N 1
ATOM 4938 C CA . GLY B 1 196 ? -11.367 1.711 5.223 1 98.94 196 GLY B CA 1
ATOM 4939 C C . GLY B 1 196 ? -9.859 1.809 5.355 1 98.94 196 GLY B C 1
ATOM 4940 O O . GLY B 1 196 ? -9.195 2.441 4.531 1 98.94 196 GLY B O 1
ATOM 4941 N N . LEU B 1 197 ? -9.305 1.172 6.379 1 98.94 197 LEU B N 1
ATOM 4942 C CA . LEU B 1 197 ? -7.859 1.138 6.598 1 98.94 197 LEU B CA 1
ATOM 4943 C C . LEU B 1 197 ? -7.164 0.313 5.52 1 98.94 197 LEU B C 1
ATOM 4945 O O . LEU B 1 197 ? -6.09 0.687 5.039 1 98.94 197 LEU B O 1
ATOM 4949 N N . ALA B 1 198 ? -7.797 -0.75 5.105 1 98.94 198 ALA B N 1
ATOM 4950 C CA . ALA B 1 198 ? -7.254 -1.606 4.055 1 98.94 198 ALA B CA 1
ATOM 4951 C C . ALA B 1 198 ? -7.148 -0.851 2.732 1 98.94 198 ALA B C 1
ATOM 4953 O O . ALA B 1 198 ? -6.195 -1.048 1.973 1 98.94 198 ALA B O 1
ATOM 4954 N N . ALA B 1 199 ? -8.109 -0.016 2.443 1 98.81 199 ALA B N 1
ATOM 4955 C CA . ALA B 1 199 ? -8.07 0.783 1.222 1 98.81 199 ALA B CA 1
ATOM 4956 C C . ALA B 1 199 ? -6.836 1.683 1.194 1 98.81 199 ALA B C 1
ATOM 4958 O O . ALA B 1 199 ? -6.277 1.949 0.128 1 98.81 199 ALA B O 1
ATOM 4959 N N . SER B 1 200 ? -6.352 2.08 2.344 1 98.62 200 SER B N 1
ATOM 4960 C CA . SER B 1 200 ? -5.176 2.939 2.447 1 98.62 200 SER B CA 1
ATOM 4961 C C . SER B 1 200 ? -3.887 2.129 2.346 1 98.62 200 SER B C 1
ATOM 4963 O O . SER B 1 200 ? -2.809 2.691 2.145 1 98.62 200 SER B O 1
ATOM 4965 N N . LYS B 1 201 ? -4.012 0.806 2.439 1 98.81 201 LYS B N 1
ATOM 4966 C CA . LYS B 1 201 ? -2.814 -0.03 2.412 1 98.81 201 LYS B CA 1
ATOM 4967 C C . LYS B 1 201 ? -2.756 -0.867 1.138 1 98.81 201 LYS B C 1
ATOM 4969 O O . LYS B 1 201 ? -1.715 -1.442 0.813 1 98.81 201 LYS B O 1
ATOM 4974 N N . ALA B 1 202 ? -3.834 -0.929 0.392 1 98.81 202 ALA B N 1
ATOM 4975 C CA . ALA B 1 202 ? -3.855 -1.719 -0.836 1 98.81 202 ALA B CA 1
ATOM 4976 C C . ALA B 1 202 ? -2.754 -1.272 -1.795 1 98.81 202 ALA B C 1
ATOM 4978 O O . ALA B 1 202 ? -2.588 -0.076 -2.045 1 98.81 202 ALA B O 1
ATOM 4979 N N . ALA B 1 203 ? -1.942 -2.221 -2.277 1 98.56 203 ALA B N 1
ATOM 4980 C CA . ALA B 1 203 ? -0.827 -1.921 -3.172 1 98.56 203 ALA B CA 1
ATOM 4981 C C . ALA B 1 203 ? -0.342 -3.18 -3.883 1 98.56 203 ALA B C 1
ATOM 4983 O O . ALA B 1 203 ? -0.696 -4.297 -3.496 1 98.56 203 ALA B O 1
ATOM 4984 N N . GLY B 1 204 ? 0.428 -3.025 -4.887 1 98.62 204 GLY B N 1
ATOM 4985 C CA . GLY B 1 204 ? 1.008 -4.109 -5.664 1 98.62 204 GLY B CA 1
ATOM 4986 C C . GLY B 1 204 ? 1.316 -3.715 -7.098 1 98.62 204 GLY B C 1
ATOM 4987 O O . GLY B 1 204 ? 0.485 -3.896 -7.988 1 98.62 204 GLY B O 1
ATOM 4988 N N . SER B 1 205 ? 2.502 -3.273 -7.371 1 98.5 205 SER B N 1
ATOM 4989 C CA . SER B 1 205 ? 2.916 -2.811 -8.688 1 98.5 205 SER B CA 1
ATOM 4990 C C . SER B 1 205 ? 3.291 -3.979 -9.594 1 98.5 205 SER B C 1
ATOM 4992 O O . SER B 1 205 ? 3.977 -4.91 -9.164 1 98.5 205 SER B O 1
ATOM 4994 N N . MET B 1 206 ? 2.896 -3.922 -10.812 1 97.69 206 MET B N 1
ATOM 4995 C CA . MET B 1 206 ? 3.223 -4.949 -11.797 1 97.69 206 MET B CA 1
ATOM 4996 C C . MET B 1 206 ? 4.609 -4.723 -12.383 1 97.69 206 MET B C 1
ATOM 4998 O O . MET B 1 206 ? 5.059 -5.48 -13.25 1 97.69 206 MET B O 1
ATOM 5002 N N . GLN B 1 207 ? 5.316 -3.748 -11.859 1 97.75 207 GLN B N 1
ATOM 5003 C CA . GLN B 1 207 ? 6.648 -3.438 -12.367 1 97.75 207 GLN B CA 1
ATOM 5004 C C . GLN B 1 207 ? 7.594 -4.625 -12.195 1 97.75 207 GLN B C 1
ATOM 5006 O O . GLN B 1 207 ? 8.672 -4.652 -12.789 1 97.75 207 GLN B O 1
ATOM 5011 N N . TYR B 1 208 ? 7.184 -5.668 -11.516 1 96.69 208 TYR B N 1
ATOM 5012 C CA . TYR B 1 208 ? 7.984 -6.879 -11.391 1 96.69 208 TYR B CA 1
ATOM 5013 C C . TYR B 1 208 ? 8.195 -7.543 -12.742 1 96.69 208 TYR B C 1
ATOM 5015 O O . TYR B 1 208 ? 9.125 -8.336 -12.922 1 96.69 208 TYR B O 1
ATOM 5023 N N . LEU B 1 209 ? 7.414 -7.242 -13.711 1 95.56 209 LEU B N 1
ATOM 5024 C CA . LEU B 1 209 ? 7.508 -7.82 -15.047 1 95.56 209 LEU B CA 1
ATOM 5025 C C . LEU B 1 209 ? 8.75 -7.312 -15.773 1 95.56 209 LEU B C 1
ATOM 5027 O O . LEU B 1 209 ? 9.164 -7.883 -16.781 1 95.56 209 LEU B O 1
ATOM 5031 N N . ASP B 1 210 ? 9.32 -6.219 -15.273 1 95.62 210 ASP B N 1
ATOM 5032 C CA . ASP B 1 210 ? 10.445 -5.578 -15.945 1 95.62 210 ASP B CA 1
ATOM 5033 C C . ASP B 1 210 ? 11.695 -6.457 -15.891 1 95.62 210 ASP B C 1
ATOM 5035 O O . ASP B 1 210 ? 12.461 -6.512 -16.859 1 95.62 210 ASP B O 1
ATOM 5039 N N . ASN B 1 211 ? 11.898 -7.129 -14.766 1 95.81 211 ASN B N 1
ATOM 5040 C CA . ASN B 1 211 ? 13.141 -7.879 -14.609 1 95.81 211 ASN B CA 1
ATOM 5041 C C . ASN B 1 211 ? 12.891 -9.242 -13.961 1 95.81 211 ASN B C 1
ATOM 5043 O O . ASN B 1 211 ? 13.828 -9.883 -13.477 1 95.81 211 ASN B O 1
ATOM 5047 N N . GLY B 1 212 ? 11.664 -9.625 -13.828 1 96.25 212 GLY B N 1
ATOM 5048 C CA . GLY B 1 212 ? 11.375 -10.883 -13.156 1 96.25 212 GLY B CA 1
ATOM 5049 C C . GLY B 1 212 ? 11.727 -10.867 -11.688 1 96.25 212 GLY B C 1
ATOM 5050 O O . GLY B 1 212 ? 12.219 -11.867 -11.148 1 96.25 212 GLY B O 1
ATOM 5051 N N . SER B 1 213 ? 11.555 -9.773 -11.047 1 97.69 213 SER B N 1
ATOM 5052 C CA . SER B 1 213 ? 11.828 -9.625 -9.617 1 97.69 213 SER B CA 1
ATOM 5053 C C . SER B 1 213 ? 10.867 -10.453 -8.781 1 97.69 213 SER B C 1
ATOM 5055 O O . SER B 1 213 ? 9.938 -11.07 -9.312 1 97.69 213 SER B O 1
ATOM 5057 N N . TRP B 1 214 ? 11.062 -10.508 -7.477 1 98.69 214 TRP B N 1
ATOM 5058 C CA . TRP B 1 214 ? 10.32 -11.414 -6.605 1 98.69 214 TRP B CA 1
ATOM 5059 C C . TRP B 1 214 ? 9.148 -10.688 -5.945 1 98.69 214 TRP B C 1
ATOM 5061 O O . TRP B 1 214 ? 8.539 -11.211 -5.004 1 98.69 214 TRP B O 1
ATOM 5071 N N . ASN B 1 215 ? 8.859 -9.445 -6.453 1 98.62 215 ASN B N 1
ATOM 5072 C CA . ASN B 1 215 ? 7.762 -8.641 -5.914 1 98.62 215 ASN B CA 1
ATOM 5073 C C . ASN B 1 215 ? 6.441 -9.406 -5.953 1 98.62 215 ASN B C 1
ATOM 5075 O O . ASN B 1 215 ? 5.715 -9.453 -4.957 1 98.62 215 ASN B O 1
ATOM 5079 N N . LYS B 1 216 ? 6.125 -9.945 -7.078 1 98 216 LYS B N 1
ATOM 5080 C CA . LYS B 1 216 ? 4.848 -10.625 -7.277 1 98 216 LYS B CA 1
ATOM 5081 C C . LYS B 1 216 ? 4.633 -11.711 -6.227 1 98 216 LYS B C 1
ATOM 5083 O O . LYS B 1 216 ? 3.518 -11.906 -5.738 1 98 216 LYS B O 1
ATOM 5088 N N . ARG B 1 217 ? 5.715 -12.461 -5.934 1 98.75 217 ARG B N 1
ATOM 5089 C CA . ARG B 1 217 ? 5.664 -13.531 -4.945 1 98.75 217 ARG B CA 1
ATOM 5090 C C . ARG B 1 217 ? 5.281 -12.984 -3.57 1 98.75 217 ARG B C 1
ATOM 5092 O O . ARG B 1 217 ? 4.637 -13.68 -2.781 1 98.75 217 ARG B O 1
ATOM 5099 N N . LEU B 1 218 ? 5.625 -11.727 -3.297 1 98.88 218 LEU B N 1
ATOM 5100 C CA . LEU B 1 218 ? 5.445 -11.102 -1.991 1 98.88 218 LEU B CA 1
ATOM 5101 C C . LEU B 1 218 ? 4.09 -10.406 -1.905 1 98.88 218 LEU B C 1
ATOM 5103 O O . LEU B 1 218 ? 3.611 -10.102 -0.81 1 98.88 218 LEU B O 1
ATOM 5107 N N . HIS B 1 219 ? 3.447 -10.125 -2.965 1 98.88 219 HIS B N 1
ATOM 5108 C CA . HIS B 1 219 ? 2.26 -9.281 -3.008 1 98.88 219 HIS B CA 1
ATOM 5109 C C . HIS B 1 219 ? 1.16 -9.828 -2.104 1 98.88 219 HIS B C 1
ATOM 5111 O O . HIS B 1 219 ? 0.627 -9.102 -1.26 1 98.88 219 HIS B O 1
ATOM 5117 N N . PRO B 1 220 ? 0.78 -11.102 -2.23 1 98.88 220 PRO B N 1
ATOM 5118 C CA . PRO B 1 220 ? -0.266 -11.562 -1.312 1 98.88 220 PRO B CA 1
ATOM 5119 C C . PRO B 1 220 ? 0.197 -11.586 0.144 1 98.88 220 PRO B C 1
ATOM 5121 O O . PRO B 1 220 ? -0.608 -11.367 1.054 1 98.88 220 PRO B O 1
ATOM 5124 N N . GLY B 1 221 ? 1.516 -11.891 0.351 1 98.94 221 GLY B N 1
ATOM 5125 C CA . GLY B 1 221 ? 2.059 -11.812 1.697 1 98.94 221 GLY B CA 1
ATOM 5126 C C . GLY B 1 221 ? 1.932 -10.43 2.314 1 98.94 221 GLY B C 1
ATOM 5127 O O . GLY B 1 221 ? 1.528 -10.297 3.471 1 98.94 221 GLY B O 1
ATOM 5128 N N . PHE B 1 222 ? 2.27 -9.398 1.522 1 98.94 222 PHE B N 1
ATOM 5129 C CA . PHE B 1 222 ? 2.092 -8.016 1.966 1 98.94 222 PHE B CA 1
ATOM 5130 C C . PHE B 1 222 ? 0.63 -7.738 2.293 1 98.94 222 PHE B C 1
ATOM 5132 O O . PHE B 1 222 ? 0.323 -7.137 3.324 1 98.94 222 PHE B O 1
ATOM 5139 N N . ALA B 1 223 ? -0.272 -8.188 1.454 1 98.94 223 ALA B N 1
ATOM 5140 C CA . ALA B 1 223 ? -1.701 -7.938 1.622 1 98.94 223 ALA B CA 1
ATOM 5141 C C . ALA B 1 223 ? -2.219 -8.555 2.918 1 98.94 223 ALA B C 1
ATOM 5143 O O . ALA B 1 223 ? -2.939 -7.906 3.678 1 98.94 223 ALA B O 1
ATOM 5144 N N . VAL B 1 224 ? -1.855 -9.805 3.213 1 98.88 224 VAL B N 1
ATOM 5145 C CA . VAL B 1 224 ? -2.369 -10.5 4.387 1 98.88 224 VAL B CA 1
ATOM 5146 C C . VAL B 1 224 ? -1.749 -9.906 5.652 1 98.88 224 VAL B C 1
ATOM 5148 O O . VAL B 1 224 ? -2.432 -9.734 6.664 1 98.88 224 VAL B O 1
ATOM 5151 N N . HIS B 1 225 ? -0.421 -9.625 5.582 1 98.81 225 HIS B N 1
ATOM 5152 C CA . HIS B 1 225 ? 0.217 -8.914 6.684 1 98.81 225 HIS B CA 1
ATOM 5153 C C . HIS B 1 225 ? -0.539 -7.637 7.027 1 98.81 225 HIS B C 1
ATOM 5155 O O . HIS B 1 225 ? -0.85 -7.391 8.195 1 98.81 225 HIS B O 1
ATOM 5161 N N . ASP B 1 226 ? -0.811 -6.855 6.055 1 98.88 226 ASP B N 1
ATOM 5162 C CA . ASP B 1 226 ? -1.446 -5.555 6.254 1 98.88 226 ASP B CA 1
ATOM 5163 C C . ASP B 1 226 ? -2.9 -5.719 6.695 1 98.88 226 ASP B C 1
ATOM 5165 O O . ASP B 1 226 ? -3.434 -4.867 7.41 1 98.88 226 ASP B O 1
ATOM 5169 N N . ALA B 1 227 ? -3.533 -6.801 6.277 1 98.94 227 ALA B N 1
ATOM 5170 C CA . ALA B 1 227 ? -4.879 -7.078 6.777 1 98.94 227 ALA B CA 1
ATOM 5171 C C . ALA B 1 227 ? -4.879 -7.25 8.289 1 98.94 227 ALA B C 1
ATOM 5173 O O . ALA B 1 227 ? -5.762 -6.734 8.984 1 98.94 227 ALA B O 1
ATOM 5174 N N . PHE B 1 228 ? -3.943 -8.008 8.828 1 98.81 228 PHE B N 1
ATOM 5175 C CA . PHE B 1 228 ? -3.828 -8.148 10.281 1 98.81 228 PHE B CA 1
ATOM 5176 C C . PHE B 1 228 ? -3.611 -6.797 10.945 1 98.81 228 PHE B C 1
ATOM 5178 O O . PHE B 1 228 ? -4.168 -6.523 12.008 1 98.81 228 PHE B O 1
ATOM 5185 N N . VAL B 1 229 ? -2.816 -5.938 10.312 1 98.81 229 VAL B N 1
ATOM 5186 C CA . VAL B 1 229 ? -2.566 -4.598 10.836 1 98.81 229 VAL B CA 1
ATOM 5187 C C . VAL B 1 229 ? -3.867 -3.799 10.859 1 98.81 229 VAL B C 1
ATOM 5189 O O . VAL B 1 229 ? -4.203 -3.176 11.867 1 98.81 229 VAL B O 1
ATOM 5192 N N . CYS B 1 230 ? -4.605 -3.828 9.773 1 98.94 230 CYS B N 1
ATOM 5193 C CA . CYS B 1 230 ? -5.836 -3.061 9.648 1 98.94 230 CYS B CA 1
ATOM 5194 C C . CYS B 1 230 ? -6.875 -3.523 10.664 1 98.94 230 CYS B C 1
ATOM 5196 O O . CYS B 1 230 ? -7.555 -2.701 11.281 1 98.94 230 CYS B O 1
ATOM 5198 N N . VAL B 1 231 ? -7.016 -4.832 10.852 1 98.94 231 VAL B N 1
ATOM 5199 C CA . VAL B 1 231 ? -7.992 -5.367 11.797 1 98.94 231 VAL B CA 1
ATOM 5200 C C . VAL B 1 231 ? -7.594 -4.988 13.227 1 98.94 231 VAL B C 1
ATOM 5202 O O . VAL B 1 231 ? -8.445 -4.598 14.031 1 98.94 231 VAL B O 1
ATOM 5205 N N . ALA B 1 232 ? -6.273 -5.078 13.562 1 98.81 232 ALA B N 1
ATOM 5206 C CA . ALA B 1 232 ? -5.797 -4.688 14.883 1 98.81 232 ALA B CA 1
ATOM 5207 C C . ALA B 1 232 ? -6.109 -3.221 15.172 1 98.81 232 ALA B C 1
ATOM 5209 O O . ALA B 1 232 ? -6.535 -2.873 16.266 1 98.81 232 ALA B O 1
ATOM 5210 N N . LEU B 1 233 ? -5.887 -2.363 14.203 1 98.94 233 LEU B N 1
ATOM 5211 C CA . LEU B 1 233 ? -6.172 -0.939 14.344 1 98.94 233 LEU B CA 1
ATOM 5212 C C . LEU B 1 233 ? -7.664 -0.703 14.562 1 98.94 233 LEU B C 1
ATOM 5214 O O . LEU B 1 233 ? -8.055 0.032 15.469 1 98.94 233 LEU B O 1
ATOM 5218 N N . ALA B 1 234 ? -8.477 -1.317 13.742 1 98.94 234 ALA B N 1
ATOM 5219 C CA . ALA B 1 234 ? -9.922 -1.155 13.875 1 98.94 234 ALA B CA 1
ATOM 5220 C C . ALA B 1 234 ? -10.406 -1.626 15.25 1 98.94 234 ALA B C 1
ATOM 5222 O O . ALA B 1 234 ? -11.203 -0.948 15.898 1 98.94 234 ALA B O 1
ATOM 5223 N N . GLU B 1 235 ? -9.93 -2.746 15.734 1 98.75 235 GLU B N 1
ATOM 5224 C CA . GLU B 1 235 ? -10.328 -3.299 17.031 1 98.75 235 GLU B CA 1
ATOM 5225 C C . GLU B 1 235 ? -9.914 -2.375 18.172 1 98.75 235 GLU B C 1
ATOM 5227 O O . GLU B 1 235 ? -10.586 -2.328 19.203 1 98.75 235 GLU B O 1
ATOM 5232 N N . ALA B 1 236 ? -8.812 -1.651 17.922 1 98.75 236 ALA B N 1
ATOM 5233 C CA . ALA B 1 236 ? -8.32 -0.736 18.953 1 98.75 236 ALA B CA 1
ATOM 5234 C C . ALA B 1 236 ? -9.086 0.584 18.922 1 98.75 236 ALA B C 1
ATOM 5236 O O . ALA B 1 236 ? -8.82 1.479 19.734 1 98.75 236 ALA B O 1
ATOM 5237 N N . GLY B 1 237 ? -9.984 0.752 17.984 1 98.69 237 GLY B N 1
ATOM 5238 C CA . GLY B 1 237 ? -10.852 1.918 17.969 1 98.69 237 GLY B CA 1
ATOM 5239 C C . GLY B 1 237 ? -10.484 2.918 16.891 1 98.69 237 GLY B C 1
ATOM 5240 O O . GLY B 1 237 ? -11.062 4.004 16.812 1 98.69 237 GLY B O 1
ATOM 5241 N N . VAL B 1 238 ? -9.562 2.625 16.078 1 98.81 238 VAL B N 1
ATOM 5242 C CA . VAL B 1 238 ? -9.172 3.529 15 1 98.81 238 VAL B CA 1
ATOM 5243 C C . VAL B 1 238 ? -10.305 3.66 13.984 1 98.81 238 VAL B C 1
ATOM 5245 O O . VAL B 1 238 ? -10.891 2.658 13.562 1 98.81 238 VAL B O 1
ATOM 5248 N N . ILE B 1 239 ? -10.555 4.84 13.555 1 98.5 239 ILE B N 1
ATOM 5249 C CA . ILE B 1 239 ? -11.641 5.129 12.625 1 98.5 239 ILE B CA 1
ATOM 5250 C C . ILE B 1 239 ? -11.117 5.074 11.195 1 98.5 239 ILE B C 1
ATOM 5252 O O . ILE B 1 239 ? -10.219 5.836 10.82 1 98.5 239 ILE B O 1
ATOM 5256 N N . GLY B 1 240 ? -11.719 4.152 10.406 1 98.75 240 GLY B N 1
ATOM 5257 C CA . GLY B 1 240 ? -11.352 4.023 9.008 1 98.75 240 GLY B CA 1
ATOM 5258 C C . GLY B 1 240 ? -12.266 4.793 8.078 1 98.75 240 GLY B C 1
ATOM 5259 O O . GLY B 1 240 ? -13.375 5.172 8.461 1 98.75 240 GLY B O 1
ATOM 5260 N N . ALA B 1 241 ? -11.805 5.02 6.906 1 98.69 241 ALA B N 1
ATOM 5261 C CA . ALA B 1 241 ? -12.539 5.781 5.898 1 98.69 241 ALA B CA 1
ATOM 5262 C C . ALA B 1 241 ? -13.852 5.09 5.539 1 98.69 241 ALA B C 1
ATOM 5264 O O . ALA B 1 241 ? -13.898 3.871 5.367 1 98.69 241 ALA B O 1
ATOM 5265 N N . SER B 1 242 ? -14.906 5.844 5.449 1 97.62 242 SER B N 1
ATOM 5266 C CA . SER B 1 242 ? -16.188 5.324 4.988 1 97.62 242 SER B CA 1
ATOM 5267 C C . SER B 1 242 ? -16.219 5.219 3.465 1 97.62 242 SER B C 1
ATOM 5269 O O . SER B 1 242 ? -15.406 5.832 2.777 1 97.62 242 SER B O 1
ATOM 5271 N N . ARG B 1 243 ? -17.094 4.395 2.994 1 98 243 ARG B N 1
ATOM 5272 C CA . ARG B 1 243 ? -17.266 4.195 1.561 1 98 243 ARG B CA 1
ATOM 5273 C C . ARG B 1 243 ? -15.93 3.969 0.87 1 98 243 ARG B C 1
ATOM 5275 O O . ARG B 1 243 ? -15.648 4.578 -0.164 1 98 243 ARG B O 1
ATOM 5282 N N . SER B 1 244 ? -15.117 3.119 1.492 1 98.69 244 SER B N 1
ATOM 5283 C CA . SER B 1 244 ? -13.734 2.936 1.07 1 98.69 244 SER B CA 1
ATOM 5284 C C . SER B 1 244 ? -13.656 2.275 -0.302 1 98.69 244 SER B C 1
ATOM 5286 O O . SER B 1 244 ? -12.656 2.418 -1.011 1 98.69 244 SER B O 1
ATOM 5288 N N . ILE B 1 245 ? -14.648 1.61 -0.717 1 98.69 245 ILE B N 1
ATOM 5289 C CA . ILE B 1 245 ? -14.633 0.921 -2.002 1 98.69 245 ILE B CA 1
ATOM 5290 C C . ILE B 1 245 ? -15.266 1.812 -3.072 1 98.69 245 ILE B C 1
ATOM 5292 O O . ILE B 1 245 ? -14.641 2.09 -4.102 1 98.69 245 ILE B O 1
ATOM 5296 N N . GLU B 1 246 ? -16.422 2.43 -2.811 1 98.06 246 GLU B N 1
ATOM 5297 C CA . GLU B 1 246 ? -17.219 3.094 -3.836 1 98.06 246 GLU B CA 1
ATOM 5298 C C . GLU B 1 246 ? -17.016 4.609 -3.789 1 98.06 246 GLU B C 1
ATOM 5300 O O . GLU B 1 246 ? -17.516 5.328 -4.664 1 98.06 246 GLU B O 1
ATOM 5305 N N . GLY B 1 247 ? -16.375 5.109 -2.799 1 96.69 247 GLY B N 1
ATOM 5306 C CA . GLY B 1 247 ? -16.312 6.551 -2.598 1 96.69 247 GLY B CA 1
ATOM 5307 C C . GLY B 1 247 ? -15.594 7.277 -3.715 1 96.69 247 GLY B C 1
ATOM 5308 O O . GLY B 1 247 ? -14.984 6.645 -4.582 1 96.69 247 GLY B O 1
ATOM 5309 N N . LYS B 1 248 ? -15.625 8.602 -3.67 1 94.12 248 LYS B N 1
ATOM 5310 C CA . LYS B 1 248 ? -15.047 9.484 -4.68 1 94.12 248 LYS B CA 1
ATOM 5311 C C . LYS B 1 248 ? -13.562 9.188 -4.887 1 94.12 248 LYS B C 1
ATOM 5313 O O . LYS B 1 248 ? -13.086 9.133 -6.023 1 94.12 248 LYS B O 1
ATOM 5318 N N . TYR B 1 249 ? -12.867 9.016 -3.77 1 96.12 249 TYR B N 1
ATOM 5319 C CA . TYR B 1 249 ? -11.453 8.648 -3.789 1 96.12 249 TYR B CA 1
ATOM 5320 C C . TYR B 1 249 ? -11.258 7.207 -3.342 1 96.12 249 TYR B C 1
ATOM 5322 O O . TYR B 1 249 ? -10.227 6.871 -2.752 1 96.12 249 TYR B O 1
ATOM 5330 N N . GLY B 1 250 ? -12.281 6.426 -3.594 1 97.06 250 GLY B N 1
ATOM 5331 C CA . GLY B 1 250 ? -12.305 5.051 -3.111 1 97.06 250 GLY B CA 1
ATOM 5332 C C . GLY B 1 250 ? -11.469 4.109 -3.955 1 97.06 250 GLY B C 1
ATOM 5333 O O . GLY B 1 250 ? -10.844 4.531 -4.934 1 97.06 250 GLY B O 1
ATOM 5334 N N . PHE B 1 251 ? -11.492 2.893 -3.551 1 98.44 251 PHE B N 1
ATOM 5335 C CA . PHE B 1 251 ? -10.648 1.828 -4.078 1 98.44 251 PHE B CA 1
ATOM 5336 C C . PHE B 1 251 ? -10.906 1.613 -5.562 1 98.44 251 PHE B C 1
ATOM 5338 O O . PHE B 1 251 ? -9.969 1.522 -6.355 1 98.44 251 PHE B O 1
ATOM 5345 N N . LEU B 1 252 ? -12.148 1.552 -6 1 98 252 LEU B N 1
ATOM 5346 C CA . LEU B 1 252 ? -12.477 1.278 -7.398 1 98 252 LEU B CA 1
ATOM 5347 C C . LEU B 1 252 ? -11.969 2.398 -8.305 1 98 252 LEU B C 1
ATOM 5349 O O . LEU B 1 252 ? -11.43 2.135 -9.383 1 98 252 LEU B O 1
ATOM 5353 N N . GLN B 1 253 ? -12.055 3.621 -7.863 1 95.62 253 GLN B N 1
ATOM 5354 C CA . GLN B 1 253 ? -11.578 4.773 -8.625 1 95.62 253 GLN B CA 1
ATOM 5355 C C . GLN B 1 253 ? -10.062 4.781 -8.719 1 95.62 253 GLN B C 1
ATOM 5357 O O . GLN B 1 253 ? -9.5 5.066 -9.781 1 95.62 253 GLN B O 1
ATOM 5362 N N . ALA B 1 254 ? -9.461 4.445 -7.723 1 97.44 254 ALA B N 1
ATOM 5363 C CA . ALA B 1 254 ? -8.008 4.57 -7.625 1 97.44 254 ALA B CA 1
ATOM 5364 C C . ALA B 1 254 ? -7.305 3.496 -8.453 1 97.44 254 ALA B C 1
ATOM 5366 O O . ALA B 1 254 ? -6.293 3.768 -9.102 1 97.44 254 ALA B O 1
ATOM 5367 N N . TYR B 1 255 ? -7.836 2.307 -8.539 1 97.94 255 TYR B N 1
ATOM 5368 C CA . TYR B 1 255 ? -7.004 1.187 -8.969 1 97.94 255 TYR B CA 1
ATOM 5369 C C . TYR B 1 255 ? -7.434 0.674 -10.336 1 97.94 255 TYR B C 1
ATOM 5371 O O . TYR B 1 255 ? -6.742 -0.145 -10.945 1 97.94 255 TYR B O 1
ATOM 5379 N N . SER B 1 256 ? -8.555 1.152 -10.883 1 96.31 256 SER B N 1
ATOM 5380 C CA . SER B 1 256 ? -8.953 0.658 -12.195 1 96.31 256 SER B CA 1
ATOM 5381 C C . SER B 1 256 ? -9.688 1.733 -12.992 1 96.31 256 SER B C 1
ATOM 5383 O O . SER B 1 256 ? -10.57 2.412 -12.469 1 96.31 256 SER B O 1
ATOM 5385 N N . PRO B 1 257 ? -9.344 1.879 -14.258 1 94.44 257 PRO B N 1
ATOM 5386 C CA . PRO B 1 257 ? -10.086 2.799 -15.125 1 94.44 257 PRO B CA 1
ATOM 5387 C C . PRO B 1 257 ? -11.305 2.145 -15.781 1 94.44 257 PRO B C 1
ATOM 5389 O O . PRO B 1 257 ? -11.859 2.684 -16.734 1 94.44 257 PRO B O 1
ATOM 5392 N N . LYS B 1 258 ? -11.641 0.943 -15.297 1 94.94 258 LYS B N 1
ATOM 5393 C CA . LYS B 1 258 ? -12.773 0.221 -15.867 1 94.94 258 LYS B CA 1
ATOM 5394 C C . LYS B 1 258 ? -14.039 1.074 -15.836 1 94.94 258 LYS B C 1
ATOM 5396 O O . LYS B 1 258 ? -14.406 1.62 -14.789 1 94.94 258 LYS B O 1
ATOM 5401 N N . VAL B 1 259 ? -14.781 1.119 -16.938 1 92.56 259 VAL B N 1
ATOM 5402 C CA . VAL B 1 259 ? -15.898 2.045 -17.094 1 92.56 259 VAL B CA 1
ATOM 5403 C C . VAL B 1 259 ? -17.203 1.363 -16.672 1 92.56 259 VAL B C 1
ATOM 5405 O O . VAL B 1 259 ? -18.141 2.025 -16.219 1 92.56 259 VAL B O 1
ATOM 5408 N N . ASP B 1 260 ? -17.25 0.092 -16.797 1 94.31 260 ASP B N 1
ATOM 5409 C CA . ASP B 1 260 ? -18.516 -0.59 -16.531 1 94.31 260 ASP B CA 1
ATOM 5410 C C . ASP B 1 260 ? -18.516 -1.239 -15.148 1 94.31 260 ASP B C 1
ATOM 5412 O O . ASP B 1 260 ? -19.016 -2.354 -14.984 1 94.31 260 ASP B O 1
ATOM 5416 N N . GLN B 1 261 ? -17.844 -0.64 -14.219 1 95.75 261 GLN B N 1
ATOM 5417 C CA . GLN B 1 261 ? -17.953 -1.085 -12.828 1 95.75 261 GLN B CA 1
ATOM 5418 C C . GLN B 1 261 ? -19.406 -1.051 -12.367 1 95.75 261 GLN B C 1
ATOM 5420 O O . GLN B 1 261 ? -20.156 -0.126 -12.703 1 95.75 261 GLN B O 1
ATOM 5425 N N . SER B 1 262 ? -19.875 -2.109 -11.688 1 97.25 262 SER B N 1
ATOM 5426 C CA . SER B 1 262 ? -21.25 -2.195 -11.211 1 97.25 262 SER B CA 1
ATOM 5427 C C . SER B 1 262 ? -21.312 -2.463 -9.711 1 97.25 262 SER B C 1
ATOM 5429 O O . SER B 1 262 ? -21 -3.568 -9.266 1 97.25 262 SER B O 1
ATOM 5431 N N . LEU B 1 263 ? -21.734 -1.471 -8.953 1 97.5 263 LEU B N 1
ATOM 5432 C CA . LEU B 1 263 ? -21.906 -1.624 -7.508 1 97.5 263 LEU B CA 1
ATOM 5433 C C . LEU B 1 263 ? -23 -2.645 -7.191 1 97.5 263 LEU B C 1
ATOM 5435 O O . LEU B 1 263 ? -22.906 -3.369 -6.199 1 97.5 263 LEU B O 1
ATOM 5439 N N . GLN B 1 264 ? -23.984 -2.707 -8.031 1 97.56 264 GLN B N 1
ATOM 5440 C CA . GLN B 1 264 ? -25.047 -3.695 -7.875 1 97.56 264 GLN B CA 1
ATOM 5441 C C . GLN B 1 264 ? -24.5 -5.113 -8.047 1 97.56 264 GLN B C 1
ATOM 5443 O O . GLN B 1 264 ? -24.797 -5.996 -7.238 1 97.56 264 GLN B O 1
ATOM 5448 N N . ARG B 1 265 ? -23.719 -5.309 -9.094 1 97.19 265 ARG B N 1
ATOM 5449 C CA . ARG B 1 265 ? -23.141 -6.625 -9.336 1 97.19 265 ARG B CA 1
ATOM 5450 C C . ARG B 1 265 ? -22.203 -7.023 -8.203 1 97.19 265 ARG B C 1
ATOM 5452 O O . ARG B 1 265 ? -22.141 -8.195 -7.828 1 97.19 265 ARG B O 1
ATOM 5459 N N . LEU B 1 266 ? -21.562 -6.09 -7.652 1 97.81 266 LEU B N 1
ATOM 5460 C CA . LEU B 1 266 ? -20.594 -6.312 -6.574 1 97.81 266 LEU B CA 1
ATOM 5461 C C . LEU B 1 266 ? -21.297 -6.898 -5.348 1 97.81 266 LEU B C 1
ATOM 5463 O O . LEU B 1 266 ? -20.703 -7.688 -4.613 1 97.81 266 LEU B O 1
ATOM 5467 N N . THR B 1 267 ? -22.562 -6.586 -5.113 1 98.19 267 THR B N 1
ATOM 5468 C CA . THR B 1 267 ? -23.172 -6.957 -3.844 1 98.19 267 THR B CA 1
ATOM 5469 C C . THR B 1 267 ? -24.375 -7.871 -4.07 1 98.19 267 THR B C 1
ATOM 5471 O O . THR B 1 267 ? -25 -8.344 -3.113 1 98.19 267 THR B O 1
ATOM 5474 N N . ALA B 1 268 ? -24.688 -8.18 -5.285 1 97.81 268 ALA B N 1
ATOM 5475 C CA . ALA B 1 268 ? -25.891 -8.953 -5.605 1 97.81 268 ALA B CA 1
ATOM 5476 C C . ALA B 1 268 ? -25.781 -10.383 -5.066 1 97.81 268 ALA B C 1
ATOM 5478 O O . ALA B 1 268 ? -24.781 -11.062 -5.305 1 97.81 268 ALA B O 1
ATOM 5479 N N . GLY B 1 269 ? -26.781 -10.797 -4.297 1 98.06 269 GLY B N 1
ATOM 5480 C CA . GLY B 1 269 ? -26.938 -12.188 -3.891 1 98.06 269 GLY B CA 1
ATOM 5481 C C . GLY B 1 269 ? -25.922 -12.617 -2.842 1 98.06 269 GLY B C 1
ATOM 5482 O O . GLY B 1 269 ? -25.609 -13.805 -2.727 1 98.06 269 GLY B O 1
ATOM 5483 N N . LEU B 1 270 ? -25.422 -11.734 -2.07 1 98.06 270 LEU B N 1
ATOM 5484 C CA . LEU B 1 270 ? -24.453 -12.086 -1.035 1 98.06 270 LEU B CA 1
ATOM 5485 C C . LEU B 1 270 ? -25.031 -13.141 -0.091 1 98.06 270 LEU B C 1
ATOM 5487 O O . LEU B 1 270 ? -26.172 -13.016 0.369 1 98.06 270 LEU B O 1
ATOM 5491 N N . GLY B 1 271 ? -24.234 -14.188 0.163 1 96.56 271 GLY B N 1
ATOM 5492 C CA . GLY B 1 271 ? -24.641 -15.273 1.046 1 96.56 271 GLY B CA 1
ATOM 5493 C C . GLY B 1 271 ? -25.453 -16.344 0.34 1 96.56 271 GLY B C 1
ATOM 5494 O O . GLY B 1 271 ? -25.703 -17.406 0.903 1 96.56 271 GLY B O 1
ATOM 5495 N N . LYS B 1 272 ? -25.812 -16.109 -0.903 1 96.62 272 LYS B N 1
ATOM 5496 C CA . LYS B 1 272 ? -26.594 -17.062 -1.694 1 96.62 272 LYS B CA 1
ATOM 5497 C C . LYS B 1 272 ? -25.844 -17.438 -2.975 1 96.62 272 LYS B C 1
ATOM 5499 O O . LYS B 1 272 ? -25.797 -18.609 -3.344 1 96.62 272 LYS B O 1
ATOM 5504 N N . VAL B 1 273 ? -25.344 -16.438 -3.648 1 97.38 273 VAL B N 1
ATOM 5505 C CA . VAL B 1 273 ? -24.547 -16.656 -4.852 1 97.38 273 VAL B CA 1
ATOM 5506 C C . VAL B 1 273 ? -23.062 -16.453 -4.527 1 97.38 273 VAL B C 1
ATOM 5508 O O . VAL B 1 273 ? -22.656 -15.375 -4.082 1 97.38 273 VAL B O 1
ATOM 5511 N N . TRP B 1 274 ? -22.297 -17.453 -4.723 1 98.25 274 TRP B N 1
ATOM 5512 C CA . TRP B 1 274 ? -20.875 -17.422 -4.453 1 98.25 274 TRP B CA 1
ATOM 5513 C C . TRP B 1 274 ? -20.078 -17.422 -5.754 1 98.25 274 TRP B C 1
ATOM 5515 O O . TRP B 1 274 ? -19.844 -18.484 -6.34 1 98.25 274 TRP B O 1
ATOM 5525 N N . VAL B 1 275 ? -19.531 -16.297 -6.121 1 97.69 275 VAL B N 1
ATOM 5526 C CA . VAL B 1 275 ? -18.938 -16.156 -7.445 1 97.69 275 VAL B CA 1
ATOM 5527 C C . VAL B 1 275 ? -17.562 -16.844 -7.457 1 97.69 275 VAL B C 1
ATOM 5529 O O . VAL B 1 275 ? -17.109 -17.312 -8.5 1 97.69 275 VAL B O 1
ATOM 5532 N N . TRP B 1 276 ? -16.938 -16.922 -6.242 1 97.88 276 TRP B N 1
ATOM 5533 C CA . TRP B 1 276 ? -15.586 -17.469 -6.176 1 97.88 276 TRP B CA 1
ATOM 5534 C C . TRP B 1 276 ? -15.578 -18.969 -6.484 1 97.88 276 TRP B C 1
ATOM 5536 O O . TRP B 1 276 ? -14.523 -19.547 -6.711 1 97.88 276 TRP B O 1
ATOM 5546 N N . LEU B 1 277 ? -16.766 -19.625 -6.523 1 97.12 277 LEU B N 1
ATOM 5547 C CA . LEU B 1 277 ? -16.828 -21.047 -6.898 1 97.12 277 LEU B CA 1
ATOM 5548 C C . LEU B 1 277 ? -16.297 -21.25 -8.312 1 97.12 277 LEU B C 1
ATOM 5550 O O . LEU B 1 277 ? -15.953 -22.375 -8.688 1 97.12 277 LEU B O 1
ATOM 5554 N N . GLN B 1 278 ? -16.156 -20.156 -9.023 1 95.94 278 GLN B N 1
ATOM 5555 C CA . GLN B 1 278 ? -15.594 -20.219 -10.367 1 95.94 278 GLN B CA 1
ATOM 5556 C C . GLN B 1 278 ? -14.07 -20.234 -10.344 1 95.94 278 GLN B C 1
ATOM 5558 O O . GLN B 1 278 ? -13.422 -20.312 -11.383 1 95.94 278 GLN B O 1
ATOM 5563 N N . SER B 1 279 ? -13.453 -20.156 -9.195 1 96.56 279 SER B N 1
ATOM 5564 C CA . SER B 1 279 ? -12 -20.266 -9.102 1 96.56 279 SER B CA 1
ATOM 5565 C C . SER B 1 279 ? -11.5 -21.594 -9.656 1 96.56 279 SER B C 1
ATOM 5567 O O . SER B 1 279 ? -12.156 -22.625 -9.5 1 96.56 279 SER B O 1
ATOM 5569 N N . SER B 1 280 ? -10.352 -21.5 -10.25 1 96.5 280 SER B N 1
ATOM 5570 C CA . SER B 1 280 ? -9.789 -22.641 -10.953 1 96.5 280 SER B CA 1
ATOM 5571 C C . SER B 1 280 ? -8.398 -22.984 -10.438 1 96.5 280 SER B C 1
ATOM 5573 O O . SER B 1 280 ? -7.637 -22.094 -10.055 1 96.5 280 SER B O 1
ATOM 5575 N N . LEU B 1 281 ? -8.102 -24.25 -10.438 1 97.5 281 LEU B N 1
ATOM 5576 C CA . LEU B 1 281 ? -6.738 -24.688 -10.148 1 97.5 281 LEU B CA 1
ATOM 5577 C C . LEU B 1 281 ? -5.887 -24.688 -11.414 1 97.5 281 LEU B C 1
ATOM 5579 O O . LEU B 1 281 ? -6.398 -24.922 -12.508 1 97.5 281 LEU B O 1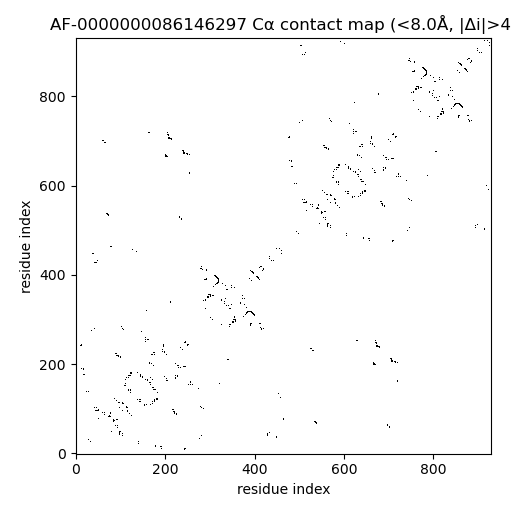
ATOM 5583 N N . LYS B 1 282 ? -4.633 -24.438 -11.242 1 97.62 282 LYS B N 1
ATOM 5584 C CA . LYS B 1 282 ? -3.707 -24.422 -12.367 1 97.62 282 LYS B CA 1
ATOM 5585 C C . LYS B 1 282 ? -3.039 -25.781 -12.547 1 97.62 282 LYS B C 1
ATOM 5587 O O . LYS B 1 282 ? -2.434 -26.312 -11.617 1 97.62 282 LYS B O 1
ATOM 5592 N N . PRO B 1 283 ? -3.104 -26.312 -13.75 1 97.06 283 PRO B N 1
ATOM 5593 C CA . PRO B 1 283 ? -2.35 -27.547 -14.008 1 97.06 283 PRO B CA 1
ATOM 5594 C C . PRO B 1 283 ? -0.862 -27.281 -14.234 1 97.06 283 PRO B C 1
ATOM 5596 O O . PRO B 1 283 ? -0.048 -28.203 -14.117 1 97.06 283 PRO B O 1
ATOM 5599 N N . TYR B 1 284 ? -0.518 -26.062 -14.625 1 97.5 284 TYR B N 1
ATOM 5600 C CA . TYR B 1 284 ? 0.854 -25.688 -14.945 1 97.5 284 TYR B CA 1
ATOM 5601 C C . TYR B 1 284 ? 1.309 -24.516 -14.086 1 97.5 284 TYR B C 1
ATOM 5603 O O . TYR B 1 284 ? 0.523 -23.609 -13.797 1 97.5 284 TYR B O 1
ATOM 5611 N N . PRO B 1 285 ? 2.537 -24.531 -13.617 1 97.94 285 PRO B N 1
ATOM 5612 C CA . PRO B 1 285 ? 3.066 -23.422 -12.828 1 97.94 285 PRO B CA 1
ATOM 5613 C C . PRO B 1 285 ? 3.473 -22.234 -13.688 1 97.94 285 PRO B C 1
ATOM 5615 O O . PRO B 1 285 ? 4.66 -21.906 -13.789 1 97.94 285 PRO B O 1
ATOM 5618 N N . ALA B 1 286 ? 2.547 -21.516 -14.242 1 98 286 ALA B N 1
ATOM 5619 C CA . ALA B 1 286 ? 2.752 -20.375 -15.133 1 98 286 ALA B CA 1
ATOM 5620 C C . ALA B 1 286 ? 1.561 -19.422 -15.086 1 98 286 ALA B C 1
ATOM 5622 O O . ALA B 1 286 ? 0.509 -19.75 -14.539 1 98 286 ALA B O 1
ATOM 5623 N N . CYS B 1 287 ? 1.785 -18.25 -15.648 1 97.56 287 CYS B N 1
ATOM 5624 C CA . CYS B 1 287 ? 0.666 -17.312 -15.773 1 97.56 287 CYS B CA 1
ATOM 5625 C C . CYS B 1 287 ? -0.519 -17.984 -16.469 1 97.56 287 CYS B C 1
ATOM 5627 O O . CYS B 1 287 ? -0.35 -18.656 -17.484 1 97.56 287 CYS B O 1
ATOM 5629 N N . ARG B 1 288 ? -1.66 -17.75 -15.898 1 97.19 288 ARG B N 1
ATOM 5630 C CA . ARG B 1 288 ? -2.879 -18.406 -16.359 1 97.19 288 ARG B CA 1
ATOM 5631 C C . ARG B 1 288 ? -3.15 -18.078 -17.828 1 97.19 288 ARG B C 1
ATOM 5633 O O . ARG B 1 288 ? -3.695 -18.906 -18.562 1 97.19 288 ARG B O 1
ATOM 5640 N N . MET B 1 289 ? -2.732 -16.984 -18.297 1 96.81 289 MET B N 1
ATOM 5641 C CA . MET B 1 289 ? -2.992 -16.516 -19.656 1 96.81 289 MET B CA 1
ATOM 5642 C C . MET B 1 289 ? -2.23 -17.344 -20.672 1 96.81 289 MET B C 1
ATOM 5644 O O . MET B 1 289 ? -2.539 -17.297 -21.875 1 96.81 289 MET B O 1
ATOM 5648 N N . ALA B 1 290 ? -1.322 -18.141 -20.25 1 97.94 290 ALA B N 1
ATOM 5649 C CA . ALA B 1 290 ? -0.534 -18.969 -21.156 1 97.94 290 ALA B CA 1
ATOM 5650 C C . ALA B 1 290 ? -1.088 -20.391 -21.219 1 97.94 290 ALA B C 1
ATOM 5652 O O . ALA B 1 290 ? -0.671 -21.172 -22.062 1 97.94 290 ALA B O 1
ATOM 5653 N N . HIS B 1 291 ? -2.049 -20.719 -20.438 1 98.31 291 HIS B N 1
ATOM 5654 C CA . HIS B 1 291 ? -2.395 -22.109 -20.172 1 98.31 291 HIS B CA 1
ATOM 5655 C C . HIS B 1 291 ? -3.035 -22.766 -21.391 1 98.31 291 HIS B C 1
ATOM 5657 O O . HIS B 1 291 ? -2.828 -23.953 -21.656 1 98.31 291 HIS B O 1
ATOM 5663 N N . THR B 1 292 ? -3.869 -22.016 -22.156 1 98.25 292 THR B N 1
ATOM 5664 C CA . THR B 1 292 ? -4.445 -22.594 -23.359 1 98.25 292 THR B CA 1
ATOM 5665 C C . THR B 1 292 ? -3.346 -23 -24.344 1 98.25 292 THR B C 1
ATOM 5667 O O . THR B 1 292 ? -3.449 -24.031 -25 1 98.25 292 THR B O 1
ATOM 5670 N N . PHE B 1 293 ? -2.33 -22.234 -24.438 1 98.69 293 PHE B N 1
ATOM 5671 C CA . PHE B 1 293 ? -1.237 -22.5 -25.359 1 98.69 293 PHE B CA 1
ATOM 5672 C C . PHE B 1 293 ? -0.385 -23.672 -24.875 1 98.69 293 PHE B C 1
ATOM 5674 O O . PHE B 1 293 ? 0.073 -24.484 -25.672 1 98.69 293 PHE B O 1
ATOM 5681 N N . ILE B 1 294 ? -0.141 -23.719 -23.562 1 98.69 294 ILE B N 1
ATOM 5682 C CA . ILE B 1 294 ? 0.593 -24.859 -23 1 98.69 294 ILE B CA 1
ATOM 5683 C C . ILE B 1 294 ? -0.142 -26.156 -23.312 1 98.69 294 ILE B C 1
ATOM 5685 O O . ILE B 1 294 ? 0.476 -27.141 -23.719 1 98.69 294 ILE B O 1
ATOM 5689 N N . GLU B 1 295 ? -1.427 -26.109 -23.094 1 98.12 295 GLU B N 1
ATOM 5690 C CA . GLU B 1 295 ? -2.252 -27.297 -23.312 1 98.12 295 GLU B CA 1
ATOM 5691 C C . GLU B 1 295 ? -2.236 -27.703 -24.797 1 98.12 295 GLU B C 1
ATOM 5693 O O . GLU B 1 295 ? -2.029 -28.875 -25.109 1 98.12 295 GLU B O 1
ATOM 5698 N N . MET B 1 296 ? -2.439 -26.766 -25.688 1 98.38 296 MET B N 1
ATOM 5699 C CA . MET B 1 296 ? -2.439 -27.047 -27.125 1 98.38 296 MET B CA 1
ATOM 5700 C C . MET B 1 296 ? -1.075 -27.562 -27.578 1 98.38 296 MET B C 1
ATOM 5702 O O . MET B 1 296 ? -0.989 -28.547 -28.312 1 98.38 296 MET B O 1
ATOM 5706 N N . ALA B 1 297 ? -0.029 -26.906 -27.156 1 98.56 297 ALA B N 1
ATOM 5707 C CA . ALA B 1 297 ? 1.326 -27.312 -27.516 1 98.56 297 ALA B CA 1
ATOM 5708 C C . ALA B 1 297 ? 1.637 -28.703 -27 1 98.56 297 ALA B C 1
ATOM 5710 O O . ALA B 1 297 ? 2.254 -29.516 -27.688 1 98.56 297 ALA B O 1
ATOM 5711 N N . GLY B 1 298 ? 1.236 -28.953 -25.781 1 97.94 298 GLY B N 1
ATOM 5712 C CA . GLY B 1 298 ? 1.425 -30.281 -25.219 1 97.94 298 GLY B CA 1
ATOM 5713 C C . GLY B 1 298 ? 0.69 -31.375 -25.984 1 97.94 298 GLY B C 1
ATOM 5714 O O . GLY B 1 298 ? 1.208 -32.469 -26.156 1 97.94 298 GLY B O 1
ATOM 5715 N N . GLU B 1 299 ? -0.515 -31.078 -26.359 1 97.31 299 GLU B N 1
ATOM 5716 C CA . GLU B 1 299 ? -1.293 -32 -27.156 1 97.31 299 GLU B CA 1
ATOM 5717 C C . GLU B 1 299 ? -0.599 -32.312 -28.484 1 97.31 299 GLU B C 1
ATOM 5719 O O . GLU B 1 299 ? -0.557 -33.469 -28.922 1 97.31 299 GLU B O 1
ATOM 5724 N N . LEU B 1 300 ? -0.13 -31.297 -29.078 1 97.31 300 LEU B N 1
ATOM 5725 C CA . LEU B 1 300 ? 0.579 -31.469 -30.344 1 97.31 300 LEU B CA 1
ATOM 5726 C C . LEU B 1 300 ? 1.837 -32.312 -30.156 1 97.31 300 LEU B C 1
ATOM 5728 O O . LEU B 1 300 ? 2.162 -33.156 -31 1 97.31 300 LEU B O 1
ATOM 5732 N N . HIS B 1 301 ? 2.574 -32.062 -29.109 1 97 301 HIS B N 1
ATOM 5733 C CA . HIS B 1 301 ? 3.752 -32.844 -28.766 1 97 301 HIS B CA 1
ATOM 5734 C C . HIS B 1 301 ? 3.396 -34.312 -28.609 1 97 301 HIS B C 1
ATOM 5736 O O . HIS B 1 301 ? 4.148 -35.188 -29.031 1 97 301 HIS B O 1
ATOM 5742 N N . CYS B 1 302 ? 2.338 -34.594 -27.938 1 95.19 302 CYS B N 1
ATOM 5743 C CA . CYS B 1 302 ? 1.904 -35.969 -27.703 1 95.19 302 CYS B CA 1
ATOM 5744 C C . CYS B 1 302 ? 1.599 -36.688 -29.016 1 95.19 302 CYS B C 1
ATOM 5746 O O . CYS B 1 302 ? 1.869 -37.875 -29.172 1 95.19 302 CYS B O 1
ATOM 5748 N N . SER B 1 303 ? 1.049 -35.938 -29.875 1 93.62 303 SER B N 1
ATOM 5749 C CA . SER B 1 303 ? 0.668 -36.5 -31.156 1 93.62 303 SER B CA 1
ATOM 5750 C C . SER B 1 303 ? 1.86 -36.562 -32.125 1 93.62 303 SER B C 1
ATOM 5752 O O . SER B 1 303 ? 1.929 -37.469 -32.969 1 93.62 303 SER B O 1
ATOM 5754 N N . HIS B 1 304 ? 2.703 -35.562 -31.938 1 88.88 304 HIS B N 1
ATOM 5755 C CA . HIS B 1 304 ? 3.898 -35.438 -32.75 1 88.88 304 HIS B CA 1
ATOM 5756 C C . HIS B 1 304 ? 5.121 -35.125 -31.906 1 88.88 304 HIS B C 1
ATOM 5758 O O . HIS B 1 304 ? 5.266 -33.969 -31.438 1 88.88 304 HIS B O 1
ATOM 5764 N N . ALA B 1 305 ? 5.887 -36 -31.5 1 89 305 ALA B N 1
ATOM 5765 C CA . ALA B 1 305 ? 7.105 -35.656 -30.766 1 89 305 ALA B CA 1
ATOM 5766 C C . ALA B 1 305 ? 7.93 -34.625 -31.516 1 89 305 ALA B C 1
ATOM 5768 O O . ALA B 1 305 ? 8.992 -34.906 -32.062 1 89 305 ALA B O 1
ATOM 5769 N N . CYS B 1 306 ? 7.531 -33.438 -31.328 1 93.25 306 CYS B N 1
ATOM 5770 C CA . CYS B 1 306 ? 8.07 -32.344 -32.125 1 93.25 306 CYS B CA 1
ATOM 5771 C C . CYS B 1 306 ? 9.539 -32.094 -31.797 1 93.25 306 CYS B C 1
ATOM 5773 O O . CYS B 1 306 ? 9.938 -32.156 -30.625 1 93.25 306 CYS B O 1
ATOM 5775 N N . LYS B 1 307 ? 10.266 -31.859 -32.812 1 96.19 307 LYS B N 1
ATOM 5776 C CA . LYS B 1 307 ? 11.648 -31.391 -32.719 1 96.19 307 LYS B CA 1
ATOM 5777 C C . LYS B 1 307 ? 11.789 -29.984 -33.281 1 96.19 307 LYS B C 1
ATOM 5779 O O . LYS B 1 307 ? 10.961 -29.547 -34.094 1 96.19 307 LYS B O 1
ATOM 5784 N N . LEU B 1 308 ? 12.82 -29.328 -32.812 1 97.5 308 LEU B N 1
ATOM 5785 C CA . LEU B 1 308 ? 13.07 -27.984 -33.312 1 97.5 308 LEU B CA 1
ATOM 5786 C C . LEU B 1 308 ? 13.109 -27.938 -34.812 1 97.5 308 LEU B C 1
ATOM 5788 O O . LEU B 1 308 ? 12.586 -27.016 -35.438 1 97.5 308 LEU B O 1
ATOM 5792 N N . SER B 1 309 ? 13.703 -28.922 -35.438 1 96.75 309 SER B N 1
ATOM 5793 C CA . SER B 1 309 ? 13.891 -28.969 -36.875 1 96.75 309 SER B CA 1
ATOM 5794 C C . SER B 1 309 ? 12.555 -29.141 -37.594 1 96.75 309 SER B C 1
ATOM 5796 O O . SER B 1 309 ? 12.453 -28.844 -38.781 1 96.75 309 SER B O 1
ATOM 5798 N N . ASP B 1 310 ? 11.57 -29.578 -36.938 1 96.62 310 ASP B N 1
ATOM 5799 C CA . ASP B 1 310 ? 10.266 -29.812 -37.562 1 96.62 310 ASP B CA 1
ATOM 5800 C C . ASP B 1 310 ? 9.484 -28.516 -37.75 1 96.62 310 ASP B C 1
ATOM 5802 O O . ASP B 1 310 ? 8.516 -28.469 -38.5 1 96.62 310 ASP B O 1
ATOM 5806 N N . ILE B 1 311 ? 9.836 -27.5 -36.969 1 98.19 311 ILE B N 1
ATOM 5807 C CA . ILE B 1 311 ? 8.984 -26.312 -36.844 1 98.19 311 ILE B CA 1
ATOM 5808 C C . ILE B 1 311 ? 9.617 -25.141 -37.594 1 98.19 311 ILE B C 1
ATOM 5810 O O . ILE B 1 311 ? 10.742 -24.734 -37.281 1 98.19 311 ILE B O 1
ATOM 5814 N N . ALA B 1 312 ? 8.898 -24.594 -38.5 1 98.38 312 ALA B N 1
ATOM 5815 C CA . ALA B 1 312 ? 9.352 -23.422 -39.25 1 98.38 312 ALA B CA 1
ATOM 5816 C C . ALA B 1 312 ? 8.961 -22.125 -38.531 1 98.38 312 ALA B C 1
ATOM 5818 O O . ALA B 1 312 ? 9.742 -21.172 -38.5 1 98.38 312 ALA B O 1
ATOM 5819 N N . ALA B 1 313 ? 7.762 -22.094 -38.062 1 98.62 313 ALA B N 1
ATOM 5820 C CA . ALA B 1 313 ? 7.246 -20.922 -37.375 1 98.62 313 ALA B CA 1
ATOM 5821 C C . ALA B 1 313 ? 6.027 -21.266 -36.5 1 98.62 313 ALA B C 1
ATOM 5823 O O . ALA B 1 313 ? 5.32 -22.234 -36.812 1 98.62 313 ALA B O 1
ATOM 5824 N N . VAL B 1 314 ? 5.82 -20.5 -35.5 1 98.81 314 VAL B N 1
ATOM 5825 C CA . VAL B 1 314 ? 4.637 -20.625 -34.656 1 98.81 314 VAL B CA 1
ATOM 5826 C C . VAL B 1 314 ? 3.975 -19.25 -34.5 1 98.81 314 VAL B C 1
ATOM 5828 O O . VAL B 1 314 ? 4.641 -18.266 -34.188 1 98.81 314 VAL B O 1
ATOM 5831 N N . GLN B 1 315 ? 2.693 -19.156 -34.75 1 98.75 315 GLN B N 1
ATOM 5832 C CA . GLN B 1 315 ? 1.924 -17.938 -34.562 1 98.75 315 GLN B CA 1
ATOM 5833 C C . GLN B 1 315 ? 0.878 -18.094 -33.469 1 98.75 315 GLN B C 1
ATOM 5835 O O . GLN B 1 315 ? 0.092 -19.047 -33.469 1 98.75 315 GLN B O 1
ATOM 5840 N N . LEU B 1 316 ? 0.912 -17.219 -32.531 1 98.81 316 LEU B N 1
ATOM 5841 C CA . LEU B 1 316 ? -0.041 -17.219 -31.422 1 98.81 316 LEU B CA 1
ATOM 5842 C C . LEU B 1 316 ? -0.955 -16 -31.484 1 98.81 316 LEU B C 1
ATOM 5844 O O . LEU B 1 316 ? -0.489 -14.891 -31.719 1 98.81 316 LEU B O 1
ATOM 5848 N N . GLN B 1 317 ? -2.25 -16.203 -31.344 1 98.69 317 GLN B N 1
ATOM 5849 C CA . GLN B 1 317 ? -3.244 -15.141 -31.234 1 98.69 317 GLN B CA 1
ATOM 5850 C C . GLN B 1 317 ? -4 -15.219 -29.922 1 98.69 317 GLN B C 1
ATOM 5852 O O . GLN B 1 317 ? -4.367 -16.312 -29.469 1 98.69 317 GLN B O 1
ATOM 5857 N N . MET B 1 318 ? -4.191 -14.117 -29.297 1 98.19 318 MET B N 1
ATOM 5858 C CA . MET B 1 318 ? -4.812 -14.055 -27.969 1 98.19 318 MET B CA 1
ATOM 5859 C C . MET B 1 318 ? -5.484 -12.711 -27.75 1 98.19 318 MET B C 1
ATOM 5861 O O . MET B 1 318 ? -5.352 -11.797 -28.562 1 98.19 318 MET B O 1
ATOM 5865 N N . PRO B 1 319 ? -6.277 -12.555 -26.641 1 96.19 319 PRO B N 1
ATOM 5866 C CA . PRO B 1 319 ? -6.793 -11.227 -26.297 1 96.19 319 PRO B CA 1
ATOM 5867 C C . PRO B 1 319 ? -5.688 -10.195 -26.109 1 96.19 319 PRO B C 1
ATOM 5869 O O . PRO B 1 319 ? -4.66 -10.484 -25.5 1 96.19 319 PRO B O 1
ATOM 5872 N N . PRO B 1 320 ? -5.922 -8.938 -26.531 1 95.12 320 PRO B N 1
ATOM 5873 C CA . PRO B 1 320 ? -4.875 -7.918 -26.484 1 95.12 320 PRO B CA 1
ATOM 5874 C C . PRO B 1 320 ? -4.34 -7.691 -25.062 1 95.12 320 PRO B C 1
ATOM 5876 O O . PRO B 1 320 ? -3.137 -7.473 -24.891 1 95.12 320 PRO B O 1
ATOM 5879 N N . THR B 1 321 ? -5.148 -7.781 -24.094 1 92 321 THR B N 1
ATOM 5880 C CA . THR B 1 321 ? -4.73 -7.516 -22.719 1 92 321 THR B CA 1
ATOM 5881 C C . THR B 1 321 ? -3.744 -8.578 -22.234 1 92 321 THR B C 1
ATOM 5883 O O . THR B 1 321 ? -2.861 -8.289 -21.438 1 92 321 THR B O 1
ATOM 5886 N N . ASN B 1 322 ? -3.928 -9.805 -22.766 1 95.75 322 ASN B N 1
ATOM 5887 C CA . ASN B 1 322 ? -3.045 -10.883 -22.344 1 95.75 322 ASN B CA 1
ATOM 5888 C C . ASN B 1 322 ? -1.62 -10.672 -22.844 1 95.75 322 ASN B C 1
ATOM 5890 O O . ASN B 1 322 ? -0.667 -11.18 -22.25 1 95.75 322 ASN B O 1
ATOM 5894 N N . ILE B 1 323 ? -1.486 -9.93 -23.938 1 95.06 323 ILE B N 1
ATOM 5895 C CA . ILE B 1 323 ? -0.177 -9.648 -24.516 1 95.06 323 ILE B CA 1
ATOM 5896 C C . ILE B 1 323 ? 0.651 -8.812 -23.547 1 95.06 323 ILE B C 1
ATOM 5898 O O . ILE B 1 323 ? 1.871 -8.977 -23.469 1 95.06 323 ILE B O 1
ATOM 5902 N N . LEU B 1 324 ? -0.002 -8.023 -22.719 1 90.25 324 LEU B N 1
ATOM 5903 C CA . LEU B 1 324 ? 0.679 -7.148 -21.781 1 90.25 324 LEU B CA 1
ATOM 5904 C C . LEU B 1 324 ? 1.483 -7.953 -20.766 1 90.25 324 LEU B C 1
ATOM 5906 O O . LEU B 1 324 ? 2.568 -7.539 -20.359 1 90.25 324 LEU B O 1
ATOM 5910 N N . LEU B 1 325 ? 1.012 -9.141 -20.484 1 93.69 325 LEU B N 1
ATOM 5911 C CA . LEU B 1 325 ? 1.629 -9.891 -19.391 1 93.69 325 LEU B CA 1
ATOM 5912 C C . LEU B 1 325 ? 2.547 -10.984 -19.938 1 93.69 325 LEU B C 1
ATOM 5914 O O . LEU B 1 325 ? 3.598 -11.266 -19.359 1 93.69 325 LEU B O 1
ATOM 5918 N N . ILE B 1 326 ? 2.143 -11.555 -21.109 1 96.12 326 ILE B N 1
ATOM 5919 C CA . ILE B 1 326 ? 2.881 -12.766 -21.422 1 96.12 326 ILE B CA 1
ATOM 5920 C C . ILE B 1 326 ? 3.398 -12.695 -22.859 1 96.12 326 ILE B C 1
ATOM 5922 O O . ILE B 1 326 ? 4.211 -13.516 -23.281 1 96.12 326 ILE B O 1
ATOM 5926 N N . GLY B 1 327 ? 2.979 -11.711 -23.625 1 95.69 327 GLY B N 1
ATOM 5927 C CA . GLY B 1 327 ? 3.195 -11.852 -25.047 1 95.69 327 GLY B CA 1
ATOM 5928 C C . GLY B 1 327 ? 3.926 -10.664 -25.656 1 95.69 327 GLY B C 1
ATOM 5929 O O . GLY B 1 327 ? 4.195 -10.648 -26.859 1 95.69 327 GLY B O 1
ATOM 5930 N N . ASP B 1 328 ? 4.141 -9.586 -24.797 1 92.12 328 ASP B N 1
ATOM 5931 C CA . ASP B 1 328 ? 4.91 -8.477 -25.359 1 92.12 328 ASP B CA 1
ATOM 5932 C C . ASP B 1 328 ? 6.32 -8.922 -25.734 1 92.12 328 ASP B C 1
ATOM 5934 O O . ASP B 1 328 ? 6.949 -9.688 -25.016 1 92.12 328 ASP B O 1
ATOM 5938 N N . ALA B 1 329 ? 6.812 -8.469 -26.875 1 92.06 329 ALA B N 1
ATOM 5939 C CA . ALA B 1 329 ? 8.055 -8.992 -27.438 1 92.06 329 ALA B CA 1
ATOM 5940 C C . ALA B 1 329 ? 9.266 -8.273 -26.844 1 92.06 329 ALA B C 1
ATOM 5942 O O . ALA B 1 329 ? 10.125 -7.785 -27.594 1 92.06 329 ALA B O 1
ATOM 5943 N N . THR B 1 330 ? 9.336 -8.266 -25.562 1 91.81 330 THR B N 1
ATOM 5944 C CA . THR B 1 330 ? 10.531 -7.773 -24.906 1 91.81 330 THR B CA 1
ATOM 5945 C C . THR B 1 330 ? 11.586 -8.867 -24.797 1 91.81 330 THR B C 1
ATOM 5947 O O . THR B 1 330 ? 11.258 -10.055 -24.812 1 91.81 330 THR B O 1
ATOM 5950 N N . PRO B 1 331 ? 12.867 -8.5 -24.719 1 92.88 331 PRO B N 1
ATOM 5951 C CA . PRO B 1 331 ? 13.93 -9.508 -24.703 1 92.88 331 PRO B CA 1
ATOM 5952 C C . PRO B 1 331 ? 13.75 -10.539 -23.594 1 92.88 331 PRO B C 1
ATOM 5954 O O . PRO B 1 331 ? 13.961 -11.734 -23.828 1 92.88 331 PRO B O 1
ATOM 5957 N N . ASN B 1 332 ? 13.328 -10.109 -22.438 1 93.19 332 ASN B N 1
ATOM 5958 C CA . ASN B 1 332 ? 13.227 -11.039 -21.328 1 93.19 332 ASN B CA 1
ATOM 5959 C C . ASN B 1 332 ? 12.023 -11.969 -21.469 1 93.19 332 ASN B C 1
ATOM 5961 O O . ASN B 1 332 ? 11.969 -13.023 -20.844 1 93.19 332 ASN B O 1
ATOM 5965 N N . LYS B 1 333 ? 11.055 -11.602 -22.281 1 93.88 333 LYS B N 1
ATOM 5966 C CA . LYS B 1 333 ? 9.914 -12.477 -22.531 1 93.88 333 LYS B CA 1
ATOM 5967 C C . LYS B 1 333 ? 10.211 -13.461 -23.656 1 93.88 333 LYS B C 1
ATOM 5969 O O . LYS B 1 333 ? 9.789 -14.617 -23.594 1 93.88 333 LYS B O 1
ATOM 5974 N N . ILE B 1 334 ? 10.906 -12.953 -24.641 1 96.56 334 ILE B N 1
ATOM 5975 C CA . ILE B 1 334 ? 11.25 -13.828 -25.75 1 96.56 334 ILE B CA 1
ATOM 5976 C C . ILE B 1 334 ? 12.266 -14.867 -25.281 1 96.56 334 ILE B C 1
ATOM 5978 O O . ILE B 1 334 ? 12.133 -16.062 -25.594 1 96.56 334 ILE B O 1
ATOM 5982 N N . HIS B 1 335 ? 13.25 -14.375 -24.562 1 96.75 335 HIS B N 1
ATOM 5983 C CA . HIS B 1 335 ? 14.289 -15.242 -24.031 1 96.75 335 HIS B CA 1
ATOM 5984 C C . HIS B 1 335 ? 14.461 -15.031 -22.531 1 96.75 335 HIS B C 1
ATOM 5986 O O . HIS B 1 335 ? 15.414 -14.391 -22.094 1 96.75 335 HIS B O 1
ATOM 5992 N N . PRO B 1 336 ? 13.57 -15.695 -21.75 1 97.25 336 PRO B N 1
ATOM 5993 C CA . PRO B 1 336 ? 13.656 -15.508 -20.297 1 97.25 336 PRO B CA 1
ATOM 5994 C C . PRO B 1 336 ? 14.984 -15.984 -19.719 1 97.25 336 PRO B C 1
ATOM 5996 O O . PRO B 1 336 ? 15.539 -16.984 -20.172 1 97.25 336 PRO B O 1
ATOM 5999 N N . SER B 1 337 ? 15.453 -15.258 -18.719 1 94.94 337 SER B N 1
ATOM 6000 C CA . SER B 1 337 ? 16.719 -15.586 -18.078 1 94.94 337 SER B CA 1
ATOM 6001 C C . SER B 1 337 ? 16.516 -16.016 -16.625 1 94.94 337 SER B C 1
ATOM 6003 O O . SER B 1 337 ? 17.484 -16.281 -15.906 1 94.94 337 SER B O 1
ATOM 6005 N N . ASN B 1 338 ? 15.328 -16 -16.156 1 95.75 338 ASN B N 1
ATOM 6006 C CA . ASN B 1 338 ? 14.969 -16.469 -14.812 1 95.75 338 ASN B CA 1
ATOM 6007 C C . ASN B 1 338 ? 13.57 -17.078 -14.797 1 95.75 338 ASN B C 1
ATOM 6009 O O . ASN B 1 338 ? 12.836 -17 -15.789 1 95.75 338 ASN B O 1
ATOM 6013 N N . ASN B 1 339 ? 13.227 -17.688 -13.695 1 95.81 339 ASN B N 1
ATOM 6014 C CA . ASN B 1 339 ? 11.992 -18.438 -13.594 1 95.81 339 ASN B CA 1
ATOM 6015 C C . ASN B 1 339 ? 10.766 -17.547 -13.766 1 95.81 339 ASN B C 1
ATOM 6017 O O . ASN B 1 339 ? 9.797 -17.922 -14.422 1 95.81 339 ASN B O 1
ATOM 6021 N N . ILE B 1 340 ? 10.781 -16.391 -13.211 1 96.12 340 ILE B N 1
ATOM 6022 C CA . ILE B 1 340 ? 9.609 -15.516 -13.25 1 96.12 340 ILE B CA 1
ATOM 6023 C C . ILE B 1 340 ? 9.375 -15.031 -14.68 1 96.12 340 ILE B C 1
ATOM 6025 O O . ILE B 1 340 ? 8.242 -15.078 -15.172 1 96.12 340 ILE B O 1
ATOM 6029 N N . ASP B 1 341 ? 10.414 -14.641 -15.352 1 96.88 341 ASP B N 1
ATOM 6030 C CA . ASP B 1 341 ? 10.266 -14.273 -16.766 1 96.88 341 ASP B CA 1
ATOM 6031 C C . ASP B 1 341 ? 9.68 -15.422 -17.578 1 96.88 341 ASP B C 1
ATOM 6033 O O . ASP B 1 341 ? 8.828 -15.211 -18.438 1 96.88 341 ASP B O 1
ATOM 6037 N N . ALA B 1 342 ? 10.172 -16.578 -17.266 1 98.19 342 ALA B N 1
ATOM 6038 C CA . ALA B 1 342 ? 9.703 -17.75 -18 1 98.19 342 ALA B CA 1
ATOM 6039 C C . ALA B 1 342 ? 8.234 -18.047 -17.688 1 98.19 342 ALA B C 1
ATOM 6041 O O . ALA B 1 342 ? 7.48 -18.453 -18.578 1 98.19 342 ALA B O 1
ATOM 6042 N N . GLN B 1 343 ? 7.848 -17.875 -16.422 1 97.88 343 GLN B N 1
ATOM 6043 C CA . GLN B 1 343 ? 6.465 -18.094 -16 1 97.88 343 GLN B CA 1
ATOM 6044 C C . GLN B 1 343 ? 5.52 -17.141 -16.734 1 97.88 343 GLN B C 1
ATOM 6046 O O . GLN B 1 343 ? 4.355 -17.469 -16.969 1 97.88 343 GLN B O 1
ATOM 6051 N N . PHE B 1 344 ? 6.07 -16.016 -17.172 1 97.75 344 PHE B N 1
ATOM 6052 C CA . PHE B 1 344 ? 5.254 -14.984 -17.812 1 97.75 344 PHE B CA 1
ATOM 6053 C C . PHE B 1 344 ? 5.633 -14.836 -19.281 1 97.75 344 PHE B C 1
ATOM 6055 O O . PHE B 1 344 ? 5.484 -13.758 -19.859 1 97.75 344 PHE B O 1
ATOM 6062 N N . SER B 1 345 ? 6.086 -15.883 -19.906 1 98.38 345 SER B N 1
ATOM 6063 C CA . SER B 1 345 ? 6.469 -15.898 -21.312 1 98.38 345 SER B CA 1
ATOM 6064 C C . SER B 1 345 ? 5.699 -16.969 -22.078 1 98.38 345 SER B C 1
ATOM 6066 O O . SER B 1 345 ? 5.973 -18.156 -21.938 1 98.38 345 SER B O 1
ATOM 6068 N N . VAL B 1 346 ? 4.82 -16.5 -22.938 1 98.62 346 VAL B N 1
ATOM 6069 C CA . VAL B 1 346 ? 4.125 -17.469 -23.766 1 98.62 346 VAL B CA 1
ATOM 6070 C C . VAL B 1 346 ? 5.102 -18.094 -24.766 1 98.62 346 VAL B C 1
ATOM 6072 O O . VAL B 1 346 ? 4.918 -19.234 -25.203 1 98.62 346 VAL B O 1
ATOM 6075 N N . PHE B 1 347 ? 6.219 -17.406 -25.078 1 98.69 347 PHE B N 1
ATOM 6076 C CA . PHE B 1 347 ? 7.262 -17.922 -25.953 1 98.69 347 PHE B CA 1
ATOM 6077 C C . PHE B 1 347 ? 7.926 -19.141 -25.344 1 98.69 347 PHE B C 1
ATOM 6079 O O . PHE B 1 347 ? 7.918 -20.219 -25.938 1 98.69 347 PHE B O 1
ATOM 6086 N N . PHE B 1 348 ? 8.352 -18.969 -24.125 1 98.69 348 PHE B N 1
ATOM 6087 C CA . PHE B 1 348 ? 9.008 -20.062 -23.422 1 98.69 348 PHE B CA 1
ATOM 6088 C C . PHE B 1 348 ? 8.039 -21.219 -23.188 1 98.69 348 PHE B C 1
ATOM 6090 O O . PHE B 1 348 ? 8.383 -22.375 -23.422 1 98.69 348 PHE B O 1
ATOM 6097 N N . GLN B 1 349 ? 6.855 -20.906 -22.719 1 98.69 349 GLN B N 1
ATOM 6098 C CA . GLN B 1 349 ? 5.895 -21.938 -22.344 1 98.69 349 GLN B CA 1
ATOM 6099 C C . GLN B 1 349 ? 5.504 -22.797 -23.547 1 98.69 349 GLN B C 1
ATOM 6101 O O . GLN B 1 349 ? 5.43 -24.016 -23.438 1 98.69 349 GLN B O 1
ATOM 6106 N N . VAL B 1 350 ? 5.273 -22.172 -24.672 1 98.69 350 VAL B N 1
ATOM 6107 C CA . VAL B 1 350 ? 4.887 -22.891 -25.875 1 98.69 350 VAL B CA 1
ATOM 6108 C C . VAL B 1 350 ? 6.078 -23.688 -26.422 1 98.69 350 VAL B C 1
ATOM 6110 O O . VAL B 1 350 ? 5.945 -24.859 -26.75 1 98.69 350 VAL B O 1
ATOM 6113 N N . ALA B 1 351 ? 7.227 -23.016 -26.484 1 98.69 351 ALA B N 1
ATOM 6114 C CA . ALA B 1 351 ? 8.422 -23.703 -26.969 1 98.69 351 ALA B CA 1
ATOM 6115 C C . ALA B 1 351 ? 8.727 -24.938 -26.125 1 98.69 351 ALA B C 1
ATOM 6117 O O . ALA B 1 351 ? 8.984 -26.016 -26.672 1 98.69 351 ALA B O 1
ATOM 6118 N N . HIS B 1 352 ? 8.688 -24.766 -24.844 1 98.56 352 HIS B N 1
ATOM 6119 C CA . HIS B 1 352 ? 8.977 -25.875 -23.938 1 98.56 352 HIS B CA 1
ATOM 6120 C C . HIS B 1 352 ? 7.965 -27 -24.125 1 98.56 352 HIS B C 1
ATOM 6122 O O . HIS B 1 352 ? 8.344 -28.172 -24.203 1 98.56 352 HIS B O 1
ATOM 6128 N N . ALA B 1 353 ? 6.676 -26.688 -24.172 1 98.5 353 ALA B N 1
ATOM 6129 C CA . ALA B 1 353 ? 5.629 -27.703 -24.281 1 98.5 353 ALA B CA 1
ATOM 6130 C C . ALA B 1 353 ? 5.703 -28.438 -25.609 1 98.5 353 ALA B C 1
ATOM 6132 O O . ALA B 1 353 ? 5.434 -29.641 -25.672 1 98.5 353 ALA B O 1
ATOM 6133 N N . LEU B 1 354 ? 6.059 -27.75 -26.656 1 98.44 354 LEU B N 1
ATOM 6134 C CA . LEU B 1 354 ? 6.191 -28.391 -27.953 1 98.44 354 LEU B CA 1
ATOM 6135 C C . LEU B 1 354 ? 7.34 -29.391 -27.953 1 98.44 354 LEU B C 1
ATOM 6137 O O . LEU B 1 354 ? 7.238 -30.469 -28.562 1 98.44 354 LEU B O 1
ATOM 6141 N N . LEU B 1 355 ? 8.398 -29.062 -27.266 1 98.06 355 LEU B N 1
ATOM 6142 C CA . LEU B 1 355 ? 9.609 -29.859 -27.344 1 98.06 355 LEU B CA 1
ATOM 6143 C C . LEU B 1 355 ? 9.594 -30.953 -26.266 1 98.06 355 LEU B C 1
ATOM 6145 O O . LEU B 1 355 ? 10.125 -32.062 -26.484 1 98.06 355 LEU B O 1
ATOM 6149 N N . HIS B 1 356 ? 8.953 -30.672 -25.109 1 97.38 356 HIS B N 1
ATOM 6150 C CA . HIS B 1 356 ? 9.117 -31.578 -23.969 1 97.38 356 HIS B CA 1
ATOM 6151 C C . HIS B 1 356 ? 7.766 -32 -23.422 1 97.38 356 HIS B C 1
ATOM 6153 O O . HIS B 1 356 ? 7.703 -32.844 -22.5 1 97.38 356 HIS B O 1
ATOM 6159 N N . GLY B 1 357 ? 6.711 -31.531 -24 1 97.31 357 GLY B N 1
ATOM 6160 C CA . GLY B 1 357 ? 5.387 -31.797 -23.453 1 97.31 357 GLY B CA 1
ATOM 6161 C C . GLY B 1 357 ? 4.977 -30.812 -22.375 1 97.31 357 GLY B C 1
ATOM 6162 O O . GLY B 1 357 ? 5.773 -29.984 -21.953 1 97.31 357 GLY B O 1
ATOM 6163 N N . SER B 1 358 ? 3.705 -30.938 -21.969 1 96.38 358 SER B N 1
ATOM 6164 C CA . SER B 1 358 ? 3.158 -29.938 -21.047 1 96.38 358 SER B CA 1
ATOM 6165 C C . SER B 1 358 ? 3.164 -30.453 -19.609 1 96.38 358 SER B C 1
ATOM 6167 O O . SER B 1 358 ? 3.006 -29.672 -18.672 1 96.38 358 SER B O 1
ATOM 6169 N N . ASN B 1 359 ? 3.324 -31.719 -19.312 1 93.69 359 ASN B N 1
ATOM 6170 C CA . ASN B 1 359 ? 3.236 -32.312 -17.969 1 93.69 359 ASN B CA 1
ATOM 6171 C C . ASN B 1 359 ? 4.609 -32.406 -17.312 1 93.69 359 ASN B C 1
ATOM 6173 O O . ASN B 1 359 ? 5.004 -33.469 -16.859 1 93.69 359 ASN B O 1
ATOM 6177 N N . THR B 1 360 ? 5.293 -31.234 -17.203 1 94.38 360 THR B N 1
ATOM 6178 C CA . THR B 1 360 ? 6.648 -31.25 -16.672 1 94.38 360 THR B CA 1
ATOM 6179 C C . THR B 1 360 ? 6.703 -30.547 -15.32 1 94.38 360 THR B C 1
ATOM 6181 O O . THR B 1 360 ? 7.719 -30.609 -14.617 1 94.38 360 THR B O 1
ATOM 6184 N N . GLY B 1 361 ? 5.641 -29.906 -14.945 1 94.38 361 GLY B N 1
ATOM 6185 C CA . GLY B 1 361 ? 5.605 -29.203 -13.672 1 94.38 361 GLY B CA 1
ATOM 6186 C C . GLY B 1 361 ? 6.707 -28.172 -13.523 1 94.38 361 GLY B C 1
ATOM 6187 O O . GLY B 1 361 ? 6.992 -27.422 -14.461 1 94.38 361 GLY B O 1
ATOM 6188 N N . MET B 1 362 ? 7.293 -28.094 -12.352 1 94.94 362 MET B N 1
ATOM 6189 C CA . MET B 1 362 ? 8.312 -27.094 -12.055 1 94.94 362 MET B CA 1
ATOM 6190 C C . MET B 1 362 ? 9.617 -27.406 -12.781 1 94.94 362 MET B C 1
ATOM 6192 O O . MET B 1 362 ? 10.484 -26.547 -12.922 1 94.94 362 MET B O 1
ATOM 6196 N N . GLN B 1 363 ? 9.766 -28.594 -13.273 1 95.25 363 GLN B N 1
ATOM 6197 C CA . GLN B 1 363 ? 10.977 -29 -13.984 1 95.25 363 GLN B CA 1
ATOM 6198 C C . GLN B 1 363 ? 11.125 -28.234 -15.297 1 95.25 363 GLN B C 1
ATOM 6200 O O . GLN B 1 363 ? 12.219 -28.172 -15.867 1 95.25 363 GLN B O 1
ATOM 6205 N N . ALA B 1 364 ? 10.055 -27.719 -15.734 1 96.81 364 ALA B N 1
ATOM 6206 C CA . ALA B 1 364 ? 10.102 -26.891 -16.938 1 96.81 364 ALA B CA 1
ATOM 6207 C C . ALA B 1 364 ? 11.164 -25.797 -16.812 1 96.81 364 ALA B C 1
ATOM 6209 O O . ALA B 1 364 ? 11.844 -25.484 -17.781 1 96.81 364 ALA B O 1
ATOM 6210 N N . TYR B 1 365 ? 11.352 -25.312 -15.656 1 97.19 365 TYR B N 1
ATOM 6211 C CA . TYR B 1 365 ? 12.164 -24.109 -15.469 1 97.19 365 TYR B CA 1
ATOM 6212 C C . TYR B 1 365 ? 13.641 -24.469 -15.352 1 97.19 365 TYR B C 1
ATOM 6214 O O . TYR B 1 365 ? 14.508 -23.594 -15.391 1 97.19 365 TYR B O 1
ATOM 6222 N N . ASP B 1 366 ? 13.984 -25.766 -15.25 1 96.81 366 ASP B N 1
ATOM 6223 C CA . ASP B 1 366 ? 15.359 -26.234 -15.406 1 96.81 366 ASP B CA 1
ATOM 6224 C C . ASP B 1 366 ? 15.867 -26 -16.828 1 96.81 366 ASP B C 1
ATOM 6226 O O . ASP B 1 366 ? 17.062 -26.047 -17.078 1 96.81 366 ASP B O 1
ATOM 6230 N N . ASN B 1 367 ? 14.938 -25.719 -17.688 1 97.31 367 ASN B N 1
ATOM 6231 C CA . ASN B 1 367 ? 15.281 -25.578 -19.109 1 97.31 367 ASN B CA 1
ATOM 6232 C C . ASN B 1 367 ? 15.375 -24.109 -19.516 1 97.31 367 ASN B C 1
ATOM 6234 O O . ASN B 1 367 ? 15.547 -23.797 -20.688 1 97.31 367 ASN B O 1
ATOM 6238 N N . VAL B 1 368 ? 15.219 -23.203 -18.578 1 97.88 368 VAL B N 1
ATOM 6239 C CA . VAL B 1 368 ? 15.484 -21.797 -18.891 1 97.88 368 VAL B CA 1
ATOM 6240 C C . VAL B 1 368 ? 16.922 -21.641 -19.391 1 97.88 368 VAL B C 1
ATOM 6242 O O . VAL B 1 368 ? 17.859 -22.109 -18.734 1 97.88 368 VAL B O 1
ATOM 6245 N N . GLY B 1 369 ? 17.109 -21.031 -20.547 1 96.69 369 GLY B N 1
ATOM 6246 C CA . GLY B 1 369 ? 18.438 -20.859 -21.141 1 96.69 369 GLY B CA 1
ATOM 6247 C C . GLY B 1 369 ? 18.812 -21.953 -22.109 1 96.69 369 GLY B C 1
ATOM 6248 O O . GLY B 1 369 ? 19.828 -21.859 -22.797 1 96.69 369 GLY B O 1
ATOM 6249 N N . ASP B 1 370 ? 17.953 -23 -22.203 1 97.62 370 ASP B N 1
ATOM 6250 C CA . ASP B 1 370 ? 18.234 -24.094 -23.141 1 97.62 370 ASP B CA 1
ATOM 6251 C C . ASP B 1 370 ? 18.281 -23.578 -24.578 1 97.62 370 ASP B C 1
ATOM 6253 O O . ASP B 1 370 ? 17.422 -22.812 -25 1 97.62 370 ASP B O 1
ATOM 6257 N N . SER B 1 371 ? 19.234 -24 -25.359 1 97.75 371 SER B N 1
ATOM 6258 C CA . SER B 1 371 ? 19.516 -23.469 -26.688 1 97.75 371 SER B CA 1
ATOM 6259 C C . SER B 1 371 ? 18.391 -23.812 -27.672 1 97.75 371 SER B C 1
ATOM 6261 O O . SER B 1 371 ? 18.016 -23 -28.5 1 97.75 371 SER B O 1
ATOM 6263 N N . ASP B 1 372 ? 17.875 -25.016 -27.594 1 98 372 ASP B N 1
ATOM 6264 C CA . ASP B 1 372 ? 16.812 -25.422 -28.5 1 98 372 ASP B CA 1
ATOM 6265 C C . ASP B 1 372 ? 15.523 -24.641 -28.203 1 98 372 ASP B C 1
ATOM 6267 O O . ASP B 1 372 ? 14.812 -24.234 -29.125 1 98 372 ASP B O 1
ATOM 6271 N N . ILE B 1 373 ? 15.242 -24.516 -26.938 1 98.25 373 ILE B N 1
ATOM 6272 C CA . ILE B 1 373 ? 14.062 -23.766 -26.531 1 98.25 373 ILE B CA 1
ATOM 6273 C C . ILE B 1 373 ? 14.195 -22.312 -26.984 1 98.25 373 ILE B C 1
ATOM 6275 O O . ILE B 1 373 ? 13.266 -21.734 -27.562 1 98.25 373 ILE B O 1
ATOM 6279 N N . ASN B 1 374 ? 15.367 -21.719 -26.781 1 98.25 374 ASN B N 1
ATOM 6280 C CA . ASN B 1 374 ? 15.609 -20.344 -27.203 1 98.25 374 ASN B CA 1
ATOM 6281 C C . ASN B 1 374 ? 15.453 -20.172 -28.703 1 98.25 374 ASN B C 1
ATOM 6283 O O . ASN B 1 374 ? 14.891 -19.188 -29.172 1 98.25 374 ASN B O 1
ATOM 6287 N N . ALA B 1 375 ? 15.977 -21.125 -29.422 1 98.44 375 ALA B N 1
ATOM 6288 C CA . ALA B 1 375 ? 15.859 -21.078 -30.875 1 98.44 375 ALA B CA 1
ATOM 6289 C C . ALA B 1 375 ? 14.398 -21.141 -31.312 1 98.44 375 ALA B C 1
ATOM 6291 O O . ALA B 1 375 ? 13.992 -20.422 -32.219 1 98.44 375 ALA B O 1
ATOM 6292 N N . LEU B 1 376 ? 13.672 -21.953 -30.703 1 98.56 376 LEU B N 1
ATOM 6293 C CA . LEU B 1 376 ? 12.258 -22.062 -31.062 1 98.56 376 LEU B CA 1
ATOM 6294 C C . LEU B 1 376 ? 11.5 -20.812 -30.641 1 98.56 376 LEU B C 1
ATOM 6296 O O . LEU B 1 376 ? 10.586 -20.375 -31.344 1 98.56 376 LEU B O 1
ATOM 6300 N N . CYS B 1 377 ? 11.789 -20.25 -29.453 1 98.56 377 CYS B N 1
ATOM 6301 C CA . CYS B 1 377 ? 11.188 -19 -29.031 1 98.56 377 CYS B CA 1
ATOM 6302 C C . CYS B 1 377 ? 11.32 -17.938 -30.109 1 98.56 377 CYS B C 1
ATOM 6304 O O . CYS B 1 377 ? 10.391 -17.156 -30.344 1 98.56 377 CYS B O 1
ATOM 6306 N N . SER B 1 378 ? 12.461 -17.922 -30.766 1 98.12 378 SER B N 1
ATOM 6307 C CA . SER B 1 378 ? 12.75 -16.922 -31.797 1 98.12 378 SER B CA 1
ATOM 6308 C C . SER B 1 378 ? 11.875 -17.125 -33.031 1 98.12 378 SER B C 1
ATOM 6310 O O . SER B 1 378 ? 11.766 -16.234 -33.875 1 98.12 378 SER B O 1
ATOM 6312 N N . LYS B 1 379 ? 11.203 -18.281 -33.125 1 98.31 379 LYS B N 1
ATOM 6313 C CA . LYS B 1 379 ? 10.328 -18.578 -34.25 1 98.31 379 LYS B CA 1
ATOM 6314 C C . LYS B 1 379 ? 8.867 -18.266 -33.906 1 98.31 379 LYS B C 1
ATOM 6316 O O . LYS B 1 379 ? 7.977 -18.484 -34.75 1 98.31 379 LYS B O 1
ATOM 6321 N N . ILE B 1 380 ? 8.578 -17.781 -32.75 1 98.69 380 ILE B N 1
ATOM 6322 C CA . ILE B 1 380 ? 7.211 -17.578 -32.281 1 98.69 380 ILE B CA 1
ATOM 6323 C C . ILE B 1 380 ? 6.84 -16.094 -32.406 1 98.69 380 ILE B C 1
ATOM 6325 O O . ILE B 1 380 ? 7.602 -15.219 -32 1 98.69 380 ILE B O 1
ATOM 6329 N N . THR B 1 381 ? 5.699 -15.812 -32.969 1 98.44 381 THR B N 1
ATOM 6330 C CA . THR B 1 381 ? 5.133 -14.477 -33.031 1 98.44 381 THR B CA 1
ATOM 6331 C C . THR B 1 381 ? 3.775 -14.422 -32.344 1 98.44 381 THR B C 1
ATOM 6333 O O . THR B 1 381 ? 3.041 -15.414 -32.344 1 98.44 381 THR B O 1
ATOM 6336 N N . VAL B 1 382 ? 3.494 -13.289 -31.734 1 98.56 382 VAL B N 1
ATOM 6337 C CA . VAL B 1 382 ? 2.271 -13.109 -30.953 1 98.56 382 VAL B CA 1
ATOM 6338 C C . VAL B 1 382 ? 1.488 -11.914 -31.484 1 98.56 382 VAL B C 1
ATOM 6340 O O . VAL B 1 382 ? 2.072 -10.875 -31.797 1 98.56 382 VAL B O 1
ATOM 6343 N N . SER B 1 383 ? 0.204 -12.039 -31.641 1 98.19 383 SER B N 1
ATOM 6344 C CA . SER B 1 383 ? -0.66 -10.938 -32.031 1 98.19 383 SER B CA 1
ATOM 6345 C C . SER B 1 383 ? -1.962 -10.938 -31.25 1 98.19 383 SER B C 1
ATOM 6347 O O . SER B 1 383 ? -2.363 -11.969 -30.703 1 98.19 383 SER B O 1
ATOM 6349 N N . GLY B 1 384 ? -2.547 -9.75 -31.203 1 97.5 384 GLY B N 1
ATOM 6350 C CA . GLY B 1 384 ? -3.814 -9.602 -30.5 1 97.5 384 GLY B CA 1
ATOM 6351 C C . GLY B 1 384 ? -5.016 -9.672 -31.422 1 97.5 384 GLY B C 1
ATOM 6352 O O . GLY B 1 384 ? -4.957 -9.219 -32.562 1 97.5 384 GLY B O 1
ATOM 6353 N N . ASP B 1 385 ? -6.051 -10.312 -30.906 1 97.38 385 ASP B N 1
ATOM 6354 C CA . ASP B 1 385 ? -7.359 -10.297 -31.562 1 97.38 385 ASP B CA 1
ATOM 6355 C C . ASP B 1 385 ? -8.43 -9.75 -30.609 1 97.38 385 ASP B C 1
ATOM 6357 O O . ASP B 1 385 ? -8.797 -10.406 -29.641 1 97.38 385 ASP B O 1
ATOM 6361 N N . PRO B 1 386 ? -8.961 -8.617 -30.859 1 95.38 386 PRO B N 1
ATOM 6362 C CA . PRO B 1 386 ? -9.922 -7.977 -29.969 1 95.38 386 PRO B CA 1
ATOM 6363 C C . PRO B 1 386 ? -11.219 -8.781 -29.812 1 95.38 386 PRO B C 1
ATOM 6365 O O . PRO B 1 386 ? -12.016 -8.508 -28.922 1 95.38 386 PRO B O 1
ATOM 6368 N N . ASN B 1 387 ? -11.383 -9.734 -30.734 1 96.25 387 ASN B N 1
ATOM 6369 C CA . ASN B 1 387 ? -12.594 -10.547 -30.656 1 96.25 387 ASN B CA 1
ATOM 6370 C C . ASN B 1 387 ? -12.414 -11.719 -29.688 1 96.25 387 ASN B C 1
ATOM 6372 O O . ASN B 1 387 ? -13.383 -12.391 -29.328 1 96.25 387 ASN B O 1
ATOM 6376 N N . MET B 1 388 ? -11.234 -11.961 -29.312 1 96.62 388 MET B N 1
ATOM 6377 C CA . MET B 1 388 ? -10.953 -13.023 -28.359 1 96.62 388 MET B CA 1
ATOM 6378 C C . MET B 1 388 ? -11.102 -12.516 -26.922 1 96.62 388 MET B C 1
ATOM 6380 O O . MET B 1 388 ? -10.859 -11.336 -26.641 1 96.62 388 MET B O 1
ATOM 6384 N N . THR B 1 389 ? -11.562 -13.406 -26 1 93 389 THR B N 1
ATOM 6385 C CA . THR B 1 389 ? -11.82 -13 -24.625 1 93 389 THR B CA 1
ATOM 6386 C C . THR B 1 389 ? -11.227 -14.008 -23.641 1 93 389 THR B C 1
ATOM 6388 O O . THR B 1 389 ? -10.859 -15.117 -24.031 1 93 389 THR B O 1
ATOM 6391 N N . GLY B 1 390 ? -11.117 -13.578 -22.469 1 93 390 GLY B N 1
ATOM 6392 C CA . GLY B 1 390 ? -10.641 -14.461 -21.406 1 93 390 GLY B CA 1
ATOM 6393 C C . GLY B 1 390 ? -9.266 -15.039 -21.672 1 93 390 GLY B C 1
ATOM 6394 O O . GLY B 1 390 ? -8.328 -14.297 -21.984 1 93 390 GLY B O 1
ATOM 6395 N N . PHE B 1 391 ? -9.188 -16.359 -21.578 1 96 391 PHE B N 1
ATOM 6396 C CA . PHE B 1 391 ? -7.914 -17.047 -21.734 1 96 391 PHE B CA 1
ATOM 6397 C C . PHE B 1 391 ? -7.863 -17.797 -23.062 1 96 391 PHE B C 1
ATOM 6399 O O . PHE B 1 391 ? -7.086 -18.734 -23.234 1 96 391 PHE B O 1
ATOM 6406 N N . SER B 1 392 ? -8.656 -17.344 -24.016 1 97.44 392 SER B N 1
ATOM 6407 C CA . SER B 1 392 ? -8.711 -18 -25.312 1 97.44 392 SER B CA 1
ATOM 6408 C C . SER 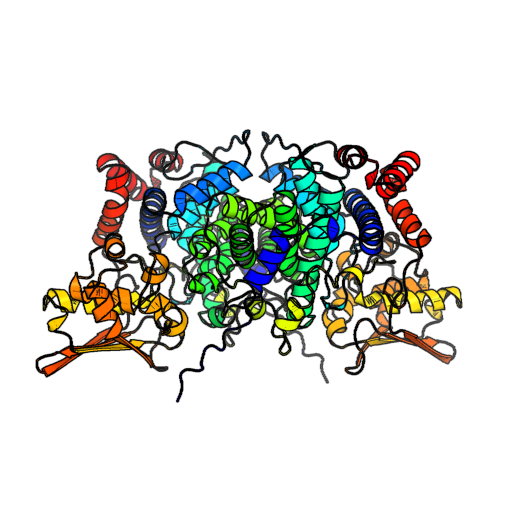B 1 392 ? -7.395 -17.875 -26.078 1 97.44 392 SER B C 1
ATOM 6410 O O . SER B 1 392 ? -6.625 -16.938 -25.828 1 97.44 392 SER B O 1
ATOM 6412 N N . GLY B 1 393 ? -7.176 -18.875 -26.922 1 98.25 393 GLY B N 1
ATOM 6413 C CA . GLY B 1 393 ? -5.961 -18.875 -27.719 1 98.25 393 GLY B CA 1
ATOM 6414 C C . GLY B 1 393 ? -6.105 -19.625 -29.016 1 98.25 393 GLY B C 1
ATOM 6415 O O . GLY B 1 393 ? -6.902 -20.562 -29.109 1 98.25 393 GLY B O 1
ATOM 6416 N N . ARG B 1 394 ? -5.395 -19.109 -29.984 1 98.75 394 ARG B N 1
ATOM 6417 C CA . ARG B 1 394 ? -5.215 -19.797 -31.266 1 98.75 394 ARG B CA 1
ATOM 6418 C C . ARG B 1 394 ? -3.734 -19.969 -31.578 1 98.75 394 ARG B C 1
ATOM 6420 O O . ARG B 1 394 ? -2.955 -19.016 -31.469 1 98.75 394 ARG B O 1
ATOM 6427 N N . MET B 1 395 ? -3.328 -21.125 -31.906 1 98.75 395 MET B N 1
ATOM 6428 C CA . MET B 1 395 ? -1.939 -21.453 -32.219 1 98.75 395 MET B CA 1
ATOM 6429 C C . MET B 1 395 ? -1.829 -22.078 -33.594 1 98.75 395 MET B C 1
ATOM 6431 O O . MET B 1 395 ? -2.539 -23.047 -33.906 1 98.75 395 MET B O 1
ATOM 6435 N N . ARG B 1 396 ? -0.995 -21.5 -34.406 1 98.75 396 ARG B N 1
ATOM 6436 C CA . ARG B 1 396 ? -0.664 -22.062 -35.719 1 98.75 396 ARG B CA 1
ATOM 6437 C C . ARG B 1 396 ? 0.798 -22.484 -35.781 1 98.75 396 ARG B C 1
ATOM 6439 O O . ARG B 1 396 ? 1.697 -21.672 -35.531 1 98.75 396 ARG B O 1
ATOM 6446 N N . VAL B 1 397 ? 1.014 -23.719 -36.062 1 98.5 397 VAL B N 1
ATOM 6447 C CA . VAL B 1 397 ? 2.361 -24.25 -36.25 1 98.5 397 VAL B CA 1
ATOM 6448 C C . VAL B 1 397 ? 2.613 -24.562 -37.719 1 98.5 397 VAL B C 1
ATOM 6450 O O . VAL B 1 397 ? 1.895 -25.359 -38.312 1 98.5 397 VAL B O 1
ATOM 6453 N N . GLN B 1 398 ? 3.615 -23.844 -38.188 1 98.38 398 GLN B N 1
ATOM 6454 C CA . GLN B 1 398 ? 4.082 -24.125 -39.562 1 98.38 398 GLN B CA 1
ATOM 6455 C C . GLN B 1 398 ? 5.219 -25.141 -39.531 1 98.38 398 GLN B C 1
ATOM 6457 O O . GLN B 1 398 ? 6.238 -24.938 -38.875 1 98.38 398 GLN B O 1
ATOM 6462 N N . TRP B 1 399 ? 5.012 -26.172 -40.406 1 97.31 399 TRP B N 1
ATOM 6463 C CA . TRP B 1 399 ? 6.008 -27.234 -40.438 1 97.31 399 TRP B CA 1
ATOM 6464 C C . TRP B 1 399 ? 7.109 -26.938 -41.438 1 97.31 399 TRP B C 1
ATOM 6466 O O . TRP B 1 399 ? 6.852 -26.359 -42.5 1 97.31 399 TRP B O 1
ATOM 6476 N N . SER B 1 400 ? 8.305 -27.422 -41.094 1 96.81 400 SER B N 1
ATOM 6477 C CA . SER B 1 400 ? 9.445 -27.219 -41.969 1 96.81 400 SER B CA 1
ATOM 6478 C C . SER B 1 400 ? 9.266 -27.984 -43.281 1 96.81 400 SER B C 1
ATOM 6480 O O . SER B 1 400 ? 9.75 -27.547 -44.344 1 96.81 400 SER B O 1
ATOM 6482 N N . HIS B 1 401 ? 8.617 -29.062 -43.312 1 94.44 401 HIS B N 1
ATOM 6483 C CA . HIS B 1 401 ? 8.422 -29.891 -44.5 1 94.44 401 HIS B CA 1
ATOM 6484 C C . HIS B 1 401 ? 7.172 -29.469 -45.25 1 94.44 401 HIS B C 1
ATOM 6486 O O . HIS B 1 401 ? 6.762 -30.156 -46.188 1 94.44 401 HIS B O 1
ATOM 6492 N N . GLY B 1 402 ? 6.551 -28.516 -44.844 1 95.25 402 GLY B N 1
ATOM 6493 C CA . GLY B 1 402 ? 5.375 -28 -45.5 1 95.25 402 GLY B CA 1
ATOM 6494 C C . GLY B 1 402 ? 4.09 -28.234 -44.75 1 95.25 402 GLY B C 1
ATOM 6495 O O . GLY B 1 402 ? 3.967 -29.234 -44.031 1 95.25 402 GLY B O 1
ATOM 6496 N N . GLY B 1 403 ? 3.131 -27.266 -44.875 1 95.88 403 GLY B N 1
ATOM 6497 C CA . GLY B 1 403 ? 1.844 -27.359 -44.219 1 95.88 403 GLY B CA 1
ATOM 6498 C C . GLY B 1 403 ? 1.834 -26.688 -42.844 1 95.88 403 GLY B C 1
ATOM 6499 O O . GLY B 1 403 ? 2.848 -26.141 -42.406 1 95.88 403 GLY B O 1
ATOM 6500 N N . SER B 1 404 ? 0.614 -26.703 -42.25 1 97 404 SER B N 1
ATOM 6501 C CA . SER B 1 404 ? 0.453 -26.078 -40.938 1 97 404 SER B CA 1
ATOM 6502 C C . SER B 1 404 ? -0.631 -26.781 -40.125 1 97 404 SER B C 1
ATOM 6504 O O . SER B 1 404 ? -1.449 -27.516 -40.688 1 97 404 SER B O 1
ATOM 6506 N N . GLN B 1 405 ? -0.524 -26.672 -38.906 1 96.25 405 GLN B N 1
ATOM 6507 C CA . GLN B 1 405 ? -1.537 -27.109 -37.938 1 96.25 405 GLN B CA 1
ATOM 6508 C C . GLN B 1 405 ? -2.092 -25.922 -37.156 1 96.25 405 GLN B C 1
ATOM 6510 O O . GLN B 1 405 ? -1.33 -25.094 -36.656 1 96.25 405 GLN B O 1
ATOM 6515 N N . VAL B 1 406 ? -3.512 -25.844 -37.125 1 98.19 406 VAL B N 1
ATOM 6516 C CA . VAL B 1 406 ? -4.16 -24.781 -36.375 1 98.19 406 VAL B CA 1
ATOM 6517 C C . VAL B 1 406 ? -4.977 -25.375 -35.219 1 98.19 406 VAL B C 1
ATOM 6519 O O . VAL B 1 406 ? -5.734 -26.328 -35.438 1 98.19 406 VAL B O 1
ATOM 6522 N N . MET B 1 407 ? -4.758 -24.891 -34.125 1 98.12 407 MET B N 1
ATOM 6523 C CA . MET B 1 407 ? -5.504 -25.297 -32.938 1 98.12 407 MET B CA 1
ATOM 6524 C C . MET B 1 407 ? -6.102 -24.078 -32.219 1 98.12 407 MET B C 1
ATOM 6526 O O . MET B 1 407 ? -5.516 -23 -32.25 1 98.12 407 MET B O 1
ATOM 6530 N N . GLU B 1 408 ? -7.301 -24.234 -31.641 1 98.06 408 GLU B N 1
ATOM 6531 C CA . GLU B 1 408 ? -7.973 -23.188 -30.891 1 98.06 408 GLU B CA 1
ATOM 6532 C C . GLU B 1 408 ? -8.602 -23.734 -29.609 1 98.06 408 GLU B C 1
ATOM 6534 O O . GLU B 1 408 ? -9.062 -24.875 -29.578 1 98.06 408 GLU B O 1
ATOM 6539 N N . GLN B 1 409 ? -8.602 -22.953 -28.609 1 97.81 409 GLN B N 1
ATOM 6540 C CA . GLN B 1 409 ? -9.188 -23.328 -27.328 1 97.81 409 GLN B CA 1
ATOM 6541 C C . GLN B 1 409 ? -9.711 -22.094 -26.594 1 97.81 409 GLN B C 1
ATOM 6543 O O . GLN B 1 409 ? -9.062 -21.047 -26.594 1 97.81 409 GLN B O 1
ATOM 6548 N N . GLN B 1 410 ? -10.875 -22.203 -26 1 96.69 410 GLN B N 1
ATOM 6549 C CA . GLN B 1 410 ? -11.484 -21.094 -25.297 1 96.69 410 GLN B CA 1
ATOM 6550 C C . GLN B 1 410 ? -11.172 -21.125 -23.812 1 96.69 410 GLN B C 1
ATOM 6552 O O . GLN B 1 410 ? -10.922 -20.094 -23.188 1 96.69 410 GLN B O 1
ATOM 6557 N N . TYR B 1 411 ? -11.273 -22.312 -23.219 1 96.62 411 TYR B N 1
ATOM 6558 C CA . TYR B 1 411 ? -11.125 -22.484 -21.781 1 96.62 411 TYR B CA 1
ATOM 6559 C C . TYR B 1 411 ? -10.023 -23.484 -21.453 1 96.62 411 TYR B C 1
ATOM 6561 O O . TYR B 1 411 ? -10.125 -24.672 -21.797 1 96.62 411 TYR B O 1
ATOM 6569 N N . PRO B 1 412 ? -9.008 -23.078 -20.797 1 96.75 412 PRO B N 1
ATOM 6570 C CA . PRO B 1 412 ? -7.969 -24.016 -20.391 1 96.75 412 PRO B CA 1
ATOM 6571 C C . PRO B 1 412 ? -8.422 -24.938 -19.266 1 96.75 412 PRO B C 1
ATOM 6573 O O . PRO B 1 412 ? -9.383 -24.625 -18.562 1 96.75 412 PRO B O 1
ATOM 6576 N N . LEU B 1 413 ? -7.703 -26.094 -19.188 1 95.69 413 LEU B N 1
ATOM 6577 C CA . LEU B 1 413 ? -7.98 -27.031 -18.125 1 95.69 413 LEU B CA 1
ATOM 6578 C C . LEU B 1 413 ? -7.957 -26.344 -16.766 1 95.69 413 LEU B C 1
ATOM 6580 O O . LEU B 1 413 ? -7.047 -25.562 -16.469 1 95.69 413 LEU B O 1
ATOM 6584 N N . GLY B 1 414 ? -8.953 -26.578 -15.906 1 93.62 414 GLY B N 1
ATOM 6585 C CA . GLY B 1 414 ? -9.109 -25.969 -14.594 1 93.62 414 GLY B CA 1
ATOM 6586 C C . GLY B 1 414 ? -10.305 -25.047 -14.5 1 93.62 414 GLY B C 1
ATOM 6587 O O . GLY B 1 414 ? -10.844 -24.844 -13.406 1 93.62 414 GLY B O 1
ATOM 6588 N N . GLU B 1 415 ? -10.695 -24.438 -15.672 1 93.81 415 GLU B N 1
ATOM 6589 C CA . GLU B 1 415 ? -11.883 -23.609 -15.68 1 93.81 415 GLU B CA 1
ATOM 6590 C C . GLU B 1 415 ? -13.148 -24.438 -15.461 1 93.81 415 GLU B C 1
ATOM 6592 O O . GLU B 1 415 ? -13.141 -25.656 -15.672 1 93.81 415 GLU B O 1
ATOM 6597 N N . GLU B 1 416 ? -14.18 -23.75 -15.094 1 89.94 416 GLU B N 1
ATOM 6598 C CA . GLU B 1 416 ? -15.445 -24.438 -14.82 1 89.94 416 GLU B CA 1
ATOM 6599 C C . GLU B 1 416 ? -15.922 -25.219 -16.047 1 89.94 416 GLU B C 1
ATOM 6601 O O . GLU B 1 416 ? -16.516 -26.281 -15.898 1 89.94 416 GLU B O 1
ATOM 6606 N N . GLN B 1 417 ? -15.586 -24.719 -17.25 1 93.25 417 GLN B N 1
ATOM 6607 C CA . GLN B 1 417 ? -16.016 -25.328 -18.5 1 93.25 417 GLN B CA 1
ATOM 6608 C C . GLN B 1 417 ? -15.102 -26.484 -18.906 1 93.25 417 GLN B C 1
ATOM 6610 O O . GLN B 1 417 ? -15.438 -27.266 -19.781 1 93.25 417 GLN B O 1
ATOM 6615 N N . HIS B 1 418 ? -13.984 -26.531 -18.266 1 95.12 418 HIS B N 1
ATOM 6616 C CA . HIS B 1 418 ? -12.938 -27.531 -18.484 1 95.12 418 HIS B CA 1
ATOM 6617 C C . HIS B 1 418 ? -12.258 -27.906 -17.172 1 95.12 418 HIS B C 1
ATOM 6619 O O . HIS B 1 418 ? -11.078 -27.641 -16.969 1 95.12 418 HIS B O 1
ATOM 6625 N N . PRO B 1 419 ? -13.008 -28.562 -16.266 1 92.31 419 PRO B N 1
ATOM 6626 C CA . PRO B 1 419 ? -12.609 -28.656 -14.867 1 92.31 419 PRO B CA 1
ATOM 6627 C C . PRO B 1 419 ? -11.578 -29.766 -14.625 1 92.31 419 PRO B C 1
ATOM 6629 O O . PRO B 1 419 ? -11.484 -30.703 -15.414 1 92.31 419 PRO B O 1
ATOM 6632 N N . PHE B 1 420 ? -10.828 -29.609 -13.562 1 89.69 420 PHE B N 1
ATOM 6633 C CA . PHE B 1 420 ? -10.008 -30.672 -12.992 1 89.69 420 PHE B CA 1
ATOM 6634 C C . PHE B 1 420 ? -10.883 -31.828 -12.516 1 89.69 420 PHE B C 1
ATOM 6636 O O . PHE B 1 420 ? -11.969 -31.609 -11.992 1 89.69 420 PHE B O 1
ATOM 6643 N N . ARG B 1 421 ? -10.422 -33.156 -12.641 1 87.44 421 ARG B N 1
ATOM 6644 C CA . ARG B 1 421 ? -10.938 -34.281 -11.891 1 87.44 421 ARG B CA 1
ATOM 6645 C C . ARG B 1 421 ? -10.281 -34.375 -10.523 1 87.44 421 ARG B C 1
ATOM 6647 O O . ARG B 1 421 ? -9.188 -33.875 -10.312 1 87.44 421 ARG B O 1
ATOM 6654 N N . ARG B 1 422 ? -10.891 -34.812 -9.633 1 92.44 422 ARG B N 1
ATOM 6655 C CA . ARG B 1 422 ? -10.367 -35.031 -8.289 1 92.44 422 ARG B CA 1
ATOM 6656 C C . ARG B 1 422 ? -8.969 -35.656 -8.328 1 92.44 422 ARG B C 1
ATOM 6658 O O . ARG B 1 422 ? -8.086 -35.25 -7.562 1 92.44 422 ARG B O 1
ATOM 6665 N N . GLU B 1 423 ? -8.781 -36.562 -9.109 1 94.12 423 GLU B N 1
ATOM 6666 C CA . GLU B 1 423 ? -7.488 -37.219 -9.242 1 94.12 423 GLU B CA 1
ATOM 6667 C C . GLU B 1 423 ? -6.406 -36.25 -9.672 1 94.12 423 GLU B C 1
ATOM 6669 O O . GLU B 1 423 ? -5.246 -36.375 -9.273 1 94.12 423 GLU B O 1
ATOM 6674 N N . ASP B 1 424 ? -6.785 -35.344 -10.531 1 94.44 424 ASP B N 1
ATOM 6675 C CA . ASP B 1 424 ? -5.836 -34.312 -10.969 1 94.44 424 ASP B CA 1
ATOM 6676 C C . ASP B 1 424 ? -5.375 -33.438 -9.797 1 94.44 424 ASP B C 1
ATOM 6678 O O . ASP B 1 424 ? -4.199 -33.094 -9.719 1 94.44 424 ASP B O 1
ATOM 6682 N N . VAL B 1 425 ? -6.293 -33.188 -8.898 1 96.31 425 VAL B N 1
ATOM 6683 C CA . VAL B 1 425 ? -5.984 -32.375 -7.719 1 96.31 425 VAL B CA 1
ATOM 6684 C C . VAL B 1 425 ? -5.004 -33.125 -6.824 1 96.31 425 VAL B C 1
ATOM 6686 O O . VAL B 1 425 ? -4.016 -32.562 -6.359 1 96.31 425 VAL B O 1
ATOM 6689 N N . GLU B 1 426 ? -5.285 -34.375 -6.629 1 96.56 426 GLU B N 1
ATOM 6690 C CA . GLU B 1 426 ? -4.445 -35.219 -5.773 1 96.56 426 GLU B CA 1
ATOM 6691 C C . GLU B 1 426 ? -3.053 -35.375 -6.375 1 96.56 426 GLU B C 1
ATOM 6693 O O . GLU B 1 426 ? -2.051 -35.344 -5.656 1 96.56 426 GLU B O 1
ATOM 6698 N N . GLN B 1 427 ? -3.02 -35.594 -7.645 1 96.12 427 GLN B N 1
ATOM 6699 C CA . GLN B 1 427 ? -1.734 -35.75 -8.312 1 96.12 427 GLN B CA 1
ATOM 6700 C C . GLN B 1 427 ? -0.887 -34.5 -8.188 1 96.12 427 GLN B C 1
ATOM 6702 O O . GLN B 1 427 ? 0.317 -34.562 -7.938 1 96.12 427 GLN B O 1
ATOM 6707 N N . LYS B 1 428 ? -1.539 -33.344 -8.445 1 97 428 LYS B N 1
ATOM 6708 C CA . LYS B 1 428 ? -0.838 -32.094 -8.258 1 97 428 LYS B CA 1
ATOM 6709 C C . LYS B 1 428 ? -0.319 -31.938 -6.832 1 97 428 LYS B C 1
ATOM 6711 O O . LYS B 1 428 ? 0.836 -31.562 -6.617 1 97 428 LYS B O 1
ATOM 6716 N N . PHE B 1 429 ? -1.172 -32.312 -5.855 1 98.19 429 PHE B N 1
ATOM 6717 C CA . PHE B 1 429 ? -0.808 -32.25 -4.445 1 98.19 429 PHE B CA 1
ATOM 6718 C C . PHE B 1 429 ? 0.401 -33.125 -4.148 1 98.19 429 PHE B C 1
ATOM 6720 O O . PHE B 1 429 ? 1.389 -32.656 -3.576 1 98.19 429 PHE B O 1
ATOM 6727 N N . LEU B 1 430 ? 0.349 -34.312 -4.594 1 97.75 430 LEU B N 1
ATOM 6728 C CA . LEU B 1 430 ? 1.401 -35.281 -4.293 1 97.75 430 LEU B CA 1
ATOM 6729 C C . LEU B 1 430 ? 2.705 -34.875 -4.98 1 97.75 430 LEU B C 1
ATOM 6731 O O . LEU B 1 430 ? 3.789 -35.094 -4.426 1 97.75 430 LEU B O 1
ATOM 6735 N N . SER B 1 431 ? 2.605 -34.344 -6.168 1 96.56 431 SER B N 1
ATOM 6736 C CA . SER B 1 431 ? 3.799 -33.938 -6.914 1 96.56 431 SER B CA 1
ATOM 6737 C C . SER B 1 431 ? 4.582 -32.875 -6.172 1 96.56 431 SER B C 1
ATOM 6739 O O . SER B 1 431 ? 5.805 -32.781 -6.305 1 96.56 431 SER B O 1
ATOM 6741 N N . LEU B 1 432 ? 3.91 -32.062 -5.363 1 97.81 432 LEU B N 1
ATOM 6742 C CA . LEU B 1 432 ? 4.555 -30.953 -4.68 1 97.81 432 LEU B CA 1
ATOM 6743 C C . LEU B 1 432 ? 4.91 -31.312 -3.244 1 97.81 432 LEU B C 1
ATOM 6745 O O . LEU B 1 432 ? 5.898 -30.812 -2.697 1 97.81 432 LEU B O 1
ATOM 6749 N N . VAL B 1 433 ? 4.148 -32.188 -2.592 1 98.25 433 VAL B N 1
ATOM 6750 C CA . VAL B 1 433 ? 4.262 -32.406 -1.155 1 98.25 433 VAL B CA 1
ATOM 6751 C C . VAL B 1 433 ? 5.164 -33.625 -0.893 1 98.25 433 VAL B C 1
ATOM 6753 O O . VAL B 1 433 ? 5.988 -33.594 0.026 1 98.25 433 VAL B O 1
ATOM 6756 N N . ARG B 1 434 ? 5.09 -34.688 -1.675 1 97.69 434 ARG B N 1
ATOM 6757 C CA . ARG B 1 434 ? 5.812 -35.938 -1.456 1 97.69 434 ARG B CA 1
ATOM 6758 C C . ARG B 1 434 ? 7.32 -35.688 -1.432 1 97.69 434 ARG B C 1
ATOM 6760 O O . ARG B 1 434 ? 8.023 -36.219 -0.577 1 97.69 434 ARG B O 1
ATOM 6767 N N . PRO B 1 435 ? 7.828 -34.875 -2.35 1 96.88 435 PRO B N 1
ATOM 6768 C CA . PRO B 1 435 ? 9.281 -34.656 -2.357 1 96.88 435 PRO B CA 1
ATOM 6769 C C . PRO B 1 435 ? 9.781 -33.969 -1.097 1 96.88 435 PRO B C 1
ATOM 6771 O O . PRO B 1 435 ? 10.977 -34.031 -0.782 1 96.88 435 PRO B O 1
ATOM 6774 N N . VAL B 1 436 ? 8.875 -33.312 -0.377 1 97.06 436 VAL B N 1
ATOM 6775 C CA . VAL B 1 436 ? 9.289 -32.5 0.754 1 97.06 436 VAL B CA 1
ATOM 6776 C C . VAL B 1 436 ? 8.984 -33.219 2.062 1 97.06 436 VAL B C 1
ATOM 6778 O O . VAL B 1 436 ? 9.852 -33.312 2.938 1 97.06 436 VAL B O 1
ATOM 6781 N N . PHE B 1 437 ? 7.77 -33.781 2.176 1 97.31 437 PHE B N 1
ATOM 6782 C CA . PHE B 1 437 ? 7.305 -34.344 3.449 1 97.31 437 PHE B CA 1
ATOM 6783 C C . PHE B 1 437 ? 7.266 -35.844 3.418 1 97.31 437 PHE B C 1
ATOM 6785 O O . PHE B 1 437 ? 7.082 -36.5 4.453 1 97.31 437 PHE B O 1
ATOM 6792 N N . GLY B 1 438 ? 7.438 -36.469 2.258 1 97.69 438 GLY B N 1
ATOM 6793 C CA . GLY B 1 438 ? 7.316 -37.906 2.109 1 97.69 438 GLY B CA 1
ATOM 6794 C C . GLY B 1 438 ? 5.891 -38.375 1.874 1 97.69 438 GLY B C 1
ATOM 6795 O O . GLY B 1 438 ? 4.945 -37.625 2.074 1 97.69 438 GLY B O 1
ATOM 6796 N N . GLN B 1 439 ? 5.723 -39.594 1.486 1 97.62 439 GLN B N 1
ATOM 6797 C CA . GLN B 1 439 ? 4.441 -40.188 1.082 1 97.62 439 GLN B CA 1
ATOM 6798 C C . GLN B 1 439 ? 3.48 -40.25 2.264 1 97.62 439 GLN B C 1
ATOM 6800 O O . GLN B 1 439 ? 2.312 -39.875 2.148 1 97.62 439 GLN B O 1
ATOM 6805 N N . THR B 1 440 ? 3.926 -40.719 3.4 1 98.06 440 THR B N 1
ATOM 6806 C CA . THR B 1 440 ? 3.074 -40.969 4.559 1 98.06 440 THR B CA 1
ATOM 6807 C C . THR B 1 440 ? 2.447 -39.656 5.059 1 98.06 440 THR B C 1
ATOM 6809 O O . THR B 1 440 ? 1.234 -39.594 5.262 1 98.06 440 THR B O 1
ATOM 6812 N N . ARG B 1 441 ? 3.26 -38.688 5.23 1 97.88 441 ARG B N 1
ATOM 6813 C CA . ARG B 1 441 ? 2.762 -37.406 5.711 1 97.88 441 ARG B CA 1
ATOM 6814 C C . ARG B 1 441 ? 1.863 -36.75 4.672 1 97.88 441 ARG B C 1
ATOM 6816 O O . ARG B 1 441 ? 0.868 -36.094 5.023 1 97.88 441 ARG B O 1
ATOM 6823 N N . ALA B 1 442 ? 2.203 -36.844 3.393 1 98.38 442 ALA B N 1
ATOM 6824 C CA . ALA B 1 442 ? 1.361 -36.312 2.322 1 98.38 442 ALA B CA 1
ATOM 6825 C C . ALA B 1 442 ? -0.036 -36.938 2.367 1 98.38 442 ALA B C 1
ATOM 6827 O O . ALA B 1 442 ? -1.037 -36.219 2.273 1 98.38 442 ALA B O 1
ATOM 6828 N N . GLU B 1 443 ? -0.072 -38.219 2.533 1 97.81 443 GLU B N 1
ATOM 6829 C CA . GLU B 1 443 ? -1.354 -38.906 2.592 1 97.81 443 GLU B CA 1
ATOM 6830 C C . GLU B 1 443 ? -2.133 -38.531 3.848 1 97.81 443 GLU B C 1
ATOM 6832 O O . GLU B 1 443 ? -3.361 -38.438 3.816 1 97.81 443 GLU B O 1
ATOM 6837 N N . ALA B 1 444 ? -1.415 -38.344 4.926 1 98.12 444 ALA B N 1
ATOM 6838 C CA . ALA B 1 444 ? -2.062 -37.938 6.164 1 98.12 444 ALA B CA 1
ATOM 6839 C C . ALA B 1 444 ? -2.723 -36.562 6 1 98.12 444 ALA B C 1
ATOM 6841 O O . ALA B 1 444 ? -3.84 -36.344 6.477 1 98.12 444 ALA B O 1
ATOM 6842 N N . ILE B 1 445 ? -2.018 -35.625 5.336 1 98.31 445 ILE B N 1
ATOM 6843 C CA . ILE B 1 445 ? -2.553 -34.312 5.098 1 98.31 445 ILE B CA 1
ATOM 6844 C C . ILE B 1 445 ? -3.812 -34.406 4.242 1 98.31 445 ILE B C 1
ATOM 6846 O O . ILE B 1 445 ? -4.836 -33.781 4.566 1 98.31 445 ILE B O 1
ATOM 6850 N N . LEU B 1 446 ? -3.762 -35.156 3.133 1 97.88 446 LEU B N 1
ATOM 6851 C CA . LEU B 1 446 ? -4.918 -35.344 2.262 1 97.88 446 LEU B CA 1
ATOM 6852 C C . LEU B 1 446 ? -6.098 -35.906 3.037 1 97.88 446 LEU B C 1
ATOM 6854 O O . LEU B 1 446 ? -7.238 -35.469 2.848 1 97.88 446 LEU B O 1
ATOM 6858 N N . GLY B 1 447 ? -5.777 -36.875 3.873 1 97.56 447 GLY B N 1
ATOM 6859 C CA . GLY B 1 447 ? -6.82 -37.5 4.672 1 97.56 447 GLY B CA 1
ATOM 6860 C C . GLY B 1 447 ? -7.508 -36.531 5.617 1 97.56 447 GLY B C 1
ATOM 6861 O O . GLY B 1 447 ? -8.734 -36.531 5.738 1 97.56 447 GLY B O 1
ATOM 6862 N N . VAL B 1 448 ? -6.742 -35.719 6.289 1 97.75 448 VAL B N 1
ATOM 6863 C CA . VAL B 1 448 ? -7.293 -34.75 7.23 1 97.75 448 VAL B CA 1
ATOM 6864 C C . VAL B 1 448 ? -8.133 -33.719 6.48 1 97.75 448 VAL B C 1
ATOM 6866 O O . VAL B 1 448 ? -9.219 -33.344 6.938 1 97.75 448 VAL B O 1
ATOM 6869 N N . VAL B 1 449 ? -7.68 -33.219 5.305 1 98 449 VAL B N 1
ATOM 6870 C CA . VAL B 1 449 ? -8.414 -32.188 4.555 1 98 449 VAL B CA 1
ATOM 6871 C C . VAL B 1 449 ? -9.711 -32.781 4.02 1 98 449 VAL B C 1
ATOM 6873 O O . VAL B 1 449 ? -10.758 -32.125 4.023 1 98 449 VAL B O 1
ATOM 6876 N N . GLU B 1 450 ? -9.656 -34.031 3.547 1 96.19 450 GLU B N 1
ATOM 6877 C CA . GLU B 1 450 ? -10.836 -34.688 3.01 1 96.19 450 GLU B CA 1
ATOM 6878 C C . GLU B 1 450 ? -11.93 -34.812 4.066 1 96.19 450 GLU B C 1
ATOM 6880 O O . GLU B 1 450 ? -13.117 -34.719 3.752 1 96.19 450 GLU B O 1
ATOM 6885 N N . HIS B 1 451 ? -11.531 -35.062 5.32 1 96.62 451 HIS B N 1
ATOM 6886 C CA . HIS B 1 451 ? -12.469 -35.219 6.422 1 96.62 451 HIS B CA 1
ATOM 6887 C C . HIS B 1 451 ? -12.312 -34.062 7.434 1 96.62 451 HIS B C 1
ATOM 6889 O O . HIS B 1 451 ? -12.305 -34.312 8.641 1 96.62 451 HIS B O 1
ATOM 6895 N N . LEU B 1 452 ? -12.156 -32.969 6.887 1 96.06 452 LEU B N 1
ATOM 6896 C CA . LEU B 1 452 ? -11.766 -31.781 7.664 1 96.06 452 LEU B CA 1
ATOM 6897 C C . LEU B 1 452 ? -12.727 -31.562 8.828 1 96.06 452 LEU B C 1
ATOM 6899 O O . LEU B 1 452 ? -12.305 -31.188 9.93 1 96.06 452 LEU B O 1
ATOM 6903 N N . GLN B 1 453 ? -14.023 -31.75 8.656 1 94.25 453 GLN B N 1
ATOM 6904 C CA . GLN B 1 453 ? -15.047 -31.453 9.656 1 94.25 453 GLN B CA 1
ATOM 6905 C C . GLN B 1 453 ? -14.961 -32.438 10.828 1 94.25 453 GLN B C 1
ATOM 6907 O O . GLN B 1 453 ? -15.539 -32.188 11.891 1 94.25 453 GLN B O 1
ATOM 6912 N N . GLU B 1 454 ? -14.234 -33.5 10.672 1 94.62 454 GLU B N 1
ATOM 6913 C CA . GLU B 1 454 ? -14.078 -34.5 11.711 1 94.62 454 GLU B CA 1
ATOM 6914 C C . GLU B 1 454 ? -12.797 -34.281 12.508 1 94.62 454 GLU B C 1
ATOM 6916 O O . GLU B 1 454 ? -12.523 -35.031 13.453 1 94.62 454 GLU B O 1
ATOM 6921 N N . HIS B 1 455 ? -12.078 -33.312 12.148 1 93.75 455 HIS B N 1
ATOM 6922 C CA . HIS B 1 455 ? -10.789 -33.031 12.789 1 93.75 455 HIS B CA 1
ATOM 6923 C C . HIS B 1 455 ? -10.75 -31.656 13.414 1 93.75 455 HIS B C 1
ATOM 6925 O O . HIS B 1 455 ? -11.672 -30.859 13.219 1 93.75 455 HIS B O 1
ATOM 6931 N N . LYS B 1 456 ? -9.703 -31.484 14.227 1 92.69 456 LYS B N 1
ATOM 6932 C CA . LYS B 1 456 ? -9.367 -30.141 14.688 1 92.69 456 LYS B CA 1
ATOM 6933 C C . LYS B 1 456 ? -8.367 -29.469 13.75 1 92.69 456 LYS B C 1
ATOM 6935 O O . LYS B 1 456 ? -7.535 -30.156 13.133 1 92.69 456 LYS B O 1
ATOM 6940 N N . LEU B 1 457 ? -8.508 -28.188 13.641 1 92.75 457 LEU B N 1
ATOM 6941 C CA . LEU B 1 457 ? -7.594 -27.453 12.773 1 92.75 457 LEU B CA 1
ATOM 6942 C C . LEU B 1 457 ? -6.148 -27.641 13.219 1 92.75 457 LEU B C 1
ATOM 6944 O O . LEU B 1 457 ? -5.234 -27.656 12.391 1 92.75 457 LEU B O 1
ATOM 6948 N N . THR B 1 458 ? -5.938 -27.828 14.523 1 91.06 458 THR B N 1
ATOM 6949 C CA . THR B 1 458 ? -4.602 -27.984 15.086 1 91.06 458 THR B CA 1
ATOM 6950 C C . THR B 1 458 ? -3.949 -29.266 14.57 1 91.06 458 THR B C 1
ATOM 6952 O O . THR B 1 458 ? -2.727 -29.328 14.438 1 91.06 458 THR B O 1
ATOM 6955 N N . GLU B 1 459 ? -4.738 -30.234 14.242 1 93.62 459 GLU B N 1
ATOM 6956 C CA . GLU B 1 459 ? -4.219 -31.484 13.68 1 93.62 459 GLU B CA 1
ATOM 6957 C C . GLU B 1 459 ? -3.646 -31.25 12.281 1 93.62 459 GLU B C 1
ATOM 6959 O O . GLU B 1 459 ? -2.588 -31.797 11.945 1 93.62 459 GLU B O 1
ATOM 6964 N N . LEU B 1 460 ? -4.387 -30.484 11.547 1 95.69 460 LEU B N 1
ATOM 6965 C CA . LEU B 1 460 ? -3.891 -30.156 10.211 1 95.69 460 LEU B CA 1
ATOM 6966 C C . LEU B 1 460 ? -2.609 -29.328 10.297 1 95.69 460 LEU B C 1
ATOM 6968 O O . LEU B 1 460 ? -1.632 -29.625 9.602 1 95.69 460 LEU B O 1
ATOM 6972 N N . LEU B 1 461 ? -2.574 -28.328 11.164 1 93.94 461 LEU B N 1
ATOM 6973 C CA . LEU B 1 461 ? -1.432 -27.422 11.297 1 93.94 461 LEU B CA 1
ATOM 6974 C C . LEU B 1 461 ? -0.199 -28.188 11.781 1 93.94 461 LEU B C 1
ATOM 6976 O O . LEU B 1 461 ? 0.923 -27.875 11.375 1 93.94 461 LEU B O 1
ATOM 6980 N N . ALA B 1 462 ? -0.396 -29.172 12.625 1 92.94 462 ALA B N 1
ATOM 6981 C CA . ALA B 1 462 ? 0.707 -29.984 13.148 1 92.94 462 ALA B CA 1
ATOM 6982 C C . ALA B 1 462 ? 1.39 -30.766 12.031 1 92.94 462 ALA B C 1
ATOM 6984 O O . ALA B 1 462 ? 2.59 -31.047 12.109 1 92.94 462 ALA B O 1
ATOM 6985 N N . LEU B 1 463 ? 0.63 -31.062 11 1 96.12 463 LEU B N 1
ATOM 6986 C CA . LEU B 1 463 ? 1.174 -31.828 9.883 1 96.12 463 LEU B CA 1
ATOM 6987 C C . LEU B 1 463 ? 1.952 -30.938 8.938 1 96.12 463 LEU B C 1
ATOM 6989 O O . LEU B 1 463 ? 2.695 -31.422 8.078 1 96.12 463 LEU B O 1
ATOM 6993 N N . LEU B 1 464 ? 1.846 -29.594 9.094 1 96.31 464 LEU B N 1
ATOM 6994 C CA . LEU B 1 464 ? 2.367 -28.672 8.086 1 96.31 464 LEU B CA 1
ATOM 6995 C C . LEU B 1 464 ? 3.707 -28.094 8.531 1 96.31 464 LEU B C 1
ATOM 6997 O O . LEU B 1 464 ? 4.289 -27.266 7.828 1 96.31 464 LEU B O 1
ATOM 7001 N N . HIS B 1 465 ? 4.266 -28.562 9.664 1 88.94 465 HIS B N 1
ATOM 7002 C CA . HIS B 1 465 ? 5.566 -28.109 10.156 1 88.94 465 HIS B CA 1
ATOM 7003 C C . HIS B 1 465 ? 6.695 -28.891 9.5 1 88.94 465 HIS B C 1
ATOM 7005 O O . HIS B 1 465 ? 6.516 -30.047 9.117 1 88.94 465 HIS B O 1
#

Radius of gyration: 28.3 Å; Cα contacts (8 Å, |Δi|>4): 2090; chains: 2; bounding box: 59×89×77 Å

Nearest PDB structures (foldseek):
  7br9-assembly1_B  TM=8.705E-01  e=5.466E-26  Mus musculus
  7bra-assembly1_B  TM=8.826E-01  e=3.321E-26  Bacillus subtilis
  7e9d-assembly1_B  TM=8.851E-01  e=7.747E-26  Bacillus subtilis
  2hp0-assembly1_B  TM=9.067E-01  e=4.895E-25  Agrobacterium tumefaciens
  6r6u-assembly1_B  TM=8.773E-01  e=6.280E-25  Homo sapiens

Sequence (930 aa):
MDAPTEISRLPVTKILATFVASASVEHLDEKLRTKIKEVLTDYIAVAIGGYASADSSTPIYNAVVALQGAAANGSCTVIGRSEQMLPQYAALLNSTFAHSLDFDDTYAEGSLHAGVTAISAAMTQAEVLGESASVEEAMLAIAVGYEVTCRIGRELGTESYHRGFHNTATAGIFGAVAAIAVLKHLPSELVESAFGLAASKAAGSMQYLDNGSWNKRLHPGFAVHDAFVCVALAEAGVIGASRSIEGKYGFLQAYSPKVDQSLQRLTAGLGKVWVWLQSSLKPYPACRMAHTFIEMAGELHCSHACKLSDIAAVQLQMPPTNILLIGDATPNKIHPSNNIDAQFSVFFQVAHALLHGSNTGMQAYDNVGDSDINALCSKITVSGDPNMTGFSGRMRVQWSHGGSQVMEQQYPLGEEQHPFRREDVEQKFLSLVRPVFGQTRAEAILGVVEHLQEHKLTELLALLHMDAPTEISRLPVTKILATFVASASVEHLDEKLRTKIKEVLTDYIAVAIGGYASADSSTPIYNAVVALQGAAANGSCTVIGRSEQMLPQYAALLNSTFAHSLDFDDTYAEGSLHAGVTAISAAMTQAEVLGESASVEEAMLAIAVGYEVTCRIGRELGTESYHRGFHNTATAGIFGAVAAIAVLKHLPSELVESAFGLAASKAAGSMQYLDNGSWNKRLHPGFAVHDAFVCVALAEAGVIGASRSIEGKYGFLQAYSPKVDQSLQRLTAGLGKVWVWLQSSLKPYPACRMAHTFIEMAGELHCSHACKLSDIAAVQLQMPPTNILLIGDATPNKIHPSNNIDAQFSVFFQVAHALLHGSNTGMQAYDNVGDSDINALCSKITVSGDPNMTGFSGRMRVQWSHGGSQVMEQQYPLGEEQHPFRREDVEQKFLSLVRPVFGQTRAEAILGVVEHLQEHKLTELLALLH

Secondary structure (DSSP, 8-state):
-----------HHHHHHHHHHH--GGG--HHHHHHHHHHHHHHHHHHHHHHHH-TTHHHHHHHHHHHH-TT----EEPTT-S-EE-HHHHHHHHHHHHHTTS-S-BBTTTTB--HHHHHHHHHHHHHHHGGGS-HHHHHHHHHHHHHHHHHHHHHH-GGGGGTTB-HHHHTHHHHHHHHHHHHHT--HHHHHHHHHHHHHH---BGGGGGTT-SHHHHHHHHHHHHHHHHHHHHHTTPPPPTTTTTSTTSHHHHH---S---HHHHHTTTTT--GGGG-B--SSSS-GGGHHHHHHHHHHHHHS---GGGEEEEEEEE-HHHIIIII---HHHHS--SHHHHHT-HHHHHHHHHHH-STTGGGGGGGTT-HHHHHHHTTEEEEE-TT--TT-EEEEEEETTS-EEEEEESS-TTSTTSPPPHHHHHHHHHHHHHHHH-HHHHHHHHHHHHTGGGS-HHHHHHHT-/-----------HHHHHHHHHHH--GGG--HHHHHHHHHHHHHHHHHHHHHHHH-TTHHHHHHHHHHHH-TT----EEPTT-S-EE-HHHHHHHHHHHHHTTS-S-BBTTTTB--HHHHHHHHHHHHHHHGGGS-HHHHHHHHHHHHHHHHHHHHHH-GGGGGTTB-HHHHTHHHHHHHHHHHHHT--HHHHHHHHHHHHHH---BGGGGGTT-SHHHHHHHHHHHHHHHHHHHHHTTPPPPTTTTTSTTSHHHHH---S---HHHHHTTTTT--GGGG-B--SSSS-GGGHHHHHHHHHHHHHS---GGGEEEEEEEE-HHHIIIII---HHHHS--SHHHHHT-HHHHHHHHHHH-STTGGGGGGGTT-HHHHHHHTTEEEEE-TT--TT-EEEEEEETTS-EEEEEESS-TTSTTSPPPHHHHHHHHHHHHHHHH-HHHHHHHHHHHHTGGGS-HHHHHHTT-